Protein AF-0000000080482588 (afdb_homodimer)

Structure (mmCIF, N/CA/C/O backbone):
data_AF-0000000080482588-model_v1
#
loop_
_entity.id
_entity.type
_entity.pdbx_description
1 polymer 'Antibiotic ABC transporter permease'
#
loop_
_atom_site.group_PDB
_atom_site.id
_atom_site.type_symbol
_atom_site.label_atom_id
_atom_site.label_alt_id
_atom_site.label_comp_id
_atom_site.label_asym_id
_atom_site.label_entity_id
_atom_site.label_seq_id
_atom_site.pdbx_PDB_ins_code
_atom_site.Cartn_x
_atom_site.Cartn_y
_atom_site.Cartn_z
_atom_site.occupancy
_atom_site.B_iso_or_equiv
_atom_site.auth_seq_id
_atom_site.auth_comp_id
_atom_site.auth_asym_id
_atom_site.auth_atom_id
_atom_site.pdbx_PDB_model_num
ATOM 1 N N . MET A 1 1 ? 36.969 -81 6.898 1 19.61 1 MET A N 1
ATOM 2 C CA . MET A 1 1 ? 35.781 -80.188 6.629 1 19.61 1 MET A CA 1
ATOM 3 C C . MET A 1 1 ? 36.125 -78.75 6.234 1 19.61 1 MET A C 1
ATOM 5 O O . MET A 1 1 ? 36.562 -78 7.074 1 19.61 1 MET A O 1
ATOM 9 N N . ALA A 1 2 ? 36.75 -78.625 4.922 1 24.89 2 ALA A N 1
ATOM 10 C CA . ALA A 1 2 ? 37.344 -77.5 4.234 1 24.89 2 ALA A CA 1
ATOM 11 C C . ALA A 1 2 ? 36.375 -76.312 4.211 1 24.89 2 ALA A C 1
ATOM 13 O O . ALA A 1 2 ? 35.156 -76.438 4.02 1 24.89 2 ALA A O 1
ATOM 14 N N . HIS A 1 3 ? 36.719 -75.188 4.918 1 23.84 3 HIS A N 1
ATOM 15 C CA . HIS A 1 3 ? 36.219 -73.812 5.227 1 23.84 3 HIS A CA 1
ATOM 16 C C . HIS A 1 3 ? 35.938 -73.062 3.955 1 23.84 3 HIS A C 1
ATOM 18 O O . HIS A 1 3 ? 36.844 -72.75 3.168 1 23.84 3 HIS A O 1
ATOM 24 N N . GLY A 1 4 ? 34.875 -73.375 3.172 1 26.31 4 GLY A N 1
ATOM 25 C CA . GLY A 1 4 ? 34.469 -72.688 1.954 1 26.31 4 GLY A CA 1
ATOM 26 C C . GLY A 1 4 ? 34.375 -71.188 2.121 1 26.31 4 GLY A C 1
ATOM 27 O O . GLY A 1 4 ? 33.625 -70.688 2.973 1 26.31 4 GLY A O 1
ATOM 28 N N . SER A 1 5 ? 35.469 -70.375 1.879 1 28.06 5 SER A N 1
ATOM 29 C CA . SER A 1 5 ? 35.688 -68.938 1.906 1 28.06 5 SER A CA 1
ATOM 30 C C . SER A 1 5 ? 34.688 -68.25 1.014 1 28.06 5 SER A C 1
ATOM 32 O O . SER A 1 5 ? 34.656 -68.438 -0.198 1 28.06 5 SER A O 1
ATOM 34 N N . SER A 1 6 ? 33.406 -68.125 1.41 1 26.83 6 SER A N 1
ATOM 35 C CA . SER A 1 6 ? 32.375 -67.438 0.664 1 26.83 6 SER A CA 1
ATOM 36 C C . SER A 1 6 ? 32.812 -66 0.34 1 26.83 6 SER A C 1
ATOM 38 O O . SER A 1 6 ? 33.156 -65.25 1.239 1 26.83 6 SER A O 1
ATOM 40 N N . LEU A 1 7 ? 33.438 -65.688 -0.858 1 28.86 7 LEU A N 1
ATOM 41 C CA . LEU A 1 7 ? 33.812 -64.438 -1.465 1 28.86 7 LEU A CA 1
ATOM 42 C C . LEU A 1 7 ? 32.625 -63.5 -1.542 1 28.86 7 LEU A C 1
ATOM 44 O O . LEU A 1 7 ? 31.688 -63.719 -2.303 1 28.86 7 LEU A O 1
ATOM 48 N N . VAL A 1 8 ? 32.094 -62.938 -0.448 1 31.66 8 VAL A N 1
ATOM 49 C CA . VAL A 1 8 ? 31.094 -61.906 -0.484 1 31.66 8 VAL A CA 1
ATOM 50 C C . VAL A 1 8 ? 31.578 -60.75 -1.363 1 31.66 8 VAL A C 1
ATOM 52 O O . VAL A 1 8 ? 32.594 -60.125 -1.061 1 31.66 8 VAL A O 1
ATOM 55 N N . SER A 1 9 ? 31.422 -60.844 -2.729 1 28.3 9 SER A N 1
ATOM 56 C CA . SER A 1 9 ? 31.719 -59.75 -3.637 1 28.3 9 SER A CA 1
ATOM 57 C C . SER A 1 9 ? 31.078 -58.438 -3.16 1 28.3 9 SER A C 1
ATOM 59 O O . SER A 1 9 ? 29.875 -58.406 -2.904 1 28.3 9 SER A O 1
ATOM 61 N N . THR A 1 10 ? 31.781 -57.594 -2.455 1 31.72 10 THR A N 1
ATOM 62 C CA . THR A 1 10 ? 31.438 -56.219 -2.07 1 31.72 10 THR A CA 1
ATOM 63 C C . THR A 1 10 ? 31.062 -55.406 -3.295 1 31.72 10 THR A C 1
ATOM 65 O O . THR A 1 10 ? 31.922 -55 -4.082 1 31.72 10 THR A O 1
ATOM 68 N N . GLN A 1 11 ? 29.938 -55.719 -4.02 1 27.94 11 GLN A N 1
ATOM 69 C CA . GLN A 1 11 ? 29.5 -54.844 -5.098 1 27.94 11 GLN A CA 1
ATOM 70 C C . GLN A 1 11 ? 29.5 -53.375 -4.652 1 27.94 11 GLN A C 1
ATOM 72 O O . GLN A 1 11 ? 28.938 -53.031 -3.611 1 27.94 11 GLN A O 1
ATOM 77 N N . GLU A 1 12 ? 30.547 -52.594 -5.016 1 32.16 12 GLU A N 1
ATOM 78 C CA . GLU A 1 12 ? 30.672 -51.156 -4.82 1 32.16 12 GLU A CA 1
ATOM 79 C C . GLU A 1 12 ? 29.375 -50.438 -5.18 1 32.16 12 GLU A C 1
ATOM 81 O O . GLU A 1 12 ? 28.688 -50.844 -6.121 1 32.16 12 GLU A O 1
ATOM 86 N N . PRO A 1 13 ? 28.719 -49.719 -4.25 1 33.12 13 PRO A N 1
ATOM 87 C CA . PRO A 1 13 ? 27.5 -48.938 -4.57 1 33.12 13 PRO A CA 1
ATOM 88 C C . PRO A 1 13 ? 27.609 -48.219 -5.902 1 33.12 13 PRO A C 1
ATOM 90 O O . PRO A 1 13 ? 28.703 -47.781 -6.289 1 33.12 13 PRO A O 1
ATOM 93 N N . THR A 1 14 ? 26.891 -48.562 -6.945 1 33.19 14 THR A N 1
ATOM 94 C CA . THR A 1 14 ? 26.688 -47.844 -8.203 1 33.19 14 THR A CA 1
ATOM 95 C C . THR A 1 14 ? 26.75 -46.344 -7.98 1 33.19 14 THR A C 1
ATOM 97 O O . THR A 1 14 ? 26.078 -45.812 -7.09 1 33.19 14 THR A O 1
ATOM 100 N N . ALA A 1 15 ? 27.766 -45.625 -8.312 1 33.19 15 ALA A N 1
ATOM 101 C CA . ALA A 1 15 ? 27.938 -44.188 -8.391 1 33.19 15 ALA A CA 1
ATOM 102 C C . ALA A 1 15 ? 26.688 -43.5 -8.93 1 33.19 15 ALA A C 1
ATOM 104 O O . ALA A 1 15 ? 26.297 -43.75 -10.078 1 33.19 15 ALA A O 1
ATOM 105 N N . TYR A 1 16 ? 25.625 -43.312 -8.211 1 34.44 16 TYR A N 1
ATOM 106 C CA . TYR A 1 16 ? 24.625 -42.344 -8.609 1 34.44 16 TYR A CA 1
ATOM 107 C C . TYR A 1 16 ? 25.266 -41.156 -9.312 1 34.44 16 TYR A C 1
ATOM 109 O O . TYR A 1 16 ? 26.094 -40.438 -8.719 1 34.44 16 TYR A O 1
ATOM 117 N N . SER A 1 17 ? 25.812 -41.281 -10.477 1 37.12 17 SER A N 1
ATOM 118 C CA . SER A 1 17 ? 26.281 -40.156 -11.273 1 37.12 17 SER A CA 1
ATOM 119 C C . SER A 1 17 ? 25.5 -38.875 -10.961 1 37.12 17 SER A C 1
ATOM 121 O O . SER A 1 17 ? 24.266 -38.875 -11.008 1 37.12 17 SER A O 1
ATOM 123 N N . GLU A 1 18 ? 25.75 -38.031 -10.07 1 45.59 18 GLU A N 1
ATOM 124 C CA . GLU A 1 18 ? 25.219 -36.75 -9.648 1 45.59 18 GLU A CA 1
ATOM 125 C C . GLU A 1 18 ? 24.766 -35.906 -10.836 1 45.59 18 GLU A C 1
ATOM 127 O O . GLU A 1 18 ? 25.562 -35.188 -11.453 1 45.59 18 GLU A O 1
ATOM 132 N N . HIS A 1 19 ? 23.938 -36.344 -11.789 1 57.09 19 HIS A N 1
ATOM 133 C CA . HIS A 1 19 ? 23.469 -35.625 -12.977 1 57.09 19 HIS A CA 1
ATOM 134 C C . HIS A 1 19 ? 22.844 -34.281 -12.602 1 57.09 19 HIS A C 1
ATOM 136 O O . HIS A 1 19 ? 21.844 -34.25 -11.883 1 57.09 19 HIS A O 1
ATOM 142 N N . ARG A 1 20 ? 23.531 -33.188 -12.727 1 74.5 20 ARG A N 1
ATOM 143 C CA . ARG A 1 20 ? 23.109 -31.797 -12.531 1 74.5 20 ARG A CA 1
ATOM 144 C C . ARG A 1 20 ? 21.969 -31.438 -13.477 1 74.5 20 ARG A C 1
ATOM 146 O O . ARG A 1 20 ? 22.031 -31.734 -14.672 1 74.5 20 ARG A O 1
ATOM 153 N N . ALA A 1 21 ? 20.844 -31.047 -12.898 1 83.44 21 ALA A N 1
ATOM 154 C CA . ALA A 1 21 ? 19.719 -30.594 -13.719 1 83.44 21 ALA A CA 1
ATOM 155 C C . ALA A 1 21 ? 20.172 -29.609 -14.781 1 83.44 21 ALA A C 1
ATOM 157 O O . ALA A 1 21 ? 21 -28.734 -14.516 1 83.44 21 ALA A O 1
ATOM 158 N N . PRO A 1 22 ? 19.75 -29.797 -15.977 1 89 22 PRO A N 1
ATOM 159 C CA . PRO A 1 22 ? 20.266 -28.984 -17.094 1 89 22 PRO A CA 1
ATOM 160 C C . PRO A 1 22 ? 19.641 -27.609 -17.156 1 89 22 PRO A C 1
ATOM 162 O O . PRO A 1 22 ? 18.516 -27.406 -16.688 1 89 22 PRO A O 1
ATOM 165 N N . LEU A 1 23 ? 20.406 -26.672 -17.688 1 94.56 23 LEU A N 1
ATOM 166 C CA . LEU A 1 23 ? 19.891 -25.359 -18.047 1 94.56 23 LEU A CA 1
ATOM 167 C C . LEU A 1 23 ? 19.859 -25.188 -19.562 1 94.56 23 LEU A C 1
ATOM 169 O O . LEU A 1 23 ? 19.406 -24.156 -20.078 1 94.56 23 LEU A O 1
ATOM 173 N N . GLU A 1 24 ? 20.297 -26.141 -20.266 1 95 24 GLU A N 1
ATOM 174 C CA . GLU A 1 24 ? 20.266 -26.141 -21.719 1 95 24 GLU A CA 1
ATOM 175 C C . GLU A 1 24 ? 19.312 -27.188 -22.25 1 95 24 GLU A C 1
ATOM 177 O O . GLU A 1 24 ? 19.328 -28.344 -21.797 1 95 24 GLU A O 1
ATOM 182 N N . PHE A 1 25 ? 18.453 -26.797 -23.141 1 95.69 25 PHE A N 1
ATOM 183 C CA . PHE A 1 25 ? 17.469 -27.672 -23.766 1 95.69 25 PHE A CA 1
ATOM 184 C C . PHE A 1 25 ? 17.469 -27.5 -25.281 1 95.69 25 PHE A C 1
ATOM 186 O O . PHE A 1 25 ? 17.219 -26.406 -25.797 1 95.69 25 PHE A O 1
ATOM 193 N N . GLY A 1 26 ? 17.656 -28.609 -26.062 1 91.5 26 GLY A N 1
ATOM 194 C CA . GLY A 1 26 ? 17.672 -28.516 -27.516 1 91.5 26 GLY A CA 1
ATOM 195 C C . GLY A 1 26 ? 18.625 -27.469 -28.047 1 91.5 26 GLY A C 1
ATOM 196 O O . GLY A 1 26 ? 18.297 -26.75 -28.984 1 91.5 26 GLY A O 1
ATOM 197 N N . GLY A 1 27 ? 19.672 -27.219 -27.391 1 90.81 27 GLY A N 1
ATOM 198 C CA . GLY A 1 27 ? 20.688 -26.266 -27.828 1 90.81 27 GLY A CA 1
ATOM 199 C C . GLY A 1 27 ? 20.391 -24.844 -27.359 1 90.81 27 GLY A C 1
ATOM 200 O O . GLY A 1 27 ? 21.141 -23.922 -27.672 1 90.81 27 GLY A O 1
ATOM 201 N N . GLN A 1 28 ? 19.328 -24.688 -26.656 1 94 28 GLN A N 1
ATOM 202 C CA . GLN A 1 28 ? 18.969 -23.344 -26.188 1 94 28 GLN A CA 1
ATOM 203 C C . GLN A 1 28 ? 19.188 -23.219 -24.688 1 94 28 GLN A C 1
ATOM 205 O O . GLN A 1 28 ? 18.859 -24.125 -23.922 1 94 28 GLN A O 1
ATOM 210 N N . TRP A 1 29 ? 19.766 -22.062 -24.359 1 95.75 29 TRP A N 1
ATOM 211 C CA . TRP A 1 29 ? 20 -21.75 -22.953 1 95.75 29 TRP A CA 1
ATOM 212 C C . TRP A 1 29 ? 18.734 -21.219 -22.297 1 95.75 29 TRP A C 1
ATOM 214 O O . TRP A 1 29 ? 18.172 -20.203 -22.734 1 95.75 29 TRP A O 1
ATOM 224 N N . LEU A 1 30 ? 18.25 -21.906 -21.234 1 97.62 30 LEU A N 1
ATOM 225 C CA . LEU A 1 30 ? 16.938 -21.641 -20.656 1 97.62 30 LEU A CA 1
ATOM 226 C C . LEU A 1 30 ? 16.828 -20.203 -20.156 1 97.62 30 LEU A C 1
ATOM 228 O O . LEU A 1 30 ? 15.812 -19.547 -20.359 1 97.62 30 LEU A O 1
ATOM 232 N N . PRO A 1 31 ? 17.875 -19.625 -19.453 1 96.5 31 PRO A N 1
ATOM 233 C CA . PRO A 1 31 ? 17.766 -18.234 -19.016 1 96.5 31 PRO A CA 1
ATOM 234 C C . PRO A 1 31 ? 17.562 -17.266 -20.188 1 96.5 31 PRO A C 1
ATOM 236 O O . PRO A 1 31 ? 16.891 -16.234 -20.031 1 96.5 31 PRO A O 1
ATOM 239 N N . HIS A 1 32 ? 18.047 -17.625 -21.359 1 96.38 32 HIS A N 1
ATOM 240 C CA . HIS A 1 32 ? 17.812 -16.781 -22.531 1 96.38 32 HIS A CA 1
ATOM 241 C C . HIS A 1 32 ? 16.344 -16.859 -22.969 1 96.38 32 HIS A C 1
ATOM 243 O O . HIS A 1 32 ? 15.781 -15.859 -23.406 1 96.38 32 HIS A O 1
ATOM 249 N N . ILE A 1 33 ? 15.82 -18.031 -22.875 1 98.12 33 ILE A N 1
ATOM 250 C CA . ILE A 1 33 ? 14.406 -18.203 -23.203 1 98.12 33 ILE A CA 1
ATOM 251 C C . ILE A 1 33 ? 13.555 -17.406 -22.219 1 98.12 33 ILE A C 1
ATOM 253 O O . ILE A 1 33 ? 12.625 -16.703 -22.609 1 98.12 33 ILE A O 1
ATOM 257 N N . LEU A 1 34 ? 13.883 -17.516 -20.906 1 98.38 34 LEU A N 1
ATOM 258 C CA . LEU A 1 34 ? 13.164 -16.75 -19.891 1 98.38 34 LEU A CA 1
ATOM 259 C C . LEU A 1 34 ? 13.273 -15.25 -20.156 1 98.38 34 LEU A C 1
ATOM 261 O O . LEU A 1 34 ? 12.273 -14.523 -20.078 1 98.38 34 LEU A O 1
ATOM 265 N N . GLU A 1 35 ? 14.445 -14.773 -20.453 1 97.69 35 GLU A N 1
ATOM 266 C CA . GLU A 1 35 ? 14.656 -13.359 -20.766 1 97.69 35 GLU A CA 1
ATOM 267 C C . GLU A 1 35 ? 13.773 -12.914 -21.922 1 97.69 35 GLU A C 1
ATOM 269 O O . GLU A 1 35 ? 13.172 -11.836 -21.875 1 97.69 35 GLU A O 1
ATOM 274 N N . ALA A 1 36 ? 13.781 -13.719 -22.938 1 98 36 ALA A N 1
ATOM 275 C CA . ALA A 1 36 ? 12.961 -13.406 -24.109 1 98 36 ALA A CA 1
ATOM 276 C C . ALA A 1 36 ? 11.477 -13.391 -23.734 1 98 36 ALA A C 1
ATOM 278 O O . ALA A 1 36 ? 10.711 -12.57 -24.25 1 98 36 ALA A O 1
ATOM 279 N N . THR A 1 37 ? 11.055 -14.336 -22.922 1 98.69 37 THR A N 1
ATOM 280 C CA . THR A 1 37 ? 9.664 -14.414 -22.469 1 98.69 37 THR A CA 1
ATOM 281 C C . THR A 1 37 ? 9.281 -13.164 -21.672 1 98.69 37 THR A C 1
ATOM 283 O O . THR A 1 37 ? 8.219 -12.586 -21.891 1 98.69 37 THR A O 1
ATOM 286 N N . LEU A 1 38 ? 10.156 -12.734 -20.766 1 98.62 38 LEU A N 1
ATOM 287 C CA . LEU A 1 38 ? 9.914 -11.531 -19.969 1 98.62 38 LEU A CA 1
ATOM 288 C C . LEU A 1 38 ? 9.922 -10.289 -20.844 1 98.62 38 LEU A C 1
ATOM 290 O O . LEU A 1 38 ? 9.117 -9.375 -20.641 1 98.62 38 LEU A O 1
ATOM 294 N N . ARG A 1 39 ? 10.812 -10.234 -21.797 1 98.06 39 ARG A N 1
ATOM 295 C CA . ARG A 1 39 ? 10.852 -9.109 -22.719 1 98.06 39 ARG A CA 1
ATOM 296 C C . ARG A 1 39 ? 9.562 -9.016 -23.516 1 98.06 39 ARG A C 1
ATOM 298 O O . ARG A 1 39 ? 9.031 -7.922 -23.734 1 98.06 39 ARG A O 1
ATOM 305 N N . TYR A 1 40 ? 9.062 -10.156 -24 1 97.69 40 TYR A N 1
ATOM 306 C CA . TYR A 1 40 ? 7.793 -10.203 -24.719 1 97.69 40 TYR A CA 1
ATOM 307 C C . TYR A 1 40 ? 6.68 -9.562 -23.906 1 97.69 40 TYR A C 1
ATOM 309 O O . TYR A 1 40 ? 5.906 -8.75 -24.438 1 97.69 40 TYR A O 1
ATOM 317 N N . ALA A 1 41 ? 6.582 -9.922 -22.656 1 98 41 ALA A N 1
ATOM 318 C CA . ALA A 1 41 ? 5.527 -9.414 -21.781 1 98 41 ALA A CA 1
ATOM 319 C C . ALA A 1 41 ? 5.746 -7.934 -21.469 1 98 41 ALA A C 1
ATOM 321 O O . ALA A 1 41 ? 4.809 -7.137 -21.531 1 98 41 ALA A O 1
ATOM 322 N N . ARG A 1 42 ? 6.969 -7.555 -21.172 1 97.94 42 ARG A N 1
ATOM 323 C CA . ARG A 1 42 ? 7.305 -6.195 -20.75 1 97.94 42 ARG A CA 1
ATOM 324 C C . ARG A 1 42 ? 7.039 -5.199 -21.875 1 97.94 42 ARG A C 1
ATOM 326 O O . ARG A 1 42 ? 6.496 -4.117 -21.641 1 97.94 42 ARG A O 1
ATOM 333 N N . THR A 1 43 ? 7.398 -5.512 -23.078 1 96.62 43 THR A N 1
ATOM 334 C CA . THR A 1 43 ? 7.234 -4.613 -24.219 1 96.62 43 THR A CA 1
ATOM 335 C C . THR A 1 43 ? 5.754 -4.414 -24.547 1 96.62 43 THR A C 1
ATOM 337 O O . THR A 1 43 ? 5.395 -3.5 -25.281 1 96.62 43 THR A O 1
ATOM 340 N N . ARG A 1 44 ? 4.922 -5.25 -23.969 1 95.62 44 ARG A N 1
ATOM 341 C CA . ARG A 1 44 ? 3.48 -5.16 -24.172 1 95.62 44 ARG A CA 1
ATOM 342 C C . ARG A 1 44 ? 2.777 -4.688 -22.891 1 95.62 44 ARG A C 1
ATOM 344 O O . ARG A 1 44 ? 1.562 -4.848 -22.766 1 95.62 44 ARG A O 1
ATOM 351 N N . ASP A 1 45 ? 3.559 -4.234 -21.953 1 96.44 45 ASP A N 1
ATOM 352 C CA . ASP A 1 45 ? 3.074 -3.74 -20.672 1 96.44 45 ASP A CA 1
ATOM 353 C C . ASP A 1 45 ? 2.309 -4.828 -19.922 1 96.44 45 ASP A C 1
ATOM 355 O O . ASP A 1 45 ? 1.305 -4.543 -19.266 1 96.44 45 ASP A O 1
ATOM 359 N N . TYR A 1 46 ? 2.684 -6.07 -20.219 1 96.94 46 TYR A N 1
ATOM 360 C CA . TYR A 1 46 ? 2.141 -7.25 -19.562 1 96.94 46 TYR A CA 1
ATOM 361 C C . TYR A 1 46 ? 0.66 -7.422 -19.875 1 96.94 46 TYR A C 1
ATOM 363 O O . TYR A 1 46 ? -0.088 -8 -19.078 1 96.94 46 TYR A O 1
ATOM 371 N N . LYS A 1 47 ? 0.257 -6.836 -20.938 1 93.38 47 LYS A N 1
ATOM 372 C CA . LYS A 1 47 ? -1.108 -6.973 -21.438 1 93.38 47 LYS A CA 1
ATOM 373 C C . LYS A 1 47 ? -1.18 -7.996 -22.562 1 93.38 47 LYS A C 1
ATOM 375 O O . LYS A 1 47 ? -0.222 -8.156 -23.328 1 93.38 47 LYS A O 1
ATOM 380 N N . GLY A 1 48 ? -2.264 -8.75 -22.625 1 87.56 48 GLY A N 1
ATOM 381 C CA . GLY A 1 48 ? -2.496 -9.695 -23.703 1 87.56 48 GLY A CA 1
ATOM 382 C C . GLY A 1 48 ? -3.801 -10.453 -23.562 1 87.56 48 GLY A C 1
ATOM 383 O O . GLY A 1 48 ? -4.527 -10.281 -22.578 1 87.56 48 GLY A O 1
ATOM 384 N N . TRP A 1 49 ? -4.008 -11.227 -24.5 1 80.06 49 TRP A N 1
ATOM 385 C CA . TRP A 1 49 ? -5.191 -12.078 -24.453 1 80.06 49 TRP A CA 1
ATOM 386 C C . TRP A 1 49 ? -5.051 -13.148 -23.375 1 80.06 49 TRP A C 1
ATOM 388 O O . TRP A 1 49 ? -3.934 -13.531 -23.016 1 80.06 49 TRP A O 1
ATOM 398 N N . ASP A 1 50 ? -6.184 -13.469 -22.734 1 79.62 50 ASP A N 1
ATOM 399 C CA . ASP A 1 50 ? -6.129 -14.523 -21.734 1 79.62 50 ASP A CA 1
ATOM 400 C C . ASP A 1 50 ? -7.254 -15.539 -21.938 1 79.62 50 ASP A C 1
ATOM 402 O O . ASP A 1 50 ? -8.18 -15.297 -22.703 1 79.62 50 ASP A O 1
ATOM 406 N N . TYR A 1 51 ? -6.93 -16.641 -21.172 1 67.19 51 TYR A N 1
ATOM 407 C CA . TYR A 1 51 ? -7.898 -17.734 -21.203 1 67.19 51 TYR A CA 1
ATOM 408 C C . TYR A 1 51 ? -9.25 -17.281 -20.656 1 67.19 51 TYR A C 1
ATOM 410 O O . TYR A 1 51 ? -9.32 -16.703 -19.562 1 67.19 51 TYR A O 1
ATOM 418 N N . GLY A 1 52 ? -10.281 -17.172 -21.281 1 56.5 52 GLY A N 1
ATOM 419 C CA . GLY A 1 52 ? -11.602 -16.797 -20.812 1 56.5 52 GLY A CA 1
ATOM 420 C C . GLY A 1 52 ? -12.047 -15.438 -21.312 1 56.5 52 GLY A C 1
ATOM 421 O O . GLY A 1 52 ? -13.203 -15.039 -21.125 1 56.5 52 GLY A O 1
ATOM 422 N N . ASP A 1 53 ? -11.07 -14.469 -21.594 1 47.84 53 ASP A N 1
ATOM 423 C CA . ASP A 1 53 ? -11.43 -13.148 -22.094 1 47.84 53 ASP A CA 1
ATOM 424 C C . ASP A 1 53 ? -12.57 -13.234 -23.109 1 47.84 53 ASP A C 1
ATOM 426 O O . ASP A 1 53 ? -13.406 -12.336 -23.188 1 47.84 53 ASP A O 1
ATOM 430 N N . GLY A 1 54 ? -12.539 -14.07 -23.938 1 40.72 54 GLY A N 1
ATOM 431 C CA . GLY A 1 54 ? -13.641 -14.18 -24.891 1 40.72 54 GLY A CA 1
ATOM 432 C C . GLY A 1 54 ? -14.953 -14.578 -24.234 1 40.72 54 GLY A C 1
ATOM 433 O O . GLY A 1 54 ? -16.016 -14.328 -24.797 1 40.72 54 GLY A O 1
ATOM 434 N N . MET A 1 55 ? -14.859 -15.297 -23.188 1 36.22 55 MET A N 1
ATOM 435 C CA . MET A 1 55 ? -16.125 -15.672 -22.578 1 36.22 55 MET A CA 1
ATOM 436 C C . MET A 1 55 ? -16.812 -14.461 -21.953 1 36.22 55 MET A C 1
ATOM 438 O O . MET A 1 55 ? -18.031 -14.422 -21.828 1 36.22 55 MET A O 1
ATOM 442 N N . SER A 1 56 ? -16.062 -13.617 -21.359 1 36.66 56 SER A N 1
ATOM 443 C CA . SER A 1 56 ? -16.672 -12.453 -20.719 1 36.66 56 SER A CA 1
ATOM 444 C C . SER A 1 56 ? -17.016 -11.375 -21.75 1 36.66 56 SER A C 1
ATOM 446 O O . SER A 1 56 ? -17.562 -10.328 -21.391 1 36.66 56 SER A O 1
ATOM 448 N N . SER A 1 57 ? -16.547 -11.359 -22.875 1 32.53 57 SER A N 1
ATOM 449 C CA . SER A 1 57 ? -16.781 -10.211 -23.75 1 32.53 57 SER A CA 1
ATOM 450 C C . SER A 1 57 ? -18.266 -9.961 -23.953 1 32.53 57 SER A C 1
ATOM 452 O O . SER A 1 57 ? -19.094 -10.82 -23.641 1 32.53 57 SER A O 1
ATOM 454 N N . ARG A 1 58 ? -18.516 -8.922 -24.812 1 34.5 58 ARG A N 1
ATOM 455 C CA . ARG A 1 58 ? -19.75 -8.32 -25.312 1 34.5 58 ARG A CA 1
ATOM 456 C C . ARG A 1 58 ? -20.672 -9.383 -25.922 1 34.5 58 ARG A C 1
ATOM 458 O O . ARG A 1 58 ? -21.859 -9.141 -26.109 1 34.5 58 ARG A O 1
ATOM 465 N N . LEU A 1 59 ? -20 -10.242 -26.516 1 30.09 59 LEU A N 1
ATOM 466 C CA . LEU A 1 59 ? -20.875 -11.141 -27.25 1 30.09 59 LEU A CA 1
ATOM 467 C C . LEU A 1 59 ? -21.797 -11.906 -26.312 1 30.09 59 LEU A C 1
ATOM 469 O O . LEU A 1 59 ? -22.969 -12.109 -26.609 1 30.09 59 LEU A O 1
ATOM 473 N N . LEU A 1 60 ? -21.156 -12.312 -25.172 1 32.31 60 LEU A N 1
ATOM 474 C CA . LEU A 1 60 ? -22.156 -12.953 -24.328 1 32.31 60 LEU A CA 1
ATOM 475 C C . LEU A 1 60 ? -23.125 -11.93 -23.75 1 32.31 60 LEU A C 1
ATOM 477 O O . LEU A 1 60 ? -24.297 -12.242 -23.484 1 32.31 60 LEU A O 1
ATOM 481 N N . GLN A 1 61 ? -22.594 -10.758 -23.391 1 33.84 61 GLN A N 1
ATOM 482 C CA . GLN A 1 61 ? -23.562 -9.844 -22.797 1 33.84 61 GLN A CA 1
ATOM 483 C C . GLN A 1 61 ? -24.516 -9.297 -23.844 1 33.84 61 GLN A C 1
ATOM 485 O O . GLN A 1 61 ? -25.578 -8.773 -23.516 1 33.84 61 GLN A O 1
ATOM 490 N N . ALA A 1 62 ? -24.016 -9.008 -25.047 1 30.67 62 ALA A N 1
ATOM 491 C CA . ALA A 1 62 ? -24.984 -8.438 -25.984 1 30.67 62 ALA A CA 1
ATOM 492 C C . ALA A 1 62 ? -26.016 -9.477 -26.391 1 30.67 62 ALA A C 1
ATOM 494 O O . ALA A 1 62 ? -27.031 -9.133 -27.016 1 30.67 62 ALA A O 1
ATOM 495 N N . LEU A 1 63 ? -25.531 -10.734 -26.625 1 30.3 63 LEU A N 1
ATOM 496 C CA . LEU A 1 63 ? -26.641 -11.547 -27.125 1 30.3 63 LEU A CA 1
ATOM 497 C C . LEU A 1 63 ? -27.625 -11.867 -26.016 1 30.3 63 LEU A C 1
ATOM 499 O O . LEU A 1 63 ? -27.234 -12.289 -24.922 1 30.3 63 LEU A O 1
ATOM 503 N N . PRO A 1 64 ? -28.781 -11.172 -26.031 1 34.34 64 PRO A N 1
ATOM 504 C CA . PRO A 1 64 ? -29.891 -11.398 -25.109 1 34.34 64 PRO A CA 1
ATOM 505 C C . PRO A 1 64 ? -30.031 -12.867 -24.719 1 34.34 64 PRO A C 1
ATOM 507 O O . PRO A 1 64 ? -30.703 -13.18 -23.719 1 34.34 64 PRO A O 1
ATOM 510 N N . PHE A 1 65 ? -30.25 -13.805 -25.875 1 29.91 65 PHE A N 1
ATOM 511 C CA . PHE A 1 65 ? -30.875 -15.117 -25.766 1 29.91 65 PHE A CA 1
ATOM 512 C C . PHE A 1 65 ? -29.938 -16.109 -25.078 1 29.91 65 PHE A C 1
ATOM 514 O O . PHE A 1 65 ? -28.734 -16.109 -25.344 1 29.91 65 PHE A O 1
ATOM 521 N N . GLU A 1 66 ? -30.125 -16.641 -23.828 1 33.91 66 GLU A N 1
ATOM 522 C CA . GLU A 1 66 ? -29.766 -17.875 -23.156 1 33.91 66 GLU A CA 1
ATOM 523 C C . GLU A 1 66 ? -29.516 -19 -24.172 1 33.91 66 GLU A C 1
ATOM 525 O O . GLU A 1 66 ? -29.531 -20.172 -23.812 1 33.91 66 GLU A O 1
ATOM 530 N N . ASN A 1 67 ? -29.547 -18.766 -25.562 1 31.14 67 ASN A N 1
ATOM 531 C CA . ASN A 1 67 ? -29.812 -19.875 -26.484 1 31.14 67 ASN A CA 1
ATOM 532 C C . ASN A 1 67 ? -28.609 -20.828 -26.562 1 31.14 67 ASN A C 1
ATOM 534 O O . ASN A 1 67 ? -27.469 -20.391 -26.703 1 31.14 67 ASN A O 1
ATOM 538 N N . ARG A 1 68 ? -28.641 -22.156 -26.125 1 38.09 68 ARG A N 1
ATOM 539 C CA . ARG A 1 68 ? -27.891 -23.391 -26.25 1 38.09 68 ARG A CA 1
ATOM 540 C C . ARG A 1 68 ? -27.047 -23.406 -27.531 1 38.09 68 ARG A C 1
ATOM 542 O O . ARG A 1 68 ? -25.938 -23.969 -27.547 1 38.09 68 ARG A O 1
ATOM 549 N N . TRP A 1 69 ? -27.578 -22.781 -28.578 1 33.47 69 TRP A N 1
ATOM 550 C CA . TRP A 1 69 ? -26.922 -22.859 -29.891 1 33.47 69 TRP A CA 1
ATOM 551 C C . TRP A 1 69 ? -25.734 -21.906 -29.953 1 33.47 69 TRP A C 1
ATOM 553 O O . TRP A 1 69 ? -24.719 -22.203 -30.594 1 33.47 69 TRP A O 1
ATOM 563 N N . ILE A 1 70 ? -25.828 -20.781 -29.281 1 36.69 70 ILE A N 1
ATOM 564 C CA . ILE A 1 70 ? -24.672 -19.891 -29.375 1 36.69 70 ILE A CA 1
ATOM 565 C C . ILE A 1 70 ? -23.562 -20.391 -28.453 1 36.69 70 ILE A C 1
ATOM 567 O O . ILE A 1 70 ? -22.375 -20.281 -28.781 1 36.69 70 ILE A O 1
ATOM 571 N N . ASN A 1 71 ? -23.875 -20.875 -27.203 1 38.09 71 ASN A N 1
ATOM 572 C CA . ASN A 1 71 ? -22.891 -21.625 -26.422 1 38.09 71 ASN A CA 1
ATOM 573 C C . ASN A 1 71 ? -22.328 -22.797 -27.219 1 38.09 71 ASN A C 1
ATOM 575 O O . ASN A 1 71 ? -21.125 -23.078 -27.156 1 38.09 71 ASN A O 1
ATOM 579 N N . LEU A 1 72 ? -23.188 -23.547 -27.953 1 38.22 72 LEU A N 1
ATOM 580 C CA . LEU A 1 72 ? -22.766 -24.594 -28.875 1 38.22 72 LEU A CA 1
ATOM 581 C C . LEU A 1 72 ? -21.938 -24.016 -30.016 1 38.22 72 LEU A C 1
ATOM 583 O O . LEU A 1 72 ? -20.938 -24.594 -30.406 1 38.22 72 LEU A O 1
ATOM 587 N N . ALA A 1 73 ? -22.406 -22.891 -30.609 1 37.78 73 ALA A N 1
ATOM 588 C CA . ALA A 1 73 ? -21.625 -22.312 -31.703 1 37.78 73 ALA A CA 1
ATOM 589 C C . ALA A 1 73 ? -20.281 -21.812 -31.203 1 37.78 73 ALA A C 1
ATOM 591 O O . ALA A 1 73 ? -19.25 -22 -31.859 1 37.78 73 ALA A O 1
ATOM 592 N N . PHE A 1 74 ? -20.219 -21.109 -30.078 1 38.88 74 PHE A N 1
ATOM 593 C CA . PHE A 1 74 ? -18.938 -20.688 -29.547 1 38.88 74 PHE A CA 1
ATOM 594 C C . PHE A 1 74 ? -18.125 -21.891 -29.094 1 38.88 74 PHE A C 1
ATOM 596 O O . PHE A 1 74 ? -16.906 -21.953 -29.312 1 38.88 74 PHE A O 1
ATOM 603 N N . GLN A 1 75 ? -18.609 -22.859 -28.344 1 38.81 75 GLN A N 1
ATOM 604 C CA . GLN A 1 75 ? -17.938 -24.141 -28.125 1 38.81 75 GLN A CA 1
ATOM 605 C C . GLN A 1 75 ? -17.547 -24.781 -29.453 1 38.81 75 GLN A C 1
ATOM 607 O O . GLN A 1 75 ? -16.484 -25.406 -29.547 1 38.81 75 GLN A O 1
ATOM 612 N N . GLU A 1 76 ? -18.469 -24.828 -30.422 1 37 76 GLU A N 1
ATOM 613 C CA . GLU A 1 76 ? -18.172 -25.375 -31.734 1 37 76 GLU A CA 1
ATOM 614 C C . GLU A 1 76 ? -17.141 -24.516 -32.469 1 37 76 GLU A C 1
ATOM 616 O O . GLU A 1 76 ? -16.297 -25.047 -33.219 1 37 76 GLU A O 1
ATOM 621 N N . LEU A 1 77 ? -17.312 -23.219 -32.438 1 37.53 77 LEU A N 1
ATOM 622 C CA . LEU A 1 77 ? -16.281 -22.406 -33.062 1 37.53 77 LEU A CA 1
ATOM 623 C C . LEU A 1 77 ? -14.977 -22.469 -32.312 1 37.53 77 LEU A C 1
ATOM 625 O O . LEU A 1 77 ? -13.898 -22.375 -32.906 1 37.53 77 LEU A O 1
ATOM 629 N N . ALA A 1 78 ? -14.914 -22.438 -30.969 1 36.75 78 ALA A N 1
ATOM 630 C CA . ALA A 1 78 ? -13.695 -22.641 -30.188 1 36.75 78 ALA A CA 1
ATOM 631 C C . ALA A 1 78 ? -13.133 -24.047 -30.406 1 36.75 78 ALA A C 1
ATOM 633 O O . ALA A 1 78 ? -11.938 -24.266 -30.219 1 36.75 78 ALA A O 1
ATOM 634 N N . LYS A 1 79 ? -13.859 -25.031 -30.516 1 37.19 79 LYS A N 1
ATOM 635 C CA . LYS A 1 79 ? -13.398 -26.391 -30.75 1 37.19 79 LYS A CA 1
ATOM 636 C C . LYS A 1 79 ? -12.734 -26.531 -32.094 1 37.19 79 LYS A C 1
ATOM 638 O O . LYS A 1 79 ? -12.062 -27.531 -32.375 1 37.19 79 LYS A O 1
ATOM 643 N N . ARG A 1 80 ? -13.25 -25.812 -33.312 1 37.03 80 ARG A N 1
ATOM 644 C CA . ARG A 1 80 ? -12.797 -26.25 -34.625 1 37.03 80 ARG A CA 1
ATOM 645 C C . ARG A 1 80 ? -11.68 -25.359 -35.156 1 37.03 80 ARG A C 1
ATOM 647 O O . ARG A 1 80 ? -10.672 -25.859 -35.688 1 37.03 80 ARG A O 1
ATOM 654 N N . PRO A 1 81 ? -12.008 -24.078 -36 1 37.88 81 PRO A N 1
ATOM 655 C CA . PRO A 1 81 ? -11.016 -23.719 -37 1 37.88 81 PRO A CA 1
ATOM 656 C C . PRO A 1 81 ? -9.734 -23.156 -36.406 1 37.88 81 PRO A C 1
ATOM 658 O O . PRO A 1 81 ? -9.75 -22.641 -35.281 1 37.88 81 PRO A O 1
ATOM 661 N N . PRO A 1 82 ? -8.5 -23.406 -36.969 1 41.84 82 PRO A N 1
ATOM 662 C CA . PRO A 1 82 ? -7.133 -22.969 -36.688 1 41.84 82 PRO A CA 1
ATOM 663 C C . PRO A 1 82 ? -7.023 -21.453 -36.531 1 41.84 82 PRO A C 1
ATOM 665 O O . PRO A 1 82 ? -5.914 -20.922 -36.469 1 41.84 82 PRO A O 1
ATOM 668 N N . ILE A 1 83 ? -8.094 -20.609 -36.906 1 39.16 83 ILE A N 1
ATOM 669 C CA . ILE A 1 83 ? -7.883 -19.172 -37.062 1 39.16 83 ILE A CA 1
ATOM 670 C C . ILE A 1 83 ? -8.164 -18.469 -35.719 1 39.16 83 ILE A C 1
ATOM 672 O O . ILE A 1 83 ? -9.195 -18.703 -35.094 1 39.16 83 ILE A O 1
ATOM 676 N N . ASN A 1 84 ? -7.199 -17.797 -35.156 1 42.97 84 ASN A N 1
ATOM 677 C CA . ASN A 1 84 ? -7.277 -16.938 -33.969 1 42.97 84 ASN A CA 1
ATOM 678 C C . ASN A 1 84 ? -8.32 -15.844 -34.125 1 42.97 84 ASN A C 1
ATOM 680 O O . ASN A 1 84 ? -8.086 -14.867 -34.844 1 42.97 84 ASN A O 1
ATOM 684 N N . ILE A 1 85 ? -9.57 -15.945 -33.969 1 43.34 85 ILE A N 1
ATOM 685 C CA . ILE A 1 85 ? -10.625 -14.969 -34.219 1 43.34 85 ILE A CA 1
ATOM 686 C C . ILE A 1 85 ? -10.594 -13.891 -33.156 1 43.34 85 ILE A C 1
ATOM 688 O O . ILE A 1 85 ? -11.375 -12.938 -33.188 1 43.34 85 ILE A O 1
ATOM 692 N N . ARG A 1 86 ? -9.797 -13.945 -32.219 1 45.09 86 ARG A N 1
ATOM 693 C CA . ARG A 1 86 ? -9.773 -13.047 -31.062 1 45.09 86 ARG A CA 1
ATOM 694 C C . ARG A 1 86 ? -9.492 -11.617 -31.484 1 45.09 86 ARG A C 1
ATOM 696 O O . ARG A 1 86 ? -10.086 -10.672 -30.953 1 45.09 86 ARG A O 1
ATOM 703 N N . PRO A 1 87 ? -8.578 -11.414 -32.406 1 44.44 87 PRO A N 1
ATOM 704 C CA . PRO A 1 87 ? -8.477 -10.008 -32.812 1 44.44 87 PRO A CA 1
ATOM 705 C C . PRO A 1 87 ? -9.828 -9.422 -33.25 1 44.44 87 PRO A C 1
ATOM 707 O O . PRO A 1 87 ? -10.031 -8.211 -33.125 1 44.44 87 PRO A O 1
ATOM 710 N N . LEU A 1 88 ? -10.516 -10.266 -33.75 1 41.38 88 LEU A N 1
ATOM 711 C CA . LEU A 1 88 ? -11.789 -9.781 -34.281 1 41.38 88 LEU A CA 1
ATOM 712 C C . LEU A 1 88 ? -12.719 -9.352 -33.125 1 41.38 88 LEU A C 1
ATOM 714 O O . LEU A 1 88 ? -13.602 -8.508 -33.344 1 41.38 88 LEU A O 1
ATOM 718 N N . LEU A 1 89 ? -12.531 -10.031 -32 1 43.19 89 LEU A N 1
ATOM 719 C CA . LEU A 1 89 ? -13.508 -9.727 -30.969 1 43.19 89 LEU A CA 1
ATOM 720 C C . LEU A 1 89 ? -13.055 -8.539 -30.125 1 43.19 89 LEU A C 1
ATOM 722 O O . LEU A 1 89 ? -13.75 -8.125 -29.203 1 43.19 89 LEU A O 1
ATOM 726 N N . LEU A 1 90 ? -12.312 -7.711 -30.562 1 45.09 90 LEU A N 1
ATOM 727 C CA . LEU A 1 90 ? -11.859 -6.43 -30.031 1 45.09 90 LEU A CA 1
ATOM 728 C C . LEU A 1 90 ? -11.773 -6.469 -28.5 1 45.09 90 LEU A C 1
ATOM 730 O O . LEU A 1 90 ? -12.211 -5.535 -27.828 1 45.09 90 LEU A O 1
ATOM 734 N N . VAL A 1 91 ? -11.5 -7.695 -28.016 1 48.69 91 VAL A N 1
ATOM 735 C CA . VAL A 1 91 ? -11.438 -7.707 -26.547 1 48.69 91 VAL A CA 1
ATOM 736 C C . VAL A 1 91 ? -10.211 -6.938 -26.078 1 48.69 91 VAL A C 1
ATOM 738 O O . VAL A 1 91 ? -9.109 -7.121 -26.625 1 48.69 91 VAL A O 1
ATOM 741 N N . GLU A 1 92 ? -10.445 -5.816 -25.391 1 60.5 92 GLU A N 1
ATOM 742 C CA . GLU A 1 92 ? -9.391 -4.961 -24.844 1 60.5 92 GLU A CA 1
ATOM 743 C C . GLU A 1 92 ? -8.398 -5.766 -24.016 1 60.5 92 GLU A C 1
ATOM 745 O O . GLU A 1 92 ? -8.805 -6.609 -23.203 1 60.5 92 GLU A O 1
ATOM 750 N N . GLN A 1 93 ? -7.148 -5.777 -24.438 1 76.56 93 GLN A N 1
ATOM 751 C CA . GLN A 1 93 ? -6.047 -6.395 -23.703 1 76.56 93 GLN A CA 1
ATOM 752 C C . GLN A 1 93 ? -5.77 -5.645 -22.406 1 76.56 93 GLN A C 1
ATOM 754 O O . GLN A 1 93 ? -5.676 -4.418 -22.391 1 76.56 93 GLN A O 1
ATOM 759 N N . ARG A 1 94 ? -5.977 -6.363 -21.328 1 82.75 94 ARG A N 1
ATOM 760 C CA . ARG A 1 94 ? -5.707 -5.773 -20.016 1 82.75 94 ARG A CA 1
ATOM 761 C C . ARG A 1 94 ? -4.711 -6.621 -19.234 1 82.75 94 ARG A C 1
ATOM 763 O O . ARG A 1 94 ? -4.48 -7.785 -19.562 1 82.75 94 ARG A O 1
ATOM 770 N N . ARG A 1 95 ? -4.102 -5.977 -18.281 1 90.81 95 ARG A N 1
ATOM 771 C CA . ARG A 1 95 ? -3.275 -6.73 -17.344 1 90.81 95 ARG A CA 1
ATOM 772 C C . ARG A 1 95 ? -4.133 -7.633 -16.469 1 90.81 95 ARG A C 1
ATOM 774 O O . ARG A 1 95 ? -5.203 -7.23 -16 1 90.81 95 ARG A O 1
ATOM 781 N N . ASN A 1 96 ? -3.748 -8.844 -16.484 1 92.5 96 ASN A N 1
ATOM 782 C CA . ASN A 1 96 ? -4.387 -9.812 -15.602 1 92.5 96 ASN A CA 1
ATOM 783 C C . ASN A 1 96 ? -3.775 -9.789 -14.203 1 92.5 96 ASN A C 1
ATOM 785 O O . ASN A 1 96 ? -2.555 -9.734 -14.055 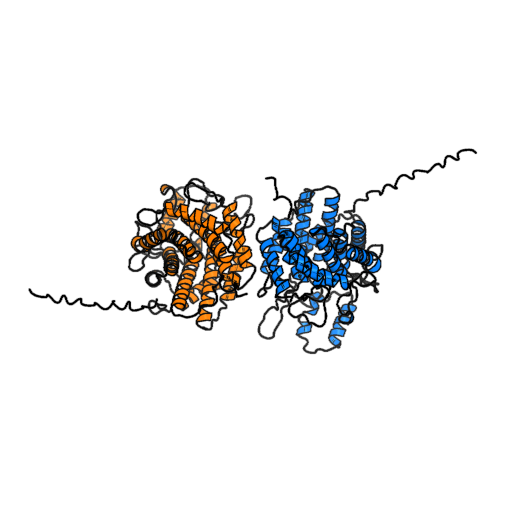1 92.5 96 ASN A O 1
ATOM 789 N N . TYR A 1 97 ? -4.602 -9.789 -13.203 1 94.69 97 TYR A N 1
ATOM 790 C CA . TYR A 1 97 ? -4.133 -9.641 -11.828 1 94.69 97 TYR A CA 1
ATOM 791 C C . TYR A 1 97 ? -3.211 -10.789 -11.438 1 94.69 97 TYR A C 1
ATOM 793 O O . TYR A 1 97 ? -2.096 -10.562 -10.961 1 94.69 97 TYR A O 1
ATOM 801 N N . LYS A 1 98 ? -3.648 -12.031 -11.602 1 95.5 98 LYS A N 1
ATOM 802 C CA . LYS A 1 98 ? -2.811 -13.188 -11.305 1 95.5 98 LYS A CA 1
ATOM 803 C C . LYS A 1 98 ? -1.567 -13.211 -12.188 1 95.5 98 LYS A C 1
ATOM 805 O O . LYS A 1 98 ? -0.468 -13.5 -11.719 1 95.5 98 LYS A O 1
ATOM 810 N N . GLY A 1 99 ? -1.776 -12.938 -13.453 1 97 99 GLY A N 1
ATOM 811 C CA . GLY A 1 99 ? -0.641 -12.859 -14.359 1 97 99 GLY A CA 1
ATOM 812 C C . GLY A 1 99 ? 0.416 -11.875 -13.914 1 97 99 GLY A C 1
ATOM 813 O O . GLY A 1 99 ? 1.613 -12.156 -13.984 1 97 99 GLY A O 1
ATOM 814 N N . THR A 1 100 ? -0.012 -10.766 -13.438 1 97.94 100 THR A N 1
ATOM 815 C CA . THR A 1 100 ? 0.902 -9.734 -12.961 1 97.94 100 THR A CA 1
ATOM 816 C C . THR A 1 100 ? 1.687 -10.227 -11.742 1 97.94 100 THR A C 1
ATOM 818 O O . THR A 1 100 ? 2.885 -9.961 -11.625 1 97.94 100 THR A O 1
ATOM 821 N N . ALA A 1 101 ? 0.998 -10.93 -10.875 1 98.69 101 ALA A N 1
ATOM 822 C CA . ALA A 1 101 ? 1.685 -11.508 -9.727 1 98.69 101 ALA A CA 1
ATOM 823 C C . ALA A 1 101 ? 2.773 -12.477 -10.164 1 98.69 101 ALA A C 1
ATOM 825 O O . ALA A 1 101 ? 3.896 -12.43 -9.656 1 98.69 101 ALA A O 1
ATOM 826 N N . LEU A 1 102 ? 2.439 -13.297 -11.102 1 98.81 102 LEU A N 1
ATOM 827 C CA . LEU A 1 102 ? 3.385 -14.281 -11.609 1 98.81 102 LEU A CA 1
ATOM 828 C C . LEU A 1 102 ? 4.57 -13.594 -12.281 1 98.81 102 LEU A C 1
ATOM 830 O O . LEU A 1 102 ? 5.719 -14.008 -12.094 1 98.81 102 LEU A O 1
ATOM 834 N N . PHE A 1 103 ? 4.309 -12.594 -13.062 1 98.88 103 PHE A N 1
ATOM 835 C CA . PHE A 1 103 ? 5.383 -11.852 -13.711 1 98.88 103 PHE A CA 1
ATOM 836 C C . PHE A 1 103 ? 6.258 -11.148 -12.68 1 98.88 103 PHE A C 1
ATOM 838 O O . PHE A 1 103 ? 7.469 -11.016 -12.867 1 98.88 103 PHE A O 1
ATOM 845 N N . SER A 1 104 ? 5.625 -10.609 -11.609 1 98.88 104 SER A N 1
ATOM 846 C CA . SER A 1 104 ? 6.41 -10.016 -10.531 1 98.88 104 SER A CA 1
ATOM 847 C C . SER A 1 104 ? 7.402 -11.016 -9.945 1 98.88 104 SER A C 1
ATOM 849 O O . SER A 1 104 ? 8.594 -10.719 -9.828 1 98.88 104 SER A O 1
ATOM 851 N N . LEU A 1 105 ? 6.949 -12.195 -9.688 1 98.88 105 LEU A N 1
ATOM 852 C CA . LEU A 1 105 ? 7.781 -13.266 -9.141 1 98.88 105 LEU A CA 1
ATOM 853 C C . LEU A 1 105 ? 8.883 -13.648 -10.117 1 98.88 105 LEU A C 1
ATOM 855 O O . LEU A 1 105 ? 10.047 -13.805 -9.719 1 98.88 105 LEU A O 1
ATOM 859 N N . ALA A 1 106 ? 8.523 -13.766 -11.352 1 98.88 106 ALA A N 1
ATOM 860 C CA . ALA A 1 106 ? 9.484 -14.188 -12.367 1 98.88 106 ALA A CA 1
ATOM 861 C C . ALA A 1 106 ? 10.594 -13.156 -12.539 1 98.88 106 ALA A C 1
ATOM 863 O O . ALA A 1 106 ? 11.773 -13.508 -12.648 1 98.88 106 ALA A O 1
ATOM 864 N N . ASN A 1 107 ? 10.219 -11.883 -12.625 1 98.75 107 ASN A N 1
ATOM 865 C CA . ASN A 1 107 ? 11.211 -10.82 -12.727 1 98.75 107 ASN A CA 1
ATOM 866 C C . ASN A 1 107 ? 12.133 -10.797 -11.508 1 98.75 107 ASN A C 1
ATOM 868 O O . ASN A 1 107 ? 13.344 -10.609 -11.641 1 98.75 107 ASN A O 1
ATOM 872 N N . LEU A 1 108 ? 11.586 -10.977 -10.367 1 98.62 108 LEU A N 1
ATOM 873 C CA . LEU A 1 108 ? 12.383 -10.992 -9.148 1 98.62 108 LEU A CA 1
ATOM 874 C C . LEU A 1 108 ? 13.352 -12.172 -9.156 1 98.62 108 LEU A C 1
ATOM 876 O O . LEU A 1 108 ? 14.531 -12.016 -8.828 1 98.62 108 LEU A O 1
ATOM 880 N N . ASN A 1 109 ? 12.812 -13.344 -9.484 1 98.31 109 ASN A N 1
ATOM 881 C CA . ASN A 1 109 ? 13.656 -14.523 -9.594 1 98.31 109 ASN A CA 1
ATOM 882 C C . ASN A 1 109 ? 14.805 -14.305 -10.578 1 98.31 109 ASN A C 1
ATOM 884 O O . ASN A 1 109 ? 15.938 -14.711 -10.312 1 98.31 109 ASN A O 1
ATOM 888 N N . PHE A 1 110 ? 14.453 -13.727 -11.672 1 97.69 110 PHE A N 1
ATOM 889 C CA . PHE A 1 110 ? 15.477 -13.508 -12.688 1 97.69 110 PHE A CA 1
ATOM 890 C C . PHE A 1 110 ? 16.516 -12.492 -12.195 1 97.69 110 PHE A C 1
ATOM 892 O O . PHE A 1 110 ? 17.703 -12.609 -12.516 1 97.69 110 PHE A O 1
ATOM 899 N N . HIS A 1 111 ? 16.094 -11.469 -11.461 1 96.94 111 HIS A N 1
ATOM 900 C CA . HIS A 1 111 ? 17.016 -10.555 -10.812 1 96.94 111 HIS A CA 1
ATOM 901 C C . HIS A 1 111 ? 18.016 -11.312 -9.945 1 96.94 111 HIS A C 1
ATOM 903 O O . HIS A 1 111 ? 19.234 -11.078 -10.031 1 96.94 111 HIS A O 1
ATOM 909 N N . HIS A 1 112 ? 17.516 -12.211 -9.156 1 96.25 112 HIS A N 1
ATOM 910 C CA . HIS A 1 112 ? 18.391 -12.992 -8.281 1 96.25 112 HIS A CA 1
ATOM 911 C C . HIS A 1 112 ? 19.359 -13.844 -9.086 1 96.25 112 HIS A C 1
ATOM 913 O O . HIS A 1 112 ? 20.531 -13.969 -8.719 1 96.25 112 HIS A O 1
ATOM 919 N N . TYR A 1 113 ? 18.859 -14.391 -10.148 1 95.56 113 TYR A N 1
ATOM 920 C CA . TYR A 1 113 ? 19.719 -15.188 -11.016 1 95.56 113 TYR A CA 1
ATOM 921 C C . TYR A 1 113 ? 20.844 -14.352 -11.594 1 95.56 113 TYR A C 1
ATOM 923 O O . TYR A 1 113 ? 22.016 -14.758 -11.555 1 95.56 113 TYR A O 1
ATOM 931 N N . THR A 1 114 ? 20.5 -13.211 -12.109 1 94.25 114 THR A N 1
ATOM 932 C CA . THR A 1 114 ? 21.5 -12.359 -12.758 1 94.25 114 THR A CA 1
ATOM 933 C C . THR A 1 114 ? 22.516 -11.836 -11.75 1 94.25 114 THR A C 1
ATOM 935 O O . THR A 1 114 ? 23.688 -11.672 -12.07 1 94.25 114 THR A O 1
ATOM 938 N N . GLN A 1 115 ? 22.062 -11.578 -10.562 1 91.88 115 GLN A N 1
ATOM 939 C CA . GLN A 1 115 ? 22.984 -11.164 -9.508 1 91.88 115 GLN A CA 1
ATOM 940 C C . GLN A 1 115 ? 23.953 -12.289 -9.148 1 91.88 115 GLN A C 1
ATOM 942 O O . GLN A 1 115 ? 25.141 -12.047 -8.961 1 91.88 115 GLN A O 1
ATOM 947 N N . ALA A 1 116 ? 23.406 -13.43 -9.094 1 90 116 ALA A N 1
ATOM 948 C CA . ALA A 1 116 ? 24.219 -14.586 -8.703 1 90 116 ALA A CA 1
ATOM 949 C C . ALA A 1 116 ? 25.234 -14.93 -9.781 1 90 116 ALA A C 1
ATOM 951 O O . ALA A 1 116 ? 26.359 -15.359 -9.477 1 90 116 ALA A O 1
ATOM 952 N N . THR A 1 117 ? 24.922 -14.734 -10.977 1 88.19 117 THR A N 1
ATOM 953 C CA . THR A 1 117 ? 25.781 -15.141 -12.078 1 88.19 117 THR A CA 1
ATOM 954 C C . THR A 1 117 ? 26.594 -13.953 -12.594 1 88.19 117 THR A C 1
ATOM 956 O O . THR A 1 117 ? 27.422 -14.102 -13.484 1 88.19 117 THR A O 1
ATOM 959 N N . ARG A 1 118 ? 26.312 -12.688 -12.055 1 83.5 118 ARG A N 1
ATOM 960 C CA . ARG A 1 118 ? 27 -11.453 -12.406 1 83.5 118 ARG A CA 1
ATOM 961 C C . ARG A 1 118 ? 26.859 -11.148 -13.891 1 83.5 118 ARG A C 1
ATOM 963 O O . ARG A 1 118 ? 27.828 -10.734 -14.539 1 83.5 118 ARG A O 1
ATOM 970 N N . GLU A 1 119 ? 25.781 -11.578 -14.398 1 82.56 119 GLU A N 1
ATOM 971 C CA . GLU A 1 119 ? 25.5 -11.266 -15.797 1 82.56 119 GLU A CA 1
ATOM 972 C C . GLU A 1 119 ? 24.984 -9.844 -15.953 1 82.56 119 GLU A C 1
ATOM 974 O O . GLU A 1 119 ? 24.188 -9.367 -15.141 1 82.56 119 GLU A O 1
ATOM 979 N N . GLU A 1 120 ? 25.562 -9.102 -16.891 1 78.75 120 GLU A N 1
ATOM 980 C CA . GLU A 1 120 ? 25.094 -7.746 -17.156 1 78.75 120 GLU A CA 1
ATOM 981 C C . GLU A 1 120 ? 23.734 -7.77 -17.875 1 78.75 120 GLU A C 1
ATOM 983 O O . GLU A 1 120 ? 23.531 -8.555 -18.797 1 78.75 120 GLU A O 1
ATOM 988 N N . GLN A 1 121 ? 22.891 -7.094 -17.312 1 79.81 121 GLN A N 1
ATOM 989 C CA . GLN A 1 121 ? 21.578 -7.062 -17.938 1 79.81 121 GLN A CA 1
ATOM 990 C C . GLN A 1 121 ? 21.188 -5.645 -18.359 1 79.81 121 GLN A C 1
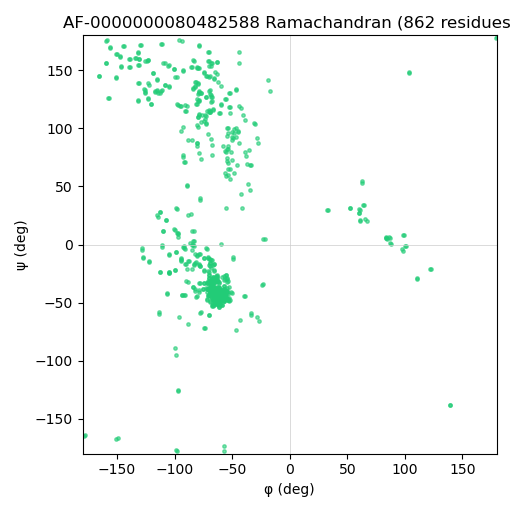ATOM 992 O O . GLN A 1 121 ? 21.594 -4.676 -17.703 1 79.81 121 GLN A O 1
ATOM 997 N N . ASP A 1 122 ? 20.438 -5.57 -19.453 1 84.5 122 ASP A N 1
ATOM 998 C CA . ASP A 1 122 ? 19.938 -4.297 -19.953 1 84.5 122 ASP A CA 1
ATOM 999 C C . ASP A 1 122 ? 18.672 -3.869 -19.234 1 84.5 122 ASP A C 1
ATOM 1001 O O . ASP A 1 122 ? 18.266 -2.707 -19.297 1 84.5 122 ASP A O 1
ATOM 1005 N N . THR A 1 123 ? 18.141 -4.875 -18.625 1 92.94 123 THR A N 1
ATOM 1006 C CA . THR A 1 123 ? 16.875 -4.621 -17.938 1 92.94 123 THR A CA 1
ATOM 1007 C C . THR A 1 123 ? 17.062 -4.699 -16.422 1 92.94 123 THR A C 1
ATOM 1009 O O . THR A 1 123 ? 17.766 -5.582 -15.922 1 92.94 123 THR A O 1
ATOM 1012 N N . ASP A 1 124 ? 16.516 -3.682 -15.68 1 95.5 124 ASP A N 1
ATOM 1013 C CA . ASP A 1 124 ? 16.469 -3.732 -14.219 1 95.5 124 ASP A CA 1
ATOM 1014 C C . ASP A 1 124 ? 15.297 -4.578 -13.742 1 95.5 124 ASP A C 1
ATOM 1016 O O . ASP A 1 124 ? 14.219 -4.051 -13.461 1 95.5 124 ASP A O 1
ATOM 1020 N N . TYR A 1 125 ? 15.523 -5.875 -13.617 1 97.75 125 TYR A N 1
ATOM 1021 C CA . TYR A 1 125 ? 14.461 -6.828 -13.305 1 97.75 125 TYR A CA 1
ATOM 1022 C C . TYR A 1 125 ? 13.906 -6.586 -11.906 1 97.75 125 TYR A C 1
ATOM 1024 O O . TYR A 1 125 ? 12.742 -6.883 -11.633 1 97.75 125 TYR A O 1
ATOM 1032 N N . LEU A 1 126 ? 14.727 -6.082 -11.023 1 97.31 126 LEU A N 1
ATOM 1033 C CA . LEU A 1 126 ? 14.211 -5.734 -9.703 1 97.31 126 LEU A CA 1
ATOM 1034 C C . LEU A 1 126 ? 13.211 -4.59 -9.797 1 97.31 126 LEU A C 1
ATOM 1036 O O . LEU A 1 126 ? 12.141 -4.645 -9.18 1 97.31 126 LEU A O 1
ATOM 1040 N N . ALA A 1 127 ? 13.578 -3.557 -10.5 1 96.56 127 ALA A N 1
ATOM 1041 C CA . ALA A 1 127 ? 12.664 -2.436 -10.695 1 96.56 127 ALA A CA 1
ATOM 1042 C C . ALA A 1 127 ? 11.359 -2.895 -11.344 1 96.56 127 ALA A C 1
ATOM 1044 O O . ALA A 1 127 ? 10.281 -2.432 -10.977 1 96.56 127 ALA A O 1
ATOM 1045 N N . GLU A 1 128 ? 11.492 -3.811 -12.32 1 97.44 128 GLU A N 1
ATOM 1046 C CA . GLU A 1 128 ? 10.305 -4.367 -12.969 1 97.44 128 GLU A CA 1
ATOM 1047 C C . GLU A 1 128 ? 9.43 -5.117 -11.969 1 97.44 128 GLU A C 1
ATOM 1049 O O . GLU A 1 128 ? 8.211 -4.957 -11.969 1 97.44 128 GLU A O 1
ATOM 1054 N N . ALA A 1 129 ? 10.047 -5.93 -11.164 1 98.5 129 ALA A N 1
ATOM 1055 C CA . ALA A 1 129 ? 9.32 -6.695 -10.156 1 98.5 129 ALA A CA 1
ATOM 1056 C C . ALA A 1 129 ? 8.586 -5.77 -9.188 1 98.5 129 ALA A C 1
ATOM 1058 O O . ALA A 1 129 ? 7.418 -5.992 -8.875 1 98.5 129 ALA A O 1
ATOM 1059 N N . LYS A 1 130 ? 9.25 -4.73 -8.75 1 97.88 130 LYS A N 1
ATOM 1060 C CA . LYS A 1 130 ? 8.664 -3.785 -7.801 1 97.88 130 LYS A CA 1
ATOM 1061 C C . LYS A 1 130 ? 7.492 -3.035 -8.43 1 97.88 130 LYS A C 1
ATOM 1063 O O . LYS A 1 130 ? 6.465 -2.82 -7.785 1 97.88 130 LYS A O 1
ATOM 1068 N N . GLN A 1 131 ? 7.68 -2.604 -9.68 1 97.69 131 GLN A N 1
ATOM 1069 C CA . GLN A 1 131 ? 6.602 -1.915 -10.391 1 97.69 131 GLN A CA 1
ATOM 1070 C C . GLN A 1 131 ? 5.363 -2.801 -10.5 1 97.69 131 GLN A C 1
ATOM 1072 O O . GLN A 1 131 ? 4.238 -2.33 -10.312 1 97.69 131 GLN A O 1
ATOM 1077 N N . LEU A 1 132 ? 5.547 -4.02 -10.828 1 98.62 132 LEU A N 1
ATOM 1078 C CA . LEU A 1 132 ? 4.438 -4.961 -10.961 1 98.62 132 LEU A CA 1
ATOM 1079 C C . LEU A 1 132 ? 3.795 -5.23 -9.602 1 98.62 132 LEU A C 1
ATOM 1081 O O . LEU A 1 132 ? 2.572 -5.34 -9.5 1 98.62 132 LEU A O 1
ATOM 1085 N N . THR A 1 133 ? 4.617 -5.375 -8.57 1 98.62 133 THR A N 1
ATOM 1086 C CA . THR A 1 133 ? 4.102 -5.59 -7.223 1 98.62 133 THR A CA 1
ATOM 1087 C C . THR A 1 133 ? 3.281 -4.387 -6.762 1 98.62 133 THR A C 1
ATOM 1089 O O . THR A 1 133 ? 2.199 -4.551 -6.191 1 98.62 133 THR A O 1
ATOM 1092 N N . ASP A 1 134 ? 3.77 -3.15 -7.035 1 97.75 134 ASP A N 1
ATOM 1093 C CA . ASP A 1 134 ? 3.023 -1.934 -6.73 1 97.75 134 ASP A CA 1
ATOM 1094 C C . ASP A 1 134 ? 1.7 -1.896 -7.488 1 97.75 134 ASP A C 1
ATOM 1096 O O . ASP A 1 134 ? 0.689 -1.425 -6.961 1 97.75 134 ASP A O 1
ATOM 1100 N N . TRP A 1 135 ? 1.743 -2.314 -8.703 1 97.56 135 TRP A N 1
ATOM 1101 C CA . TRP A 1 135 ? 0.529 -2.371 -9.508 1 97.56 135 TRP A CA 1
ATOM 1102 C C . TRP A 1 135 ? -0.523 -3.254 -8.844 1 97.56 135 TRP A C 1
ATOM 1104 O O . TRP A 1 135 ? -1.717 -2.943 -8.883 1 97.56 135 TRP A O 1
ATOM 1114 N N . LEU A 1 136 ? -0.105 -4.367 -8.242 1 98.06 136 LEU A N 1
ATOM 1115 C CA . LEU A 1 136 ? -1.026 -5.262 -7.547 1 98.06 136 LEU A CA 1
ATOM 1116 C C . LEU A 1 136 ? -1.72 -4.539 -6.395 1 98.06 136 LEU A C 1
ATOM 1118 O O . LEU A 1 136 ? -2.926 -4.695 -6.195 1 98.06 136 LEU A O 1
ATOM 1122 N N . ILE A 1 137 ? -0.94 -3.777 -5.66 1 97.81 137 ILE A N 1
ATOM 1123 C CA . ILE A 1 137 ? -1.509 -3.027 -4.543 1 97.81 137 ILE A CA 1
ATOM 1124 C C . ILE A 1 137 ? -2.482 -1.977 -5.07 1 97.81 137 ILE A C 1
ATOM 1126 O O . ILE A 1 137 ? -3.592 -1.833 -4.555 1 97.81 137 ILE A O 1
ATOM 1130 N N . GLN A 1 138 ? -2.096 -1.297 -6.105 1 95.19 138 GLN A N 1
ATOM 1131 C CA . GLN A 1 138 ? -2.898 -0.223 -6.68 1 95.19 138 GLN A CA 1
ATOM 1132 C C . GLN A 1 138 ? -4.207 -0.761 -7.25 1 95.19 138 GLN A C 1
ATOM 1134 O O . GLN A 1 138 ? -5.23 -0.071 -7.23 1 95.19 138 GLN A O 1
ATOM 1139 N N . ASN A 1 139 ? -4.172 -1.987 -7.727 1 94.56 139 ASN A N 1
ATOM 1140 C CA . ASN A 1 139 ? -5.328 -2.549 -8.414 1 94.56 139 ASN A CA 1
ATOM 1141 C C . ASN A 1 139 ? -6.027 -3.604 -7.566 1 94.56 139 ASN A C 1
ATOM 1143 O O . ASN A 1 139 ? -6.762 -4.445 -8.094 1 94.56 139 ASN A O 1
ATOM 1147 N N . ARG A 1 140 ? -5.797 -3.545 -6.293 1 96.12 140 ARG A N 1
ATOM 1148 C CA . ARG A 1 140 ? -6.461 -4.453 -5.363 1 96.12 140 ARG A CA 1
ATOM 1149 C C . ARG A 1 140 ? -7.969 -4.23 -5.367 1 96.12 140 ARG A C 1
ATOM 1151 O O . ARG A 1 140 ? -8.445 -3.186 -5.816 1 96.12 140 ARG A O 1
ATOM 1158 N N . SER A 1 141 ? -8.664 -5.27 -4.949 1 93.56 141 SER A N 1
ATOM 1159 C CA . SER A 1 141 ? -10.094 -5.105 -4.707 1 93.56 141 SER A CA 1
ATOM 1160 C C . SER A 1 141 ? -10.352 -4.395 -3.383 1 93.56 141 SER A C 1
ATOM 1162 O O . SER A 1 141 ? -9.789 -4.762 -2.352 1 93.56 141 SER A O 1
ATOM 1164 N N . VAL A 1 142 ? -11.188 -3.375 -3.432 1 91.56 142 VAL A N 1
ATOM 1165 C CA . VAL A 1 142 ? -11.469 -2.572 -2.246 1 91.56 142 VAL A CA 1
ATOM 1166 C C . VAL A 1 142 ? -12.859 -2.914 -1.708 1 91.56 142 VAL A C 1
ATOM 1168 O O . VAL A 1 142 ? -13.742 -3.334 -2.463 1 91.56 142 VAL A O 1
ATOM 1171 N N . GLY A 1 143 ? -13.086 -2.729 -0.439 1 90.88 143 GLY A N 1
ATOM 1172 C CA . GLY A 1 143 ? -14.367 -3.006 0.184 1 90.88 143 GLY A CA 1
ATOM 1173 C C . GLY A 1 143 ? -14.406 -4.348 0.89 1 90.88 143 GLY A C 1
ATOM 1174 O O . GLY A 1 143 ? -15.484 -4.82 1.275 1 90.88 143 GLY A O 1
ATOM 1175 N N . TYR A 1 144 ? -13.258 -5.004 0.993 1 94 144 TYR A N 1
ATOM 1176 C CA . TYR A 1 144 ? -13.117 -6.281 1.684 1 94 144 TYR A CA 1
ATOM 1177 C C . TYR A 1 144 ? -12.281 -6.125 2.951 1 94 144 TYR A C 1
ATOM 1179 O O . TYR A 1 144 ? -11.766 -5.043 3.23 1 94 144 TYR A O 1
ATOM 1187 N N . HIS A 1 145 ? -12.227 -7.18 3.729 1 96.5 145 HIS A N 1
ATOM 1188 C CA . HIS A 1 145 ? -11.656 -7.066 5.066 1 96.5 145 HIS A CA 1
ATOM 1189 C C . HIS A 1 145 ? -10.133 -7.102 5.02 1 96.5 145 HIS A C 1
ATOM 1191 O O . HIS A 1 145 ? -9.469 -6.859 6.035 1 96.5 145 HIS A O 1
ATOM 1197 N N . GLY A 1 146 ? -9.539 -7.422 3.844 1 97.56 146 GLY A N 1
ATOM 1198 C CA . GLY A 1 146 ? -8.094 -7.488 3.664 1 97.56 146 GLY A CA 1
ATOM 1199 C C . GLY A 1 146 ? -7.668 -7.371 2.213 1 97.56 146 GLY A C 1
ATOM 1200 O O . GLY A 1 146 ? -8.516 -7.301 1.316 1 97.56 146 GLY A O 1
ATOM 1201 N N . PHE A 1 147 ? -6.312 -7.328 2.102 1 98.31 147 PHE A N 1
ATOM 1202 C CA . PHE A 1 147 ? -5.75 -7.281 0.756 1 98.31 147 PHE A CA 1
ATOM 1203 C C . PHE A 1 147 ? -6.246 -8.453 -0.082 1 98.31 147 PHE A C 1
ATOM 1205 O O . PHE A 1 147 ? -6.172 -9.602 0.348 1 98.31 147 PHE A O 1
ATOM 1212 N N . CYS A 1 148 ? -6.812 -8.109 -1.231 1 97.69 148 CYS A N 1
ATOM 1213 C CA . CYS A 1 148 ? -7.297 -9.125 -2.158 1 97.69 148 CYS A CA 1
ATOM 1214 C C . CYS A 1 148 ? -7.434 -8.562 -3.566 1 97.69 148 CYS A C 1
ATOM 1216 O O . CYS A 1 148 ? -7.418 -7.34 -3.752 1 97.69 148 CYS A O 1
ATOM 1218 N N . GLY A 1 149 ? -7.391 -9.445 -4.535 1 94.94 149 GLY A N 1
ATOM 1219 C CA . GLY A 1 149 ? -7.578 -9.047 -5.922 1 94.94 149 GLY A CA 1
ATOM 1220 C C . GLY A 1 149 ? -8.055 -10.172 -6.812 1 94.94 149 GLY A C 1
ATOM 1221 O O . GLY A 1 149 ? -8.195 -11.312 -6.359 1 94.94 149 GLY A O 1
ATOM 1222 N N . GLY A 1 150 ? -8.422 -9.812 -8.008 1 89.94 150 GLY A N 1
ATOM 1223 C CA . GLY A 1 150 ? -8.914 -10.773 -8.977 1 89.94 150 GLY A CA 1
ATOM 1224 C C . GLY A 1 150 ? -9.25 -10.148 -10.32 1 89.94 150 GLY A C 1
ATOM 1225 O O . GLY A 1 150 ? -8.789 -9.047 -10.625 1 89.94 150 GLY A O 1
ATOM 1226 N N . HIS A 1 151 ? -9.953 -10.883 -11.07 1 73.12 151 HIS A N 1
ATOM 1227 C CA . HIS A 1 151 ? -10.32 -10.453 -12.422 1 73.12 151 HIS A CA 1
ATOM 1228 C C . HIS A 1 151 ? -11.312 -9.297 -12.383 1 73.12 151 HIS A C 1
ATOM 1230 O O . HIS A 1 151 ? -12.25 -9.305 -11.57 1 73.12 151 HIS A O 1
ATOM 1236 N N . LYS A 1 152 ? -10.867 -8.125 -12.867 1 61.34 152 LYS A N 1
ATOM 1237 C CA . LYS A 1 152 ? -11.805 -7.008 -12.953 1 61.34 152 LYS A CA 1
ATOM 1238 C C . LYS A 1 152 ? -12.688 -7.121 -14.195 1 61.34 152 LYS A C 1
ATOM 1240 O O . LYS A 1 152 ? -12.188 -7.164 -15.32 1 61.34 152 LYS A O 1
ATOM 1245 N N . HIS A 1 153 ? -13.805 -7.863 -14.164 1 48.78 153 HIS A N 1
ATOM 1246 C CA . HIS A 1 153 ? -14.711 -7.938 -15.312 1 48.78 153 HIS A CA 1
ATOM 1247 C C . HIS A 1 153 ? -15.594 -6.695 -15.391 1 48.78 153 HIS A C 1
ATOM 1249 O O . HIS A 1 153 ? -16 -6.148 -14.367 1 48.78 153 HIS A O 1
ATOM 1255 N N . GLU A 1 154 ? -15.391 -5.891 -16.375 1 42.44 154 GLU A N 1
ATOM 1256 C CA . GLU A 1 154 ? -16.359 -4.816 -16.562 1 42.44 154 GLU A CA 1
ATOM 1257 C C . GLU A 1 154 ? -17.781 -5.344 -16.484 1 42.44 154 GLU A C 1
ATOM 1259 O O . GLU A 1 154 ? -18.125 -6.32 -17.156 1 42.44 154 GLU A O 1
ATOM 1264 N N . ILE A 1 155 ? -18.359 -5.316 -15.312 1 37.06 155 ILE A N 1
ATOM 1265 C CA . ILE A 1 155 ? -19.781 -5.629 -15.398 1 37.06 155 ILE A CA 1
ATOM 1266 C C . ILE A 1 155 ? -20.516 -4.469 -16.062 1 37.06 155 ILE A C 1
ATOM 1268 O O . ILE A 1 155 ? -20.422 -3.324 -15.609 1 37.06 155 ILE A O 1
ATOM 1272 N N . GLN A 1 156 ? -20.719 -4.543 -17.297 1 32.88 156 GLN A N 1
ATOM 1273 C CA . GLN A 1 156 ? -21.625 -3.625 -17.969 1 32.88 156 GLN A CA 1
ATOM 1274 C C . GLN A 1 156 ? -23.016 -3.662 -17.328 1 32.88 156 GLN A C 1
ATOM 1276 O O . GLN A 1 156 ? -23.766 -4.609 -17.531 1 32.88 156 GLN A O 1
ATOM 1281 N N . HIS A 1 157 ? -23.109 -3.357 -16.047 1 32.75 157 HIS A N 1
ATOM 1282 C CA . HIS A 1 157 ? -24.531 -3.154 -15.836 1 32.75 157 HIS A CA 1
ATOM 1283 C C . HIS A 1 157 ? -25.062 -1.998 -16.672 1 32.75 157 HIS A C 1
ATOM 1285 O O . HIS A 1 157 ? -24.297 -1.104 -17.062 1 32.75 157 HIS A O 1
ATOM 1291 N N . LEU A 1 158 ? -26.297 -2.146 -17.266 1 34.28 158 LEU A N 1
ATOM 1292 C CA . LEU A 1 158 ? -26.969 -1.155 -18.109 1 34.28 158 LEU A CA 1
ATOM 1293 C C . LEU A 1 158 ? -26.547 0.258 -17.719 1 34.28 158 LEU A C 1
ATOM 1295 O O . LEU A 1 158 ? -26.422 1.134 -18.578 1 34.28 158 LEU A O 1
ATOM 1299 N N . GLY A 1 159 ? -26.828 0.691 -16.484 1 34.12 159 GLY A N 1
ATOM 1300 C CA . GLY A 1 159 ? -26.688 2.064 -16.031 1 34.12 159 GLY A CA 1
ATOM 1301 C C . GLY A 1 159 ? -25.359 2.324 -15.32 1 34.12 159 GLY A C 1
ATOM 1302 O O . GLY A 1 159 ? -24.969 3.479 -15.133 1 34.12 159 GLY A O 1
ATOM 1303 N N . GLU A 1 160 ? -25.109 1.657 -14.203 1 37.16 160 GLU A N 1
ATOM 1304 C CA . GLU A 1 160 ? -23.969 2.035 -13.391 1 37.16 160 GLU A CA 1
ATOM 1305 C C . GLU A 1 160 ? -22.734 1.191 -13.734 1 37.16 160 GLU A C 1
ATOM 1307 O O . GLU A 1 160 ? -22.828 -0.036 -13.82 1 37.16 160 GLU A O 1
ATOM 1312 N N . LYS A 1 161 ? -21.844 1.595 -14.5 1 38.53 161 LYS A N 1
ATOM 1313 C CA . LYS A 1 161 ? -20.5 1.115 -14.828 1 38.53 161 LYS A CA 1
ATOM 1314 C C . LYS A 1 161 ? -19.75 0.678 -13.57 1 38.53 161 LYS A C 1
ATOM 1316 O O . LYS A 1 161 ? -19.141 1.502 -12.891 1 38.53 161 LYS A O 1
ATOM 1321 N N . GLY A 1 162 ? -20.359 -0.037 -12.664 1 41.66 162 GLY A N 1
ATOM 1322 C CA . GLY A 1 162 ? -19.484 -0.463 -11.586 1 41.66 162 GLY A CA 1
ATOM 1323 C C . GLY A 1 162 ? -18.641 -1.681 -11.945 1 41.66 162 GLY A C 1
ATOM 1324 O O . GLY A 1 162 ? -19.078 -2.521 -12.734 1 41.66 162 GLY A O 1
ATOM 1325 N N . ILE A 1 163 ? -17.438 -1.697 -12.258 1 47.06 163 ILE A N 1
ATOM 1326 C CA . ILE A 1 163 ? -16.516 -2.801 -12.508 1 47.06 163 ILE A CA 1
ATOM 1327 C C . ILE A 1 163 ? -16.625 -3.826 -11.383 1 47.06 163 ILE A C 1
ATOM 1329 O O . ILE A 1 163 ? -16.422 -3.494 -10.211 1 47.06 163 ILE A O 1
ATOM 1333 N N . PRO A 1 164 ? -17.406 -4.941 -11.633 1 51.62 164 PRO A N 1
ATOM 1334 C CA . PRO A 1 164 ? -17.391 -5.922 -10.547 1 51.62 164 PRO A CA 1
ATOM 1335 C C . PRO A 1 164 ? -15.977 -6.285 -10.094 1 51.62 164 PRO A C 1
ATOM 1337 O O . PRO A 1 164 ? -15.086 -6.477 -10.922 1 51.62 164 PRO A O 1
ATOM 1340 N N . ASN A 1 165 ? -15.406 -5.73 -9.078 1 61.62 165 ASN A N 1
ATOM 1341 C CA . ASN A 1 165 ? -14.164 -6.164 -8.453 1 61.62 165 ASN A CA 1
ATOM 1342 C C . ASN A 1 165 ? -14.375 -7.395 -7.574 1 61.62 165 ASN A C 1
ATOM 1344 O O . ASN A 1 165 ? -14.688 -7.273 -6.387 1 61.62 165 ASN A O 1
ATOM 1348 N N . ASP A 1 166 ? -14.594 -8.672 -8.211 1 80.19 166 ASP A N 1
ATOM 1349 C CA . ASP A 1 166 ? -14.805 -9.914 -7.484 1 80.19 166 ASP A CA 1
ATOM 1350 C C . ASP A 1 166 ? -13.477 -10.609 -7.184 1 80.19 166 ASP A C 1
ATOM 1352 O O . ASP A 1 166 ? -13.039 -11.477 -7.949 1 80.19 166 ASP A O 1
ATOM 1356 N N . PRO A 1 167 ? -12.891 -10.266 -6.023 1 92.06 167 PRO A N 1
ATOM 1357 C CA . PRO A 1 167 ? -11.625 -10.922 -5.676 1 92.06 167 PRO A CA 1
ATOM 1358 C C . PRO A 1 167 ? -11.789 -12.422 -5.418 1 92.06 167 PRO A C 1
ATOM 1360 O O . PRO A 1 167 ? -12.867 -12.867 -5.023 1 92.06 167 PRO A O 1
ATOM 1363 N N . ASP A 1 168 ? -10.797 -13.203 -5.836 1 92.44 168 ASP A N 1
ATOM 1364 C CA . ASP A 1 168 ? -10.797 -14.641 -5.578 1 92.44 168 ASP A CA 1
ATOM 1365 C C . ASP A 1 168 ? -9.508 -15.07 -4.875 1 92.44 168 ASP A C 1
ATOM 1367 O O . ASP A 1 168 ? -8.492 -14.375 -4.953 1 92.44 168 ASP A O 1
ATOM 1371 N N . VAL A 1 169 ? -9.602 -16.234 -4.199 1 95.5 169 VAL A N 1
ATOM 1372 C CA . VAL A 1 169 ? -8.508 -16.672 -3.338 1 95.5 169 VAL A CA 1
ATOM 1373 C C . VAL A 1 169 ? -7.309 -17.078 -4.191 1 95.5 169 VAL A C 1
ATOM 1375 O O . VAL A 1 169 ? -6.16 -16.938 -3.773 1 95.5 169 VAL A O 1
ATOM 1378 N N . VAL A 1 170 ? -7.543 -17.531 -5.383 1 95.31 170 VAL A N 1
ATOM 1379 C CA . VAL A 1 170 ? -6.465 -18 -6.242 1 95.31 170 VAL A CA 1
ATOM 1380 C C . VAL A 1 170 ? -5.574 -16.828 -6.641 1 95.31 170 VAL A C 1
ATOM 1382 O O . VAL A 1 170 ? -4.363 -16.859 -6.418 1 95.31 170 VAL A O 1
ATOM 1385 N N . SER A 1 171 ? -6.207 -15.781 -7.18 1 95.88 171 SER A N 1
ATOM 1386 C CA . SER A 1 171 ? -5.469 -14.586 -7.574 1 95.88 171 SER A CA 1
ATOM 1387 C C . SER A 1 171 ? -4.812 -13.914 -6.371 1 95.88 171 SER A C 1
ATOM 1389 O O . SER A 1 171 ? -3.664 -13.477 -6.449 1 95.88 171 SER A O 1
ATOM 1391 N N . THR A 1 172 ? -5.52 -13.852 -5.273 1 98.06 172 THR A N 1
ATOM 1392 C CA . THR A 1 172 ? -5.012 -13.219 -4.066 1 98.06 172 THR A CA 1
ATOM 1393 C C . THR A 1 172 ? -3.795 -13.969 -3.529 1 98.06 172 THR A C 1
ATOM 1395 O O . THR A 1 172 ? -2.824 -13.352 -3.084 1 98.06 172 THR A O 1
ATOM 1398 N N . SER A 1 173 ? -3.863 -15.273 -3.607 1 98.5 173 SER A N 1
ATOM 1399 C CA . SER A 1 173 ? -2.766 -16.094 -3.107 1 98.5 173 SER A CA 1
ATOM 1400 C C . SER A 1 173 ? -1.465 -15.789 -3.84 1 98.5 173 SER A C 1
ATOM 1402 O O . SER A 1 173 ? -0.419 -15.617 -3.209 1 98.5 173 SER A O 1
ATOM 1404 N N . PHE A 1 174 ? -1.539 -15.688 -5.133 1 98.5 174 PHE A N 1
ATOM 1405 C CA . PHE A 1 174 ? -0.329 -15.414 -5.898 1 98.5 174 PHE A CA 1
ATOM 1406 C C . PHE A 1 174 ? 0.132 -13.977 -5.688 1 98.5 174 PHE A C 1
ATOM 1408 O O . PHE A 1 174 ? 1.333 -13.695 -5.695 1 98.5 174 PHE A O 1
ATOM 1415 N N . ALA A 1 175 ? -0.783 -13.086 -5.508 1 98.75 175 ALA A N 1
ATOM 1416 C CA . ALA A 1 175 ? -0.416 -11.703 -5.203 1 98.75 175 ALA A CA 1
ATOM 1417 C C . ALA A 1 175 ? 0.302 -11.609 -3.859 1 98.75 175 ALA A C 1
ATOM 1419 O O . ALA A 1 175 ? 1.294 -10.891 -3.727 1 98.75 175 ALA A O 1
ATOM 1420 N N . VAL A 1 176 ? -0.214 -12.328 -2.881 1 98.88 176 VAL A N 1
ATOM 1421 C CA . VAL A 1 176 ? 0.417 -12.359 -1.565 1 98.88 176 VAL A CA 1
ATOM 1422 C C . VAL A 1 176 ? 1.828 -12.93 -1.683 1 98.88 176 VAL A C 1
ATOM 1424 O O . VAL A 1 176 ? 2.773 -12.398 -1.1 1 98.88 176 VAL A O 1
ATOM 1427 N N . LYS A 1 177 ? 1.955 -13.977 -2.43 1 98.75 177 LYS A N 1
ATOM 1428 C CA . LYS A 1 177 ? 3.271 -14.562 -2.672 1 98.75 177 LYS A CA 1
ATOM 1429 C C . LYS A 1 177 ? 4.23 -13.539 -3.262 1 98.75 177 LYS A C 1
ATOM 1431 O O . LYS A 1 177 ? 5.387 -13.445 -2.842 1 98.75 177 LYS A O 1
ATOM 1436 N N . ALA A 1 178 ? 3.744 -12.812 -4.23 1 98.88 178 ALA A N 1
ATOM 1437 C CA . ALA A 1 178 ? 4.566 -11.797 -4.883 1 98.88 178 ALA A CA 1
ATOM 1438 C C . ALA A 1 178 ? 4.984 -10.711 -3.895 1 98.88 178 ALA A C 1
ATOM 1440 O O . ALA A 1 178 ? 6.152 -10.32 -3.854 1 98.88 178 ALA A O 1
ATOM 1441 N N . LEU A 1 179 ? 4.027 -10.211 -3.107 1 98.81 179 LEU A N 1
ATOM 1442 C CA . LEU A 1 179 ? 4.312 -9.172 -2.127 1 98.81 179 LEU A CA 1
ATOM 1443 C C . LEU A 1 179 ? 5.352 -9.648 -1.115 1 98.81 179 LEU A C 1
ATOM 1445 O O . LEU A 1 179 ? 6.316 -8.938 -0.831 1 98.81 179 LEU A O 1
ATOM 1449 N N . LEU A 1 180 ? 5.184 -10.836 -0.6 1 98.75 180 LEU A N 1
ATOM 1450 C CA . LEU A 1 180 ? 6.086 -11.352 0.422 1 98.75 180 LEU A CA 1
ATOM 1451 C C . LEU A 1 180 ? 7.473 -11.609 -0.16 1 98.75 180 LEU A C 1
ATOM 1453 O O . LEU A 1 180 ? 8.484 -11.352 0.498 1 98.75 180 LEU A O 1
ATOM 1457 N N . ALA A 1 181 ? 7.512 -12.125 -1.384 1 98.44 181 ALA A N 1
ATOM 1458 C CA . ALA A 1 181 ? 8.797 -12.352 -2.029 1 98.44 181 ALA A CA 1
ATOM 1459 C C . ALA A 1 181 ? 9.562 -11.047 -2.213 1 98.44 181 ALA A C 1
ATOM 1461 O O . ALA A 1 181 ? 10.789 -11.016 -2.123 1 98.44 181 ALA A O 1
ATOM 1462 N N . ALA A 1 182 ? 8.883 -9.977 -2.424 1 98.31 182 ALA A N 1
ATOM 1463 C CA . ALA A 1 182 ? 9.5 -8.688 -2.699 1 98.31 182 ALA A CA 1
ATOM 1464 C C . ALA A 1 182 ? 9.711 -7.895 -1.411 1 98.31 182 ALA A C 1
ATOM 1466 O O . ALA A 1 182 ? 10.32 -6.82 -1.429 1 98.31 182 ALA A O 1
ATOM 1467 N N . SER A 1 183 ? 9.289 -8.375 -0.271 1 97.38 183 SER A N 1
ATOM 1468 C CA . SER A 1 183 ? 9.219 -7.629 0.982 1 97.38 183 SER A CA 1
ATOM 1469 C C . SER A 1 183 ? 10.602 -7.191 1.448 1 97.38 183 SER A C 1
ATOM 1471 O O . SER A 1 183 ? 10.734 -6.191 2.154 1 97.38 183 SER A O 1
ATOM 1473 N N . PRO A 1 184 ? 11.703 -7.918 1.062 1 96.5 184 PRO A N 1
ATOM 1474 C CA . PRO A 1 184 ? 13.031 -7.434 1.458 1 96.5 184 PRO A CA 1
ATOM 1475 C C . PRO A 1 184 ? 13.398 -6.105 0.797 1 96.5 184 PRO A C 1
ATOM 1477 O O . PRO A 1 184 ? 14.312 -5.414 1.256 1 96.5 184 PRO A O 1
ATOM 1480 N N . TYR A 1 185 ? 12.695 -5.77 -0.239 1 96.38 185 TYR A N 1
ATOM 1481 C CA . TYR A 1 185 ? 13.109 -4.617 -1.032 1 96.38 185 TYR A CA 1
ATOM 1482 C C . TYR A 1 185 ? 12.203 -3.42 -0.77 1 96.38 185 TYR A C 1
ATOM 1484 O O . TYR A 1 185 ? 12.492 -2.305 -1.21 1 96.38 185 TYR A O 1
ATOM 1492 N N . ASP A 1 186 ? 11.172 -3.572 -0.074 1 96.44 186 ASP A N 1
ATOM 1493 C CA . ASP A 1 186 ? 10.258 -2.504 0.328 1 96.44 186 ASP A CA 1
ATOM 1494 C C . ASP A 1 186 ? 9.461 -2.902 1.565 1 96.44 186 ASP A C 1
ATOM 1496 O O . ASP A 1 186 ? 8.703 -3.879 1.538 1 96.44 186 ASP A O 1
ATOM 1500 N N . PRO A 1 187 ? 9.477 -2.109 2.584 1 96.19 187 PRO A N 1
ATOM 1501 C CA . PRO A 1 187 ? 8.938 -2.5 3.887 1 96.19 187 PRO A CA 1
ATOM 1502 C C . PRO A 1 187 ? 7.406 -2.498 3.91 1 96.19 187 PRO A C 1
ATOM 1504 O O . PRO A 1 187 ? 6.801 -3.014 4.852 1 96.19 187 PRO A O 1
ATOM 1507 N N . ILE A 1 188 ? 6.695 -1.961 2.914 1 97.31 188 ILE A N 1
ATOM 1508 C CA . ILE A 1 188 ? 5.242 -1.864 3.012 1 97.31 188 ILE A CA 1
ATOM 1509 C C . ILE A 1 188 ? 4.602 -3.145 2.48 1 97.31 188 ILE A C 1
ATOM 1511 O O . ILE A 1 188 ? 3.416 -3.395 2.709 1 97.31 188 ILE A O 1
ATOM 1515 N N . TYR A 1 189 ? 5.344 -4.008 1.759 1 98.5 189 TYR A N 1
ATOM 1516 C CA . TYR A 1 189 ? 4.754 -5.145 1.063 1 98.5 189 TYR A CA 1
ATOM 1517 C C . TYR A 1 189 ? 4.246 -6.188 2.053 1 98.5 189 TYR A C 1
ATOM 1519 O O . TYR A 1 189 ? 3.111 -6.656 1.941 1 98.5 189 TYR A O 1
ATOM 1527 N N . ALA A 1 190 ? 5.082 -6.555 3.027 1 98.12 190 ALA A N 1
ATOM 1528 C CA . ALA A 1 190 ? 4.715 -7.625 3.953 1 98.12 190 ALA A CA 1
ATOM 1529 C C . ALA A 1 190 ? 3.504 -7.23 4.789 1 98.12 190 ALA A C 1
ATOM 1531 O O . ALA A 1 190 ? 2.551 -8 4.918 1 98.12 190 ALA A O 1
ATOM 1532 N N . PRO A 1 191 ? 3.475 -5.965 5.359 1 97.38 191 PRO A N 1
ATOM 1533 C CA . PRO A 1 191 ? 2.291 -5.562 6.121 1 97.38 191 PRO A CA 1
ATOM 1534 C C . PRO A 1 191 ? 1.013 -5.594 5.289 1 97.38 191 PRO A C 1
ATOM 1536 O O . PRO A 1 191 ? -0.044 -5.988 5.785 1 97.38 191 PRO A O 1
ATOM 1539 N N . VAL A 1 192 ? 1.079 -5.191 4.055 1 98.38 192 VAL A N 1
ATOM 1540 C CA . VAL A 1 192 ? -0.075 -5.254 3.162 1 98.38 192 VAL A CA 1
ATOM 1541 C C . VAL A 1 192 ? -0.496 -6.707 2.963 1 98.38 192 VAL A C 1
ATOM 1543 O O . VAL A 1 192 ? -1.673 -7.047 3.111 1 98.38 192 VAL A O 1
ATOM 1546 N N . ALA A 1 193 ? 0.467 -7.602 2.641 1 98.69 193 ALA A N 1
ATOM 1547 C CA . ALA A 1 193 ? 0.193 -9.016 2.398 1 98.69 193 ALA A CA 1
ATOM 1548 C C . ALA A 1 193 ? -0.492 -9.656 3.602 1 98.69 193 ALA A C 1
ATOM 1550 O O . ALA A 1 193 ? -1.395 -10.484 3.445 1 98.69 193 ALA A O 1
ATOM 1551 N N . ARG A 1 194 ? -0.141 -9.25 4.781 1 97.94 194 ARG A N 1
ATOM 1552 C CA . ARG A 1 194 ? -0.635 -9.859 6.008 1 97.94 194 ARG A CA 1
ATOM 1553 C C . ARG A 1 194 ? -2.133 -9.625 6.176 1 97.94 194 ARG A C 1
ATOM 1555 O O . ARG A 1 194 ? -2.836 -10.453 6.758 1 97.94 194 ARG A O 1
ATOM 1562 N N . THR A 1 195 ? -2.605 -8.531 5.617 1 98.06 195 THR A N 1
ATOM 1563 C CA . THR A 1 195 ? -4.023 -8.234 5.766 1 98.06 195 THR A CA 1
ATOM 1564 C C . THR A 1 195 ? -4.871 -9.227 4.984 1 98.06 195 THR A C 1
ATOM 1566 O O . THR A 1 195 ? -6.078 -9.344 5.215 1 98.06 195 THR A O 1
ATOM 1569 N N . ALA A 1 196 ? -4.277 -9.977 4.066 1 98.44 196 ALA A N 1
ATOM 1570 C CA . ALA A 1 196 ? -5.016 -10.922 3.232 1 98.44 196 ALA A CA 1
ATOM 1571 C C . ALA A 1 196 ? -5.598 -12.062 4.074 1 98.44 196 ALA A C 1
ATOM 1573 O O . ALA A 1 196 ? -6.543 -12.727 3.656 1 98.44 196 ALA A O 1
ATOM 1574 N N . SER A 1 197 ? -5.012 -12.32 5.277 1 98.06 197 SER A N 1
ATOM 1575 C CA . SER A 1 197 ? -5.574 -13.312 6.184 1 98.06 197 SER A CA 1
ATOM 1576 C C . SER A 1 197 ? -7.02 -12.984 6.535 1 98.06 197 SER A C 1
ATOM 1578 O O . SER A 1 197 ? -7.871 -13.875 6.578 1 98.06 197 SER A O 1
ATOM 1580 N N . ASP A 1 198 ? -7.285 -11.742 6.707 1 97.81 198 ASP A N 1
ATOM 1581 C CA 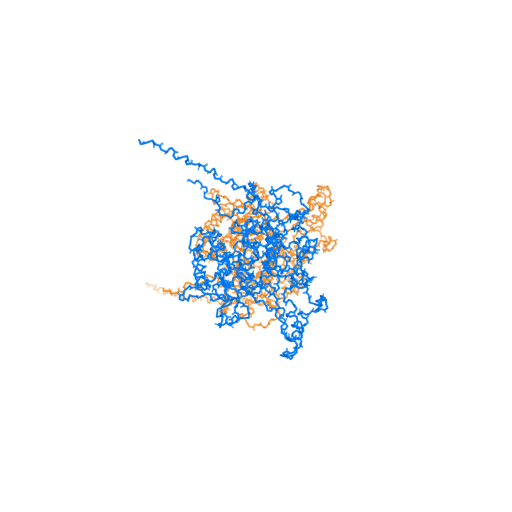. ASP A 1 198 ? -8.633 -11.312 7.059 1 97.81 198 ASP A CA 1
ATOM 1582 C C . ASP A 1 198 ? -9.594 -11.508 5.887 1 97.81 198 ASP A C 1
ATOM 1584 O O . ASP A 1 198 ? -10.781 -11.789 6.086 1 97.81 198 ASP A O 1
ATOM 1588 N N . PHE A 1 199 ? -9.133 -11.289 4.652 1 97.62 199 PHE A N 1
ATOM 1589 C CA . PHE A 1 199 ? -9.945 -11.578 3.475 1 97.62 199 PHE A CA 1
ATOM 1590 C C . PHE A 1 199 ? -10.367 -13.039 3.453 1 97.62 199 PHE A C 1
ATOM 1592 O O . PHE A 1 199 ? -11.547 -13.344 3.238 1 97.62 199 PHE A O 1
ATOM 1599 N N . VAL A 1 200 ? -9.414 -13.953 3.723 1 97.69 200 VAL A N 1
ATOM 1600 C CA . VAL A 1 200 ? -9.672 -15.391 3.689 1 97.69 200 VAL A CA 1
ATOM 1601 C C . VAL A 1 200 ? -10.656 -15.766 4.797 1 97.69 200 VAL A C 1
ATOM 1603 O O . VAL A 1 200 ? -11.609 -16.516 4.562 1 97.69 200 VAL A O 1
ATOM 1606 N N . VAL A 1 201 ? -10.453 -15.172 5.945 1 97.06 201 VAL A N 1
ATOM 1607 C CA . VAL A 1 201 ? -11.211 -15.594 7.121 1 97.06 201 VAL A CA 1
ATOM 1608 C C . VAL A 1 201 ? -12.594 -14.945 7.102 1 97.06 201 VAL A C 1
ATOM 1610 O O . VAL A 1 201 ? -13.609 -15.633 7.242 1 97.06 201 VAL A O 1
ATOM 1613 N N . GLU A 1 202 ? -12.625 -13.672 6.809 1 96.44 202 GLU A N 1
ATOM 1614 C CA . GLU A 1 202 ? -13.875 -12.922 6.961 1 96.44 202 GLU A CA 1
ATOM 1615 C C . GLU A 1 202 ? -14.688 -12.945 5.668 1 96.44 202 GLU A C 1
ATOM 1617 O O . GLU A 1 202 ? -15.906 -13.117 5.703 1 96.44 202 GLU A O 1
ATOM 1622 N N . ASP A 1 203 ? -14.039 -12.766 4.574 1 94.88 203 ASP A N 1
ATOM 1623 C CA . ASP A 1 203 ? -14.773 -12.555 3.33 1 94.88 203 ASP A CA 1
ATOM 1624 C C . ASP A 1 203 ? -15.055 -13.883 2.631 1 94.88 203 ASP A C 1
ATOM 1626 O O . ASP A 1 203 ? -16.078 -14.039 1.954 1 94.88 203 ASP A O 1
ATOM 1630 N N . LEU A 1 204 ? -14.141 -14.859 2.807 1 95.69 204 LEU A N 1
ATOM 1631 C CA . LEU A 1 204 ? -14.328 -16.141 2.125 1 95.69 204 LEU A CA 1
ATOM 1632 C C . LEU A 1 204 ? -14.984 -17.156 3.053 1 95.69 204 LEU A C 1
ATOM 1634 O O . LEU A 1 204 ? -14.969 -18.359 2.77 1 95.69 204 LEU A O 1
ATOM 1638 N N . ASP A 1 205 ? -15.43 -16.719 4.184 1 94.38 205 ASP A N 1
ATOM 1639 C CA . ASP A 1 205 ? -16.25 -17.516 5.094 1 94.38 205 ASP A CA 1
ATOM 1640 C C . ASP A 1 205 ? -15.508 -18.734 5.598 1 94.38 205 ASP A C 1
ATOM 1642 O O . ASP A 1 205 ? -15.969 -19.875 5.43 1 94.38 205 ASP A O 1
ATOM 1646 N N . TYR A 1 206 ? -14.375 -18.516 6.125 1 96.62 206 TYR A N 1
ATOM 1647 C CA . TYR A 1 206 ? -13.695 -19.609 6.812 1 96.62 206 TYR A CA 1
ATOM 1648 C C . TYR A 1 206 ? -14.617 -20.25 7.84 1 96.62 206 TYR A C 1
ATOM 1650 O O . TYR A 1 206 ? -15.211 -19.562 8.672 1 96.62 206 TYR A O 1
ATOM 1658 N N . ARG A 1 207 ? -14.711 -21.531 7.816 1 95.75 207 ARG A N 1
ATOM 1659 C CA . ARG A 1 207 ? -15.562 -22.25 8.758 1 95.75 207 ARG A CA 1
ATOM 1660 C C . ARG A 1 207 ? -15.023 -23.641 9.039 1 95.75 207 ARG A C 1
ATOM 1662 O O . ARG A 1 207 ? -14.531 -24.328 8.125 1 95.75 207 ARG A O 1
ATOM 1669 N N . GLU A 1 208 ? -15.18 -24.047 10.266 1 95.69 208 GLU A N 1
ATOM 1670 C CA . GLU A 1 208 ? -14.766 -25.391 10.648 1 95.69 208 GLU A CA 1
ATOM 1671 C C . GLU A 1 208 ? -15.82 -26.438 10.273 1 95.69 208 GLU A C 1
ATOM 1673 O O . GLU A 1 208 ? -17.016 -26.172 10.391 1 95.69 208 GLU A O 1
ATOM 1678 N N . VAL A 1 209 ? -15.352 -27.562 9.797 1 94.56 209 VAL A N 1
ATOM 1679 C CA . VAL A 1 209 ? -16.188 -28.703 9.477 1 94.56 209 VAL A CA 1
ATOM 1680 C C . VAL A 1 209 ? -15.617 -29.969 10.117 1 94.56 209 VAL A C 1
ATOM 1682 O O . VAL A 1 209 ? -14.602 -29.906 10.82 1 94.56 209 VAL A O 1
ATOM 1685 N N . ASP A 1 210 ? -16.266 -31.078 10.117 1 90.56 210 ASP A N 1
ATOM 1686 C CA . ASP A 1 210 ? -15.898 -32.312 10.82 1 90.56 210 ASP A CA 1
ATOM 1687 C C . ASP A 1 210 ? -14.453 -32.688 10.531 1 90.56 210 ASP A C 1
ATOM 1689 O O . ASP A 1 210 ? -13.703 -33.031 11.445 1 90.56 210 ASP A O 1
ATOM 1693 N N . ASP A 1 211 ? -13.922 -32.594 9.367 1 92.19 211 ASP A N 1
ATOM 1694 C CA . ASP A 1 211 ? -12.602 -33.094 9 1 92.19 211 ASP A CA 1
ATOM 1695 C C . ASP A 1 211 ? -11.648 -31.938 8.68 1 92.19 211 ASP A C 1
ATOM 1697 O O . ASP A 1 211 ? -10.672 -32.125 7.953 1 92.19 211 ASP A O 1
ATOM 1701 N N . GLY A 1 212 ? -11.922 -30.812 9.297 1 97.25 212 GLY A N 1
ATOM 1702 C CA . GLY A 1 212 ? -11.047 -29.688 9.016 1 97.25 212 GLY A CA 1
ATOM 1703 C C . GLY A 1 212 ? -11.789 -28.375 8.867 1 97.25 212 GLY A C 1
ATOM 1704 O O . GLY A 1 212 ? -12.648 -28.031 9.688 1 97.25 212 GLY A O 1
ATOM 1705 N N . ALA A 1 213 ? -11.383 -27.609 7.902 1 97.81 213 ALA A N 1
ATOM 1706 C CA . ALA A 1 213 ? -12.031 -26.328 7.633 1 97.81 213 ALA A CA 1
ATOM 1707 C C . ALA A 1 213 ? -12.172 -26.094 6.133 1 97.81 213 ALA A C 1
ATOM 1709 O O . ALA A 1 213 ? -11.531 -26.766 5.328 1 97.81 213 ALA A O 1
ATOM 1710 N N . LYS A 1 214 ? -13.086 -25.203 5.781 1 95.94 214 LYS A N 1
ATOM 1711 C CA . LYS A 1 214 ? -13.344 -24.828 4.395 1 95.94 214 LYS A CA 1
ATOM 1712 C C . LYS A 1 214 ? -13.383 -23.312 4.242 1 95.94 214 LYS A C 1
ATOM 1714 O O . LYS A 1 214 ? -13.602 -22.578 5.219 1 95.94 214 LYS A O 1
ATOM 1719 N N . ILE A 1 215 ? -13.086 -22.859 3.051 1 94.5 215 ILE A N 1
ATOM 1720 C CA . ILE A 1 215 ? -13.297 -21.484 2.639 1 94.5 215 ILE A CA 1
ATOM 1721 C C . ILE A 1 215 ? -13.953 -21.453 1.259 1 94.5 215 ILE A C 1
ATOM 1723 O O . ILE A 1 215 ? -13.906 -22.438 0.519 1 94.5 215 ILE A O 1
ATOM 1727 N N . ASN A 1 216 ? -14.547 -20.312 0.96 1 88.06 216 ASN A N 1
ATOM 1728 C CA . ASN A 1 216 ? -15.133 -20.141 -0.368 1 88.06 216 ASN A CA 1
ATOM 1729 C C . ASN A 1 216 ? -14.086 -19.656 -1.378 1 88.06 216 ASN A C 1
ATOM 1731 O O . ASN A 1 216 ? -13.102 -19.031 -1.007 1 88.06 216 ASN A O 1
ATOM 1735 N N . TYR A 1 217 ? -14.383 -20.031 -2.574 1 80.31 217 TYR A N 1
ATOM 1736 C CA . TYR A 1 217 ? -13.531 -19.578 -3.67 1 80.31 217 TYR A CA 1
ATOM 1737 C C . TYR A 1 217 ? -13.625 -18.062 -3.83 1 80.31 217 TYR A C 1
ATOM 1739 O O . TYR A 1 217 ? -12.617 -17.391 -4.062 1 80.31 217 TYR A O 1
ATOM 1747 N N . HIS A 1 218 ? -14.75 -17.516 -3.832 1 79.31 218 HIS A N 1
ATOM 1748 C CA . HIS A 1 218 ? -15.102 -16.094 -3.816 1 79.31 218 HIS A CA 1
ATOM 1749 C C . HIS A 1 218 ? -16.359 -15.852 -3.002 1 79.31 218 HIS A C 1
ATOM 1751 O O . HIS A 1 218 ? -17.031 -16.797 -2.566 1 79.31 218 HIS A O 1
ATOM 1757 N N . MET A 1 219 ? -16.641 -14.617 -2.773 1 70.44 219 MET A N 1
ATOM 1758 C CA . MET A 1 219 ? -17.719 -14.258 -1.848 1 70.44 219 MET A CA 1
ATOM 1759 C C . MET A 1 219 ? -19.062 -14.766 -2.357 1 70.44 219 MET A C 1
ATOM 1761 O O . MET A 1 219 ? -19.922 -15.156 -1.567 1 70.44 219 MET A O 1
ATOM 1765 N N . ASN A 1 220 ? -19.25 -14.836 -3.619 1 67.25 220 ASN A N 1
ATOM 1766 C CA . ASN A 1 220 ? -20.531 -15.234 -4.188 1 67.25 220 ASN A CA 1
ATOM 1767 C C . ASN A 1 220 ? -20.547 -16.703 -4.586 1 67.25 220 ASN A C 1
ATOM 1769 O O . ASN A 1 220 ? -21.344 -17.125 -5.422 1 67.25 220 ASN A O 1
ATOM 1773 N N . HIS A 1 221 ? -19.828 -17.469 -3.914 1 70.25 221 HIS A N 1
ATOM 1774 C CA . HIS A 1 221 ? -19.688 -18.875 -4.227 1 70.25 221 HIS A CA 1
ATOM 1775 C C . HIS A 1 221 ? -20.906 -19.672 -3.734 1 70.25 221 HIS A C 1
ATOM 1777 O O . HIS A 1 221 ? -21.328 -19.516 -2.592 1 70.25 221 HIS A O 1
ATOM 1783 N N . PRO A 1 222 ? -21.484 -20.5 -4.633 1 66.81 222 PRO A N 1
ATOM 1784 C CA . PRO A 1 222 ? -22.594 -21.328 -4.16 1 66.81 222 PRO A CA 1
ATOM 1785 C C . PRO A 1 222 ? -22.156 -22.344 -3.102 1 66.81 222 PRO A C 1
ATOM 1787 O O . PRO A 1 222 ? -21.016 -22.828 -3.135 1 66.81 222 PRO A O 1
ATOM 1790 N N . ASP A 1 223 ? -23 -22.672 -2.193 1 74.44 223 ASP A N 1
ATOM 1791 C CA . ASP A 1 223 ? -22.703 -23.578 -1.09 1 74.44 223 ASP A CA 1
ATOM 1792 C C . ASP A 1 223 ? -22.891 -25.031 -1.51 1 74.44 223 ASP A C 1
ATOM 1794 O O . ASP A 1 223 ? -22.609 -25.953 -0.733 1 74.44 223 ASP A O 1
ATOM 1798 N N . THR A 1 224 ? -23.031 -25.25 -2.721 1 81.06 224 THR A N 1
ATOM 1799 C CA . THR A 1 224 ? -23.406 -26.594 -3.143 1 81.06 224 THR A CA 1
ATOM 1800 C C . THR A 1 224 ? -22.172 -27.406 -3.506 1 81.06 224 THR A C 1
ATOM 1802 O O . THR A 1 224 ? -22.266 -28.641 -3.654 1 81.06 224 THR A O 1
ATOM 1805 N N . TYR A 1 225 ? -21.094 -26.797 -3.643 1 87.81 225 TYR A N 1
ATOM 1806 C CA . TYR A 1 225 ? -19.859 -27.531 -3.93 1 87.81 225 TYR A CA 1
ATOM 1807 C C . TYR A 1 225 ? -18.656 -26.844 -3.309 1 87.81 225 TYR A C 1
ATOM 1809 O O . TYR A 1 225 ? -18.75 -25.703 -2.855 1 87.81 225 TYR A O 1
ATOM 1817 N N . TYR A 1 226 ? -17.641 -27.562 -3.193 1 92.19 226 TYR A N 1
ATOM 1818 C CA . TYR A 1 226 ? -16.359 -27.062 -2.691 1 92.19 226 TYR A CA 1
ATOM 1819 C C . TYR A 1 226 ? -15.242 -27.312 -3.701 1 92.19 226 TYR A C 1
ATOM 1821 O O . TYR A 1 226 ? -15.07 -28.422 -4.191 1 92.19 226 TYR A O 1
ATOM 1829 N N . THR A 1 227 ? -14.586 -26.234 -4.008 1 93.69 227 THR A N 1
ATOM 1830 C CA . THR A 1 227 ? -13.469 -26.328 -4.938 1 93.69 227 THR A CA 1
ATOM 1831 C C . THR A 1 227 ? -12.164 -26.578 -4.191 1 93.69 227 THR A C 1
ATOM 1833 O O . THR A 1 227 ? -11.641 -25.688 -3.529 1 93.69 227 THR A O 1
ATOM 1836 N N . LEU A 1 228 ? -11.578 -27.688 -4.391 1 95.88 228 LEU A N 1
ATOM 1837 C CA . LEU A 1 228 ? -10.5 -28.172 -3.537 1 95.88 228 LEU A CA 1
ATOM 1838 C C . LEU A 1 228 ? -9.227 -27.359 -3.75 1 95.88 228 LEU A C 1
ATOM 1840 O O . LEU A 1 228 ? -8.555 -26.984 -2.787 1 95.88 228 LEU A O 1
ATOM 1844 N N . ASN A 1 229 ? -8.906 -27.094 -5.008 1 95.56 229 ASN A N 1
ATOM 1845 C CA . ASN A 1 229 ? -7.668 -26.359 -5.258 1 95.56 229 ASN A CA 1
ATOM 1846 C C . ASN A 1 229 ? -7.738 -24.938 -4.73 1 95.56 229 ASN A C 1
ATOM 1848 O O . ASN A 1 229 ? -6.723 -24.375 -4.312 1 95.56 229 ASN A O 1
ATOM 1852 N N . SER A 1 230 ? -8.906 -24.312 -4.746 1 94.94 230 SER A N 1
ATOM 1853 C CA . SER A 1 230 ? -9.07 -22.984 -4.188 1 94.94 230 SER A CA 1
ATOM 1854 C C . SER A 1 230 ? -8.828 -22.984 -2.68 1 94.94 230 SER A C 1
ATOM 1856 O O . SER A 1 230 ? -8.195 -22.062 -2.146 1 94.94 230 SER A O 1
ATOM 1858 N N . GLY A 1 231 ? -9.383 -23.984 -2.033 1 97.25 231 GLY A N 1
ATOM 1859 C CA . GLY A 1 231 ? -9.094 -24.141 -0.617 1 97.25 231 GLY A CA 1
ATOM 1860 C C . GLY A 1 231 ? -7.617 -24.328 -0.323 1 97.25 231 GLY A C 1
ATOM 1861 O O . GLY A 1 231 ? -7.086 -23.719 0.614 1 97.25 231 GLY A O 1
ATOM 1862 N N . ALA A 1 232 ? -6.988 -25.094 -1.133 1 98.56 232 ALA A N 1
ATOM 1863 C CA . ALA A 1 232 ? -5.562 -25.344 -0.965 1 98.56 232 ALA A CA 1
ATOM 1864 C C . ALA A 1 232 ? -4.754 -24.062 -1.099 1 98.56 232 ALA A C 1
ATOM 1866 O O . ALA A 1 232 ? -3.861 -23.797 -0.289 1 98.56 232 ALA A O 1
ATOM 1867 N N . LEU A 1 233 ? -5.098 -23.297 -2.086 1 98.38 233 LEU A N 1
ATOM 1868 C CA . LEU A 1 233 ? -4.359 -22.062 -2.318 1 98.38 233 LEU A CA 1
ATOM 1869 C C . LEU A 1 233 ? -4.664 -21.031 -1.232 1 98.38 233 LEU A C 1
ATOM 1871 O O . LEU A 1 233 ? -3.814 -20.203 -0.898 1 98.38 233 LEU A O 1
ATOM 1875 N N . GLY A 1 234 ? -5.898 -21.078 -0.686 1 98.44 234 GLY A N 1
ATOM 1876 C CA . GLY A 1 234 ? -6.176 -20.281 0.503 1 98.44 234 GLY A CA 1
ATOM 1877 C C . GLY A 1 234 ? -5.312 -20.672 1.689 1 98.44 234 GLY A C 1
ATOM 1878 O O . GLY A 1 234 ? -4.789 -19.797 2.391 1 98.44 234 GLY A O 1
ATOM 1879 N N . ALA A 1 235 ? -5.18 -21.969 1.897 1 98.75 235 ALA A N 1
ATOM 1880 C CA . ALA A 1 235 ? -4.309 -22.453 2.965 1 98.75 235 ALA A CA 1
ATOM 1881 C C . ALA A 1 235 ? -2.859 -22.047 2.723 1 98.75 235 ALA A C 1
ATOM 1883 O O . ALA A 1 235 ? -2.16 -21.625 3.65 1 98.75 235 ALA A O 1
ATOM 1884 N N . ARG A 1 236 ? -2.457 -22.172 1.48 1 98.69 236 ARG A N 1
ATOM 1885 C CA . ARG A 1 236 ? -1.089 -21.797 1.143 1 98.69 236 ARG A CA 1
ATOM 1886 C C . ARG A 1 236 ? -0.833 -20.328 1.46 1 98.69 236 ARG A C 1
ATOM 1888 O O . ARG A 1 236 ? 0.235 -19.984 1.964 1 98.69 236 ARG A O 1
ATOM 1895 N N . LEU A 1 237 ? -1.767 -19.484 1.119 1 98.69 237 LEU A N 1
ATOM 1896 C CA . LEU A 1 237 ? -1.696 -18.062 1.425 1 98.69 237 LEU A CA 1
ATOM 1897 C C . LEU A 1 237 ? -1.458 -17.844 2.914 1 98.69 237 LEU A C 1
ATOM 1899 O O . LEU A 1 237 ? -0.567 -17.078 3.297 1 98.69 237 LEU A O 1
ATOM 1903 N N . LEU A 1 238 ? -2.178 -18.516 3.74 1 98.69 238 LEU A N 1
ATOM 1904 C CA . LEU A 1 238 ? -2.035 -18.391 5.188 1 98.69 238 LEU A CA 1
ATOM 1905 C C . LEU A 1 238 ? -0.676 -18.922 5.645 1 98.69 238 LEU A C 1
ATOM 1907 O O . LEU A 1 238 ? -0.062 -18.344 6.551 1 98.69 238 LEU A O 1
ATOM 1911 N N . VAL A 1 239 ? -0.222 -19.969 5.016 1 98.75 239 VAL A N 1
ATOM 1912 C CA . VAL A 1 239 ? 1.087 -20.531 5.336 1 98.75 239 VAL A CA 1
ATOM 1913 C C . VAL A 1 239 ? 2.18 -19.516 4.988 1 98.75 239 VAL A C 1
ATOM 1915 O O . VAL A 1 239 ? 3.137 -19.344 5.746 1 98.75 239 VAL A O 1
ATOM 1918 N N . ASP A 1 240 ? 2.045 -18.953 3.812 1 98.62 240 ASP A N 1
ATOM 1919 C CA . ASP A 1 240 ? 3.016 -17.938 3.395 1 98.62 240 ASP A CA 1
ATOM 1920 C C . ASP A 1 240 ? 3.078 -16.797 4.398 1 98.62 240 ASP A C 1
ATOM 1922 O O . ASP A 1 240 ? 4.164 -16.312 4.738 1 98.62 240 ASP A O 1
ATOM 1926 N N . ILE A 1 241 ? 1.924 -16.328 4.809 1 98.5 241 ILE A N 1
ATOM 1927 C CA . ILE A 1 241 ? 1.868 -15.242 5.773 1 98.5 241 ILE A CA 1
ATOM 1928 C C . ILE A 1 241 ? 2.492 -15.695 7.094 1 98.5 241 ILE A C 1
ATOM 1930 O O . ILE A 1 241 ? 3.287 -14.969 7.691 1 98.5 241 ILE A O 1
ATOM 1934 N N . TYR A 1 242 ? 2.205 -16.906 7.508 1 98.38 242 TYR A N 1
ATOM 1935 C CA . TYR A 1 242 ? 2.822 -17.469 8.703 1 98.38 242 TYR A CA 1
ATOM 1936 C C . TYR A 1 242 ? 4.34 -17.531 8.562 1 98.38 242 TYR A C 1
ATOM 1938 O O . TYR A 1 242 ? 5.07 -17.203 9.5 1 98.38 242 TYR A O 1
ATOM 1946 N N . GLY A 1 243 ? 4.746 -17.984 7.504 1 97.56 243 GLY A N 1
ATOM 1947 C CA . GLY A 1 243 ? 6.176 -18.078 7.266 1 97.56 243 GLY A CA 1
ATOM 1948 C C . GLY A 1 243 ? 6.902 -16.766 7.426 1 97.56 243 GLY A C 1
ATOM 1949 O O . GLY A 1 243 ? 8.086 -16.734 7.77 1 97.56 243 GLY A O 1
ATOM 1950 N N . HIS A 1 244 ? 6.234 -15.672 7.238 1 95.06 244 HIS A N 1
ATOM 1951 C CA . HIS A 1 244 ? 6.828 -14.344 7.309 1 95.06 244 HIS A CA 1
ATOM 1952 C C . HIS A 1 244 ? 6.68 -13.75 8.703 1 95.06 244 HIS A C 1
ATOM 1954 O O . HIS A 1 244 ? 7.613 -13.133 9.227 1 95.06 244 HIS A O 1
ATOM 1960 N N . ASP A 1 245 ? 5.52 -13.875 9.312 1 91.19 245 ASP A N 1
ATOM 1961 C CA . ASP A 1 245 ? 5.199 -13.109 10.516 1 91.19 245 ASP A CA 1
ATOM 1962 C C . ASP A 1 245 ? 5.27 -13.992 11.758 1 91.19 245 ASP A C 1
ATOM 1964 O O . ASP A 1 245 ? 5.312 -13.484 12.883 1 91.19 245 ASP A O 1
ATOM 1968 N N . GLY A 1 246 ? 5.102 -15.266 11.555 1 90.31 246 GLY A N 1
ATOM 1969 C CA . GLY A 1 246 ? 5.234 -16.203 12.664 1 90.31 246 GLY A CA 1
ATOM 1970 C C . GLY A 1 246 ? 3.971 -16.328 13.492 1 90.31 246 GLY A C 1
ATOM 1971 O O . GLY A 1 246 ? 3.977 -16.969 14.547 1 90.31 246 GLY A O 1
ATOM 1972 N N . ASP A 1 247 ? 2.92 -15.695 13.055 1 86.19 247 ASP A N 1
ATOM 1973 C CA . ASP A 1 247 ? 1.661 -15.789 13.789 1 86.19 247 ASP A CA 1
ATOM 1974 C C . ASP A 1 247 ? 1.088 -17.203 13.719 1 86.19 247 ASP A C 1
ATOM 1976 O O . ASP A 1 247 ? 0.64 -17.641 12.656 1 86.19 247 ASP A O 1
ATOM 1980 N N . GLY A 1 248 ? 0.831 -17.859 14.727 1 95.44 248 GLY A N 1
ATOM 1981 C CA . GLY A 1 248 ? 0.394 -19.25 14.789 1 95.44 248 GLY A CA 1
ATOM 1982 C C . GLY A 1 248 ? -1.055 -19.438 14.383 1 95.44 248 GLY A C 1
ATOM 1983 O O . GLY A 1 248 ? -1.45 -20.531 13.961 1 95.44 248 GLY A O 1
ATOM 1984 N N . THR A 1 249 ? -1.834 -18.406 14.461 1 97.38 249 THR A N 1
ATOM 1985 C CA . THR A 1 249 ? -3.252 -18.516 14.133 1 97.38 249 THR A CA 1
ATOM 1986 C C . THR A 1 249 ? -3.443 -18.797 12.648 1 97.38 249 THR A C 1
ATOM 1988 O O . THR A 1 249 ? -4.309 -19.594 12.273 1 97.38 249 THR A O 1
ATOM 1991 N N . ASP A 1 250 ? -2.688 -18.172 11.812 1 98.06 250 ASP A N 1
ATOM 1992 C CA . ASP A 1 250 ? -2.758 -18.422 10.375 1 98.06 250 ASP A CA 1
ATOM 1993 C C . ASP A 1 250 ? -2.373 -19.875 10.047 1 98.06 250 ASP A C 1
ATOM 1995 O O . ASP A 1 250 ? -3.006 -20.516 9.211 1 98.06 250 ASP A O 1
ATOM 1999 N N . LEU A 1 251 ? -1.387 -20.359 10.711 1 98.44 251 LEU A N 1
ATOM 2000 C CA . LEU A 1 251 ? -0.956 -21.734 10.469 1 98.44 251 LEU A CA 1
ATOM 2001 C C . LEU A 1 251 ? -2.029 -22.734 10.914 1 98.44 251 LEU A C 1
ATOM 2003 O O . LEU A 1 251 ? -2.275 -23.734 10.234 1 98.44 251 LEU A O 1
ATOM 2007 N N . GLU A 1 252 ? -2.623 -22.438 12.062 1 98.5 252 GLU A N 1
ATOM 2008 C CA . GLU A 1 252 ? -3.691 -23.312 12.555 1 98.5 252 GLU A CA 1
ATOM 2009 C C . GLU A 1 252 ? -4.836 -23.391 11.547 1 98.5 252 GLU A C 1
ATOM 2011 O O . GLU A 1 252 ? -5.34 -24.469 11.25 1 98.5 252 GLU A O 1
ATOM 2016 N N . ARG A 1 253 ? -5.199 -22.266 11.031 1 98.44 253 ARG A N 1
ATOM 2017 C CA . ARG A 1 253 ? -6.277 -22.219 10.055 1 98.44 253 ARG A CA 1
ATOM 2018 C C . ARG A 1 253 ? -5.879 -22.938 8.766 1 98.44 253 ARG A C 1
ATOM 2020 O O . ARG A 1 253 ? -6.672 -23.672 8.188 1 98.44 253 ARG A O 1
ATOM 2027 N N . ALA A 1 254 ? -4.676 -22.703 8.312 1 98.69 254 ALA A N 1
ATOM 2028 C CA . ALA A 1 254 ? -4.172 -23.359 7.113 1 98.69 254 ALA A CA 1
ATOM 2029 C C . ALA A 1 254 ? -4.176 -24.875 7.289 1 98.69 254 ALA A C 1
ATOM 2031 O O . ALA A 1 254 ? -4.566 -25.609 6.379 1 98.69 254 ALA A O 1
ATOM 2032 N N . THR A 1 255 ? -3.793 -25.281 8.469 1 98.75 255 THR A N 1
ATOM 2033 C CA . THR A 1 255 ? -3.729 -26.703 8.773 1 98.75 255 THR A CA 1
ATOM 2034 C C . THR A 1 255 ? -5.117 -27.344 8.711 1 98.75 255 THR A C 1
ATOM 2036 O O . THR A 1 255 ? -5.289 -28.422 8.148 1 98.75 255 THR A O 1
ATOM 2039 N N . ALA A 1 256 ? -6.012 -26.641 9.281 1 98.75 256 ALA A N 1
ATOM 2040 C CA . ALA A 1 256 ? -7.379 -27.156 9.273 1 98.75 256 ALA A CA 1
ATOM 2041 C C . ALA A 1 256 ? -7.906 -27.297 7.848 1 98.75 256 ALA A C 1
ATOM 2043 O O . ALA A 1 256 ? -8.586 -28.266 7.516 1 98.75 256 ALA A O 1
ATOM 2044 N N . ILE A 1 257 ? -7.652 -26.359 6.996 1 98.75 257 ILE A N 1
ATOM 2045 C CA . ILE A 1 257 ? -8.094 -26.406 5.605 1 98.75 257 ILE A CA 1
ATOM 2046 C C . ILE A 1 257 ? -7.414 -27.562 4.891 1 98.75 257 ILE A C 1
ATOM 2048 O O . ILE A 1 257 ? -8.07 -28.344 4.188 1 98.75 257 ILE A O 1
ATOM 2052 N N . LEU A 1 258 ? -6.109 -27.719 5.074 1 98.81 258 LEU A N 1
ATOM 2053 C CA . LEU A 1 258 ? -5.344 -28.766 4.41 1 98.81 258 LEU A CA 1
ATOM 2054 C C . LEU A 1 258 ? -5.762 -30.141 4.918 1 98.81 258 LEU A C 1
ATOM 2056 O O . LEU A 1 258 ? -5.754 -31.125 4.16 1 98.81 258 LEU A O 1
ATOM 2060 N N . ASP A 1 259 ? -6.141 -30.203 6.219 1 98.75 259 ASP A N 1
ATOM 2061 C CA . ASP A 1 259 ? -6.676 -31.453 6.742 1 98.75 259 ASP A CA 1
ATOM 2062 C C . ASP A 1 259 ? -7.895 -31.906 5.938 1 98.75 259 ASP A C 1
ATOM 2064 O O . ASP A 1 259 ? -7.984 -33.062 5.539 1 98.75 259 ASP A O 1
ATOM 2068 N N . TYR A 1 260 ? -8.773 -31.031 5.742 1 98.31 260 TYR A N 1
ATOM 2069 C CA . TYR A 1 260 ? -9.977 -31.359 4.98 1 98.31 260 TYR A CA 1
ATOM 2070 C C . TYR A 1 260 ? -9.625 -31.812 3.572 1 98.31 260 TYR A C 1
ATOM 2072 O O . TYR A 1 260 ? -10.188 -32.781 3.07 1 98.31 260 TYR A O 1
ATOM 2080 N N . ILE A 1 261 ? -8.75 -31.109 2.957 1 98.38 261 ILE A N 1
ATOM 2081 C CA . ILE A 1 261 ? -8.352 -31.422 1.589 1 98.38 261 ILE A CA 1
ATOM 2082 C C . ILE A 1 261 ? -7.676 -32.781 1.55 1 98.38 261 ILE A C 1
ATOM 2084 O O . ILE A 1 261 ? -7.914 -33.594 0.637 1 98.38 261 ILE A O 1
ATOM 2088 N N . ALA A 1 262 ? -6.844 -33.094 2.549 1 98.69 262 ALA A N 1
ATOM 2089 C CA . ALA A 1 262 ? -6.148 -34.375 2.623 1 98.69 262 ALA A CA 1
ATOM 2090 C C . ALA A 1 262 ? -7.137 -35.531 2.725 1 98.69 262 ALA A C 1
ATOM 2092 O O . ALA A 1 262 ? -6.918 -36.594 2.15 1 98.69 262 ALA A O 1
ATOM 2093 N N . THR A 1 263 ? -8.195 -35.312 3.43 1 97.5 263 THR A N 1
ATOM 2094 C CA . THR A 1 263 ? -9.188 -36.375 3.619 1 97.5 263 THR A CA 1
ATOM 2095 C C . THR A 1 263 ? -9.93 -36.656 2.316 1 97.5 263 THR A C 1
ATOM 2097 O O . THR A 1 263 ? -10.547 -37.719 2.166 1 97.5 263 THR A O 1
ATOM 2100 N N . ASN A 1 264 ? -9.867 -35.75 1.379 1 97.56 264 ASN A N 1
ATOM 2101 C CA . ASN A 1 264 ? -10.602 -35.875 0.125 1 97.56 264 ASN A CA 1
ATOM 2102 C C . ASN A 1 264 ? -9.703 -36.438 -0.983 1 97.56 264 ASN A C 1
ATOM 2104 O O . ASN A 1 264 ? -10.094 -36.469 -2.15 1 97.56 264 ASN A O 1
ATOM 2108 N N . GLN A 1 265 ? -8.508 -36.844 -0.645 1 98.44 265 GLN A N 1
ATOM 2109 C CA . GLN A 1 265 ? -7.637 -37.469 -1.633 1 98.44 265 GLN A CA 1
ATOM 2110 C C . GLN A 1 265 ? -8.172 -38.844 -2.062 1 98.44 265 GLN A C 1
ATOM 2112 O O . GLN A 1 265 ? -8.5 -39.656 -1.219 1 98.44 265 GLN A O 1
ATOM 2117 N N . ALA A 1 266 ? -8.273 -39.031 -3.344 1 98 266 ALA A N 1
ATOM 2118 C CA . ALA A 1 266 ? -8.766 -40.312 -3.883 1 98 266 ALA A CA 1
ATOM 2119 C C . ALA A 1 266 ? -7.746 -41.438 -3.676 1 98 266 ALA A C 1
ATOM 2121 O O . ALA A 1 266 ? -6.562 -41.156 -3.447 1 98 266 ALA A O 1
ATOM 2122 N N . ASP A 1 267 ? -8.203 -42.625 -3.854 1 97.12 267 ASP A N 1
ATOM 2123 C CA . ASP A 1 267 ? -7.352 -43.812 -3.641 1 97.12 267 ASP A CA 1
ATOM 2124 C C . ASP A 1 267 ? -6.184 -43.812 -4.621 1 97.12 267 ASP A C 1
ATOM 2126 O O . ASP A 1 267 ? -5.074 -44.219 -4.273 1 97.12 267 ASP A O 1
ATOM 2130 N N . ILE A 1 268 ? -6.375 -43.281 -5.711 1 97.5 268 ILE A N 1
ATOM 2131 C CA . ILE A 1 268 ? -5.359 -43.344 -6.754 1 97.5 268 ILE A CA 1
ATOM 2132 C C . ILE A 1 268 ? -4.312 -42.25 -6.504 1 97.5 268 ILE A C 1
ATOM 2134 O O . ILE A 1 268 ? -3.258 -42.25 -7.145 1 97.5 268 ILE A O 1
ATOM 2138 N N . GLY A 1 269 ? -4.613 -41.25 -5.656 1 98.25 269 GLY A N 1
ATOM 2139 C CA . GLY A 1 269 ? -3.594 -40.312 -5.223 1 98.25 269 GLY A CA 1
ATOM 2140 C C . GLY A 1 269 ? -3.945 -38.875 -5.531 1 98.25 269 GLY A C 1
ATOM 2141 O O . GLY A 1 269 ? -3.412 -37.969 -4.906 1 98.25 269 GLY A O 1
ATOM 2142 N N . GLY A 1 270 ? -4.848 -38.656 -6.48 1 98.19 270 GLY A N 1
ATOM 2143 C CA . GLY A 1 270 ? -5.199 -37.281 -6.891 1 98.19 270 GLY A CA 1
ATOM 2144 C C . GLY A 1 270 ? -6.469 -36.781 -6.238 1 98.19 270 GLY A C 1
ATOM 2145 O O . GLY A 1 270 ? -6.984 -37.406 -5.305 1 98.19 270 GLY A O 1
ATOM 2146 N N . TRP A 1 271 ? -6.895 -35.562 -6.598 1 98.5 271 TRP A N 1
ATOM 2147 C CA . TRP A 1 271 ? -8.094 -34.906 -6.098 1 98.5 271 TRP A CA 1
ATOM 2148 C C . TRP A 1 271 ? -9.023 -34.531 -7.246 1 98.5 271 TRP A C 1
ATOM 2150 O O . TRP A 1 271 ? -8.57 -34.094 -8.312 1 98.5 271 TRP A O 1
ATOM 2160 N N . THR A 1 272 ? -10.336 -34.75 -7.02 1 96.75 272 THR A N 1
ATOM 2161 C CA . THR A 1 272 ? -11.312 -34.188 -7.949 1 96.75 272 THR A CA 1
ATOM 2162 C C . THR A 1 272 ? -11.344 -32.656 -7.859 1 96.75 272 THR A C 1
ATOM 2164 O O . THR A 1 272 ? -10.922 -32.094 -6.855 1 96.75 272 THR A O 1
ATOM 2167 N N . TYR A 1 273 ? -11.781 -32.094 -8.922 1 93.75 273 TYR A N 1
ATOM 2168 C CA . TYR A 1 273 ? -11.812 -30.625 -8.961 1 93.75 273 TYR A CA 1
ATOM 2169 C C . TYR A 1 273 ? -12.734 -30.062 -7.879 1 93.75 273 TYR A C 1
ATOM 2171 O O . TYR A 1 273 ? -12.383 -29.109 -7.195 1 93.75 273 TYR A O 1
ATOM 2179 N N . ARG A 1 274 ? -13.867 -30.656 -7.723 1 93.12 274 ARG A N 1
ATOM 2180 C CA . ARG A 1 274 ? -14.852 -30.219 -6.734 1 93.12 274 ARG A CA 1
ATOM 2181 C C . ARG A 1 274 ? -15.352 -31.406 -5.91 1 93.12 274 ARG A C 1
ATOM 2183 O O . ARG A 1 274 ? -15.203 -32.562 -6.316 1 93.12 274 ARG A O 1
ATOM 2190 N N . VAL A 1 275 ? -15.891 -31.094 -4.75 1 92.88 275 VAL A N 1
ATOM 2191 C CA . VAL A 1 275 ? -16.625 -32.031 -3.902 1 92.88 275 VAL A CA 1
ATOM 2192 C C . VAL A 1 275 ? -18.047 -31.531 -3.676 1 92.88 275 VAL A C 1
ATOM 2194 O O . VAL A 1 275 ? -18.234 -30.422 -3.162 1 92.88 275 VAL A O 1
ATOM 2197 N N . PRO A 1 276 ? -19.062 -32.281 -4.047 1 93.19 276 PRO A N 1
ATOM 2198 C CA . PRO A 1 276 ? -18.953 -33.594 -4.688 1 93.19 276 PRO A CA 1
ATOM 2199 C C . PRO A 1 276 ? -18.438 -33.5 -6.121 1 93.19 276 PRO A C 1
ATOM 2201 O O . PRO A 1 276 ? -18.609 -32.469 -6.785 1 93.19 276 PRO A O 1
ATOM 2204 N N . ALA A 1 277 ? -17.891 -34.594 -6.598 1 89.31 277 ALA A N 1
ATOM 2205 C CA . ALA A 1 277 ? -17.25 -34.625 -7.91 1 89.31 277 ALA A CA 1
ATOM 2206 C C . ALA A 1 277 ? -18.266 -34.344 -9.016 1 89.31 277 ALA A C 1
ATOM 2208 O O . ALA A 1 277 ? -17.906 -33.781 -10.055 1 89.31 277 ALA A O 1
ATOM 2209 N N . SER A 1 278 ? -19.453 -34.656 -8.781 1 87.56 278 SER A N 1
ATOM 2210 C CA . SER A 1 278 ? -20.516 -34.531 -9.773 1 87.56 278 SER A CA 1
ATOM 2211 C C . SER A 1 278 ? -20.844 -33.062 -10.023 1 87.56 278 SER A C 1
ATOM 2213 O O . SER A 1 278 ? -21.547 -32.719 -10.992 1 87.56 278 SER A O 1
ATOM 2215 N N . SER A 1 279 ? -20.344 -32.219 -9.219 1 84 279 SER A N 1
ATOM 2216 C CA . SER A 1 279 ? -20.688 -30.812 -9.32 1 84 279 SER A CA 1
ATOM 2217 C C . SER A 1 279 ? -19.844 -30.109 -10.367 1 84 279 SER A C 1
ATOM 2219 O O . SER A 1 279 ? -19.969 -28.906 -10.57 1 84 279 SER A O 1
ATOM 2221 N N . SER A 1 280 ? -18.984 -30.844 -11.07 1 86.19 280 SER A N 1
ATOM 2222 C CA . SER A 1 280 ? -18.141 -30.25 -12.109 1 86.19 280 SER A CA 1
ATOM 2223 C C . SER A 1 280 ? -17.906 -31.234 -13.258 1 86.19 280 SER A C 1
ATOM 2225 O O . SER A 1 280 ? -17.922 -32.438 -13.055 1 86.19 280 SER A O 1
ATOM 2227 N N . HIS A 1 281 ? -17.688 -30.609 -14.367 1 83.94 281 HIS A N 1
ATOM 2228 C CA . HIS A 1 281 ? -17.312 -31.422 -15.516 1 83.94 281 HIS A CA 1
ATOM 2229 C C . HIS A 1 281 ? -15.852 -31.844 -15.453 1 83.94 281 HIS A C 1
ATOM 2231 O O . HIS A 1 281 ? -15.438 -32.781 -16.156 1 83.94 281 HIS A O 1
ATOM 2237 N N . LEU A 1 282 ? -15.125 -31.156 -14.656 1 85.94 282 LEU A N 1
ATOM 2238 C CA . LEU A 1 282 ? -13.719 -31.531 -14.461 1 85.94 282 LEU A CA 1
ATOM 2239 C C . LEU A 1 282 ? -13.586 -32.656 -13.453 1 85.94 282 LEU A C 1
ATOM 2241 O O . LEU A 1 282 ? -14.305 -32.688 -12.445 1 85.94 282 LEU A O 1
ATOM 2245 N N . SER A 1 283 ? -12.773 -33.562 -13.812 1 93.06 283 SER A N 1
ATOM 2246 C CA . SER A 1 283 ? -12.453 -34.656 -12.898 1 93.06 283 SER A CA 1
ATOM 2247 C C . SER A 1 283 ? -11.156 -34.375 -12.141 1 93.06 283 SER A C 1
ATOM 2249 O O . SER A 1 283 ? -11.031 -33.344 -11.469 1 93.06 283 SER A O 1
ATOM 2251 N N . MET A 1 284 ? -10.203 -35.281 -12.18 1 96.56 284 MET A N 1
ATOM 2252 C CA . MET A 1 284 ? -8.891 -35 -11.586 1 96.56 284 MET A CA 1
ATOM 2253 C C . MET A 1 284 ? -7.934 -34.438 -12.617 1 96.56 284 MET A C 1
ATOM 2255 O O . MET A 1 284 ? -6.977 -35.094 -13.031 1 96.56 284 MET A O 1
ATOM 2259 N N . ASP A 1 285 ? -8.219 -33.156 -12.836 1 94.25 285 ASP A N 1
ATOM 2260 C CA . ASP A 1 285 ? -7.477 -32.531 -13.93 1 94.25 285 ASP A CA 1
ATOM 2261 C C . ASP A 1 285 ? -6.062 -32.156 -13.484 1 94.25 285 ASP A C 1
ATOM 2263 O O . ASP A 1 285 ? -5.742 -32.219 -12.297 1 94.25 285 ASP A O 1
ATOM 2267 N N . ASN A 1 286 ? -5.223 -31.75 -14.359 1 97.75 286 ASN A N 1
ATOM 2268 C CA . ASN A 1 286 ? -3.775 -31.656 -14.195 1 97.75 286 ASN A CA 1
ATOM 2269 C C . ASN A 1 286 ? -3.381 -30.484 -13.312 1 97.75 286 ASN A C 1
ATOM 2271 O O . ASN A 1 286 ? -3.031 -30.656 -12.148 1 97.75 286 ASN A O 1
ATOM 2275 N N . HIS A 1 287 ? -3.475 -29.172 -13.742 1 97.31 287 HIS A N 1
ATOM 2276 C CA . HIS A 1 287 ? -2.881 -28.031 -13.047 1 97.31 287 HIS A CA 1
ATOM 2277 C C . HIS A 1 287 ? -3.557 -27.812 -11.695 1 97.31 287 HIS A C 1
ATOM 2279 O O . HIS A 1 287 ? -2.922 -27.328 -10.75 1 97.31 287 HIS A O 1
ATOM 2285 N N . HIS A 1 288 ? -4.848 -28.156 -11.539 1 97.75 288 HIS A N 1
ATOM 2286 C CA . HIS A 1 288 ? -5.496 -27.953 -10.25 1 97.75 288 HIS A CA 1
ATOM 2287 C C . HIS A 1 288 ? -4.941 -28.922 -9.203 1 97.75 288 HIS A C 1
ATOM 2289 O O . HIS A 1 288 ? -4.836 -28.578 -8.023 1 97.75 288 HIS A O 1
ATOM 2295 N N . ASN A 1 289 ? -4.656 -30.156 -9.656 1 98.69 289 ASN A N 1
ATOM 2296 C CA . ASN A 1 289 ? -3.955 -31.062 -8.75 1 98.69 289 ASN A CA 1
ATOM 2297 C C . ASN A 1 289 ? -2.57 -30.531 -8.391 1 98.69 289 ASN A C 1
ATOM 2299 O O . ASN A 1 289 ? -2.107 -30.703 -7.262 1 98.69 289 ASN A O 1
ATOM 2303 N N . GLY A 1 290 ? -1.955 -29.906 -9.375 1 98.81 290 GLY A N 1
ATOM 2304 C CA . GLY A 1 290 ? -0.688 -29.234 -9.094 1 98.81 290 GLY A CA 1
ATOM 2305 C C . GLY A 1 290 ? -0.792 -28.172 -8.023 1 98.81 290 GLY A C 1
ATOM 2306 O O . GLY A 1 290 ? 0.089 -28.062 -7.168 1 98.81 290 GLY A O 1
ATOM 2307 N N . PHE A 1 291 ? -1.87 -27.391 -8.031 1 98.56 291 PHE A N 1
ATOM 2308 C CA . PHE A 1 291 ? -2.092 -26.344 -7.043 1 98.56 291 PHE A CA 1
ATOM 2309 C C . PHE A 1 291 ? -2.193 -26.953 -5.641 1 98.56 291 PHE A C 1
ATOM 2311 O O . PHE A 1 291 ? -1.656 -26.391 -4.684 1 98.56 291 PHE A O 1
ATOM 2318 N N . ILE A 1 292 ? -2.875 -28.016 -5.57 1 98.81 292 ILE A N 1
ATOM 2319 C CA . ILE A 1 292 ? -3.055 -28.672 -4.277 1 98.81 292 ILE A CA 1
ATOM 2320 C C . ILE A 1 292 ? -1.706 -29.156 -3.758 1 98.81 292 ILE A C 1
ATOM 2322 O O . ILE A 1 292 ? -1.357 -28.922 -2.6 1 98.81 292 ILE A O 1
ATOM 2326 N N . LEU A 1 293 ? -0.967 -29.812 -4.629 1 98.88 293 LEU A N 1
ATOM 2327 C CA . LEU A 1 293 ? 0.352 -30.297 -4.25 1 98.88 293 LEU A CA 1
ATOM 2328 C C . LEU A 1 293 ? 1.262 -29.156 -3.824 1 98.88 293 LEU A C 1
ATOM 2330 O O . LEU A 1 293 ? 2.01 -29.281 -2.852 1 98.88 293 LEU A O 1
ATOM 2334 N N . ASP A 1 294 ? 1.201 -28.078 -4.555 1 98.69 294 ASP A N 1
ATOM 2335 C CA . ASP A 1 294 ? 1.997 -26.906 -4.23 1 98.69 294 ASP A CA 1
ATOM 2336 C C . ASP A 1 294 ? 1.721 -26.422 -2.807 1 98.69 294 ASP A C 1
ATOM 2338 O O . ASP A 1 294 ? 2.643 -26.047 -2.084 1 98.69 294 ASP A O 1
ATOM 2342 N N . ALA A 1 295 ? 0.488 -26.422 -2.391 1 98.81 295 ALA A N 1
ATOM 2343 C CA . ALA A 1 295 ? 0.096 -25.969 -1.056 1 98.81 295 ALA A CA 1
ATOM 2344 C C . ALA A 1 295 ? 0.671 -26.891 0.021 1 98.81 295 ALA A C 1
ATOM 2346 O O . ALA A 1 295 ? 1.228 -26.422 1.015 1 98.81 295 ALA A O 1
ATOM 2347 N N . PHE A 1 296 ? 0.561 -28.188 -0.206 1 98.88 296 PHE A N 1
ATOM 2348 C CA . PHE A 1 296 ? 1.099 -29.141 0.75 1 98.88 296 PHE A CA 1
ATOM 2349 C C . PHE A 1 296 ? 2.615 -29.031 0.836 1 98.88 296 PHE A C 1
ATOM 2351 O O . PHE A 1 296 ? 3.188 -29.109 1.926 1 98.88 296 PHE A O 1
ATOM 2358 N N . LEU A 1 297 ? 3.232 -28.906 -0.284 1 98.81 297 LEU A N 1
ATOM 2359 C CA . LEU A 1 297 ? 4.688 -28.797 -0.313 1 98.81 297 LEU A CA 1
ATOM 2360 C C . LEU A 1 297 ? 5.145 -27.531 0.419 1 98.81 297 LEU A C 1
ATOM 2362 O O . LEU A 1 297 ? 6.145 -27.562 1.138 1 98.81 297 LEU A O 1
ATOM 2366 N N . ARG A 1 298 ? 4.422 -26.453 0.239 1 98.69 298 ARG A N 1
ATOM 2367 C CA . ARG A 1 298 ? 4.781 -25.219 0.925 1 98.69 298 ARG A CA 1
ATOM 2368 C C . ARG A 1 298 ? 4.633 -25.359 2.436 1 98.69 298 ARG A C 1
ATOM 2370 O O . ARG A 1 298 ? 5.473 -24.891 3.199 1 98.69 298 ARG A O 1
ATOM 2377 N N . TYR A 1 299 ? 3.535 -26 2.811 1 98.75 299 TYR A N 1
ATOM 2378 C CA . TYR A 1 299 ? 3.328 -26.266 4.23 1 98.75 299 TYR A CA 1
ATOM 2379 C C . TYR A 1 299 ? 4.516 -27.016 4.82 1 98.75 299 TYR A C 1
ATOM 2381 O O . TYR A 1 299 ? 5.035 -26.641 5.875 1 98.75 299 TYR A O 1
ATOM 2389 N N . LYS A 1 300 ? 4.922 -28 4.145 1 98.69 300 LYS A N 1
ATOM 2390 C CA . LYS A 1 300 ? 6.051 -28.812 4.605 1 98.69 300 LYS A CA 1
ATOM 2391 C C . LYS A 1 300 ? 7.328 -27.969 4.676 1 98.69 300 LYS A C 1
ATOM 2393 O O . LYS A 1 300 ? 8.062 -28.031 5.664 1 98.69 300 LYS A O 1
ATOM 2398 N N . ALA A 1 301 ? 7.578 -27.234 3.713 1 98 301 ALA A N 1
ATOM 2399 C CA . ALA A 1 301 ? 8.805 -26.438 3.635 1 98 301 ALA A CA 1
ATOM 2400 C C . ALA A 1 301 ? 8.875 -25.438 4.781 1 98 301 ALA A C 1
ATOM 2402 O O . ALA A 1 301 ? 9.961 -25.172 5.309 1 98 301 ALA A O 1
ATOM 2403 N N . VAL A 1 302 ? 7.754 -24.844 5.184 1 98 302 VAL A N 1
ATOM 2404 C CA . VAL A 1 302 ? 7.719 -23.766 6.16 1 98 302 VAL A CA 1
ATOM 2405 C C . VAL A 1 302 ? 7.73 -24.344 7.574 1 98 302 VAL A C 1
ATOM 2407 O O . VAL A 1 302 ? 8.375 -23.797 8.477 1 98 302 VAL A O 1
ATOM 2410 N N . THR A 1 303 ? 7.059 -25.469 7.738 1 97.75 303 THR A N 1
ATOM 2411 C CA . THR A 1 303 ? 6.871 -25.984 9.086 1 97.75 303 THR A CA 1
ATOM 2412 C C . THR A 1 303 ? 7.875 -27.094 9.375 1 97.75 303 THR A C 1
ATOM 2414 O O . THR A 1 303 ? 8.086 -27.469 10.531 1 97.75 303 THR A O 1
ATOM 2417 N N . GLU A 1 304 ? 8.398 -27.719 8.312 1 96.5 304 GLU A N 1
ATOM 2418 C CA . GLU A 1 304 ? 9.273 -28.891 8.406 1 96.5 304 GLU A CA 1
ATOM 2419 C C . GLU A 1 304 ? 8.562 -30.062 9.07 1 96.5 304 GLU A C 1
ATOM 2421 O O . GLU A 1 304 ? 9.203 -30.969 9.609 1 96.5 304 GLU A O 1
ATOM 2426 N N . SER A 1 305 ? 7.281 -29.984 9.039 1 97.19 305 SER A N 1
ATOM 2427 C CA . SER A 1 305 ? 6.449 -31.031 9.609 1 97.19 305 SER A CA 1
ATOM 2428 C C . SER A 1 305 ? 6.305 -32.219 8.656 1 97.19 305 SER A C 1
ATOM 2430 O O . SER A 1 305 ? 6.262 -32.031 7.438 1 97.19 305 SER A O 1
ATOM 2432 N N . SER A 1 306 ? 6.09 -33.406 9.188 1 97.94 306 SER A N 1
ATOM 2433 C CA . SER A 1 306 ? 5.852 -34.625 8.398 1 97.94 306 SER A CA 1
ATOM 2434 C C . SER A 1 306 ? 4.363 -34.938 8.336 1 97.94 306 SER A C 1
ATOM 2436 O O . SER A 1 306 ? 3.98 -36.031 7.863 1 97.94 306 SER A O 1
ATOM 2438 N N . ARG A 1 307 ? 3.631 -34.062 8.703 1 97.62 307 ARG A N 1
ATOM 2439 C CA . ARG A 1 307 ? 2.195 -34.25 8.875 1 97.62 307 ARG A CA 1
ATOM 2440 C C . ARG A 1 307 ? 1.556 -34.781 7.598 1 97.62 307 ARG A C 1
ATOM 2442 O O . ARG A 1 307 ? 0.659 -35.625 7.645 1 97.62 307 ARG A O 1
ATOM 2449 N N . TYR A 1 308 ? 2.021 -34.25 6.477 1 98.75 308 TYR A N 1
ATOM 2450 C CA . TYR A 1 308 ? 1.352 -34.594 5.227 1 98.75 308 TYR A CA 1
ATOM 2451 C C . TYR A 1 308 ? 2.275 -35.375 4.305 1 98.75 308 TYR A C 1
ATOM 2453 O O . TYR A 1 308 ? 2.113 -35.344 3.084 1 98.75 308 TYR A O 1
ATOM 2461 N N . ASP A 1 309 ? 3.262 -36.062 4.824 1 98.44 309 ASP A N 1
ATOM 2462 C CA . ASP A 1 309 ? 4.242 -36.781 4.008 1 98.44 309 ASP A CA 1
ATOM 2463 C C . ASP A 1 309 ? 3.57 -37.812 3.115 1 98.44 309 ASP A C 1
ATOM 2465 O O . ASP A 1 309 ? 3.859 -37.906 1.92 1 98.44 309 ASP A O 1
ATOM 2469 N N . ASP A 1 310 ? 2.691 -38.594 3.701 1 98.5 310 ASP A N 1
ATOM 2470 C CA . ASP A 1 310 ? 2.01 -39.625 2.928 1 98.5 310 ASP A CA 1
ATOM 2471 C C . ASP A 1 310 ? 1.146 -39 1.829 1 98.5 310 ASP A C 1
ATOM 2473 O O . ASP A 1 310 ? 1.145 -39.469 0.692 1 98.5 310 ASP A O 1
ATOM 2477 N N . THR A 1 311 ? 0.379 -37.969 2.186 1 98.81 311 THR A N 1
ATOM 2478 C CA . THR A 1 311 ? -0.462 -37.25 1.229 1 98.81 311 THR A CA 1
ATOM 2479 C C . THR A 1 311 ? 0.371 -36.719 0.065 1 98.81 311 THR A C 1
ATOM 2481 O O . THR A 1 311 ? -0.012 -36.875 -1.098 1 98.81 311 THR A O 1
ATOM 2484 N N . ILE A 1 312 ? 1.529 -36.156 0.377 1 98.88 312 ILE A N 1
ATOM 2485 C CA . ILE A 1 312 ? 2.42 -35.562 -0.615 1 98.88 312 ILE A CA 1
ATOM 2486 C C . ILE A 1 312 ? 3.006 -36.656 -1.502 1 98.88 312 ILE A C 1
ATOM 2488 O O . ILE A 1 312 ? 3.008 -36.531 -2.729 1 98.88 312 ILE A O 1
ATOM 2492 N N . GLU A 1 313 ? 3.453 -37.719 -0.904 1 98.69 313 GLU A N 1
ATOM 2493 C CA . GLU A 1 313 ? 4.066 -38.812 -1.654 1 98.69 313 GLU A CA 1
ATOM 2494 C C . GLU A 1 313 ? 3.078 -39.438 -2.639 1 98.69 313 GLU A C 1
ATOM 2496 O O . GLU A 1 313 ? 3.396 -39.594 -3.816 1 98.69 313 GLU A O 1
ATOM 2501 N N . ARG A 1 314 ? 1.914 -39.75 -2.182 1 98.75 314 ARG A N 1
ATOM 2502 C CA . ARG A 1 314 ? 0.882 -40.312 -3.035 1 98.75 314 ARG A CA 1
ATOM 2503 C C . ARG A 1 314 ? 0.463 -39.344 -4.129 1 98.75 314 ARG A C 1
ATOM 2505 O O . ARG A 1 314 ? 0.231 -39.75 -5.27 1 98.75 314 ARG A O 1
ATOM 2512 N N . GLY A 1 315 ? 0.341 -38.094 -3.723 1 98.88 315 GLY A N 1
ATOM 2513 C CA . GLY A 1 315 ? -0.029 -37.062 -4.684 1 98.88 315 GLY A CA 1
ATOM 2514 C C . GLY A 1 315 ? 1.002 -36.875 -5.781 1 98.88 315 GLY A C 1
ATOM 2515 O O . GLY A 1 315 ? 0.651 -36.781 -6.957 1 98.88 315 GLY A O 1
ATOM 2516 N N . LEU A 1 316 ? 2.258 -36.844 -5.426 1 98.81 316 LEU A N 1
ATOM 2517 C CA . LEU A 1 316 ? 3.332 -36.656 -6.398 1 98.81 316 LEU A CA 1
ATOM 2518 C C . LEU A 1 316 ? 3.434 -37.875 -7.32 1 98.81 316 LEU A C 1
ATOM 2520 O O . LEU A 1 316 ? 3.711 -37.719 -8.516 1 98.81 316 LEU A O 1
ATOM 2524 N N . GLU A 1 317 ? 3.262 -39.031 -6.742 1 98.62 317 GLU A N 1
ATOM 2525 C CA . GLU A 1 317 ? 3.277 -40.219 -7.566 1 98.62 317 GLU A CA 1
ATOM 2526 C C . GLU A 1 317 ? 2.148 -40.219 -8.594 1 98.62 317 GLU A C 1
ATOM 2528 O O . GLU A 1 317 ? 2.369 -40.5 -9.773 1 98.62 317 GLU A O 1
ATOM 2533 N N . PHE A 1 318 ? 0.966 -39.938 -8.164 1 98.69 318 PHE A N 1
ATOM 2534 C CA . PHE A 1 318 ? -0.182 -39.812 -9.055 1 98.69 318 PHE A CA 1
ATOM 2535 C C . PHE A 1 318 ? 0.084 -38.781 -10.141 1 98.69 318 PHE A C 1
ATOM 2537 O O . PHE A 1 318 ? -0.194 -39 -11.32 1 98.69 318 PHE A O 1
ATOM 2544 N N . TYR A 1 319 ? 0.63 -37.594 -9.68 1 98.75 319 TYR A N 1
ATOM 2545 C CA . TYR A 1 319 ? 0.905 -36.469 -10.586 1 98.75 319 TYR A CA 1
ATOM 2546 C C . TYR A 1 319 ? 1.911 -36.875 -11.656 1 98.75 319 TYR A C 1
ATOM 2548 O O . TYR A 1 319 ? 1.688 -36.656 -12.844 1 98.75 319 TYR A O 1
ATOM 2556 N N . ARG A 1 320 ? 2.889 -37.562 -11.312 1 98.38 320 ARG A N 1
ATOM 2557 C CA . ARG A 1 320 ? 4.008 -37.969 -12.164 1 98.38 320 ARG A CA 1
ATOM 2558 C C . ARG A 1 320 ? 3.605 -39.094 -13.117 1 98.38 320 ARG A C 1
ATOM 2560 O O . ARG A 1 320 ? 3.996 -39.094 -14.281 1 98.38 320 ARG A O 1
ATOM 2567 N N . THR A 1 321 ? 2.781 -40.031 -12.648 1 98.31 321 THR A N 1
ATOM 2568 C CA . THR A 1 321 ? 2.611 -41.281 -13.398 1 98.31 321 THR A CA 1
ATOM 2569 C C . THR A 1 321 ? 1.267 -41.281 -14.117 1 98.31 321 THR A C 1
ATOM 2571 O O . THR A 1 321 ? 1.092 -42.031 -15.102 1 98.31 321 THR A O 1
ATOM 2574 N N . VAL A 1 322 ? 0.341 -40.5 -13.594 1 98.62 322 VAL A N 1
ATOM 2575 C CA . VAL A 1 322 ? -0.99 -40.531 -14.195 1 98.62 322 VAL A CA 1
ATOM 2576 C C . VAL A 1 322 ? -1.221 -39.25 -14.992 1 98.62 322 VAL A C 1
ATOM 2578 O O . VAL A 1 322 ? -1.718 -39.312 -16.125 1 98.62 322 VAL A O 1
ATOM 2581 N N . LEU A 1 323 ? -0.811 -38.094 -14.453 1 98.81 323 LEU A N 1
ATOM 2582 C CA . LEU A 1 323 ? -1.141 -36.812 -15.094 1 98.81 323 LEU A CA 1
ATOM 2583 C C . LEU A 1 323 ? -0.029 -36.375 -16.047 1 98.81 323 LEU A C 1
ATOM 2585 O O . LEU A 1 323 ? -0.116 -35.312 -16.656 1 98.81 323 LEU A O 1
ATOM 2589 N N . PHE A 1 324 ? 1.017 -37.188 -16.094 1 98.75 324 PHE A N 1
ATOM 2590 C CA . PHE A 1 324 ? 2.072 -36.938 -17.078 1 98.75 324 PHE A CA 1
ATOM 2591 C C . PHE A 1 324 ? 2.551 -38.25 -17.672 1 98.75 324 PHE A C 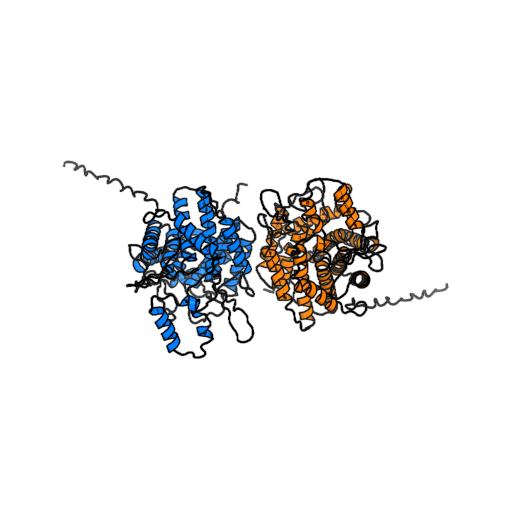1
ATOM 2593 O O . PHE A 1 324 ? 2.486 -39.312 -17.031 1 98.75 324 PHE A O 1
ATOM 2600 N N . GLU A 1 325 ? 3.035 -38.219 -18.859 1 98.38 325 GLU A N 1
ATOM 2601 C CA . GLU A 1 325 ? 3.744 -39.312 -19.484 1 98.38 325 GLU A CA 1
ATOM 2602 C C . GLU A 1 325 ? 5.211 -39.344 -19.078 1 98.38 325 GLU A C 1
ATOM 2604 O O . GLU A 1 325 ? 5.758 -38.312 -18.641 1 98.38 325 GLU A O 1
ATOM 2609 N N . PRO A 1 326 ? 5.855 -40.438 -19.188 1 97.12 326 PRO A N 1
ATOM 2610 C CA . PRO A 1 326 ? 7.262 -40.531 -18.797 1 97.12 326 PRO A CA 1
ATOM 2611 C C . PRO A 1 326 ? 8.156 -39.531 -19.531 1 97.12 326 PRO A C 1
ATOM 2613 O O . PRO A 1 326 ? 9.18 -39.094 -18.984 1 97.12 326 PRO A O 1
ATOM 2616 N N . ASN A 1 327 ? 7.785 -39.125 -20.688 1 97.19 327 ASN A N 1
ATOM 2617 C CA . ASN A 1 327 ? 8.609 -38.219 -21.453 1 97.19 327 ASN A CA 1
ATOM 2618 C C . ASN A 1 327 ? 8.328 -36.75 -21.078 1 97.19 327 ASN A C 1
ATOM 2620 O O . ASN A 1 327 ? 8.852 -35.844 -21.703 1 97.19 327 ASN A O 1
ATOM 2624 N N . GLY A 1 328 ? 7.434 -36.562 -20.125 1 98.38 328 GLY A N 1
ATOM 2625 C CA . GLY A 1 328 ? 7.172 -35.219 -19.641 1 98.38 328 GLY A CA 1
ATOM 2626 C C . GLY A 1 328 ? 5.922 -34.594 -20.234 1 98.38 328 GLY A C 1
ATOM 2627 O O . GLY A 1 328 ? 5.555 -33.469 -19.891 1 98.38 328 GLY A O 1
ATOM 2628 N N . ALA A 1 329 ? 5.16 -35.25 -21.156 1 98.62 329 ALA A N 1
ATOM 2629 C CA . ALA A 1 329 ? 3.926 -34.75 -21.75 1 98.62 329 ALA A CA 1
ATOM 2630 C C . ALA A 1 329 ? 2.801 -34.719 -20.719 1 98.62 329 ALA A C 1
ATOM 2632 O O . ALA A 1 329 ? 2.57 -35.688 -20 1 98.62 329 ALA A O 1
ATOM 2633 N N . PRO A 1 330 ? 2.127 -33.594 -20.688 1 98.69 330 PRO A N 1
ATOM 2634 C CA . PRO A 1 330 ? 1.015 -33.5 -19.734 1 98.69 330 PRO A CA 1
ATOM 2635 C C . PRO A 1 330 ? -0.25 -34.188 -20.25 1 98.69 330 PRO A C 1
ATOM 2637 O O . PRO A 1 330 ? -0.559 -34.125 -21.438 1 98.69 330 PRO A O 1
ATOM 2640 N N . ASN A 1 331 ? -0.94 -34.906 -19.359 1 98.56 331 ASN A N 1
ATOM 2641 C CA . ASN A 1 331 ? -2.289 -35.375 -19.641 1 98.56 331 ASN A CA 1
ATOM 2642 C C . ASN A 1 331 ? -3.35 -34.406 -19.156 1 98.56 331 ASN A C 1
ATOM 2644 O O . ASN A 1 331 ? -3.107 -33.625 -18.234 1 98.56 331 ASN A O 1
ATOM 2648 N N . TRP A 1 332 ? -4.48 -34.375 -19.844 1 96 332 TRP A N 1
ATOM 2649 C CA . TRP A 1 332 ? -5.566 -33.5 -19.469 1 96 332 TRP A CA 1
ATOM 2650 C C . TRP A 1 332 ? -6.102 -33.844 -18.094 1 96 332 TRP A C 1
ATOM 2652 O O . TRP A 1 332 ? -6.258 -32.938 -17.234 1 96 332 TRP A O 1
ATOM 2662 N N . ASP A 1 333 ? -6.434 -35.094 -17.875 1 96.44 333 ASP A N 1
ATOM 2663 C CA . ASP A 1 333 ? -6.859 -35.625 -16.594 1 96.44 333 ASP A CA 1
ATOM 2664 C C . ASP A 1 333 ? -6.477 -37.125 -16.469 1 96.44 333 ASP A C 1
ATOM 2666 O O . ASP A 1 333 ? -5.605 -37.594 -17.203 1 96.44 333 ASP A O 1
ATOM 2670 N N . GLU A 1 334 ? -7.004 -37.781 -15.5 1 96.44 334 GLU A N 1
ATOM 2671 C CA . GLU A 1 334 ? -6.586 -39.156 -15.195 1 96.44 334 GLU A CA 1
ATOM 2672 C C . GLU A 1 334 ? -7.023 -40.125 -16.281 1 96.44 334 GLU A C 1
ATOM 2674 O O . GLU A 1 334 ? -6.512 -41.25 -16.359 1 96.44 334 GLU A O 1
ATOM 2679 N N . SER A 1 335 ? -7.922 -39.625 -17.172 1 95.56 335 SER A N 1
ATOM 2680 C CA . SER A 1 335 ? -8.469 -40.562 -18.156 1 95.56 335 SER A CA 1
ATOM 2681 C C . SER A 1 335 ? -8.188 -40.094 -19.578 1 95.56 335 SER A C 1
ATOM 2683 O O . SER A 1 335 ? -8.359 -40.844 -20.531 1 95.56 335 SER A O 1
ATOM 2685 N N . ASN A 1 336 ? -7.801 -38.812 -19.703 1 95.44 336 ASN A N 1
ATOM 2686 C CA . ASN A 1 336 ? -7.621 -38.219 -21.031 1 95.44 336 ASN A CA 1
ATOM 2687 C C . ASN A 1 336 ? -6.23 -37.594 -21.188 1 95.44 336 ASN A C 1
ATOM 2689 O O . ASN A 1 336 ? -5.809 -36.812 -20.359 1 95.44 336 ASN A O 1
ATOM 2693 N N . SER A 1 337 ? -5.59 -37.938 -22.266 1 96.62 337 SER A N 1
ATOM 2694 C CA . SER A 1 337 ? -4.262 -37.375 -22.531 1 96.62 337 SER A CA 1
ATOM 2695 C C . SER A 1 337 ? -4.352 -36 -23.156 1 96.62 337 SER A C 1
ATOM 2697 O O . SER A 1 337 ? -3.502 -35.125 -22.891 1 96.62 337 SER A O 1
ATOM 2699 N N . TYR A 1 338 ? -5.285 -35.781 -24.016 1 95.19 338 TYR A N 1
ATOM 2700 C CA . TYR A 1 338 ? -5.422 -34.531 -24.734 1 95.19 338 TYR A CA 1
ATOM 2701 C C . TYR A 1 338 ? -6.648 -33.781 -24.25 1 95.19 338 TYR A C 1
ATOM 2703 O O . TYR A 1 338 ? -7.609 -34.375 -23.766 1 95.19 338 TYR A O 1
ATOM 2711 N N . PRO A 1 339 ? -6.664 -32.469 -24.422 1 96.06 339 PRO A N 1
ATOM 2712 C CA . PRO A 1 339 ? -5.551 -31.656 -24.938 1 96.06 339 PRO A CA 1
ATOM 2713 C C . PRO A 1 339 ? -4.375 -31.594 -23.969 1 96.06 339 PRO A C 1
ATOM 2715 O O . PRO A 1 339 ? -4.539 -31.844 -22.781 1 96.06 339 PRO A O 1
ATOM 2718 N N . ARG A 1 340 ? -3.158 -31.375 -24.516 1 97.75 340 ARG A N 1
ATOM 2719 C CA . ARG A 1 340 ? -1.972 -31.078 -23.719 1 97.75 340 ARG A CA 1
ATOM 2720 C C . ARG A 1 340 ? -1.738 -29.578 -23.625 1 97.75 340 ARG A C 1
ATOM 2722 O O . ARG A 1 340 ? -1.545 -28.906 -24.641 1 97.75 340 ARG A O 1
ATOM 2729 N N . ASP A 1 341 ? -1.771 -29.109 -22.406 1 96.69 341 ASP A N 1
ATOM 2730 C CA . ASP A 1 341 ? -1.946 -27.688 -22.156 1 96.69 341 ASP A CA 1
ATOM 2731 C C . ASP A 1 341 ? -0.709 -27.094 -21.5 1 96.69 341 ASP A C 1
ATOM 2733 O O . ASP A 1 341 ? -0.117 -27.719 -20.609 1 96.69 341 ASP A O 1
ATOM 2737 N N . ILE A 1 342 ? -0.356 -25.891 -21.875 1 97.81 342 ILE A N 1
ATOM 2738 C CA . ILE A 1 342 ? 0.839 -25.203 -21.406 1 97.81 342 ILE A CA 1
ATOM 2739 C C . ILE A 1 342 ? 0.722 -24.922 -19.906 1 97.81 342 ILE A C 1
ATOM 2741 O O . ILE A 1 342 ? 1.726 -24.922 -19.188 1 97.81 342 ILE A O 1
ATOM 2745 N N . HIS A 1 343 ? -0.439 -24.594 -19.406 1 97.12 343 HIS A N 1
ATOM 2746 C CA . HIS A 1 343 ? -0.664 -24.312 -17.984 1 97.12 343 HIS A CA 1
ATOM 2747 C C . HIS A 1 343 ? -0.351 -25.531 -17.125 1 97.12 343 HIS A C 1
ATOM 2749 O O . HIS A 1 343 ? 0.188 -25.375 -16.016 1 97.12 343 HIS A O 1
ATOM 2755 N N . ALA A 1 344 ? -0.705 -26.688 -17.609 1 98.31 344 ALA A N 1
ATOM 2756 C CA . ALA A 1 344 ? -0.359 -27.938 -16.922 1 98.31 344 ALA A CA 1
ATOM 2757 C C . ALA A 1 344 ? 1.154 -28.109 -16.828 1 98.31 344 ALA A C 1
ATOM 2759 O O . ALA A 1 344 ? 1.68 -28.438 -15.766 1 98.31 344 ALA A O 1
ATOM 2760 N N . CYS A 1 345 ? 1.78 -27.859 -17.938 1 98.69 345 CYS A N 1
ATOM 2761 C CA . CYS A 1 345 ? 3.234 -27.984 -17.969 1 98.69 345 CYS A CA 1
ATOM 2762 C C . CYS A 1 345 ? 3.879 -27.031 -16.969 1 98.69 345 CYS A C 1
ATOM 2764 O O . CYS A 1 345 ? 4.688 -27.453 -16.141 1 98.69 345 CYS A O 1
ATOM 2766 N N . ALA A 1 346 ? 3.484 -25.75 -17.031 1 98.81 346 ALA A N 1
ATOM 2767 C CA . ALA A 1 346 ? 4.102 -24.719 -16.203 1 98.81 346 ALA A CA 1
ATOM 2768 C C . ALA A 1 346 ? 3.895 -25.016 -14.719 1 98.81 346 ALA A C 1
ATOM 2770 O O . ALA A 1 346 ? 4.836 -24.938 -13.93 1 98.81 346 ALA A O 1
ATOM 2771 N N . THR A 1 347 ? 2.689 -25.344 -14.328 1 98.75 347 THR A N 1
ATOM 2772 C CA . THR A 1 347 ? 2.381 -25.672 -12.938 1 98.75 347 THR A CA 1
ATOM 2773 C C . THR A 1 347 ? 3.232 -26.844 -12.453 1 98.75 347 THR A C 1
ATOM 2775 O O . THR A 1 347 ? 3.783 -26.797 -11.352 1 98.75 347 THR A O 1
ATOM 2778 N N . ALA A 1 348 ? 3.338 -27.812 -13.281 1 98.88 348 ALA A N 1
ATOM 2779 C CA . ALA A 1 348 ? 4.059 -29.031 -12.898 1 98.88 348 ALA A CA 1
ATOM 2780 C C . ALA A 1 348 ? 5.555 -28.75 -12.766 1 98.88 348 ALA A C 1
ATOM 2782 O O . ALA A 1 348 ? 6.219 -29.312 -11.891 1 98.88 348 ALA A O 1
ATOM 2783 N N . ILE A 1 349 ? 6.105 -28 -13.656 1 98.81 349 ILE A N 1
ATOM 2784 C CA . ILE A 1 349 ? 7.512 -27.625 -13.539 1 98.81 349 ILE A CA 1
ATOM 2785 C C . ILE A 1 349 ? 7.766 -26.984 -12.172 1 98.81 349 ILE A C 1
ATOM 2787 O O . ILE A 1 349 ? 8.711 -27.359 -11.477 1 98.81 349 ILE A O 1
ATOM 2791 N N . ALA A 1 350 ? 6.926 -26.062 -11.781 1 98.75 350 ALA A N 1
ATOM 2792 C CA . ALA A 1 350 ? 7.07 -25.391 -10.492 1 98.75 350 ALA A CA 1
ATOM 2793 C C . ALA A 1 350 ? 6.91 -26.375 -9.336 1 98.75 350 ALA A C 1
ATOM 2795 O O . ALA A 1 350 ? 7.672 -26.328 -8.367 1 98.75 350 ALA A O 1
ATOM 2796 N N . VAL A 1 351 ? 5.945 -27.266 -9.43 1 98.88 351 VAL A N 1
ATOM 2797 C CA . VAL A 1 351 ? 5.637 -28.219 -8.352 1 98.88 351 VAL A CA 1
ATOM 2798 C C . VAL A 1 351 ? 6.797 -29.188 -8.172 1 98.88 351 VAL A C 1
ATOM 2800 O O . VAL A 1 351 ? 7.273 -29.391 -7.051 1 98.88 351 VAL A O 1
ATOM 2803 N N . PHE A 1 352 ? 7.219 -29.797 -9.258 1 98.81 352 PHE A N 1
ATOM 2804 C CA . PHE A 1 352 ? 8.297 -30.766 -9.141 1 98.81 352 PHE A CA 1
ATOM 2805 C C . PHE A 1 352 ? 9.602 -30.094 -8.75 1 98.81 352 PHE A C 1
ATOM 2807 O O . PHE A 1 352 ? 10.438 -30.688 -8.07 1 98.81 352 PHE A O 1
ATOM 2814 N N . THR A 1 353 ? 9.781 -28.844 -9.156 1 98.56 353 THR A N 1
ATOM 2815 C CA . THR A 1 353 ? 10.922 -28.078 -8.664 1 98.56 353 THR A CA 1
ATOM 2816 C C . THR A 1 353 ? 10.852 -27.906 -7.148 1 98.56 353 THR A C 1
ATOM 2818 O O . THR A 1 353 ? 11.836 -28.156 -6.445 1 98.56 353 THR A O 1
ATOM 2821 N N . ALA A 1 354 ? 9.758 -27.547 -6.621 1 98.19 354 ALA A N 1
ATOM 2822 C CA . ALA A 1 354 ? 9.562 -27.375 -5.184 1 98.19 354 ALA A CA 1
ATOM 2823 C C . ALA A 1 354 ? 9.734 -28.688 -4.438 1 98.19 354 ALA A C 1
ATOM 2825 O O . ALA A 1 354 ? 10.195 -28.719 -3.293 1 98.19 354 ALA A O 1
ATOM 2826 N N . ALA A 1 355 ? 9.375 -29.781 -5.117 1 98.31 355 ALA A N 1
ATOM 2827 C CA . ALA A 1 355 ? 9.477 -31.109 -4.516 1 98.31 355 ALA A CA 1
ATOM 2828 C C . ALA A 1 355 ? 10.906 -31.625 -4.555 1 98.31 355 ALA A C 1
ATOM 2830 O O . ALA A 1 355 ? 11.203 -32.688 -4.027 1 98.31 355 ALA A O 1
ATOM 2831 N N . GLY A 1 356 ? 11.781 -30.891 -5.262 1 96.56 356 GLY A N 1
ATOM 2832 C CA . GLY A 1 356 ? 13.172 -31.297 -5.367 1 96.56 356 GLY A CA 1
ATOM 2833 C C . GLY A 1 356 ? 13.414 -32.312 -6.465 1 96.56 356 GLY A C 1
ATOM 2834 O O . GLY A 1 356 ? 14.5 -32.875 -6.559 1 96.56 356 GLY A O 1
ATOM 2835 N N . ASP A 1 357 ? 12.43 -32.594 -7.195 1 97.44 357 ASP A N 1
ATOM 2836 C CA . ASP A 1 357 ? 12.555 -33.531 -8.312 1 97.44 357 ASP A CA 1
ATOM 2837 C C . ASP A 1 357 ? 12.891 -32.781 -9.609 1 97.44 357 ASP A C 1
ATOM 2839 O O . ASP A 1 357 ? 12.094 -32.781 -10.547 1 97.44 357 ASP A O 1
ATOM 2843 N N . LEU A 1 358 ? 14.062 -32.281 -9.734 1 97.5 358 LEU A N 1
ATOM 2844 C CA . LEU A 1 358 ? 14.5 -31.469 -10.875 1 97.5 358 LEU A CA 1
ATOM 2845 C C . LEU A 1 358 ? 14.625 -32.312 -12.133 1 97.5 358 LEU A C 1
ATOM 2847 O O . LEU A 1 358 ? 14.484 -31.812 -13.242 1 97.5 358 LEU A O 1
ATOM 2851 N N . GLU A 1 359 ? 14.859 -33.594 -11.922 1 96.94 359 GLU A N 1
ATOM 2852 C CA . GLU A 1 359 ? 14.945 -34.469 -13.07 1 96.94 359 GLU A CA 1
ATOM 2853 C C . GLU A 1 359 ? 13.625 -34.5 -13.836 1 96.94 359 GLU A C 1
ATOM 2855 O O . GLU A 1 359 ? 13.602 -34.312 -15.055 1 96.94 359 GLU A O 1
ATOM 2860 N N . PHE A 1 360 ? 12.594 -34.75 -13.078 1 98.12 360 PHE A N 1
ATOM 2861 C CA . PHE A 1 360 ? 11.312 -34.812 -13.766 1 98.12 360 PHE A CA 1
ATOM 2862 C C . PHE A 1 360 ? 10.875 -33.438 -14.25 1 98.12 360 PHE A C 1
ATOM 2864 O O . PHE A 1 360 ? 10.266 -33.312 -15.312 1 98.12 360 PHE A O 1
ATOM 2871 N N . ALA A 1 361 ? 11.117 -32.375 -13.469 1 98.62 361 ALA A N 1
ATOM 2872 C CA . ALA A 1 361 ? 10.852 -31.031 -13.922 1 98.62 361 ALA A CA 1
ATOM 2873 C C . ALA A 1 361 ? 11.531 -30.75 -15.258 1 98.62 361 ALA A C 1
ATOM 2875 O O . ALA A 1 361 ? 10.938 -30.141 -16.156 1 98.62 361 ALA A O 1
ATOM 2876 N N . SER A 1 362 ? 12.758 -31.203 -15.43 1 98.19 362 SER A N 1
ATOM 2877 C CA . SER A 1 362 ? 13.516 -30.969 -16.656 1 98.19 362 SER A CA 1
ATOM 2878 C C . SER A 1 362 ? 12.914 -31.719 -17.828 1 98.19 362 SER A C 1
ATOM 2880 O O . SER A 1 362 ? 12.945 -31.25 -18.969 1 98.19 362 SER A O 1
ATOM 2882 N N . ARG A 1 363 ? 12.352 -32.906 -17.547 1 98.12 363 ARG A N 1
ATOM 2883 C CA . ARG A 1 363 ? 11.695 -33.656 -18.609 1 98.12 363 ARG A CA 1
ATOM 2884 C C . ARG A 1 363 ? 10.461 -32.906 -19.125 1 98.12 363 ARG A C 1
ATOM 2886 O O . ARG A 1 363 ? 10.211 -32.906 -20.344 1 98.12 363 ARG A O 1
ATOM 2893 N N . ILE A 1 364 ? 9.711 -32.406 -18.188 1 98.75 364 ILE A N 1
ATOM 2894 C CA . ILE A 1 364 ? 8.531 -31.625 -18.578 1 98.75 364 ILE A CA 1
ATOM 2895 C C . ILE A 1 364 ? 8.953 -30.391 -19.375 1 98.75 364 ILE A C 1
ATOM 2897 O O . ILE A 1 364 ? 8.336 -30.062 -20.391 1 98.75 364 ILE A O 1
ATOM 2901 N N . LEU A 1 365 ? 9.961 -29.719 -18.906 1 98.62 365 LEU A N 1
ATOM 2902 C CA . LEU A 1 365 ? 10.484 -28.531 -19.594 1 98.62 365 LEU A CA 1
ATOM 2903 C C . LEU A 1 365 ? 10.93 -28.891 -21 1 98.62 365 LEU A C 1
ATOM 2905 O O . LEU A 1 365 ? 10.633 -28.141 -21.953 1 98.62 365 LEU A O 1
ATOM 2909 N N . GLU A 1 366 ? 11.641 -29.969 -21.141 1 98.25 366 GLU A N 1
ATOM 2910 C CA . GLU A 1 366 ? 12.102 -30.422 -22.453 1 98.25 366 GLU A CA 1
ATOM 2911 C C . GLU A 1 366 ? 10.938 -30.672 -23.406 1 98.25 366 GLU A C 1
ATOM 2913 O O . GLU A 1 366 ? 10.938 -30.188 -24.531 1 98.25 366 GLU A O 1
ATOM 2918 N N . TRP A 1 367 ? 10.008 -31.438 -22.953 1 98.38 367 TRP A N 1
ATOM 2919 C CA . TRP A 1 367 ? 8.836 -31.703 -23.766 1 98.38 367 TRP A CA 1
ATOM 2920 C C . TRP A 1 367 ? 8.148 -30.391 -24.172 1 98.38 367 TRP A C 1
ATOM 2922 O O . TRP A 1 367 ? 7.742 -30.234 -25.328 1 98.38 367 TRP A O 1
ATOM 2932 N N . THR A 1 368 ? 7.945 -29.469 -23.188 1 98.62 368 THR A N 1
ATOM 2933 C CA . THR A 1 368 ? 7.242 -28.203 -23.406 1 98.62 368 THR A CA 1
ATOM 2934 C C . THR A 1 368 ? 7.941 -27.359 -24.484 1 98.62 368 THR A C 1
ATOM 2936 O O . THR A 1 368 ? 7.289 -26.844 -25.391 1 98.62 368 THR A O 1
ATOM 2939 N N . LEU A 1 369 ? 9.242 -27.234 -24.406 1 98.38 369 LEU A N 1
ATOM 2940 C CA . LEU A 1 369 ? 10.016 -26.438 -25.359 1 98.38 369 LEU A CA 1
ATOM 2941 C C . LEU A 1 369 ? 9.984 -27.062 -26.75 1 98.38 369 LEU A C 1
ATOM 2943 O O . LEU A 1 369 ? 10 -26.359 -27.75 1 98.38 369 LEU A O 1
ATOM 2947 N N . GLU A 1 370 ? 9.914 -28.344 -26.797 1 97.5 370 GLU A N 1
ATOM 2948 C CA . GLU A 1 370 ? 9.875 -29.047 -28.078 1 97.5 370 GLU A CA 1
ATOM 2949 C C . GLU A 1 370 ? 8.516 -28.906 -28.75 1 97.5 370 GLU A C 1
ATOM 2951 O O . GLU A 1 370 ? 8.414 -28.875 -29.969 1 97.5 370 GLU A O 1
ATOM 2956 N N . ASN A 1 371 ? 7.48 -28.844 -27.938 1 97.5 371 ASN A N 1
ATOM 2957 C CA . ASN A 1 371 ? 6.152 -29.047 -28.516 1 97.5 371 ASN A CA 1
ATOM 2958 C C . ASN A 1 371 ? 5.328 -27.75 -28.453 1 97.5 371 ASN A C 1
ATOM 2960 O O . ASN A 1 371 ? 4.418 -27.562 -29.266 1 97.5 371 ASN A O 1
ATOM 2964 N N . LEU A 1 372 ? 5.656 -26.828 -27.516 1 98.06 372 LEU A N 1
ATOM 2965 C CA . LEU A 1 372 ? 4.75 -25.703 -27.312 1 98.06 372 LEU A CA 1
ATOM 2966 C C . LEU A 1 372 ? 5.508 -24.375 -27.375 1 98.06 372 LEU A C 1
ATOM 2968 O O . LEU A 1 372 ? 4.906 -23.312 -27.281 1 98.06 372 LEU A O 1
ATOM 2972 N N . TYR A 1 373 ? 6.809 -24.391 -27.5 1 98.19 373 TYR A N 1
ATOM 2973 C CA . TYR A 1 373 ? 7.582 -23.172 -27.672 1 98.19 373 TYR A CA 1
ATOM 2974 C C . TYR A 1 373 ? 7.512 -22.672 -29.109 1 98.19 373 TYR A C 1
ATOM 2976 O O . TYR A 1 373 ? 7.836 -23.406 -30.047 1 98.19 373 TYR A O 1
ATOM 2984 N N . ALA A 1 374 ? 7.078 -21.469 -29.297 1 96.94 374 ALA A N 1
ATOM 2985 C CA . ALA A 1 374 ? 6.844 -20.906 -30.625 1 96.94 374 ALA A CA 1
ATOM 2986 C C . ALA A 1 374 ? 8.062 -20.125 -31.109 1 96.94 374 ALA A C 1
ATOM 2988 O O . ALA A 1 374 ? 8.125 -19.719 -32.281 1 96.94 374 ALA A O 1
ATOM 2989 N N . GLY A 1 375 ? 9.016 -19.859 -30.219 1 96.31 375 GLY A N 1
ATOM 2990 C CA . GLY A 1 375 ? 10.18 -19.031 -30.531 1 96.31 375 GLY A CA 1
ATOM 2991 C C . GLY A 1 375 ? 10.086 -17.641 -29.969 1 96.31 375 GLY A C 1
ATOM 2992 O O . GLY A 1 375 ? 8.984 -17.125 -29.719 1 96.31 375 GLY A O 1
ATOM 2993 N N . ASP A 1 376 ? 11.266 -17.047 -29.594 1 96 376 ASP A N 1
ATOM 2994 C CA . ASP A 1 376 ? 11.391 -15.664 -29.156 1 96 376 ASP A CA 1
ATOM 2995 C C . ASP A 1 376 ? 10.625 -15.438 -27.859 1 96 376 ASP A C 1
ATOM 2997 O O . ASP A 1 376 ? 9.953 -14.414 -27.703 1 96 376 ASP A O 1
ATOM 3001 N N . GLY A 1 377 ? 10.617 -16.438 -27.062 1 97.44 377 GLY A N 1
ATOM 3002 C CA . GLY A 1 377 ? 10.047 -16.312 -25.734 1 97.44 377 GLY A CA 1
ATOM 3003 C C . GLY A 1 377 ? 8.547 -16.562 -25.703 1 97.44 377 GLY A C 1
ATOM 3004 O O . GLY A 1 377 ? 7.91 -16.422 -24.656 1 97.44 377 GLY A O 1
ATOM 3005 N N . ARG A 1 378 ? 7.93 -16.969 -26.766 1 97.94 378 ARG A N 1
ATOM 3006 C CA . ARG A 1 378 ? 6.488 -17.172 -26.859 1 97.94 378 ARG A CA 1
ATOM 3007 C C . ARG A 1 378 ? 6.137 -18.656 -26.734 1 97.94 378 ARG A C 1
ATOM 3009 O O . ARG A 1 378 ? 6.879 -19.516 -27.219 1 97.94 378 ARG A O 1
ATOM 3016 N N . PHE A 1 379 ? 4.938 -18.859 -26.219 1 98.12 379 PHE A N 1
ATOM 3017 C CA . PHE A 1 379 ? 4.457 -20.234 -26.062 1 98.12 379 PHE A CA 1
ATOM 3018 C C . PHE A 1 379 ? 3.043 -20.375 -26.609 1 98.12 379 PHE A C 1
ATOM 3020 O O . PHE A 1 379 ? 2.207 -19.484 -26.422 1 98.12 379 PHE A O 1
ATOM 3027 N N . TYR A 1 380 ? 2.844 -21.516 -27.297 1 95.62 380 TYR A N 1
ATOM 3028 C CA . TYR A 1 380 ? 1.487 -21.922 -27.641 1 95.62 380 TYR A CA 1
ATOM 3029 C C . TYR A 1 380 ? 0.748 -22.469 -26.422 1 95.62 380 TYR A C 1
ATOM 3031 O O . TYR A 1 380 ? 1.353 -23.078 -25.547 1 95.62 380 TYR A O 1
ATOM 3039 N N . TYR A 1 381 ? -0.542 -22.25 -26.391 1 92.44 381 TYR A N 1
ATOM 3040 C CA . TYR A 1 381 ? -1.184 -22.562 -25.125 1 92.44 381 TYR A CA 1
ATOM 3041 C C . TYR A 1 381 ? -1.666 -24.016 -25.078 1 92.44 381 TYR A C 1
ATOM 3043 O O . TYR A 1 381 ? -1.896 -24.562 -24.016 1 92.44 381 TYR A O 1
ATOM 3051 N N . ARG A 1 382 ? -1.767 -24.672 -26.297 1 94.38 382 ARG A N 1
ATOM 3052 C CA . ARG A 1 382 ? -2.338 -26.016 -26.234 1 94.38 382 ARG A CA 1
ATOM 3053 C C . ARG A 1 382 ? -2.096 -26.781 -27.531 1 94.38 382 ARG A C 1
ATOM 3055 O O . ARG A 1 382 ? -2.072 -26.188 -28.609 1 94.38 382 ARG A O 1
ATOM 3062 N N . THR A 1 383 ? -1.889 -28.109 -27.375 1 95.25 383 THR A N 1
ATOM 3063 C CA . THR A 1 383 ? -1.819 -29 -28.531 1 95.25 383 THR A CA 1
ATOM 3064 C C . THR A 1 383 ? -2.799 -30.156 -28.391 1 95.25 383 THR A C 1
ATOM 3066 O O . THR A 1 383 ? -2.986 -30.688 -27.297 1 95.25 383 THR A O 1
ATOM 3069 N N . HIS A 1 384 ? -3.537 -30.438 -29.453 1 93.44 384 HIS A N 1
ATOM 3070 C CA . HIS A 1 384 ? -4.422 -31.594 -29.547 1 93.44 384 HIS A CA 1
ATOM 3071 C C . HIS A 1 384 ? -3.73 -32.75 -30.25 1 93.44 384 HIS A C 1
ATOM 3073 O O . HIS A 1 384 ? -2.551 -32.688 -30.594 1 93.44 384 HIS A O 1
ATOM 3079 N N . ARG A 1 385 ? -4.484 -33.844 -30.281 1 92.56 385 ARG A N 1
ATOM 3080 C CA . ARG A 1 385 ? -3.898 -35.062 -30.828 1 92.56 385 ARG A CA 1
ATOM 3081 C C . ARG A 1 385 ? -3.35 -34.844 -32.219 1 92.56 385 ARG A C 1
ATOM 3083 O O . ARG A 1 385 ? -2.299 -35.375 -32.594 1 92.56 385 ARG A O 1
ATOM 3090 N N . PHE A 1 386 ? -3.945 -33.938 -32.938 1 92.56 386 PHE A N 1
ATOM 3091 C CA . PHE A 1 386 ? -3.609 -33.875 -34.344 1 92.56 386 PHE A CA 1
ATOM 3092 C C . PHE A 1 386 ? -3.201 -32.438 -34.719 1 92.56 386 PHE A C 1
ATOM 3094 O O . PHE A 1 386 ? -2.697 -32.219 -35.812 1 92.56 386 PHE A O 1
ATOM 3101 N N . TYR A 1 387 ? -3.387 -31.438 -33.906 1 90.75 387 TYR A N 1
ATOM 3102 C CA . TYR A 1 387 ? -3.029 -30.078 -34.25 1 90.75 387 TYR A CA 1
ATOM 3103 C C . TYR A 1 387 ? -2.666 -29.281 -33 1 90.75 387 TYR A C 1
ATOM 3105 O O . TYR A 1 387 ? -3.031 -29.656 -31.891 1 90.75 387 TYR A O 1
ATOM 3113 N N . THR A 1 388 ? -2.004 -28.141 -33.219 1 92.44 388 THR A N 1
ATOM 3114 C CA . THR A 1 388 ? -1.607 -27.219 -32.156 1 92.44 388 THR A CA 1
ATOM 3115 C C . THR A 1 388 ? -2.299 -25.859 -32.344 1 92.44 388 THR A C 1
ATOM 3117 O O . THR A 1 388 ? -2.408 -25.344 -33.438 1 92.44 388 THR A O 1
ATOM 3120 N N . VAL A 1 389 ? -2.873 -25.359 -31.25 1 89.06 389 VAL A N 1
ATOM 3121 C CA . VAL A 1 389 ? -3.443 -24.016 -31.25 1 89.06 389 VAL A CA 1
ATOM 3122 C C . VAL A 1 389 ? -2.334 -22.984 -31.078 1 89.06 389 VAL A C 1
ATOM 3124 O O . VAL A 1 389 ? -1.792 -22.812 -29.984 1 89.06 389 VAL A O 1
ATOM 3127 N N . LYS A 1 390 ? -2.08 -22.281 -32.094 1 89.44 390 LYS A N 1
ATOM 3128 C CA . LYS A 1 390 ? -0.924 -21.391 -32.156 1 89.44 390 LYS A CA 1
ATOM 3129 C C . LYS A 1 390 ? -1.275 -20 -31.625 1 89.44 390 LYS A C 1
ATOM 3131 O O . LYS A 1 390 ? -1.058 -19 -32.312 1 89.44 390 LYS A O 1
ATOM 3136 N N . THR A 1 391 ? -1.854 -19.938 -30.484 1 90.06 391 THR A N 1
ATOM 3137 C CA . THR A 1 391 ? -2.209 -18.703 -29.797 1 90.06 391 THR A CA 1
ATOM 3138 C C . THR A 1 391 ? -1.423 -18.562 -28.5 1 90.06 391 THR A C 1
ATOM 3140 O O . THR A 1 391 ? -1.266 -19.531 -27.75 1 90.06 391 THR A O 1
ATOM 3143 N N . THR A 1 392 ? -0.863 -17.359 -28.359 1 92.75 392 THR A N 1
ATOM 3144 C CA . THR A 1 392 ? -0.14 -17.047 -27.125 1 92.75 392 THR A CA 1
ATOM 3145 C C . THR A 1 392 ? -1.029 -16.281 -26.156 1 92.75 392 THR A C 1
ATOM 3147 O O . THR A 1 392 ? -1.55 -15.219 -26.484 1 92.75 392 THR A O 1
ATOM 3150 N N . LEU A 1 393 ? -1.22 -16.844 -25.031 1 92.5 393 LEU A N 1
ATOM 3151 C CA . LEU A 1 393 ? -2.02 -16.203 -23.984 1 92.5 393 LEU A CA 1
ATOM 3152 C C . LEU A 1 393 ? -1.13 -15.641 -22.891 1 92.5 393 LEU A C 1
ATOM 3154 O O . LEU A 1 393 ? -0.206 -16.312 -22.422 1 92.5 393 LEU A O 1
ATOM 3158 N N . MET A 1 394 ? -1.39 -14.461 -22.438 1 94.88 394 MET A N 1
ATOM 3159 C CA . MET A 1 394 ? -0.468 -13.727 -21.578 1 94.88 394 MET A CA 1
ATOM 3160 C C . MET A 1 394 ? -0.402 -14.359 -20.203 1 94.88 394 MET A C 1
ATOM 3162 O O . MET A 1 394 ? 0.664 -14.789 -19.75 1 94.88 394 MET A O 1
ATOM 3166 N N . ARG A 1 395 ? -1.485 -14.414 -19.516 1 94.06 395 ARG A N 1
ATOM 3167 C CA . ARG A 1 395 ? -1.454 -15.008 -18.172 1 94.06 395 ARG A CA 1
ATOM 3168 C C . ARG A 1 395 ? -1.282 -16.531 -18.25 1 94.06 395 ARG A C 1
ATOM 3170 O O . ARG A 1 395 ? -0.415 -17.094 -17.594 1 94.06 395 ARG A O 1
ATOM 3177 N N . TRP A 1 396 ? -2.068 -17.156 -19.125 1 93.56 396 TRP A N 1
ATOM 3178 C CA . TRP A 1 396 ? -2.236 -18.609 -19.156 1 93.56 396 TRP A CA 1
ATOM 3179 C C . TRP A 1 396 ? -0.951 -19.297 -19.609 1 93.56 396 TRP A C 1
ATOM 3181 O O . TRP A 1 396 ? -0.639 -20.391 -19.156 1 93.56 396 TRP A O 1
ATOM 3191 N N . ALA A 1 397 ? -0.282 -18.609 -20.484 1 96.56 397 ALA A N 1
ATOM 3192 C CA . ALA A 1 397 ? 0.926 -19.219 -21.047 1 96.56 397 ALA A CA 1
ATOM 3193 C C . ALA A 1 397 ? 2.174 -18.453 -20.609 1 96.56 397 ALA A C 1
ATOM 3195 O O . ALA A 1 397 ? 3.008 -18.984 -19.875 1 96.56 397 ALA A O 1
ATOM 3196 N N . GLN A 1 398 ? 2.258 -17.219 -20.922 1 98.06 398 GLN A N 1
ATOM 3197 C CA . GLN A 1 398 ? 3.48 -16.438 -20.75 1 98.06 398 GLN A CA 1
ATOM 3198 C C . GLN A 1 398 ? 3.82 -16.266 -19.266 1 98.06 398 GLN A C 1
ATOM 3200 O O . GLN A 1 398 ? 4.949 -16.547 -18.844 1 98.06 398 GLN A O 1
ATOM 3205 N N . ALA A 1 399 ? 2.889 -15.82 -18.453 1 98.5 399 ALA A N 1
ATOM 3206 C CA . ALA A 1 399 ? 3.152 -15.562 -17.047 1 98.5 399 ALA A CA 1
ATOM 3207 C C . ALA A 1 399 ? 3.525 -16.844 -16.312 1 98.5 399 ALA A C 1
ATOM 3209 O O . ALA A 1 399 ? 4.496 -16.875 -15.555 1 98.5 399 ALA A O 1
ATOM 3210 N N . TRP A 1 400 ? 2.781 -17.875 -16.562 1 98.56 400 TRP A N 1
ATOM 3211 C CA . TRP A 1 400 ? 3.014 -19.156 -15.891 1 98.56 400 TRP A CA 1
ATOM 3212 C C . TRP A 1 400 ? 4.355 -19.75 -16.312 1 98.56 400 TRP A C 1
ATOM 3214 O O . TRP A 1 400 ? 5.105 -20.25 -15.461 1 98.56 400 TRP A O 1
ATOM 3224 N N . MET A 1 401 ? 4.629 -19.688 -17.562 1 98.81 401 MET A N 1
ATOM 3225 C CA . MET A 1 401 ? 5.898 -20.25 -18.016 1 98.81 401 MET A CA 1
ATOM 3226 C C . MET A 1 401 ? 7.074 -19.422 -17.5 1 98.81 401 MET A C 1
ATOM 3228 O O . MET A 1 401 ? 8.109 -19.984 -17.109 1 98.81 401 MET A O 1
ATOM 3232 N N . ALA A 1 402 ? 6.926 -18.109 -17.531 1 98.88 402 ALA A N 1
ATOM 3233 C CA . ALA A 1 402 ? 7.98 -17.281 -16.969 1 98.88 402 ALA A CA 1
ATOM 3234 C C . ALA A 1 402 ? 8.242 -17.641 -15.508 1 98.88 402 ALA A C 1
ATOM 3236 O O . ALA A 1 402 ? 9.398 -17.812 -15.102 1 98.88 402 ALA A O 1
ATOM 3237 N N . TYR A 1 403 ? 7.223 -17.781 -14.781 1 98.88 403 TYR A N 1
ATOM 3238 C CA . TYR A 1 403 ? 7.332 -18.125 -13.375 1 98.88 403 TYR A CA 1
ATOM 3239 C C . TYR A 1 403 ? 7.977 -19.5 -13.203 1 98.88 403 TYR A C 1
ATOM 3241 O O . TYR A 1 403 ? 8.945 -19.656 -12.453 1 98.88 403 TYR A O 1
ATOM 3249 N N . ALA A 1 404 ? 7.469 -20.469 -13.906 1 98.88 404 ALA A N 1
ATOM 3250 C CA . ALA A 1 404 ? 7.941 -21.844 -13.789 1 98.88 404 ALA A CA 1
ATOM 3251 C C . ALA A 1 404 ? 9.422 -21.953 -14.164 1 98.88 404 ALA A C 1
ATOM 3253 O O . ALA A 1 404 ? 10.203 -22.578 -13.438 1 98.88 404 ALA A O 1
ATOM 3254 N N . MET A 1 405 ? 9.781 -21.344 -15.273 1 98.81 405 MET A N 1
ATOM 3255 C CA . MET A 1 405 ? 11.18 -21.375 -15.703 1 98.81 405 MET A CA 1
ATOM 3256 C C . MET A 1 405 ? 12.078 -20.688 -14.68 1 98.81 405 MET A C 1
ATOM 3258 O O . MET A 1 405 ? 13.164 -21.172 -14.383 1 98.81 405 MET A O 1
ATOM 3262 N N . SER A 1 406 ? 11.609 -19.562 -14.148 1 98.75 406 SER A N 1
ATOM 3263 C CA . SER A 1 406 ? 12.438 -18.828 -13.195 1 98.75 406 SER A CA 1
ATOM 3264 C C . SER A 1 406 ? 12.656 -19.641 -11.922 1 98.75 406 SER A C 1
ATOM 3266 O O . SER A 1 406 ? 13.75 -19.625 -11.352 1 98.75 406 SER A O 1
ATOM 3268 N N . GLU A 1 407 ? 11.617 -20.359 -11.461 1 98.5 407 GLU A N 1
ATOM 3269 C CA . GLU A 1 407 ? 11.75 -21.234 -10.289 1 98.5 407 GLU A CA 1
ATOM 3270 C C . GLU A 1 407 ? 12.758 -22.344 -10.539 1 98.5 407 GLU A C 1
ATOM 3272 O O . GLU A 1 407 ? 13.609 -22.625 -9.695 1 98.5 407 GLU A O 1
ATOM 3277 N N . TYR A 1 408 ? 12.641 -22.938 -11.703 1 98.44 408 TYR A N 1
ATOM 3278 C CA . TYR A 1 408 ? 13.531 -24.031 -12.07 1 98.44 408 TYR A CA 1
ATOM 3279 C C . TYR A 1 408 ? 14.977 -23.562 -12.156 1 98.44 408 TYR A C 1
ATOM 3281 O O . TYR A 1 408 ? 15.867 -24.172 -11.562 1 98.44 408 TYR A O 1
ATOM 3289 N N . ILE A 1 409 ? 15.211 -22.484 -12.836 1 97.94 409 ILE A N 1
ATOM 3290 C CA . ILE A 1 409 ? 16.547 -21.922 -13.023 1 97.94 409 ILE A CA 1
ATOM 3291 C C . ILE A 1 409 ? 17.188 -21.641 -11.664 1 97.94 409 ILE A C 1
ATOM 3293 O O . ILE A 1 409 ? 18.328 -22.031 -11.414 1 97.94 409 ILE A O 1
ATOM 3297 N N . ASN A 1 410 ? 16.453 -21 -10.82 1 97.19 410 ASN A N 1
ATOM 3298 C CA . ASN A 1 410 ? 17 -20.609 -9.523 1 97.19 410 ASN A CA 1
ATOM 3299 C C . ASN A 1 410 ? 17.312 -21.828 -8.656 1 97.19 410 ASN A C 1
ATOM 3301 O O . ASN A 1 410 ? 18.297 -21.828 -7.918 1 97.19 410 ASN A O 1
ATOM 3305 N N . GLU A 1 411 ? 16.453 -22.844 -8.766 1 96.69 411 GLU A N 1
ATOM 3306 C CA . GLU A 1 411 ? 16.719 -24.047 -7.992 1 96.69 411 GLU A CA 1
ATOM 3307 C C . GLU A 1 411 ? 17.953 -24.781 -8.5 1 96.69 411 GLU A C 1
ATOM 3309 O O . GLU A 1 411 ? 18.734 -25.312 -7.715 1 96.69 411 GLU A O 1
ATOM 3314 N N . VAL A 1 412 ? 18.141 -24.812 -9.789 1 95.62 412 VAL A N 1
ATOM 3315 C CA . VAL A 1 412 ? 19.328 -25.438 -10.375 1 95.62 412 VAL A CA 1
ATOM 3316 C C . VAL A 1 412 ? 20.578 -24.688 -9.922 1 95.62 412 VAL A C 1
ATOM 3318 O O . VAL A 1 412 ? 21.578 -25.312 -9.555 1 95.62 412 VAL A O 1
ATOM 3321 N N . VAL A 1 413 ? 20.484 -23.391 -9.953 1 92.5 413 VAL A N 1
ATOM 3322 C CA . VAL A 1 413 ? 21.625 -22.562 -9.547 1 92.5 413 VAL A CA 1
ATOM 3323 C C . VAL A 1 413 ? 21.906 -22.781 -8.062 1 92.5 413 VAL A C 1
ATOM 3325 O O . VAL A 1 413 ? 23.078 -22.875 -7.664 1 92.5 413 VAL A O 1
ATOM 3328 N N . ARG A 1 414 ? 20.938 -22.859 -7.273 1 90.81 414 ARG A N 1
ATOM 3329 C CA . ARG A 1 414 ? 21.109 -23.109 -5.844 1 90.81 414 ARG A CA 1
ATOM 3330 C C . ARG A 1 414 ? 21.781 -24.453 -5.594 1 90.81 414 ARG A C 1
ATOM 3332 O O . ARG A 1 414 ? 22.672 -24.562 -4.742 1 90.81 414 ARG A O 1
ATOM 3339 N N . GLU A 1 415 ? 21.438 -25.453 -6.316 1 87.69 415 GLU A N 1
ATOM 3340 C CA . GLU A 1 415 ? 21.984 -26.797 -6.152 1 87.69 415 GLU A CA 1
ATOM 3341 C C . GLU A 1 415 ? 23.453 -26.859 -6.602 1 87.69 415 GLU A C 1
ATOM 3343 O O . GLU A 1 415 ? 24.203 -27.719 -6.156 1 87.69 415 GLU A O 1
ATOM 3348 N N . SER A 1 416 ? 23.797 -25.938 -7.449 1 81 416 SER A N 1
ATOM 3349 C CA . SER A 1 416 ? 25.172 -25.922 -7.941 1 81 416 SER A CA 1
ATOM 3350 C C . SER A 1 416 ? 26.094 -25.188 -6.969 1 81 416 SER A C 1
ATOM 3352 O O . SER A 1 416 ? 27.297 -25.109 -7.188 1 81 416 SER A O 1
ATOM 3354 N N . GLY A 1 417 ? 25.578 -24.672 -5.867 1 73.25 417 GLY A N 1
ATOM 3355 C CA . GLY A 1 417 ? 26.391 -24.062 -4.828 1 73.25 417 GLY A CA 1
ATOM 3356 C C . GLY A 1 417 ? 26.438 -22.547 -4.934 1 73.25 417 GLY A C 1
ATOM 3357 O O . GLY A 1 417 ? 27.141 -21.891 -4.152 1 73.25 417 GLY A O 1
ATOM 3358 N N . THR A 1 418 ? 25.844 -22.016 -5.984 1 66.75 418 THR A N 1
ATOM 3359 C CA . THR A 1 418 ? 25.828 -20.578 -6.145 1 66.75 418 THR A CA 1
ATOM 3360 C C . THR A 1 418 ? 24.766 -19.938 -5.254 1 66.75 418 THR A C 1
ATOM 3362 O O . THR A 1 418 ? 23.625 -20.406 -5.203 1 66.75 418 THR A O 1
ATOM 3365 N N . GLN A 1 419 ? 25.219 -18.922 -4.348 1 60.84 419 GLN A N 1
ATOM 3366 C CA . GLN A 1 419 ? 24.297 -18.25 -3.447 1 60.84 419 GLN A CA 1
ATOM 3367 C C . GLN A 1 419 ? 23.422 -17.25 -4.207 1 60.84 419 GLN A C 1
ATOM 3369 O O . GLN A 1 419 ? 23.922 -16.406 -4.938 1 60.84 419 GLN A O 1
ATOM 3374 N N . LEU A 1 420 ? 22.25 -17.625 -4.355 1 67.12 420 LEU A N 1
ATOM 3375 C CA . LEU A 1 420 ? 21.281 -16.688 -4.938 1 67.12 420 LEU A CA 1
ATOM 3376 C C . LEU A 1 420 ? 20.859 -15.648 -3.914 1 67.12 420 LEU A C 1
ATOM 3378 O O . LEU A 1 420 ? 20.859 -15.906 -2.711 1 67.12 420 LEU A O 1
ATOM 3382 N N . GLY A 1 421 ? 21.156 -14.328 -3.951 1 49.38 421 GLY A N 1
ATOM 3383 C CA . GLY A 1 421 ? 20.719 -13.297 -3.025 1 49.38 421 GLY A CA 1
ATOM 3384 C C . GLY A 1 421 ? 19.531 -13.727 -2.18 1 49.38 421 GLY A C 1
ATOM 3385 O O . GLY A 1 421 ? 18.859 -14.703 -2.498 1 49.38 421 GLY A O 1
ATOM 3386 N N . ALA A 1 422 ? 19.719 -13.453 -0.781 1 41.16 422 ALA A N 1
ATOM 3387 C CA . ALA A 1 422 ? 18.906 -13.852 0.363 1 41.16 422 ALA A CA 1
ATOM 3388 C C . ALA A 1 422 ? 17.422 -13.859 0.006 1 41.16 422 ALA A C 1
ATOM 3390 O O . ALA A 1 422 ? 16.891 -12.859 -0.467 1 41.16 422 ALA A O 1
ATOM 3391 N N . SER A 1 423 ? 16.922 -14.766 -0.564 1 39.5 423 SER A N 1
ATOM 3392 C CA . SER A 1 423 ? 15.531 -14.797 -0.131 1 39.5 423 SER A CA 1
ATOM 3393 C C . SER A 1 423 ? 15.422 -14.883 1.388 1 39.5 423 SER A C 1
ATOM 3395 O O . SER A 1 423 ? 15.156 -15.953 1.937 1 39.5 423 SER A O 1
ATOM 3397 N N . HIS A 1 424 ? 16.422 -14.273 2.191 1 31.05 424 HIS A N 1
ATOM 3398 C CA . HIS A 1 424 ? 16.359 -14.445 3.641 1 31.05 424 HIS A CA 1
ATOM 3399 C C . HIS A 1 424 ? 15.023 -13.984 4.203 1 31.05 424 HIS A C 1
ATOM 3401 O O . HIS A 1 424 ? 14.789 -12.781 4.363 1 31.05 424 HIS A O 1
ATOM 3407 N N . VAL A 1 425 ? 13.883 -14.406 3.967 1 30.81 425 VAL A N 1
ATOM 3408 C CA . VAL A 1 425 ? 13.031 -13.805 4.988 1 30.81 425 VAL A CA 1
ATOM 3409 C C . VAL A 1 425 ? 13.688 -13.961 6.359 1 30.81 425 VAL A C 1
ATOM 3411 O O . VAL A 1 425 ? 13.734 -13.008 7.145 1 30.81 425 VAL A O 1
ATOM 3414 N N . GLY A 1 426 ? 13.719 -15.242 7.004 1 27.91 426 GLY A N 1
ATOM 3415 C CA . GLY A 1 426 ? 13.617 -15.516 8.43 1 27.91 426 GLY A CA 1
ATOM 3416 C C . GLY A 1 426 ? 14.961 -15.516 9.133 1 27.91 426 GLY A C 1
ATOM 3417 O O . GLY A 1 426 ? 15.031 -15.711 10.352 1 27.91 426 GLY A O 1
ATOM 3418 N N . GLU A 1 427 ? 16.109 -15.688 8.508 1 27.22 427 GLU A N 1
ATOM 3419 C CA . GLU A 1 427 ? 17.062 -16.266 9.453 1 27.22 427 GLU A CA 1
ATOM 3420 C C . GLU A 1 427 ? 17.609 -15.195 10.398 1 27.22 427 GLU A C 1
ATOM 3422 O O . GLU A 1 427 ? 17.797 -15.453 11.586 1 27.22 427 GLU A O 1
ATOM 3427 N N . ASP A 1 428 ? 18.25 -14.117 9.945 1 27.28 428 ASP A N 1
ATOM 3428 C CA . ASP A 1 428 ? 19.438 -13.727 10.711 1 27.28 428 ASP A CA 1
ATOM 3429 C C . ASP A 1 428 ? 19.047 -12.898 11.938 1 27.28 428 ASP A C 1
ATOM 3431 O O . ASP A 1 428 ? 19.906 -12.258 12.547 1 27.28 428 ASP A O 1
ATOM 3435 N N . TYR A 1 429 ? 17.859 -12.469 12.148 1 25.28 429 TYR A N 1
ATOM 3436 C CA . TYR A 1 429 ? 17.875 -11.445 13.195 1 25.28 429 TYR A CA 1
ATOM 3437 C C . TYR A 1 429 ? 18.266 -12.047 14.539 1 25.28 429 TYR A C 1
ATOM 3439 O O . TYR A 1 429 ? 18.188 -11.375 15.57 1 25.28 429 TYR A O 1
ATOM 3447 N N . PHE A 1 430 ? 18.188 -13.438 14.742 1 25.67 430 PHE A N 1
ATOM 3448 C CA . PHE A 1 430 ? 18.438 -13.836 16.125 1 25.67 430 PHE A CA 1
ATOM 3449 C C . PHE A 1 430 ? 19.922 -13.82 16.438 1 25.67 430 PHE A C 1
ATOM 3451 O O . PHE A 1 430 ? 20.625 -14.812 16.203 1 25.67 430 PHE A O 1
ATOM 3458 N N . GLY A 1 431 ? 20.734 -12.859 15.938 1 18.75 431 GLY A N 1
ATOM 3459 C CA . GLY A 1 431 ? 22.078 -12.906 16.484 1 18.75 431 GLY A CA 1
ATOM 3460 C C . GLY A 1 431 ? 22.094 -13.117 18 1 18.75 431 GLY A C 1
ATOM 3461 O O . GLY A 1 431 ? 21.078 -12.953 18.656 1 18.75 431 GLY A O 1
ATOM 3462 N N . GLU A 1 432 ? 23.281 -13.477 18.625 1 19.3 432 GLU A N 1
ATOM 3463 C CA . GLU A 1 432 ? 23.922 -13.766 19.906 1 19.3 432 GLU A CA 1
ATOM 3464 C C . GLU A 1 432 ? 23.719 -12.617 20.891 1 19.3 432 GLU A C 1
ATOM 3466 O O . GLU A 1 432 ? 24.047 -11.469 20.594 1 19.3 432 GLU A O 1
ATOM 3471 N N . GLU A 1 433 ? 22.688 -12.32 21.688 1 17.88 433 GLU A N 1
ATOM 3472 C CA . GLU A 1 433 ? 23.203 -12.125 23.031 1 17.88 433 GLU A CA 1
ATOM 3473 C C . GLU A 1 433 ? 23.719 -13.43 23.641 1 17.88 433 GLU A C 1
ATOM 3475 O O . GLU A 1 433 ? 23.109 -14.484 23.438 1 17.88 433 GLU A O 1
ATOM 3480 N N . MET B 1 1 ? -24.922 48.156 68.688 1 21.38 1 MET B N 1
ATOM 3481 C CA . MET B 1 1 ? -23.906 47.594 67.812 1 21.38 1 MET B CA 1
ATOM 3482 C C . MET B 1 1 ? -24.531 47.094 66.562 1 21.38 1 MET B C 1
ATOM 3484 O O . MET B 1 1 ? -25.484 46.312 66.562 1 21.38 1 MET B O 1
ATOM 3488 N N . ALA B 1 2 ? -24.438 48 65.5 1 24.78 2 ALA B N 1
ATOM 3489 C CA . ALA B 1 2 ? -25.047 48.125 64.125 1 24.78 2 ALA B CA 1
ATOM 3490 C C . ALA B 1 2 ? -24.75 46.906 63.281 1 24.78 2 ALA B C 1
ATOM 3492 O O . ALA B 1 2 ? -23.578 46.531 63.094 1 24.78 2 ALA B O 1
ATOM 3493 N N . HIS B 1 3 ? -25.578 45.875 63.438 1 23.98 3 HIS B N 1
ATOM 3494 C CA . HIS B 1 3 ? -25.594 44.562 62.781 1 23.98 3 HIS B CA 1
ATOM 3495 C C . HIS B 1 3 ? -25.594 44.75 61.25 1 23.98 3 HIS B C 1
ATOM 3497 O O . HIS B 1 3 ? -26.578 45.188 60.688 1 23.98 3 HIS B O 1
ATOM 3503 N N . GLY B 1 4 ? -24.516 45.438 60.719 1 26.34 4 GLY B N 1
ATOM 3504 C CA . GLY B 1 4 ? -24.469 45.688 59.312 1 26.34 4 GLY B CA 1
ATOM 3505 C C . GLY B 1 4 ? -24.719 44.469 58.469 1 26.34 4 GLY B C 1
ATOM 3506 O O . GLY B 1 4 ? -24.047 43.438 58.656 1 26.34 4 GLY B O 1
ATOM 3507 N N . SER B 1 5 ? -25.984 44.219 58.094 1 27.06 5 SER B N 1
ATOM 3508 C CA . SER B 1 5 ? -26.562 43.188 57.219 1 27.06 5 SER B CA 1
ATOM 3509 C C . SER B 1 5 ? -25.859 43.156 55.875 1 27.06 5 SER B C 1
ATOM 3511 O O . SER B 1 5 ? -25.906 44.125 55.094 1 27.06 5 SER B O 1
ATOM 3513 N N . SER B 1 6 ? -24.547 42.781 55.875 1 26.88 6 SER B N 1
ATOM 3514 C CA . SER B 1 6 ? -23.828 42.75 54.594 1 26.88 6 SER B CA 1
ATOM 3515 C C . SER B 1 6 ? -24.578 41.906 53.562 1 26.88 6 SER B C 1
ATOM 3517 O O . SER B 1 6 ? -24.938 40.75 53.812 1 26.88 6 SER B O 1
ATOM 3519 N N . LEU B 1 7 ? -25.406 42.531 52.688 1 27.14 7 LEU B N 1
ATOM 3520 C CA . LEU B 1 7 ? -26.141 42.062 51.531 1 27.14 7 LEU B CA 1
ATOM 3521 C C . LEU B 1 7 ? -25.219 41.281 50.594 1 27.14 7 LEU B C 1
ATOM 3523 O O . LEU B 1 7 ? -24.281 41.844 50.031 1 27.14 7 LEU B O 1
ATOM 3527 N N . VAL B 1 8 ? -24.812 40.094 50.906 1 31.45 8 VAL B N 1
ATOM 3528 C CA . VAL B 1 8 ? -24.141 39.156 50 1 31.45 8 VAL B CA 1
ATOM 3529 C C . VAL B 1 8 ? -24.906 39.125 48.656 1 31.45 8 VAL B C 1
ATOM 3531 O O . VAL B 1 8 ? -26.047 38.688 48.594 1 31.45 8 VAL B O 1
ATOM 3534 N N . SER B 1 9 ? -24.828 40.281 47.906 1 26 9 SER B N 1
ATOM 3535 C CA . SER B 1 9 ? -25.438 40.219 46.594 1 26 9 SER B CA 1
ATOM 3536 C C . SER B 1 9 ? -24.953 38.969 45.812 1 26 9 SER B C 1
ATOM 3538 O O . SER B 1 9 ? -23.75 38.75 45.688 1 26 9 SER B O 1
ATOM 3540 N N . THR B 1 10 ? -25.641 37.875 45.875 1 31.59 10 THR B N 1
ATOM 3541 C CA . THR B 1 10 ? -25.5 36.656 45.062 1 31.59 10 THR B CA 1
ATOM 3542 C C . THR B 1 10 ? -25.438 37.031 43.594 1 31.59 10 THR B C 1
ATOM 3544 O O . THR B 1 10 ? -26.469 37.344 42.969 1 31.59 10 THR B O 1
ATOM 3547 N N . GLN B 1 11 ? -24.453 37.812 43.125 1 28.47 11 GLN B N 1
ATOM 3548 C CA . GLN B 1 11 ? -24.328 38 41.688 1 28.47 11 GLN B CA 1
ATOM 3549 C C . GLN B 1 11 ? -24.469 36.656 40.969 1 28.47 11 GLN B C 1
ATOM 3551 O O . GLN B 1 11 ? -23.781 35.688 41.281 1 28.47 11 GLN B O 1
ATOM 3556 N N . GLU B 1 12 ? -25.688 36.375 40.469 1 31.92 12 GLU B N 1
ATOM 3557 C CA . GLU B 1 12 ? -25.984 35.219 39.594 1 31.92 12 GLU B CA 1
ATOM 3558 C C . GLU B 1 12 ? -24.891 35.031 38.531 1 31.92 12 GLU B C 1
ATOM 3560 O O . GLU B 1 12 ? -24.328 36 38.031 1 31.92 12 GLU B O 1
ATOM 3565 N N . PRO B 1 13 ? -24.156 33.875 38.531 1 33.72 13 PRO B N 1
ATOM 3566 C CA . PRO B 1 13 ? -23.141 33.625 37.531 1 33.72 13 PRO B CA 1
ATOM 3567 C C . PRO B 1 13 ? -23.562 34.125 36.125 1 33.72 13 PRO B C 1
ATOM 3569 O O . PRO B 1 13 ? -24.75 34.062 35.781 1 33.72 13 PRO B O 1
ATOM 3572 N N . THR B 1 14 ? -23.016 35.188 35.625 1 33.31 14 THR B N 1
ATOM 3573 C CA . THR B 1 14 ? -23.141 35.656 34.25 1 33.31 14 THR B CA 1
ATOM 3574 C C . THR B 1 14 ? -23.328 34.438 33.312 1 33.31 14 THR B C 1
ATOM 3576 O O . THR B 1 14 ? -22.562 33.469 33.375 1 33.31 14 THR B O 1
ATOM 3579 N N . ALA B 1 15 ? -24.469 34.156 32.844 1 34.72 15 ALA B N 1
ATOM 3580 C CA . ALA B 1 15 ? -24.844 33.188 31.797 1 34.72 15 ALA B CA 1
ATOM 3581 C C . ALA B 1 15 ? -23.812 33.188 30.688 1 34.72 15 ALA B C 1
ATOM 3583 O O . ALA B 1 15 ? -23.609 34.188 29.984 1 34.72 15 ALA B O 1
ATOM 3584 N N . TYR B 1 16 ? -22.688 32.562 30.766 1 35 16 TYR B N 1
ATOM 3585 C CA . TYR B 1 16 ? -21.891 32.25 29.578 1 35 16 TYR B CA 1
ATOM 3586 C C . TYR B 1 16 ? -22.797 31.953 28.391 1 35 16 TYR B C 1
ATOM 3588 O O . TYR B 1 16 ? -23.594 31.016 28.422 1 35 16 TYR B O 1
ATOM 3596 N N . SER B 1 17 ? -23.516 32.906 27.859 1 37.31 17 SER B N 1
ATOM 3597 C CA . SER B 1 17 ? -24.266 32.719 26.625 1 37.31 17 SER B CA 1
ATOM 3598 C C . SER B 1 17 ? -23.609 31.672 25.734 1 37.31 17 SER B C 1
ATOM 3600 O O . SER B 1 17 ? -22.406 31.75 25.453 1 37.31 17 SER B O 1
ATOM 3602 N N . GLU B 1 18 ? -23.828 30.422 25.688 1 45.34 18 GLU B N 1
ATOM 3603 C CA . GLU B 1 18 ? -23.422 29.266 24.906 1 45.34 18 GLU B CA 1
ATOM 3604 C C . GLU B 1 18 ? -23.203 29.625 23.438 1 45.34 18 GLU B C 1
ATOM 3606 O O . GLU B 1 18 ? -24.156 29.594 22.641 1 45.34 18 GLU B O 1
ATOM 3611 N N . HIS B 1 19 ? -22.516 30.672 23.016 1 56.84 19 HIS B N 1
ATOM 3612 C CA . HIS B 1 19 ? -22.312 31.109 21.641 1 56.84 19 HIS B CA 1
ATOM 3613 C C . HIS B 1 19 ? -21.734 29.984 20.797 1 56.84 19 HIS B C 1
ATOM 3615 O O . HIS B 1 19 ? -20.641 29.5 21.062 1 56.84 19 HIS B O 1
ATOM 3621 N N . ARG B 1 20 ? -22.5 29.281 20.016 1 73.56 20 ARG B N 1
ATOM 3622 C CA . ARG B 1 20 ? -22.156 28.25 19.047 1 73.56 20 ARG B CA 1
ATOM 3623 C C . ARG B 1 20 ? -21.219 28.797 17.969 1 73.56 20 ARG B C 1
ATOM 3625 O O . ARG B 1 20 ? -21.469 29.859 17.422 1 73.56 20 ARG B O 1
ATOM 3632 N N . ALA B 1 21 ? -20.047 28.188 17.891 1 83.06 21 ALA B N 1
ATOM 3633 C CA . ALA B 1 21 ? -19.109 28.594 16.828 1 83.06 21 ALA B CA 1
ATOM 3634 C C . ALA B 1 21 ? -19.812 28.688 15.484 1 83.06 21 ALA B C 1
ATOM 3636 O O . ALA B 1 21 ? -20.656 27.844 15.148 1 83.06 21 ALA B O 1
ATOM 3637 N N . PRO B 1 22 ? -19.578 29.719 14.773 1 88.88 22 PRO B N 1
ATOM 3638 C CA . PRO B 1 22 ? -20.344 29.969 13.547 1 88.88 22 PRO B CA 1
ATOM 3639 C C . PRO B 1 22 ? -19.828 29.141 12.367 1 88.88 22 PRO B C 1
ATOM 3641 O O . PRO B 1 22 ? -18.672 28.75 12.344 1 88.88 22 PRO B O 1
ATOM 3644 N N . LEU B 1 23 ? -20.75 28.859 11.469 1 94.5 23 LEU B N 1
ATOM 3645 C CA . LEU B 1 23 ? -20.406 28.281 10.172 1 94.5 23 LEU B CA 1
ATOM 3646 C C . LEU B 1 23 ? -20.656 29.297 9.055 1 94.5 23 LEU B C 1
ATOM 3648 O O . LEU B 1 23 ? -20.375 29.016 7.887 1 94.5 23 LEU B O 1
ATOM 3652 N N . GLU B 1 24 ? -21.109 30.422 9.383 1 94.81 24 GLU B N 1
ATOM 3653 C CA . GLU B 1 24 ? -21.328 31.5 8.422 1 94.81 24 GLU B CA 1
ATOM 3654 C C . GLU B 1 24 ? -20.391 32.688 8.703 1 94.81 24 GLU B C 1
ATOM 3656 O O . GLU B 1 24 ? -20.234 33.094 9.852 1 94.81 24 GLU B O 1
ATOM 3661 N N . PHE B 1 25 ? -19.75 33.125 7.688 1 95.62 25 PHE B N 1
ATOM 3662 C CA . PHE B 1 25 ? -18.812 34.25 7.762 1 95.62 25 PHE B CA 1
ATOM 3663 C C . PHE B 1 25 ? -19.078 35.25 6.652 1 95.62 25 PHE B C 1
ATOM 3665 O O . PHE B 1 25 ? -19 34.906 5.469 1 95.62 25 PHE B O 1
ATOM 3672 N N . GLY B 1 26 ? -19.328 36.562 6.992 1 91.5 26 GLY B N 1
ATOM 3673 C CA . GLY B 1 26 ? -19.594 37.562 5.988 1 91.5 26 GLY B CA 1
ATOM 3674 C C . GLY B 1 26 ? -20.703 37.188 5.02 1 91.5 26 GLY B C 1
ATOM 3675 O O . GLY B 1 26 ? -20.578 37.438 3.816 1 91.5 26 GLY B O 1
ATOM 3676 N N . GLY B 1 27 ? -21.625 36.469 5.441 1 90.75 27 GLY B N 1
ATOM 3677 C CA . GLY B 1 27 ? -22.766 36.062 4.613 1 90.75 27 GLY B CA 1
ATOM 3678 C C . GLY B 1 27 ? -22.5 34.812 3.82 1 90.75 27 GLY B C 1
ATOM 3679 O O . GLY B 1 27 ? -23.359 34.375 3.053 1 90.75 27 GLY B O 1
ATOM 3680 N N . GLN B 1 28 ? -21.359 34.25 3.977 1 93.88 28 GLN B N 1
ATOM 3681 C CA . GLN B 1 28 ? -21.031 33.031 3.234 1 93.88 28 GLN B CA 1
ATOM 3682 C C . GLN B 1 28 ? -21 31.812 4.152 1 93.88 28 GLN B C 1
ATOM 3684 O O . GLN B 1 28 ? -20.484 31.891 5.27 1 93.88 28 GLN B O 1
ATOM 3689 N N . TRP B 1 29 ? -21.594 30.766 3.598 1 95.62 29 TRP B N 1
ATOM 3690 C CA . TRP B 1 29 ? -21.609 29.5 4.32 1 95.62 29 TRP B CA 1
ATOM 3691 C C . TRP B 1 29 ? -20.297 28.75 4.145 1 95.62 29 TRP B C 1
ATOM 3693 O O . TRP B 1 29 ? -19.891 28.438 3.018 1 95.62 29 TRP B O 1
ATOM 3703 N N . LEU B 1 30 ? -19.594 28.453 5.273 1 97.56 30 LEU B N 1
ATOM 3704 C CA . LEU B 1 30 ? -18.234 27.953 5.242 1 97.56 30 LEU B CA 1
ATOM 3705 C C . LEU B 1 30 ? -18.156 26.641 4.48 1 97.56 30 LEU B C 1
ATOM 3707 O O . LEU B 1 30 ? -17.234 26.422 3.691 1 97.56 30 LEU B O 1
ATOM 3711 N N . PRO B 1 31 ? -19.094 25.656 4.68 1 96.44 31 PRO B N 1
ATOM 3712 C CA . PRO B 1 31 ? -19.047 24.406 3.91 1 96.44 31 PRO B CA 1
ATOM 3713 C C . PRO B 1 31 ? -19.094 24.641 2.402 1 96.44 31 PRO B C 1
ATOM 3715 O O . PRO B 1 31 ? -18.484 23.891 1.634 1 96.44 31 PRO B O 1
ATOM 3718 N N . HIS B 1 32 ? -19.75 25.703 1.999 1 96.31 32 HIS B N 1
ATOM 3719 C CA . HIS B 1 32 ? -19.766 26.031 0.578 1 96.31 32 HIS B CA 1
ATOM 3720 C C . HIS B 1 32 ? -18.406 26.516 0.101 1 96.31 32 HIS B C 1
ATOM 3722 O O . HIS B 1 32 ? -18 26.219 -1.024 1 96.31 32 HIS B O 1
ATOM 3728 N N . ILE B 1 33 ? -17.781 27.281 0.944 1 98.06 33 ILE B N 1
ATOM 3729 C CA . ILE B 1 33 ? -16.438 27.734 0.618 1 98.06 33 ILE B CA 1
ATOM 3730 C C . ILE B 1 33 ? -15.484 26.547 0.525 1 98.06 33 ILE B C 1
ATOM 3732 O O . ILE B 1 33 ? -14.688 26.453 -0.41 1 98.06 33 ILE B O 1
ATOM 3736 N N . LEU B 1 34 ? -15.578 25.625 1.518 1 98.38 34 LEU B N 1
ATOM 3737 C CA . LEU B 1 34 ? -14.758 24.422 1.49 1 98.38 34 LEU B CA 1
ATOM 3738 C C . LEU B 1 34 ? -15.023 23.609 0.226 1 98.38 34 LEU B C 1
ATOM 3740 O O . LEU B 1 34 ? -14.086 23.141 -0.427 1 98.38 34 LEU B O 1
ATOM 3744 N N . GLU B 1 35 ? -16.266 23.422 -0.131 1 97.62 35 GLU B N 1
ATOM 3745 C CA . GLU B 1 35 ? -16.625 22.703 -1.341 1 97.62 35 GLU B CA 1
ATOM 3746 C C . GLU B 1 35 ? -15.992 23.328 -2.578 1 97.62 35 GLU B C 1
ATOM 3748 O O . GLU B 1 35 ? -15.469 22.609 -3.441 1 97.62 35 GLU B O 1
ATOM 3753 N N . ALA B 1 36 ? -16.109 24.609 -2.641 1 97.94 36 ALA B N 1
ATOM 3754 C CA . ALA B 1 36 ? -15.516 25.328 -3.766 1 97.94 36 ALA B CA 1
ATOM 3755 C C . ALA B 1 36 ? -14 25.156 -3.787 1 97.94 36 ALA B C 1
ATOM 3757 O O . ALA B 1 36 ? -13.398 25.031 -4.855 1 97.94 36 ALA B O 1
ATOM 3758 N N . THR B 1 37 ? -13.383 25.219 -2.625 1 98.69 37 THR B N 1
ATOM 3759 C CA . THR B 1 37 ? -11.938 25.047 -2.506 1 98.69 37 THR B CA 1
ATOM 3760 C C . THR B 1 37 ? -11.523 23.656 -2.977 1 98.69 37 THR B C 1
ATOM 3762 O O . THR B 1 37 ? -10.555 23.5 -3.723 1 98.69 37 THR B O 1
ATOM 3765 N N . LEU B 1 38 ? -12.258 22.625 -2.572 1 98.62 38 LEU B N 1
ATOM 3766 C CA . LEU B 1 38 ? -11.977 21.25 -2.982 1 98.62 38 LEU B CA 1
ATOM 3767 C C . LEU B 1 38 ? -12.219 21.078 -4.477 1 98.62 38 LEU B C 1
ATOM 3769 O O . LEU B 1 38 ? -11.469 20.359 -5.152 1 98.62 38 LEU B O 1
ATOM 3773 N N . ARG B 1 39 ? -13.266 21.672 -4.984 1 98.06 39 ARG B N 1
ATOM 3774 C CA . ARG B 1 39 ? -13.547 21.609 -6.414 1 98.06 39 ARG B CA 1
ATOM 3775 C C . ARG B 1 39 ? -12.414 22.25 -7.219 1 98.06 39 ARG B C 1
ATOM 3777 O O . ARG B 1 39 ? -12.008 21.719 -8.258 1 98.06 39 ARG B O 1
ATOM 3784 N N . TYR B 1 40 ? -11.922 23.391 -6.777 1 97.62 40 TYR B N 1
ATOM 3785 C CA . TYR B 1 40 ? -10.789 24.047 -7.418 1 97.62 40 TYR B CA 1
ATOM 3786 C C . TYR B 1 40 ? -9.602 23.094 -7.559 1 97.62 40 TYR B C 1
ATOM 3788 O O . TYR B 1 40 ? -9 23.016 -8.625 1 97.62 40 TYR B O 1
ATOM 3796 N N . ALA B 1 41 ? -9.273 22.422 -6.488 1 97.94 41 ALA B N 1
ATOM 3797 C CA . ALA B 1 41 ? -8.125 21.516 -6.48 1 97.94 41 ALA B CA 1
ATOM 3798 C C . ALA B 1 41 ? -8.398 20.281 -7.332 1 97.94 41 ALA B C 1
ATOM 3800 O O . ALA B 1 41 ? -7.551 19.859 -8.125 1 97.94 41 ALA B O 1
ATOM 3801 N N . ARG B 1 42 ? -9.586 19.703 -7.215 1 97.88 42 ARG B N 1
ATOM 3802 C CA . ARG B 1 42 ? -9.953 18.469 -7.898 1 97.88 42 ARG B CA 1
ATOM 3803 C C . ARG B 1 42 ? -9.961 18.656 -9.414 1 97.88 42 ARG B C 1
ATOM 3805 O O . ARG B 1 42 ? -9.469 17.812 -10.156 1 97.88 42 ARG B O 1
ATOM 3812 N N . THR B 1 43 ? -10.477 19.734 -9.891 1 96.56 43 THR B N 1
ATOM 3813 C CA . THR B 1 43 ? -10.578 20 -11.328 1 96.56 43 THR B CA 1
ATOM 3814 C C . THR B 1 43 ? -9.195 20.219 -11.93 1 96.56 43 THR B C 1
ATOM 3816 O O . THR B 1 43 ? -9.039 20.188 -13.156 1 96.56 43 THR B O 1
ATOM 3819 N N . ARG B 1 44 ? -8.211 20.406 -11.078 1 95.56 44 ARG B N 1
ATOM 3820 C CA . ARG B 1 44 ? -6.84 20.594 -11.523 1 95.56 44 ARG B CA 1
ATOM 3821 C C . ARG B 1 44 ? -5.969 19.391 -11.164 1 95.56 44 ARG B C 1
ATOM 3823 O O . ARG B 1 44 ? -4.742 19.484 -11.164 1 95.56 44 ARG B O 1
ATOM 3830 N N . ASP B 1 45 ? -6.617 18.344 -10.758 1 96.38 45 ASP B N 1
ATOM 3831 C CA . ASP B 1 45 ? -5.961 17.094 -10.367 1 96.38 45 ASP B CA 1
ATOM 3832 C C . ASP B 1 45 ? -5 17.312 -9.203 1 96.38 45 ASP B C 1
ATOM 3834 O O . ASP B 1 45 ? -3.922 16.719 -9.156 1 96.38 45 ASP B O 1
ATOM 3838 N N . TYR B 1 46 ? -5.324 18.344 -8.414 1 96.94 46 TYR B N 1
ATOM 3839 C CA . TYR B 1 46 ? -4.59 18.672 -7.199 1 96.94 46 TYR B CA 1
ATOM 3840 C C . TYR B 1 46 ? -3.174 19.141 -7.527 1 96.94 46 TYR B C 1
ATOM 3842 O O . TYR B 1 46 ? -2.264 19 -6.707 1 96.94 46 TYR B O 1
ATOM 3850 N N . LYS B 1 47 ? -2.996 19.562 -8.727 1 93.31 47 LYS B N 1
ATOM 3851 C CA . LYS B 1 47 ? -1.729 20.141 -9.18 1 93.31 47 LYS B CA 1
ATOM 3852 C C . LYS B 1 47 ? -1.77 21.656 -9.156 1 93.31 47 LYS B C 1
ATOM 3854 O O . LYS B 1 47 ? -2.828 22.266 -9.352 1 93.31 47 LYS B O 1
ATOM 3859 N N . GLY B 1 48 ? -0.655 22.281 -8.828 1 87.44 48 GLY B N 1
ATOM 3860 C CA . GLY B 1 48 ? -0.537 23.734 -8.867 1 87.44 48 GLY B CA 1
ATOM 3861 C C . GLY B 1 48 ? 0.828 24.234 -8.43 1 87.44 48 GLY B C 1
ATOM 3862 O O . GLY B 1 48 ? 1.691 23.438 -8.047 1 87.44 48 GLY B O 1
ATOM 3863 N N . TRP B 1 49 ? 0.931 25.438 -8.508 1 79.81 49 TRP B N 1
ATOM 3864 C CA . TRP B 1 49 ? 2.168 26.062 -8.047 1 79.81 49 TRP B CA 1
ATOM 3865 C C . TRP B 1 49 ? 2.291 25.969 -6.531 1 79.81 49 TRP B C 1
ATOM 3867 O O . TRP B 1 49 ? 1.285 25.875 -5.824 1 79.81 49 TRP B O 1
ATOM 3877 N N . ASP B 1 50 ? 3.535 25.797 -6.055 1 79.25 50 ASP B N 1
ATOM 3878 C CA . ASP B 1 50 ? 3.73 25.75 -4.609 1 79.25 50 ASP B CA 1
ATOM 3879 C C . ASP B 1 50 ? 4.871 26.656 -4.176 1 79.25 50 ASP B C 1
ATOM 3881 O O . ASP B 1 50 ? 5.625 27.156 -5.012 1 79.25 50 ASP B O 1
ATOM 3885 N N . TYR B 1 51 ? 4.754 26.812 -2.816 1 66.62 51 TYR B N 1
ATOM 3886 C CA . TYR B 1 51 ? 5.777 27.641 -2.195 1 66.62 51 TYR B CA 1
ATOM 3887 C C . TYR B 1 51 ? 7.164 27.047 -2.4 1 66.62 51 TYR B C 1
ATOM 3889 O O . TYR B 1 51 ? 7.387 25.859 -2.127 1 66.62 51 TYR B O 1
ATOM 3897 N N . GLY B 1 52 ? 8.062 27.531 -3.062 1 56.47 52 GLY B N 1
ATOM 3898 C CA . GLY B 1 52 ? 9.414 27.031 -3.264 1 56.47 52 GLY B CA 1
ATOM 3899 C C . GLY B 1 52 ? 9.664 26.531 -4.672 1 56.47 52 GLY B C 1
ATOM 3900 O O . GLY B 1 52 ? 10.805 26.219 -5.035 1 56.47 52 GLY B O 1
ATOM 3901 N N . ASP B 1 53 ? 8.594 26 -5.395 1 47.62 53 ASP B N 1
ATOM 3902 C CA . ASP B 1 53 ? 8.758 25.516 -6.766 1 47.62 53 ASP B CA 1
ATOM 3903 C C . ASP B 1 53 ? 9.711 26.422 -7.547 1 47.62 53 ASP B C 1
ATOM 3905 O O . ASP B 1 53 ? 10.461 25.938 -8.406 1 47.62 53 ASP B O 1
ATOM 3909 N N . GLY B 1 54 ? 9.594 27.578 -7.457 1 40.44 54 GLY B N 1
ATOM 3910 C CA . GLY B 1 54 ? 10.516 28.438 -8.188 1 40.44 54 GLY B CA 1
ATOM 3911 C C . GLY B 1 54 ? 11.945 28.312 -7.707 1 40.44 54 GLY B C 1
ATOM 3912 O O . GLY B 1 54 ? 12.883 28.625 -8.445 1 40.44 54 GLY B O 1
ATOM 3913 N N . MET B 1 55 ? 12.102 28.031 -6.469 1 35.88 55 MET B N 1
ATOM 3914 C CA . MET B 1 55 ? 13.492 27.938 -6.023 1 35.88 55 MET B CA 1
ATOM 3915 C C . MET B 1 55 ? 14.172 26.719 -6.633 1 35.88 55 MET B C 1
ATOM 3917 O O . MET B 1 55 ? 15.391 26.703 -6.82 1 35.88 55 MET B O 1
ATOM 3921 N N . SER B 1 56 ? 13.492 25.641 -6.715 1 36.19 56 SER B N 1
ATOM 3922 C CA . SER B 1 56 ? 14.125 24.438 -7.258 1 36.19 56 SER B CA 1
ATOM 3923 C C . SER B 1 56 ? 14.18 24.484 -8.781 1 36.19 56 SER B C 1
ATOM 3925 O O . SER B 1 56 ? 14.703 23.562 -9.414 1 36.19 56 SER B O 1
ATOM 3927 N N . SER B 1 57 ? 13.484 25.25 -9.453 1 32.56 57 SER B N 1
ATOM 3928 C CA . SER B 1 57 ? 13.453 25.109 -10.906 1 32.56 57 SER B CA 1
ATOM 3929 C C . SER B 1 57 ? 14.859 25.219 -11.5 1 32.56 57 SER B C 1
ATOM 3931 O O . SER B 1 57 ? 15.789 25.656 -10.828 1 32.56 57 SER B O 1
ATOM 3933 N N . ARG B 1 58 ? 14.836 25.234 -12.914 1 34.19 58 ARG B N 1
ATOM 3934 C CA . ARG B 1 58 ? 15.898 25.297 -13.914 1 34.19 58 ARG B CA 1
ATOM 3935 C C . ARG B 1 58 ? 16.812 26.5 -13.68 1 34.19 58 ARG B C 1
ATOM 3937 O O . ARG B 1 58 ? 17.922 26.562 -14.219 1 34.19 58 ARG B O 1
ATOM 3944 N N . LEU B 1 59 ? 16.141 27.469 -13.289 1 29.88 59 LEU B N 1
ATOM 3945 C CA . LEU B 1 59 ? 16.969 28.672 -13.258 1 29.88 59 LEU B CA 1
ATOM 3946 C C . LEU B 1 59 ? 18.109 28.531 -12.258 1 29.88 59 LEU B C 1
ATOM 3948 O O . LEU B 1 59 ? 19.234 28.969 -12.516 1 29.88 59 LEU B O 1
ATOM 3952 N N . LEU B 1 60 ? 17.719 27.875 -11.125 1 32.12 60 LEU B N 1
ATOM 3953 C CA . LEU B 1 60 ? 18.906 27.734 -10.289 1 32.12 60 LEU B CA 1
ATOM 3954 C C . LEU B 1 60 ? 19.844 26.703 -10.875 1 32.12 60 LEU B C 1
ATOM 3956 O O . LEU B 1 60 ? 21.062 26.781 -10.688 1 32.12 60 LEU B O 1
ATOM 3960 N N . GLN B 1 61 ? 19.266 25.641 -11.445 1 33.28 61 GLN B N 1
ATOM 3961 C CA . GLN B 1 61 ? 20.234 24.656 -11.938 1 33.28 61 GLN B CA 1
ATOM 3962 C C . GLN B 1 61 ? 20.953 25.172 -13.18 1 33.28 61 GLN B C 1
ATOM 3964 O O . GLN B 1 61 ? 22.016 24.656 -13.539 1 33.28 61 GLN B O 1
ATOM 3969 N N . ALA B 1 62 ? 20.234 25.828 -14.086 1 30.58 62 ALA B N 1
ATOM 3970 C CA . ALA B 1 62 ? 20.969 26.234 -15.273 1 30.58 62 ALA B CA 1
ATOM 3971 C C . ALA B 1 62 ? 22.031 27.281 -14.93 1 30.58 62 ALA B C 1
ATOM 3973 O O . ALA B 1 62 ? 22.906 27.594 -15.742 1 30.58 62 ALA B O 1
ATOM 3974 N N . LEU B 1 63 ? 21.625 28.25 -14.047 1 29.98 63 LEU B N 1
ATOM 3975 C CA . LEU B 1 63 ? 22.703 29.234 -13.93 1 29.98 63 LEU B CA 1
ATOM 3976 C C . LEU B 1 63 ? 23.875 28.672 -13.133 1 29.98 63 LEU B C 1
ATOM 3978 O O . LEU B 1 63 ? 23.672 28.125 -12.039 1 29.98 63 LEU B O 1
ATOM 3982 N N . PRO B 1 64 ? 24.938 28.297 -13.852 1 34.03 64 PRO B N 1
ATOM 3983 C CA . PRO B 1 64 ? 26.203 27.812 -13.273 1 34.03 64 PRO B CA 1
ATOM 3984 C C . PRO B 1 64 ? 26.531 28.484 -11.945 1 34.03 64 PRO B C 1
ATOM 3986 O O . PRO B 1 64 ? 27.344 27.969 -11.172 1 34.03 64 PRO B O 1
ATOM 3989 N N . PHE B 1 65 ? 26.688 29.984 -12.023 1 29.83 65 PHE B N 1
ATOM 3990 C CA . PHE B 1 65 ? 27.453 30.797 -11.086 1 29.83 65 PHE B CA 1
ATOM 3991 C C . PHE B 1 65 ? 26.719 30.922 -9.758 1 29.83 65 PHE B C 1
ATOM 3993 O O . PHE B 1 65 ? 25.484 31.047 -9.727 1 29.83 65 PHE B O 1
ATOM 4000 N N . GLU B 1 66 ? 27.141 30.359 -8.578 1 33.78 66 GLU B N 1
ATOM 4001 C CA . GLU B 1 66 ? 27 30.703 -7.164 1 33.78 66 GLU B CA 1
ATOM 4002 C C . GLU B 1 66 ? 26.688 32.188 -6.973 1 33.78 66 GLU B C 1
ATOM 4004 O O . GLU B 1 66 ? 26.875 32.719 -5.883 1 33.78 66 GLU B O 1
ATOM 4009 N N . ASN B 1 67 ? 26.469 33.062 -8.07 1 31.05 67 ASN B N 1
ATOM 4010 C CA . ASN B 1 67 ? 26.656 34.5 -7.895 1 31.05 67 ASN B CA 1
ATOM 4011 C C . ASN B 1 67 ? 25.562 35.094 -7.023 1 31.05 67 ASN B C 1
ATOM 4013 O O . ASN B 1 67 ? 24.375 34.844 -7.227 1 31.05 67 ASN B O 1
ATOM 4017 N N . ARG B 1 68 ? 25.781 35.688 -5.77 1 37.25 68 ARG B N 1
ATOM 4018 C CA . ARG B 1 68 ? 25.141 36.562 -4.797 1 37.25 68 ARG B CA 1
ATOM 4019 C C . ARG B 1 68 ? 24.094 37.438 -5.469 1 37.25 68 ARG B C 1
ATOM 4021 O O . ARG B 1 68 ? 23.078 37.781 -4.871 1 37.25 68 ARG B O 1
ATOM 4028 N N . TRP B 1 69 ? 24.375 37.844 -6.715 1 33.09 69 TRP B N 1
ATOM 4029 C CA . TRP B 1 69 ? 23.531 38.812 -7.395 1 33.09 69 TRP B CA 1
ATOM 4030 C C . TRP B 1 69 ? 22.266 38.156 -7.918 1 33.09 69 TRP B C 1
ATOM 4032 O O . TRP B 1 69 ? 21.188 38.781 -7.957 1 33.09 69 TRP B O 1
ATOM 4042 N N . ILE B 1 70 ? 22.344 36.906 -8.32 1 36.41 70 ILE B N 1
ATOM 4043 C CA . ILE B 1 70 ? 21.125 36.312 -8.828 1 36.41 70 ILE B CA 1
ATOM 4044 C C . ILE B 1 70 ? 20.219 35.906 -7.652 1 36.41 70 ILE B C 1
ATOM 4046 O O . ILE B 1 70 ? 19 36.031 -7.734 1 36.41 70 ILE B O 1
ATOM 4050 N N . ASN B 1 71 ? 20.797 35.375 -6.535 1 37.88 71 ASN B N 1
ATOM 4051 C CA . ASN B 1 71 ? 20.031 35.25 -5.293 1 37.88 71 ASN B CA 1
ATOM 4052 C C . ASN B 1 71 ? 19.453 36.594 -4.863 1 37.88 71 ASN B C 1
ATOM 4054 O O . ASN B 1 71 ? 18.328 36.656 -4.398 1 37.88 71 ASN B O 1
ATOM 4058 N N . LEU B 1 72 ? 20.266 37.688 -4.961 1 38 72 LEU B N 1
ATOM 4059 C CA . LEU B 1 72 ? 19.797 39.031 -4.727 1 38 72 LEU B CA 1
ATOM 4060 C C . LEU B 1 72 ? 18.734 39.438 -5.75 1 38 72 LEU B C 1
ATOM 4062 O O . LEU B 1 72 ? 17.734 40.062 -5.406 1 38 72 LEU B O 1
ATOM 4066 N N . ALA B 1 73 ? 18.969 39.156 -7.055 1 37.56 73 ALA B N 1
ATOM 4067 C CA . ALA B 1 73 ? 17.969 39.5 -8.055 1 37.56 73 ALA B CA 1
ATOM 4068 C C . ALA B 1 73 ? 16.672 38.719 -7.855 1 37.56 73 ALA B C 1
ATOM 4070 O O . ALA B 1 73 ? 15.578 39.281 -7.965 1 37.56 73 ALA B O 1
ATOM 4071 N N . PHE B 1 74 ? 16.734 37.438 -7.598 1 38.75 74 PHE B N 1
ATOM 4072 C CA . PHE B 1 74 ? 15.523 36.688 -7.316 1 38.75 74 PHE B CA 1
ATOM 4073 C C . PHE B 1 74 ? 14.914 37.125 -5.984 1 38.75 74 PHE B C 1
ATOM 4075 O O . PHE B 1 74 ? 13.695 37.219 -5.863 1 38.75 74 PHE B O 1
ATOM 4082 N N . GLN B 1 75 ? 15.617 37.281 -4.883 1 38.72 75 GLN B N 1
ATOM 4083 C CA . GLN B 1 75 ? 15.109 37.938 -3.691 1 38.72 75 GLN B CA 1
ATOM 4084 C C . GLN B 1 75 ? 14.562 39.312 -4.027 1 38.72 75 GLN B C 1
ATOM 4086 O O . GLN B 1 75 ? 13.562 39.75 -3.449 1 38.72 75 GLN B O 1
ATOM 4091 N N . GLU B 1 76 ? 15.305 40.125 -4.82 1 36.75 76 GLU B N 1
ATOM 4092 C CA . GLU B 1 76 ? 14.828 41.438 -5.234 1 36.75 76 GLU B CA 1
ATOM 4093 C C . GLU B 1 76 ? 13.625 41.312 -6.168 1 36.75 76 GLU B C 1
ATOM 4095 O O . GLU B 1 76 ? 12.719 42.156 -6.121 1 36.75 76 GLU B O 1
ATOM 4100 N N . LEU B 1 77 ? 13.68 40.406 -7.094 1 37.19 77 LEU B N 1
ATOM 4101 C CA . LEU B 1 77 ? 12.484 40.25 -7.922 1 37.19 77 LEU B CA 1
ATOM 4102 C C . LEU B 1 77 ? 11.336 39.656 -7.117 1 37.19 77 LEU B C 1
ATOM 4104 O O . LEU B 1 77 ? 10.172 39.969 -7.379 1 37.19 77 LEU B O 1
ATOM 4108 N N . ALA B 1 78 ? 11.492 38.656 -6.238 1 36.47 78 ALA B N 1
ATOM 4109 C CA . ALA B 1 78 ? 10.453 38.188 -5.336 1 36.47 78 ALA B CA 1
ATOM 4110 C C . ALA B 1 78 ? 10.008 39.281 -4.375 1 36.47 78 ALA B C 1
ATOM 4112 O O . ALA B 1 78 ? 8.891 39.25 -3.852 1 36.47 78 ALA B O 1
ATOM 4113 N N . LYS B 1 79 ? 10.797 40.094 -3.891 1 36.91 79 LYS B N 1
ATOM 4114 C CA . LYS B 1 79 ? 10.43 41.188 -2.992 1 36.91 79 LYS B CA 1
ATOM 4115 C C . LYS B 1 79 ? 9.547 42.219 -3.701 1 36.91 79 LYS B C 1
ATOM 4117 O O . LYS B 1 79 ? 8.922 43.062 -3.055 1 36.91 79 LYS B O 1
ATOM 4122 N N . ARG B 1 80 ? 9.781 42.594 -5.125 1 36.72 80 ARG B N 1
ATOM 4123 C CA . ARG B 1 80 ? 9.133 43.812 -5.621 1 36.72 80 ARG B CA 1
ATOM 4124 C C . ARG B 1 80 ? 7.852 43.469 -6.375 1 36.72 80 ARG B C 1
ATOM 4126 O O . ARG B 1 80 ? 6.809 44.094 -6.145 1 36.72 80 ARG B O 1
ATOM 4133 N N . PRO B 1 81 ? 7.875 43.312 -7.934 1 37.41 81 PRO B N 1
ATOM 4134 C CA . PRO B 1 81 ? 6.664 43.719 -8.648 1 37.41 81 PRO B CA 1
ATOM 4135 C C . PRO B 1 81 ? 5.508 42.75 -8.461 1 37.41 81 PRO B C 1
ATOM 4137 O O . PRO B 1 81 ? 5.734 41.562 -8.156 1 37.41 81 PRO B O 1
ATOM 4140 N N . PRO B 1 82 ? 4.203 43.188 -8.391 1 41.53 82 PRO B N 1
ATOM 4141 C CA . PRO B 1 82 ? 2.891 42.531 -8.273 1 41.53 82 PRO B CA 1
ATOM 4142 C C . PRO B 1 82 ? 2.693 41.406 -9.273 1 41.53 82 PRO B C 1
ATOM 4144 O O . PRO B 1 82 ? 1.576 40.906 -9.445 1 41.53 82 PRO B O 1
ATOM 4147 N N . ILE B 1 83 ? 3.6 41.219 -10.344 1 38.84 83 ILE B N 1
ATOM 4148 C CA . ILE B 1 83 ? 3.25 40.344 -11.461 1 38.84 83 ILE B CA 1
ATOM 4149 C C . ILE B 1 83 ? 3.688 38.906 -11.164 1 38.84 83 ILE B C 1
ATOM 4151 O O . ILE B 1 83 ? 4.828 38.688 -10.766 1 38.84 83 ILE B O 1
ATOM 4155 N N . ASN B 1 84 ? 2.787 37.969 -11.117 1 43.12 84 ASN B N 1
ATOM 4156 C CA . ASN B 1 84 ? 2.99 36.531 -11 1 43.12 84 ASN B CA 1
ATOM 4157 C C . ASN B 1 84 ? 3.889 36 -12.109 1 43.12 84 ASN B C 1
ATOM 4159 O O . ASN B 1 84 ? 3.449 35.844 -13.25 1 43.12 84 ASN B O 1
ATOM 4163 N N . ILE B 1 85 ? 5.148 36.062 -12.156 1 43.19 85 ILE B N 1
ATOM 4164 C CA . ILE B 1 85 ? 6.066 35.656 -13.219 1 43.19 85 ILE B CA 1
ATOM 4165 C C . ILE B 1 85 ? 6.129 34.125 -13.305 1 43.19 85 ILE B C 1
ATOM 4167 O O . ILE B 1 85 ? 6.805 33.594 -14.18 1 43.19 85 ILE B O 1
ATOM 4171 N N . ARG B 1 86 ? 5.508 33.438 -12.492 1 44.84 86 ARG B N 1
ATOM 4172 C CA . ARG B 1 86 ? 5.617 31.969 -12.398 1 44.84 86 ARG B CA 1
ATOM 4173 C C . ARG B 1 86 ? 5.145 31.312 -13.688 1 44.84 86 ARG B C 1
ATOM 4175 O O . ARG B 1 86 ? 5.742 30.328 -14.141 1 44.84 86 ARG B O 1
ATOM 4182 N N . PRO B 1 87 ? 4.078 31.797 -14.281 1 44.09 87 PRO B N 1
ATOM 4183 C CA . PRO B 1 87 ? 3.783 31.141 -15.555 1 44.09 87 PRO B CA 1
ATOM 4184 C C . PRO B 1 87 ? 4.973 31.156 -16.516 1 44.09 87 PRO B C 1
ATOM 4186 O O . PRO B 1 87 ? 5.082 30.281 -17.375 1 44.09 87 PRO B O 1
ATOM 4189 N N . LEU B 1 88 ? 5.641 32.156 -16.359 1 41.19 88 LEU B N 1
ATOM 4190 C CA . LEU B 1 88 ? 6.746 32.312 -17.297 1 41.19 88 LEU B CA 1
ATOM 4191 C C . LEU B 1 88 ? 7.824 31.25 -17.047 1 41.19 88 LEU B C 1
ATOM 4193 O O . LEU B 1 88 ? 8.578 30.906 -17.953 1 41.19 88 LEU B O 1
ATOM 4197 N N . LEU B 1 89 ? 7.922 30.891 -15.766 1 42.94 89 LEU B N 1
ATOM 4198 C CA . LEU B 1 89 ? 9.039 29.984 -15.5 1 42.94 89 LEU B CA 1
ATOM 4199 C C . LEU B 1 89 ? 8.633 28.531 -15.742 1 42.94 89 LEU B C 1
ATOM 4201 O O . LEU B 1 89 ? 9.445 27.625 -15.57 1 42.94 89 LEU B O 1
ATOM 4205 N N . LEU B 1 90 ? 7.773 28.234 -16.484 1 44.75 90 LEU B N 1
ATOM 4206 C CA . LEU B 1 90 ? 7.316 26.953 -17 1 44.75 90 LEU B CA 1
ATOM 4207 C C . LEU B 1 90 ? 7.496 25.859 -15.961 1 44.75 90 LEU B C 1
ATOM 4209 O O . LEU B 1 90 ? 7.961 24.766 -16.281 1 44.75 90 LEU B O 1
ATOM 4213 N N . VAL B 1 91 ? 7.406 26.297 -14.695 1 48.38 91 VAL B N 1
ATOM 4214 C CA . VAL B 1 91 ? 7.586 25.234 -13.719 1 48.38 91 VAL B CA 1
ATOM 4215 C C . VAL B 1 91 ? 6.398 24.281 -13.766 1 48.38 91 VAL B C 1
ATOM 4217 O O . VAL B 1 91 ? 5.246 24.719 -13.805 1 48.38 91 VAL B O 1
ATOM 4220 N N . GLU B 1 92 ? 6.664 23.016 -14.195 1 60.19 92 GLU B N 1
ATOM 4221 C CA . GLU B 1 92 ? 5.656 21.969 -14.297 1 60.19 92 GLU B CA 1
ATOM 4222 C C . GLU B 1 92 ? 4.891 21.812 -12.992 1 60.19 92 GLU B C 1
ATOM 4224 O O . GLU B 1 92 ? 5.484 21.812 -11.914 1 60.19 92 GLU B O 1
ATOM 4229 N N . GLN B 1 93 ? 3.584 22.047 -13.047 1 76.56 93 GLN B N 1
ATOM 4230 C CA . GLN B 1 93 ? 2.676 21.828 -11.922 1 76.56 93 GLN B CA 1
ATOM 4231 C C . GLN B 1 93 ? 2.566 20.344 -11.586 1 76.56 93 GLN B C 1
ATOM 4233 O O . GLN B 1 93 ? 2.371 19.5 -12.469 1 76.56 93 GLN B O 1
ATOM 4238 N N . ARG B 1 94 ? 3.02 20.031 -10.391 1 82.5 94 ARG B N 1
ATOM 4239 C CA . ARG B 1 94 ? 2.938 18.641 -9.93 1 82.5 94 ARG B CA 1
ATOM 4240 C C . ARG B 1 94 ? 2.158 18.547 -8.625 1 82.5 94 ARG B C 1
ATOM 4242 O O . ARG B 1 94 ? 1.961 19.562 -7.934 1 82.5 94 ARG B O 1
ATOM 4249 N N . ARG B 1 95 ? 1.669 17.375 -8.375 1 90.88 95 ARG B N 1
ATOM 4250 C CA . ARG B 1 95 ? 1.07 17.109 -7.07 1 90.88 95 ARG B CA 1
ATOM 4251 C C . ARG B 1 95 ? 2.129 17.125 -5.973 1 90.88 95 ARG B C 1
ATOM 4253 O O . ARG B 1 95 ? 3.227 16.594 -6.156 1 90.88 95 ARG B O 1
ATOM 4260 N N . ASN B 1 96 ? 1.845 17.906 -5.023 1 92.56 96 ASN B N 1
ATOM 4261 C CA . ASN B 1 96 ? 2.693 17.938 -3.838 1 92.56 96 ASN B CA 1
ATOM 4262 C C . ASN B 1 96 ? 2.328 16.844 -2.85 1 92.56 96 ASN B C 1
ATOM 4264 O O . ASN B 1 96 ? 1.147 16.609 -2.588 1 92.56 96 ASN B O 1
ATOM 4268 N N . TYR B 1 97 ? 3.305 16.156 -2.34 1 94.69 97 TYR B N 1
ATOM 4269 C CA . TYR B 1 97 ? 3.066 15 -1.478 1 94.69 97 TYR B CA 1
ATOM 4270 C C . TYR B 1 97 ? 2.312 15.414 -0.217 1 94.69 97 TYR B C 1
ATOM 4272 O O . TYR B 1 97 ? 1.279 14.82 0.113 1 94.69 97 TYR B O 1
ATOM 4280 N N . LYS B 1 98 ? 2.809 16.391 0.522 1 95.62 98 LYS B N 1
ATOM 4281 C CA . LYS B 1 98 ? 2.125 16.875 1.715 1 95.62 98 LYS B CA 1
ATOM 4282 C C . LYS B 1 98 ? 0.754 17.453 1.366 1 95.62 98 LYS B C 1
ATOM 4284 O O . LYS B 1 98 ? -0.224 17.219 2.076 1 95.62 98 LYS B O 1
ATOM 4289 N N . GLY B 1 99 ? 0.726 18.234 0.313 1 97.06 99 GLY B N 1
ATOM 4290 C CA . GLY B 1 99 ? -0.548 18.766 -0.141 1 97.06 99 GLY B CA 1
ATOM 4291 C C . GLY B 1 99 ? -1.586 17.703 -0.407 1 97.06 99 GLY B C 1
ATOM 4292 O O . GLY B 1 99 ? -2.754 17.844 -0.045 1 97.06 99 GLY B O 1
ATOM 4293 N N . THR B 1 100 ? -1.169 16.641 -0.981 1 98 100 THR B N 1
ATOM 4294 C CA . THR B 1 100 ? -2.064 15.531 -1.286 1 98 100 THR B CA 1
ATOM 4295 C C . THR B 1 100 ? -2.596 14.898 -0.004 1 98 100 THR B C 1
ATOM 4297 O O . THR B 1 100 ? -3.773 14.547 0.078 1 98 100 THR B O 1
ATOM 4300 N N . ALA B 1 101 ? -1.727 14.766 0.968 1 98.75 101 ALA B N 1
ATOM 4301 C CA . ALA B 1 101 ? -2.166 14.25 2.26 1 98.75 101 ALA B CA 1
ATOM 4302 C C . ALA B 1 101 ? -3.236 15.141 2.879 1 98.75 101 ALA B C 1
ATOM 4304 O O . ALA B 1 101 ? -4.258 14.656 3.363 1 98.75 101 ALA B O 1
ATOM 4305 N N . LEU B 1 102 ? -2.996 16.406 2.818 1 98.81 102 LEU B N 1
ATOM 4306 C CA . LEU B 1 102 ? -3.938 17.375 3.377 1 98.81 102 LEU B CA 1
ATOM 4307 C C . LEU B 1 102 ? -5.27 17.328 2.635 1 98.81 102 LEU B C 1
ATOM 4309 O O . LEU B 1 102 ? -6.332 17.375 3.258 1 98.81 102 LEU B O 1
ATOM 4313 N N . PHE B 1 103 ? -5.215 17.25 1.337 1 98.88 103 PHE B N 1
ATOM 4314 C CA . PHE B 1 103 ? -6.441 17.156 0.548 1 98.88 103 PHE B CA 1
ATOM 4315 C C . PHE B 1 103 ? -7.176 15.859 0.847 1 98.88 103 PHE B C 1
ATOM 4317 O O . PHE B 1 103 ? -8.406 15.82 0.832 1 98.88 103 PHE B O 1
ATOM 4324 N N . SER B 1 104 ? -6.414 14.758 1.036 1 98.88 104 SER B N 1
ATOM 4325 C CA . SER B 1 104 ? -7.047 13.5 1.427 1 98.88 104 SER B CA 1
ATOM 4326 C C . SER B 1 104 ? -7.848 13.664 2.717 1 98.88 104 SER B C 1
ATOM 4328 O O . SER B 1 104 ? -9.023 13.289 2.777 1 98.88 104 SER B O 1
ATOM 4330 N N . LEU B 1 105 ? -7.277 14.289 3.684 1 98.88 105 LEU B N 1
ATOM 4331 C CA . LEU B 1 105 ? -7.918 14.531 4.973 1 98.88 105 LEU B CA 1
ATOM 4332 C C . LEU B 1 105 ? -9.141 15.43 4.812 1 98.88 105 LEU B C 1
ATOM 4334 O O . LEU B 1 105 ? -10.195 15.148 5.379 1 98.88 105 LEU B O 1
ATOM 4338 N N . ALA B 1 106 ? -8.992 16.453 4.035 1 98.88 106 ALA B N 1
ATOM 4339 C CA . ALA B 1 106 ? -10.07 17.422 3.855 1 98.88 106 ALA B CA 1
ATOM 4340 C C . ALA B 1 106 ? -11.273 16.766 3.162 1 98.88 106 ALA B C 1
ATOM 4342 O O . ALA B 1 106 ? -12.414 17 3.553 1 98.88 106 ALA B O 1
ATOM 4343 N N . ASN B 1 107 ? -11.008 16.016 2.098 1 98.75 107 ASN B N 1
ATOM 4344 C CA . ASN B 1 107 ? -12.086 15.305 1.414 1 98.75 107 ASN B CA 1
ATOM 4345 C C . ASN B 1 107 ? -12.789 14.32 2.344 1 98.75 107 ASN B C 1
ATOM 4347 O O . ASN B 1 107 ? -14.016 14.203 2.32 1 98.75 107 ASN B O 1
ATOM 4351 N N . LEU B 1 108 ? -12.031 13.641 3.117 1 98.62 108 LEU B N 1
ATOM 4352 C CA . LEU B 1 108 ? -12.609 12.688 4.059 1 98.62 108 LEU B CA 1
ATOM 4353 C C . LEU B 1 108 ? -13.477 13.406 5.09 1 98.62 108 LEU B C 1
ATOM 4355 O O . LEU B 1 108 ? -14.586 12.961 5.391 1 98.62 108 LEU B O 1
ATOM 4359 N N . ASN B 1 109 ? -12.914 14.469 5.645 1 98.25 109 ASN B N 1
ATOM 4360 C CA . ASN B 1 109 ? -13.672 15.273 6.598 1 98.25 109 ASN B CA 1
ATOM 4361 C C . ASN B 1 109 ? -14.984 15.773 5.996 1 98.25 109 ASN B C 1
ATOM 4363 O O . ASN B 1 109 ? -16.016 15.758 6.66 1 98.25 109 ASN B O 1
ATOM 4367 N N . PHE B 1 110 ? -14.859 16.219 4.793 1 97.62 110 PHE B N 1
ATOM 4368 C CA . PHE B 1 110 ? -16.062 16.734 4.148 1 97.62 110 PHE B CA 1
ATOM 4369 C C . PHE B 1 110 ? -17.062 15.625 3.893 1 97.62 110 PHE B C 1
ATOM 4371 O O . PHE B 1 110 ? -18.281 15.852 3.973 1 97.62 110 PHE B O 1
ATOM 4378 N N . HIS B 1 111 ? -16.609 14.438 3.535 1 96.88 111 HIS B N 1
ATOM 4379 C CA . HIS B 1 111 ? -17.484 13.273 3.439 1 96.88 111 HIS B CA 1
ATOM 4380 C C . HIS B 1 111 ? -18.266 13.062 4.734 1 96.88 111 HIS B C 1
ATOM 4382 O O . HIS B 1 111 ? -19.484 12.867 4.711 1 96.88 111 HIS B O 1
ATOM 4388 N N . HIS B 1 112 ? -17.562 13.109 5.828 1 96.19 112 HIS B N 1
ATOM 4389 C CA . HIS B 1 112 ? -18.203 12.914 7.125 1 96.19 112 HIS B CA 1
ATOM 4390 C C . HIS B 1 112 ? -19.234 14.008 7.395 1 96.19 112 HIS B C 1
ATOM 4392 O O . HIS B 1 112 ? -20.312 13.727 7.93 1 96.19 112 HIS B O 1
ATOM 4398 N N . TYR B 1 113 ? -18.875 15.195 7.02 1 95.5 113 TYR B N 1
ATOM 4399 C CA . TYR B 1 113 ? -19.797 16.312 7.188 1 95.5 113 TYR B CA 1
ATOM 4400 C C . TYR B 1 113 ? -21.078 16.094 6.387 1 95.5 113 TYR B C 1
ATOM 4402 O O . TYR B 1 113 ? -22.188 16.25 6.914 1 95.5 113 TYR B O 1
ATOM 4410 N N . THR B 1 114 ? -20.922 15.734 5.156 1 94.25 114 THR B N 1
ATOM 4411 C CA . THR B 1 114 ? -22.078 15.578 4.273 1 94.25 114 THR B CA 1
ATOM 4412 C C . THR B 1 114 ? -22.938 14.398 4.719 1 94.25 114 THR B C 1
ATOM 4414 O O . THR B 1 114 ? -24.172 14.43 4.59 1 94.25 114 THR B O 1
ATOM 4417 N N . GLN B 1 115 ? -22.312 13.383 5.219 1 91.75 115 GLN B N 1
ATOM 4418 C CA . GLN B 1 115 ? -23.062 12.258 5.754 1 91.75 115 GLN B CA 1
ATOM 4419 C C . GLN B 1 115 ? -23.875 12.664 6.98 1 91.75 115 GLN B C 1
ATOM 4421 O O . GLN B 1 115 ? -25.031 12.266 7.129 1 91.75 115 GLN B O 1
ATOM 4426 N N . ALA B 1 116 ? -23.234 13.422 7.781 1 89.88 116 ALA B N 1
ATOM 4427 C CA . ALA B 1 116 ? -23.875 13.844 9.023 1 89.88 116 ALA B CA 1
ATOM 4428 C C . ALA B 1 116 ? -25.031 14.797 8.75 1 89.88 116 ALA B C 1
ATOM 4430 O O . ALA B 1 116 ? -26.047 14.766 9.453 1 89.88 116 ALA B O 1
ATOM 4431 N N . THR B 1 117 ? -24.938 15.578 7.766 1 88.19 117 THR B N 1
ATOM 4432 C CA . THR B 1 117 ? -25.938 16.594 7.496 1 88.19 117 THR B CA 1
ATOM 4433 C C . THR B 1 117 ? -26.922 16.125 6.418 1 88.19 117 THR B C 1
ATOM 4435 O O . THR B 1 117 ? -27.891 16.828 6.102 1 88.19 117 THR B O 1
ATOM 4438 N N . ARG B 1 118 ? -26.641 14.922 5.785 1 83.38 118 ARG B N 1
ATOM 4439 C CA . ARG B 1 118 ? -27.484 14.305 4.758 1 83.38 118 ARG B CA 1
ATOM 4440 C C . ARG B 1 118 ? -27.609 15.219 3.545 1 83.38 118 ARG B C 1
ATOM 4442 O O . ARG B 1 118 ? -28.703 15.344 2.975 1 83.38 118 ARG B O 1
ATOM 4449 N N . GLU B 1 119 ? -26.594 15.969 3.355 1 82.38 119 GLU B N 1
ATOM 4450 C CA . GLU B 1 119 ? -26.594 16.812 2.17 1 82.38 119 GLU B CA 1
ATOM 4451 C C . GLU B 1 119 ? -26.219 16.031 0.922 1 82.38 119 GLU B C 1
ATOM 4453 O O . GLU B 1 119 ? -25.328 15.172 0.965 1 82.38 119 GLU B O 1
ATOM 4458 N N . GLU B 1 120 ? -26.984 16.188 -0.134 1 78.75 120 GLU B N 1
ATOM 4459 C CA . GLU B 1 120 ? -26.672 15.516 -1.396 1 78.75 120 GLU B CA 1
ATOM 4460 C C . GLU B 1 120 ? -25.469 16.156 -2.07 1 78.75 120 GLU B C 1
ATOM 4462 O O . GLU B 1 120 ? -25.359 17.391 -2.117 1 78.75 120 GLU B O 1
ATOM 4467 N N . GLN B 1 121 ? -24.594 15.352 -2.354 1 79.38 121 GLN B N 1
ATOM 4468 C CA . GLN B 1 121 ? -23.406 15.898 -3.004 1 79.38 121 GLN B CA 1
ATOM 4469 C C . GLN B 1 121 ? -23.219 15.281 -4.387 1 79.38 121 GLN B C 1
ATOM 4471 O O . GLN B 1 121 ? -23.562 14.125 -4.617 1 79.38 121 GLN B O 1
ATOM 4476 N N . ASP B 1 122 ? -22.656 16.109 -5.285 1 84.19 122 ASP B N 1
ATOM 4477 C CA . ASP B 1 122 ? -22.359 15.672 -6.645 1 84.19 122 ASP B CA 1
ATOM 4478 C C . ASP B 1 122 ? -21.016 14.938 -6.703 1 84.19 122 ASP B C 1
ATOM 4480 O O . ASP B 1 122 ? -20.719 14.258 -7.688 1 84.19 122 ASP B O 1
ATOM 4484 N N . THR B 1 123 ? -20.328 15.188 -5.645 1 92.88 123 THR B N 1
ATOM 4485 C CA . THR B 1 123 ? -18.984 14.602 -5.594 1 92.88 123 THR B CA 1
ATOM 4486 C C . THR B 1 123 ? -18.906 13.516 -4.527 1 92.88 123 THR B C 1
ATOM 4488 O O . THR B 1 123 ? -19.453 13.672 -3.43 1 92.88 123 THR B O 1
ATOM 4491 N N . ASP B 1 124 ? -18.328 12.336 -4.895 1 95.44 124 ASP B N 1
ATOM 4492 C CA . ASP B 1 124 ? -18.031 11.289 -3.92 1 95.44 124 ASP B CA 1
ATOM 4493 C C . ASP B 1 124 ? -16.734 11.586 -3.176 1 95.44 124 ASP B C 1
ATOM 4495 O O . ASP B 1 124 ? -15.672 11.102 -3.562 1 95.44 124 ASP B O 1
ATOM 4499 N N . TYR B 1 125 ? -16.844 12.336 -2.105 1 97.62 125 TYR B N 1
ATOM 4500 C CA . TYR B 1 125 ? -15.688 12.828 -1.371 1 97.62 125 TYR B CA 1
ATOM 4501 C C . TYR B 1 125 ? -14.922 11.672 -0.74 1 97.62 125 TYR B C 1
ATOM 4503 O O . TYR B 1 125 ? -13.703 11.758 -0.543 1 97.62 125 TYR B O 1
ATOM 4511 N N . LEU B 1 126 ? -15.617 10.617 -0.41 1 97.25 126 LEU B N 1
ATOM 4512 C CA . LEU B 1 126 ? -14.922 9.445 0.102 1 97.25 126 LEU B CA 1
ATOM 4513 C C . LEU B 1 126 ? -14.031 8.828 -0.974 1 97.25 126 LEU B C 1
ATOM 4515 O O . LEU B 1 126 ? -12.875 8.492 -0.713 1 97.25 126 LEU B O 1
ATOM 4519 N N . ALA B 1 127 ? -14.586 8.641 -2.143 1 96.44 127 ALA B N 1
ATOM 4520 C CA . ALA B 1 127 ? -13.797 8.102 -3.252 1 96.44 127 ALA B CA 1
ATOM 4521 C C . ALA B 1 127 ? -12.594 8.984 -3.549 1 96.44 127 ALA B C 1
ATOM 4523 O O . ALA B 1 127 ? -11.5 8.484 -3.838 1 96.44 127 ALA B O 1
ATOM 4524 N N . GLU B 1 128 ? -12.812 10.312 -3.482 1 97.38 128 GLU B N 1
ATOM 4525 C CA . GLU B 1 128 ? -11.719 11.258 -3.686 1 97.38 128 GLU B CA 1
ATOM 4526 C C . GLU B 1 128 ? -10.633 11.078 -2.631 1 97.38 128 GLU B C 1
ATOM 4528 O O . GLU B 1 128 ? -9.445 11.07 -2.953 1 97.38 128 GLU B O 1
ATOM 4533 N N . ALA B 1 129 ? -11.047 10.977 -1.399 1 98.5 129 ALA B N 1
ATOM 4534 C CA . ALA B 1 129 ? -10.102 10.797 -0.3 1 98.5 129 ALA B CA 1
ATOM 4535 C C . ALA B 1 129 ? -9.289 9.516 -0.481 1 98.5 129 ALA B C 1
ATOM 4537 O O . ALA B 1 129 ? -8.07 9.516 -0.305 1 98.5 129 ALA B O 1
ATOM 4538 N N . LYS B 1 130 ? -9.945 8.445 -0.854 1 97.88 130 LYS B N 1
ATOM 4539 C CA . LYS B 1 130 ? -9.281 7.16 -1.041 1 97.88 130 LYS B CA 1
ATOM 4540 C C . LYS B 1 130 ? -8.289 7.215 -2.205 1 97.88 130 LYS B C 1
ATOM 4542 O O . LYS B 1 130 ? -7.191 6.668 -2.117 1 97.88 130 LYS B O 1
ATOM 4547 N N . GLN B 1 131 ? -8.719 7.836 -3.307 1 97.69 131 GLN B N 1
ATOM 4548 C CA . GLN B 1 131 ? -7.836 7.98 -4.457 1 97.69 131 GLN B CA 1
ATOM 4549 C C . GLN B 1 131 ? -6.57 8.75 -4.082 1 97.69 131 GLN B C 1
ATOM 4551 O O . GLN B 1 131 ? -5.469 8.383 -4.504 1 97.69 131 GLN B O 1
ATOM 4556 N N . LEU B 1 132 ? -6.711 9.789 -3.367 1 98.62 132 LEU B N 1
ATOM 4557 C CA . LEU B 1 132 ? -5.574 10.594 -2.938 1 98.62 132 LEU B CA 1
ATOM 4558 C C . LEU B 1 132 ? -4.691 9.812 -1.967 1 98.62 132 LEU B C 1
ATOM 4560 O O . LEU B 1 132 ? -3.463 9.906 -2.025 1 98.62 132 LEU B O 1
ATOM 4564 N N . THR B 1 133 ? -5.312 9.094 -1.044 1 98.62 133 THR B N 1
ATOM 4565 C CA . THR B 1 133 ? -4.562 8.273 -0.098 1 98.62 133 THR B CA 1
ATOM 4566 C C . THR B 1 133 ? -3.77 7.195 -0.829 1 98.62 133 THR B C 1
ATOM 4568 O O . THR B 1 133 ? -2.598 6.961 -0.521 1 98.62 133 THR B O 1
ATOM 4571 N N . ASP B 1 134 ? -4.387 6.543 -1.848 1 97.75 134 ASP B N 1
ATOM 4572 C CA . ASP B 1 134 ? -3.693 5.562 -2.68 1 97.75 134 ASP B CA 1
ATOM 4573 C C . ASP B 1 134 ? -2.521 6.203 -3.42 1 97.75 134 ASP B C 1
ATOM 4575 O O . ASP B 1 134 ? -1.473 5.574 -3.592 1 97.75 134 ASP B O 1
ATOM 4579 N N . TRP B 1 135 ? -2.742 7.371 -3.887 1 97.62 135 TRP B N 1
ATOM 4580 C CA . TRP B 1 135 ? -1.681 8.102 -4.574 1 97.62 135 TRP B CA 1
ATOM 4581 C C . TRP B 1 135 ? -0.469 8.281 -3.668 1 97.62 135 TRP B C 1
ATOM 4583 O O . TRP B 1 135 ? 0.674 8.188 -4.121 1 97.62 135 TRP B O 1
ATOM 4593 N N . LEU B 1 136 ? -0.691 8.539 -2.379 1 98.12 136 LEU B N 1
ATOM 4594 C CA . LEU B 1 136 ? 0.399 8.695 -1.422 1 98.12 136 LEU B CA 1
ATOM 4595 C C . LEU B 1 136 ? 1.22 7.41 -1.325 1 98.12 136 LEU B C 1
ATOM 4597 O O . LEU B 1 136 ? 2.451 7.461 -1.284 1 98.12 136 LEU B O 1
ATOM 4601 N N . ILE B 1 137 ? 0.521 6.297 -1.281 1 97.81 137 ILE B N 1
ATOM 4602 C CA . ILE B 1 137 ? 1.209 5.012 -1.208 1 97.81 137 ILE B CA 1
ATOM 4603 C C . ILE B 1 137 ? 1.997 4.773 -2.494 1 97.81 137 ILE B C 1
ATOM 4605 O O . ILE B 1 137 ? 3.162 4.375 -2.451 1 97.81 137 ILE B O 1
ATOM 4609 N N . GLN B 1 138 ? 1.39 5.062 -3.604 1 95.12 138 GLN B N 1
ATOM 4610 C CA . GLN B 1 138 ? 2 4.832 -4.906 1 95.12 138 GLN B CA 1
ATOM 4611 C C . GLN B 1 138 ? 3.23 5.711 -5.102 1 95.12 138 GLN B C 1
ATOM 4613 O O . GLN B 1 138 ? 4.184 5.316 -5.777 1 95.12 138 GLN B O 1
ATOM 4618 N N . ASN B 1 139 ? 3.205 6.879 -4.496 1 94.62 139 ASN B N 1
ATOM 4619 C CA . ASN B 1 139 ? 4.27 7.855 -4.723 1 94.62 139 ASN B CA 1
ATOM 4620 C C . ASN B 1 139 ? 5.18 7.98 -3.506 1 94.62 139 ASN B C 1
ATOM 4622 O O . ASN B 1 139 ? 5.875 8.984 -3.348 1 94.62 139 ASN B O 1
ATOM 4626 N N . ARG B 1 140 ? 5.16 6.973 -2.689 1 96.19 140 ARG B N 1
ATOM 4627 C CA . ARG B 1 140 ? 6.039 6.938 -1.525 1 96.19 140 ARG B CA 1
ATOM 4628 C C . ARG B 1 140 ? 7.504 6.906 -1.945 1 96.19 140 ARG B C 1
ATOM 4630 O O . ARG B 1 140 ? 7.82 6.578 -3.09 1 96.19 140 ARG B O 1
ATOM 4637 N N . SER B 1 141 ? 8.336 7.355 -1.014 1 93.62 141 SER B N 1
ATOM 4638 C CA . SER B 1 141 ? 9.773 7.176 -1.221 1 93.62 141 SER B CA 1
ATOM 4639 C C . SER B 1 141 ? 10.195 5.738 -0.936 1 93.62 141 SER B C 1
ATOM 4641 O O . SER B 1 141 ? 9.828 5.168 0.093 1 93.62 141 SER B O 1
ATOM 4643 N N . VAL B 1 142 ? 10.938 5.172 -1.877 1 91.5 142 VAL B N 1
ATOM 4644 C CA . VAL B 1 142 ? 11.359 3.781 -1.753 1 91.5 142 VAL B CA 1
ATOM 4645 C C . VAL B 1 142 ? 12.836 3.721 -1.376 1 91.5 142 VAL B C 1
ATOM 4647 O O . VAL B 1 142 ? 13.602 4.637 -1.688 1 91.5 142 VAL B O 1
ATOM 4650 N N . GLY B 1 143 ? 13.266 2.662 -0.732 1 90.88 143 GLY B N 1
ATOM 4651 C CA . GLY B 1 143 ? 14.648 2.486 -0.335 1 90.88 143 GLY B CA 1
ATOM 4652 C C . GLY B 1 143 ? 14.906 2.859 1.112 1 90.88 143 GLY B C 1
ATOM 4653 O O . GLY B 1 143 ? 16.062 2.965 1.535 1 90.88 143 GLY B O 1
ATOM 4654 N N . TYR B 1 144 ? 13.844 3.135 1.86 1 94 144 TYR B N 1
ATOM 4655 C CA . TYR B 1 144 ? 13.906 3.459 3.281 1 94 144 TYR B CA 1
ATOM 4656 C C . TYR B 1 144 ? 13.297 2.35 4.125 1 94 144 TYR B C 1
ATOM 4658 O O . TYR B 1 144 ? 12.75 1.38 3.588 1 94 144 TYR B O 1
ATOM 4666 N N . HIS B 1 145 ? 13.445 2.467 5.418 1 96.44 145 HIS B N 1
ATOM 4667 C CA . HIS B 1 145 ? 13.102 1.354 6.297 1 96.44 145 HIS B CA 1
ATOM 4668 C C . HIS B 1 145 ? 11.602 1.292 6.547 1 96.44 145 HIS B C 1
ATOM 4670 O O . HIS B 1 145 ? 11.102 0.322 7.121 1 96.44 145 HIS B O 1
ATOM 4676 N N . GLY B 1 146 ? 10.852 2.328 6.137 1 97.56 146 GLY B N 1
ATOM 4677 C CA . GLY B 1 146 ? 9.406 2.391 6.312 1 97.56 146 GLY B CA 1
ATOM 4678 C C . GLY B 1 146 ? 8.734 3.355 5.355 1 97.56 146 GLY B C 1
ATOM 4679 O O . GLY B 1 146 ? 9.406 4.039 4.578 1 97.56 146 GLY B O 1
ATOM 4680 N N . PHE B 1 147 ? 7.371 3.318 5.484 1 98.25 147 PHE B N 1
ATOM 4681 C CA . PHE B 1 147 ? 6.586 4.238 4.672 1 98.25 147 PHE B CA 1
ATOM 4682 C C . PHE B 1 147 ? 7.023 5.68 4.914 1 98.25 147 PHE B C 1
ATOM 4684 O O . PHE B 1 147 ? 7.109 6.125 6.059 1 98.25 147 PHE B O 1
ATOM 4691 N N . CYS B 1 148 ? 7.367 6.355 3.828 1 97.69 148 CYS B N 1
ATOM 4692 C CA . CYS B 1 148 ? 7.766 7.758 3.895 1 97.69 148 CYS B CA 1
ATOM 4693 C C . CYS B 1 148 ? 7.617 8.43 2.537 1 97.69 148 CYS B C 1
ATOM 4695 O O . CYS B 1 148 ? 7.473 7.758 1.516 1 97.69 148 CYS B O 1
ATOM 4697 N N . GLY B 1 149 ? 7.477 9.727 2.57 1 94.94 149 GLY B N 1
ATOM 4698 C CA . GLY B 1 149 ? 7.391 10.5 1.34 1 94.94 149 GLY B CA 1
ATOM 4699 C C . GLY B 1 149 ? 7.793 11.953 1.518 1 94.94 149 GLY B C 1
ATOM 4700 O O . GLY B 1 149 ? 8.078 12.391 2.635 1 94.94 149 GLY B O 1
ATOM 4701 N N . GLY B 1 150 ? 7.941 12.617 0.402 1 89.88 150 GLY B N 1
ATOM 4702 C CA . GLY B 1 150 ? 8.328 14.016 0.393 1 89.88 150 GLY B CA 1
ATOM 4703 C C . GLY B 1 150 ? 8.398 14.609 -1.002 1 89.88 150 GLY B C 1
ATOM 4704 O O . GLY B 1 150 ? 7.805 14.062 -1.939 1 89.88 150 GLY B O 1
ATOM 4705 N N . HIS B 1 151 ? 9.023 15.703 -1.085 1 73.25 151 HIS B N 1
ATOM 4706 C CA . HIS B 1 151 ? 9.117 16.438 -2.346 1 73.25 151 HIS B CA 1
ATOM 4707 C C . HIS B 1 151 ? 10.008 15.703 -3.34 1 73.25 151 HIS B C 1
ATOM 4709 O O . HIS B 1 151 ? 11.062 15.18 -2.969 1 73.25 151 HIS B O 1
ATOM 4715 N N . LYS B 1 152 ? 9.422 15.227 -4.434 1 61.12 152 LYS B N 1
ATOM 4716 C CA . LYS B 1 152 ? 10.227 14.602 -5.477 1 61.12 152 LYS B CA 1
ATOM 4717 C C . LYS B 1 152 ? 10.914 15.648 -6.344 1 61.12 152 LYS B C 1
ATOM 4719 O O . LYS B 1 152 ? 10.25 16.438 -7.02 1 61.12 152 LYS B O 1
ATOM 4724 N N . HIS B 1 153 ? 12.031 16.281 -5.914 1 47.72 153 HIS B N 1
ATOM 4725 C CA . HIS B 1 153 ? 12.734 17.25 -6.742 1 47.72 153 HIS B CA 1
ATOM 4726 C C . HIS B 1 153 ? 13.562 16.562 -7.824 1 47.72 153 HIS B C 1
ATOM 4728 O O . HIS B 1 153 ? 14.148 15.5 -7.578 1 47.72 153 HIS B O 1
ATOM 4734 N N . GLU B 1 154 ? 13.141 16.594 -9.008 1 41.22 154 GLU B N 1
ATOM 4735 C CA . GLU B 1 154 ? 14.078 16.141 -10.023 1 41.22 154 GLU B CA 1
ATOM 4736 C C . GLU B 1 154 ? 15.477 16.703 -9.789 1 41.22 154 GLU B C 1
ATOM 4738 O O . GLU B 1 154 ? 15.648 17.922 -9.656 1 41.22 154 GLU B O 1
ATOM 4743 N N . ILE B 1 155 ? 16.281 16.062 -9.016 1 36.06 155 ILE B N 1
ATOM 4744 C CA . ILE B 1 155 ? 17.641 16.562 -9.039 1 36.06 155 ILE B CA 1
ATOM 4745 C C . ILE B 1 155 ? 18.281 16.266 -10.391 1 36.06 155 ILE B C 1
ATOM 4747 O O . ILE B 1 155 ? 18.344 15.109 -10.82 1 36.06 155 ILE B O 1
ATOM 4751 N N . GLN B 1 156 ? 18.188 17.109 -11.297 1 32.31 156 GLN B N 1
ATOM 4752 C CA . GLN B 1 156 ? 19.016 17.031 -12.492 1 32.31 156 GLN B CA 1
ATOM 4753 C C . GLN B 1 156 ? 20.5 16.906 -12.125 1 32.31 156 GLN B C 1
ATOM 4755 O O . GLN B 1 156 ? 21.141 17.891 -11.781 1 32.31 156 GLN B O 1
ATOM 4760 N N . HIS B 1 157 ? 20.875 15.922 -11.344 1 32.28 157 HIS B N 1
ATOM 4761 C CA . HIS B 1 157 ? 22.328 15.867 -11.469 1 32.28 157 HIS B CA 1
ATOM 4762 C C . HIS B 1 157 ? 22.75 15.602 -12.914 1 32.28 157 HIS B C 1
ATOM 4764 O O . HIS B 1 157 ? 21.984 15.023 -13.688 1 32.28 157 HIS B O 1
ATOM 4770 N N . LEU B 1 158 ? 23.812 16.344 -13.43 1 33.56 158 LEU B N 1
ATOM 4771 C CA . LEU B 1 158 ? 24.375 16.219 -14.766 1 33.56 158 LEU B CA 1
ATOM 4772 C C . LEU B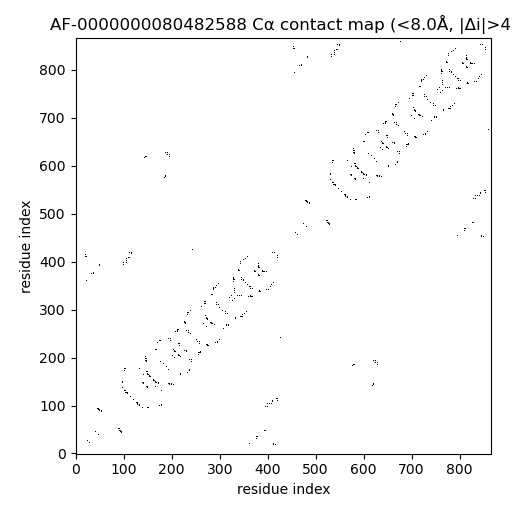 1 158 ? 24.172 14.82 -15.32 1 33.56 158 LEU B C 1
ATOM 4774 O O . LEU B 1 158 ? 23.938 14.648 -16.516 1 33.56 158 LEU B O 1
ATOM 4778 N N . GLY B 1 159 ? 24.797 13.836 -14.711 1 33.38 159 GLY B N 1
ATOM 4779 C CA . GLY B 1 159 ? 24.922 12.5 -15.273 1 33.38 159 GLY B CA 1
ATOM 4780 C C . GLY B 1 159 ? 23.766 11.594 -14.906 1 33.38 159 GLY B C 1
ATOM 4781 O O . GLY B 1 159 ? 23.531 10.578 -15.57 1 33.38 159 GLY B O 1
ATOM 4782 N N . GLU B 1 160 ? 23.625 11.211 -13.672 1 36.06 160 GLU B N 1
ATOM 4783 C CA . GLU B 1 160 ? 22.703 10.141 -13.336 1 36.06 160 GLU B CA 1
ATOM 4784 C C . GLU B 1 160 ? 21.328 10.695 -12.961 1 36.06 160 GLU B C 1
ATOM 4786 O O . GLU B 1 160 ? 21.234 11.617 -12.141 1 36.06 160 GLU B O 1
ATOM 4791 N N . LYS B 1 161 ? 20.375 10.695 -13.75 1 38.53 161 LYS B N 1
ATOM 4792 C CA . LYS B 1 161 ? 18.953 10.953 -13.672 1 38.53 161 LYS B CA 1
ATOM 4793 C C . LYS B 1 161 ? 18.344 10.336 -12.414 1 38.53 161 LYS B C 1
ATOM 4795 O O . LYS B 1 161 ? 17.922 9.18 -12.422 1 38.53 161 LYS B O 1
ATOM 4800 N N . GLY B 1 162 ? 19.031 10.227 -11.305 1 41.03 162 GLY B N 1
ATOM 4801 C CA . GLY B 1 162 ? 18.266 9.656 -10.203 1 41.03 162 GLY B CA 1
ATOM 4802 C C . GLY B 1 162 ? 17.359 10.664 -9.523 1 41.03 162 GLY B C 1
ATOM 4803 O O . GLY B 1 162 ? 17.688 11.852 -9.461 1 41.03 162 GLY B O 1
ATOM 4804 N N . ILE B 1 163 ? 16.172 10.789 -9.68 1 45.66 163 ILE B N 1
ATOM 4805 C CA . ILE B 1 163 ? 15.203 11.633 -8.977 1 45.66 163 ILE B CA 1
ATOM 4806 C C . ILE B 1 163 ? 15.43 11.539 -7.473 1 45.66 163 ILE B C 1
ATOM 4808 O O . ILE B 1 163 ? 15.359 10.453 -6.891 1 45.66 163 ILE B O 1
ATOM 4812 N N . PRO B 1 164 ? 16.156 12.461 -6.844 1 49.84 164 PRO B N 1
ATOM 4813 C CA . PRO B 1 164 ? 16.312 12.344 -5.395 1 49.84 164 PRO B CA 1
ATOM 4814 C C . PRO B 1 164 ? 14.969 12.234 -4.668 1 49.84 164 PRO B C 1
ATOM 4816 O O . PRO B 1 164 ? 14.062 13.023 -4.934 1 49.84 164 PRO B O 1
ATOM 4819 N N . ASN B 1 165 ? 14.312 11.141 -4.496 1 61.38 165 ASN B N 1
ATOM 4820 C CA . ASN B 1 165 ? 13.18 11.023 -3.592 1 61.38 165 ASN B CA 1
ATOM 4821 C C . ASN B 1 165 ? 13.602 11.156 -2.133 1 61.38 165 ASN B C 1
ATOM 4823 O O . ASN B 1 165 ? 13.992 10.172 -1.505 1 61.38 165 ASN B O 1
ATOM 4827 N N . ASP B 1 166 ? 13.898 12.484 -1.599 1 79.81 166 ASP B N 1
ATOM 4828 C CA . ASP B 1 166 ? 14.312 12.781 -0.231 1 79.81 166 ASP B CA 1
ATOM 4829 C C . ASP B 1 166 ? 13.102 12.922 0.692 1 79.81 166 ASP B C 1
ATOM 4831 O O . ASP B 1 166 ? 12.594 14.031 0.891 1 79.81 166 ASP B O 1
ATOM 4835 N N . PRO B 1 167 ? 12.688 11.781 1.291 1 92.06 167 PRO B N 1
ATOM 4836 C CA . PRO B 1 167 ? 11.555 11.867 2.213 1 92.06 167 PRO B CA 1
ATOM 4837 C C . PRO B 1 167 ? 11.875 12.695 3.461 1 92.06 167 PRO B C 1
ATOM 4839 O O . PRO B 1 167 ? 13.031 12.773 3.875 1 92.06 167 PRO B O 1
ATOM 4842 N N . ASP B 1 168 ? 10.891 13.469 3.928 1 92.44 168 ASP B N 1
ATOM 4843 C CA . ASP B 1 168 ? 11.039 14.234 5.16 1 92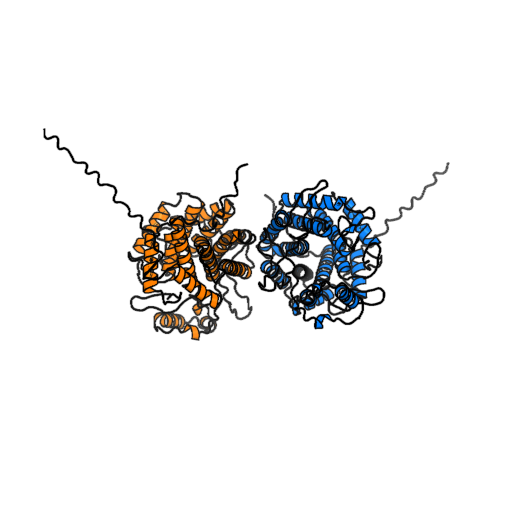.44 168 ASP B CA 1
ATOM 4844 C C . ASP B 1 168 ? 9.922 13.898 6.152 1 92.44 168 ASP B C 1
ATOM 4846 O O . ASP B 1 168 ? 8.859 13.422 5.758 1 92.44 168 ASP B O 1
ATOM 4850 N N . VAL B 1 169 ? 10.211 14.172 7.438 1 95.38 169 VAL B N 1
ATOM 4851 C CA . VAL B 1 169 ? 9.312 13.742 8.508 1 95.38 169 VAL B CA 1
ATOM 4852 C C . VAL B 1 169 ? 8.023 14.562 8.461 1 95.38 169 VAL B C 1
ATOM 4854 O O . VAL B 1 169 ? 6.957 14.07 8.828 1 95.38 169 VAL B O 1
ATOM 4857 N N . VAL B 1 170 ? 8.094 15.773 7.992 1 95.25 170 VAL B N 1
ATOM 4858 C CA . VAL B 1 170 ? 6.922 16.641 7.957 1 95.25 170 VAL B CA 1
ATOM 4859 C C . VAL B 1 170 ? 5.895 16.078 6.977 1 95.25 170 VAL B C 1
ATOM 4861 O O . VAL B 1 170 ? 4.738 15.844 7.344 1 95.25 170 VAL B O 1
ATOM 4864 N N . SER B 1 171 ? 6.344 15.82 5.746 1 95.88 171 SER B N 1
ATOM 4865 C CA . SER B 1 171 ? 5.465 15.266 4.727 1 95.88 171 SER B CA 1
ATOM 4866 C C . SER B 1 171 ? 4.973 13.875 5.125 1 95.88 171 SER B C 1
ATOM 4868 O O . SER B 1 171 ? 3.799 13.547 4.938 1 95.88 171 SER B O 1
ATOM 4870 N N . THR B 1 172 ? 5.852 13.078 5.664 1 98.06 172 THR B N 1
ATOM 4871 C CA . THR B 1 172 ? 5.504 11.719 6.066 1 98.06 172 THR B CA 1
ATOM 4872 C C . THR B 1 172 ? 4.457 11.727 7.176 1 98.06 172 THR B C 1
ATOM 4874 O O . THR B 1 172 ? 3.533 10.914 7.172 1 98.06 172 THR B O 1
ATOM 4877 N N . SER B 1 173 ? 4.609 12.664 8.086 1 98.5 173 SER B N 1
ATOM 4878 C CA . SER B 1 173 ? 3.676 12.758 9.203 1 98.5 173 SER B CA 1
ATOM 4879 C C . SER B 1 173 ? 2.25 12.992 8.719 1 98.5 173 SER B C 1
ATOM 4881 O O . SER B 1 173 ? 1.315 12.336 9.18 1 98.5 173 SER B O 1
ATOM 4883 N N . PHE B 1 174 ? 2.094 13.883 7.793 1 98.44 174 PHE B N 1
ATOM 4884 C CA . PHE B 1 174 ? 0.754 14.18 7.297 1 98.44 174 PHE B CA 1
ATOM 4885 C C . PHE B 1 174 ? 0.228 13.031 6.445 1 98.44 174 PHE B C 1
ATOM 4887 O O . PHE B 1 174 ? -0.974 12.758 6.438 1 98.44 174 PHE B O 1
ATOM 4894 N N . ALA B 1 175 ? 1.096 12.375 5.75 1 98.75 175 ALA B N 1
ATOM 4895 C CA . ALA B 1 175 ? 0.68 11.203 4.984 1 98.75 175 ALA B CA 1
ATOM 4896 C C . ALA B 1 175 ? 0.194 10.094 5.914 1 98.75 175 ALA B C 1
ATOM 4898 O O . ALA B 1 175 ? -0.813 9.438 5.633 1 98.75 175 ALA B O 1
ATOM 4899 N N . VAL B 1 176 ? 0.922 9.883 6.992 1 98.88 176 VAL B N 1
ATOM 4900 C CA . VAL B 1 176 ? 0.526 8.883 7.977 1 98.88 176 VAL B CA 1
ATOM 4901 C C . VAL B 1 176 ? -0.836 9.242 8.562 1 98.88 176 VAL B C 1
ATOM 4903 O O . VAL B 1 176 ? -1.707 8.383 8.703 1 98.88 176 VAL B O 1
ATOM 4906 N N . LYS B 1 177 ? -1.009 10.492 8.875 1 98.75 177 LYS B N 1
ATOM 4907 C CA . LYS B 1 177 ? -2.299 10.961 9.375 1 98.75 177 LYS B CA 1
ATOM 4908 C C . LYS B 1 177 ? -3.418 10.641 8.391 1 98.75 177 LYS B C 1
ATOM 4910 O O . LYS B 1 177 ? -4.488 10.18 8.789 1 98.75 177 LYS B O 1
ATOM 4915 N N . ALA B 1 178 ? -3.156 10.906 7.145 1 98.88 178 ALA B N 1
ATOM 4916 C CA . ALA B 1 178 ? -4.152 10.648 6.105 1 98.88 178 ALA B CA 1
ATOM 4917 C C . ALA B 1 178 ? -4.477 9.164 6.016 1 98.88 178 ALA B C 1
ATOM 4919 O O . ALA B 1 178 ? -5.648 8.781 5.949 1 98.88 178 ALA B O 1
ATOM 4920 N N . LEU B 1 179 ? -3.439 8.312 5.992 1 98.81 179 LEU B N 1
ATOM 4921 C CA . LEU B 1 179 ? -3.635 6.871 5.906 1 98.81 179 LEU B CA 1
ATOM 4922 C C . LEU B 1 179 ? -4.445 6.363 7.09 1 98.81 179 LEU B C 1
ATOM 4924 O O . LEU B 1 179 ? -5.402 5.605 6.914 1 98.81 179 LEU B O 1
ATOM 4928 N N . LEU B 1 180 ? -4.105 6.785 8.281 1 98.75 180 LEU B N 1
ATOM 4929 C CA . LEU B 1 180 ? -4.785 6.305 9.477 1 98.75 180 LEU B CA 1
ATOM 4930 C C . LEU B 1 180 ? -6.227 6.801 9.523 1 98.75 180 LEU B C 1
ATOM 4932 O O . LEU B 1 180 ? -7.129 6.066 9.93 1 98.75 180 LEU B O 1
ATOM 4936 N N . ALA B 1 181 ? -6.43 8.055 9.117 1 98.44 181 ALA B N 1
ATOM 4937 C CA . ALA B 1 181 ? -7.789 8.586 9.086 1 98.44 181 ALA B CA 1
ATOM 4938 C C . ALA B 1 181 ? -8.664 7.793 8.125 1 98.44 181 ALA B C 1
ATOM 4940 O O . ALA B 1 181 ? -9.859 7.613 8.367 1 98.44 181 ALA B O 1
ATOM 4941 N N . ALA B 1 182 ? -8.117 7.297 7.082 1 98.31 182 ALA B N 1
ATOM 4942 C CA . ALA B 1 182 ? -8.867 6.59 6.047 1 98.31 182 ALA B CA 1
ATOM 4943 C C . ALA B 1 182 ? -8.922 5.094 6.336 1 98.31 182 ALA B C 1
ATOM 4945 O O . ALA B 1 182 ? -9.609 4.348 5.633 1 98.31 182 ALA B O 1
ATOM 4946 N N . SER B 1 183 ? -8.281 4.59 7.352 1 97.38 183 SER B N 1
ATOM 4947 C CA . SER B 1 183 ? -8.055 3.172 7.602 1 97.38 183 SER B CA 1
ATOM 4948 C C . SER B 1 183 ? -9.367 2.43 7.809 1 97.38 183 SER B C 1
ATOM 4950 O O . SER B 1 183 ? -9.461 1.229 7.543 1 97.38 183 SER B O 1
ATOM 4952 N N . PRO B 1 184 ? -10.461 3.113 8.297 1 96.5 184 PRO B N 1
ATOM 4953 C CA . PRO B 1 184 ? -11.734 2.395 8.422 1 96.5 184 PRO B CA 1
ATOM 4954 C C . PRO B 1 184 ? -12.305 1.974 7.066 1 96.5 184 PRO B C 1
ATOM 4956 O O . PRO B 1 184 ? -13.172 1.1 7.004 1 96.5 184 PRO B O 1
ATOM 4959 N N . TYR B 1 185 ? -11.82 2.566 6.027 1 96.38 185 TYR B N 1
ATOM 4960 C CA . TYR B 1 185 ? -12.453 2.352 4.727 1 96.38 185 TYR B CA 1
ATOM 4961 C C . TYR B 1 185 ? -11.609 1.423 3.861 1 96.38 185 TYR B C 1
ATOM 4963 O O . TYR B 1 185 ? -12.062 0.974 2.805 1 96.38 185 TYR B O 1
ATOM 4971 N N . ASP B 1 186 ? -10.453 1.101 4.242 1 96.44 186 ASP B N 1
ATOM 4972 C CA . ASP B 1 186 ? -9.578 0.154 3.564 1 96.44 186 ASP B CA 1
ATOM 4973 C C . ASP B 1 186 ? -8.547 -0.433 4.531 1 96.44 186 ASP B C 1
ATOM 4975 O O . ASP B 1 186 ? -7.738 0.298 5.105 1 96.44 186 ASP B O 1
ATOM 4979 N N . PRO B 1 187 ? -8.461 -1.717 4.613 1 96.25 187 PRO B N 1
ATOM 4980 C CA . PRO B 1 187 ? -7.672 -2.375 5.656 1 96.25 187 PRO B CA 1
ATOM 4981 C C . PRO B 1 187 ? -6.168 -2.279 5.41 1 96.25 187 PRO B C 1
ATOM 4983 O O . PRO B 1 187 ? -5.375 -2.588 6.301 1 96.25 187 PRO B O 1
ATOM 4986 N N . ILE B 1 188 ? -5.68 -1.861 4.238 1 97.38 188 ILE B N 1
ATOM 4987 C CA . ILE B 1 188 ? -4.246 -1.887 3.977 1 97.38 188 ILE B CA 1
ATOM 4988 C C . ILE B 1 188 ? -3.607 -0.591 4.473 1 97.38 188 ILE B C 1
ATOM 4990 O O . ILE B 1 188 ? -2.385 -0.504 4.602 1 97.38 188 ILE B O 1
ATOM 4994 N N . TYR B 1 189 ? -4.395 0.465 4.773 1 98.5 189 TYR B N 1
ATOM 4995 C CA . TYR B 1 189 ? -3.846 1.786 5.062 1 98.5 189 TYR B CA 1
ATOM 4996 C C . TYR B 1 189 ? -3.098 1.787 6.391 1 98.5 189 TYR B C 1
ATOM 4998 O O . TYR B 1 189 ? -1.965 2.27 6.473 1 98.5 189 TYR B O 1
ATOM 5006 N N . ALA B 1 190 ? -3.73 1.254 7.445 1 98.12 190 ALA B N 1
ATOM 5007 C CA . ALA B 1 190 ? -3.131 1.312 8.773 1 98.12 190 ALA B CA 1
ATOM 5008 C C . ALA B 1 190 ? -1.826 0.52 8.82 1 98.12 190 ALA B C 1
ATOM 5010 O O . ALA B 1 190 ? -0.811 1.015 9.32 1 98.12 190 ALA B O 1
ATOM 5011 N N . PRO B 1 191 ? -1.797 -0.743 8.242 1 97.38 191 PRO B N 1
ATOM 5012 C CA . PRO B 1 191 ? -0.537 -1.488 8.234 1 97.38 191 PRO B CA 1
ATOM 5013 C C . PRO B 1 191 ? 0.583 -0.752 7.504 1 97.38 191 PRO B C 1
ATOM 5015 O O . PRO B 1 191 ? 1.735 -0.783 7.941 1 97.38 191 PRO B O 1
ATOM 5018 N N . VAL B 1 192 ? 0.267 -0.111 6.414 1 98.38 192 VAL B N 1
ATOM 5019 C CA . VAL B 1 192 ? 1.255 0.679 5.688 1 98.38 192 VAL B CA 1
ATOM 5020 C C . VAL B 1 192 ? 1.745 1.828 6.566 1 98.38 192 VAL B C 1
ATOM 5022 O O . VAL B 1 192 ? 2.953 2.035 6.715 1 98.38 192 VAL B O 1
ATOM 5025 N N . ALA B 1 193 ? 0.814 2.594 7.184 1 98.69 193 ALA B N 1
ATOM 5026 C CA . ALA B 1 193 ? 1.148 3.736 8.031 1 98.69 193 ALA B CA 1
ATOM 5027 C C . ALA B 1 193 ? 2.072 3.322 9.172 1 98.69 193 ALA B C 1
ATOM 5029 O O . ALA B 1 193 ? 2.998 4.059 9.531 1 98.69 193 ALA B O 1
ATOM 5030 N N . ARG B 1 194 ? 1.901 2.152 9.695 1 98 194 ARG B N 1
ATOM 5031 C CA . ARG B 1 194 ? 2.639 1.685 10.867 1 98 194 ARG B CA 1
ATOM 5032 C C . ARG B 1 194 ? 4.121 1.515 10.547 1 98 194 ARG B C 1
ATOM 5034 O O . ARG B 1 194 ? 4.973 1.687 11.422 1 98 194 ARG B O 1
ATOM 5041 N N . THR B 1 195 ? 4.406 1.241 9.281 1 98 195 THR B N 1
ATOM 5042 C CA . THR B 1 195 ? 5.801 1.036 8.914 1 98 195 THR B CA 1
ATOM 5043 C C . THR B 1 195 ? 6.582 2.346 9 1 98 195 THR B C 1
ATOM 5045 O O . THR B 1 195 ? 7.816 2.34 9.031 1 98 195 THR B O 1
ATOM 5048 N N . ALA B 1 196 ? 5.898 3.479 9.062 1 98.44 196 ALA B N 1
ATOM 5049 C CA . ALA B 1 196 ? 6.555 4.781 9.102 1 98.44 196 ALA B CA 1
ATOM 5050 C C . ALA B 1 196 ? 7.355 4.953 10.391 1 98.44 196 ALA B C 1
ATOM 5052 O O . ALA B 1 196 ? 8.266 5.777 10.453 1 98.44 196 ALA B O 1
ATOM 5053 N N . SER B 1 197 ? 7.004 4.195 11.469 1 98 197 SER B N 1
ATOM 5054 C CA . SER B 1 197 ? 7.785 4.227 12.703 1 98 197 SER B CA 1
ATOM 5055 C C . SER B 1 197 ? 9.242 3.855 12.453 1 98 197 SER B C 1
ATOM 5057 O O . SER B 1 197 ? 10.148 4.48 13 1 98 197 SER B O 1
ATOM 5059 N N . ASP B 1 198 ? 9.438 2.902 11.57 1 97.62 198 ASP B N 1
ATOM 5060 C CA . ASP B 1 198 ? 10.789 2.459 11.25 1 97.62 198 ASP B CA 1
ATOM 5061 C C . ASP B 1 198 ? 11.547 3.529 10.477 1 97.62 198 ASP B C 1
ATOM 5063 O O . ASP B 1 198 ? 12.766 3.656 10.609 1 97.62 198 ASP B O 1
ATOM 5067 N N . PHE B 1 199 ? 10.875 4.27 9.656 1 97.69 199 PHE B N 1
ATOM 5068 C CA . PHE B 1 199 ? 11.492 5.395 8.969 1 97.69 199 PHE B CA 1
ATOM 5069 C C . PHE B 1 199 ? 12.016 6.422 9.961 1 97.69 199 PHE B C 1
ATOM 5071 O O . PHE B 1 199 ? 13.164 6.875 9.859 1 97.69 199 PHE B O 1
ATOM 5078 N N . VAL B 1 200 ? 11.195 6.77 10.93 1 97.56 200 VAL B N 1
ATOM 5079 C CA . VAL B 1 200 ? 11.562 7.777 11.93 1 97.56 200 VAL B CA 1
ATOM 5080 C C . VAL B 1 200 ? 12.742 7.285 12.758 1 97.56 200 VAL B C 1
ATOM 5082 O O . VAL B 1 200 ? 13.695 8.023 13 1 97.56 200 VAL B O 1
ATOM 5085 N N . VAL B 1 201 ? 12.688 6.004 13.109 1 97.06 201 VAL B N 1
ATOM 5086 C CA . VAL B 1 201 ? 13.656 5.469 14.055 1 97.06 201 VAL B CA 1
ATOM 5087 C C . VAL B 1 201 ? 14.969 5.152 13.328 1 97.06 201 VAL B C 1
ATOM 5089 O O . VAL B 1 201 ? 16.047 5.578 13.758 1 97.06 201 VAL B O 1
ATOM 5092 N N . GLU B 1 202 ? 14.852 4.543 12.18 1 96.31 202 GLU B N 1
ATOM 5093 C CA . GLU B 1 202 ? 16.047 4.027 11.516 1 96.31 202 GLU B CA 1
ATOM 5094 C C . GLU B 1 202 ? 16.625 5.062 10.555 1 96.31 202 GLU B C 1
ATOM 5096 O O . GLU B 1 202 ? 17.844 5.262 10.516 1 96.31 202 GLU B O 1
ATOM 5101 N N . ASP B 1 203 ? 15.781 5.695 9.805 1 94.75 203 ASP B N 1
ATOM 5102 C CA . ASP B 1 203 ? 16.281 6.539 8.719 1 94.75 203 ASP B CA 1
ATOM 5103 C C . ASP B 1 203 ? 16.547 7.961 9.211 1 94.75 203 ASP B C 1
ATOM 5105 O O . ASP B 1 203 ? 17.438 8.641 8.711 1 94.75 203 ASP B O 1
ATOM 5109 N N . LEU B 1 204 ? 15.742 8.406 10.195 1 95.5 204 LEU B N 1
ATOM 5110 C CA . LEU B 1 204 ? 15.914 9.773 10.672 1 95.5 204 LEU B CA 1
ATOM 5111 C C . LEU B 1 204 ? 16.781 9.812 11.922 1 95.5 204 LEU B C 1
ATOM 5113 O O . LEU B 1 204 ? 16.828 10.82 12.625 1 95.5 204 LEU B O 1
ATOM 5117 N N . ASP B 1 205 ? 17.375 8.719 12.25 1 94.25 205 ASP B N 1
ATOM 5118 C CA . ASP B 1 205 ? 18.406 8.625 13.281 1 94.25 205 ASP B CA 1
ATOM 5119 C C . ASP B 1 205 ? 17.844 9.016 14.648 1 94.25 205 ASP B C 1
ATOM 5121 O O . ASP B 1 205 ? 18.375 9.93 15.297 1 94.25 205 ASP B O 1
ATOM 5125 N N . TYR B 1 206 ? 16.812 8.391 15.047 1 96.5 206 TYR B N 1
ATOM 5126 C CA . TYR B 1 206 ? 16.344 8.562 16.422 1 96.5 206 TYR B CA 1
ATOM 5127 C C . TYR B 1 206 ? 17.469 8.297 17.406 1 96.5 206 TYR B C 1
ATOM 5129 O O . TYR B 1 206 ? 18.141 7.266 17.344 1 96.5 206 TYR B O 1
ATOM 5137 N N . ARG B 1 207 ? 17.656 9.172 18.312 1 95.69 207 ARG B N 1
ATOM 5138 C CA . ARG B 1 207 ? 18.703 9.016 19.312 1 95.69 207 ARG B CA 1
ATOM 5139 C C . ARG B 1 207 ? 18.312 9.703 20.625 1 95.69 207 ARG B C 1
ATOM 5141 O O . ARG B 1 207 ? 17.734 10.789 20.609 1 95.69 207 ARG B O 1
ATOM 5148 N N . GLU B 1 208 ? 18.719 9.078 21.703 1 95.62 208 GLU B N 1
ATOM 5149 C CA . GLU B 1 208 ? 18.469 9.656 23.016 1 95.62 208 GLU B CA 1
ATOM 5150 C C . GLU B 1 208 ? 19.516 10.711 23.359 1 95.62 208 GLU B C 1
ATOM 5152 O O . GLU B 1 208 ? 20.703 10.539 23.047 1 95.62 208 GLU B O 1
ATOM 5157 N N . VAL B 1 209 ? 19.062 11.773 23.953 1 94.5 209 VAL B N 1
ATOM 5158 C CA . VAL B 1 209 ? 19.922 12.844 24.469 1 94.5 209 VAL B CA 1
ATOM 5159 C C . VAL B 1 209 ? 19.562 13.156 25.906 1 94.5 209 VAL B C 1
ATOM 5161 O O . VAL B 1 209 ? 18.688 12.523 26.5 1 94.5 209 VAL B O 1
ATOM 5164 N N . ASP B 1 210 ? 20.281 13.945 26.625 1 90.5 210 ASP B N 1
ATOM 5165 C CA . ASP B 1 210 ? 20.141 14.211 28.047 1 90.5 210 ASP B CA 1
ATOM 5166 C C . ASP B 1 210 ? 18.688 14.578 28.391 1 90.5 210 ASP B C 1
ATOM 5168 O O . ASP B 1 210 ? 18.141 14.07 29.375 1 90.5 210 ASP B O 1
ATOM 5172 N N . ASP B 1 211 ? 17.969 15.336 27.656 1 92.06 211 ASP B N 1
ATOM 5173 C CA . ASP B 1 211 ? 16.641 15.836 28.016 1 92.06 211 ASP B CA 1
ATOM 5174 C C . ASP B 1 211 ? 15.562 15.234 27.109 1 92.06 211 ASP B C 1
ATOM 5176 O O . ASP B 1 211 ? 14.492 15.812 26.938 1 92.06 211 ASP B O 1
ATOM 5180 N N . GLY B 1 212 ? 15.859 14.047 26.625 1 97.19 212 GLY B N 1
ATOM 5181 C CA . GLY B 1 212 ? 14.867 13.438 25.766 1 97.19 212 GLY B CA 1
ATOM 5182 C C . GLY B 1 212 ? 15.477 12.734 24.562 1 97.19 212 GLY B C 1
ATOM 5183 O O . GLY B 1 212 ? 16.422 11.961 24.703 1 97.19 212 GLY B O 1
ATOM 5184 N N . ALA B 1 213 ? 14.852 12.906 23.438 1 97.75 213 ALA B N 1
ATOM 5185 C CA . ALA B 1 213 ? 15.344 12.297 22.203 1 97.75 213 ALA B CA 1
ATOM 5186 C C . ALA B 1 213 ? 15.219 13.266 21.031 1 97.75 213 ALA B C 1
ATOM 5188 O O . ALA B 1 213 ? 14.516 14.273 21.125 1 97.75 213 ALA B O 1
ATOM 5189 N N . LYS B 1 214 ? 16 13.008 19.984 1 95.81 214 LYS B N 1
ATOM 5190 C CA . LYS B 1 214 ? 15.992 13.797 18.766 1 95.81 214 LYS B CA 1
ATOM 5191 C C . LYS B 1 214 ? 15.891 12.906 17.531 1 95.81 214 LYS B C 1
ATOM 5193 O O . LYS B 1 214 ? 16.203 11.711 17.594 1 95.81 214 LYS B O 1
ATOM 5198 N N . ILE B 1 215 ? 15.359 13.477 16.484 1 94.25 215 ILE B N 1
ATOM 5199 C CA . ILE B 1 215 ? 15.398 12.875 15.148 1 94.25 215 ILE B CA 1
ATOM 5200 C C . ILE B 1 215 ? 15.812 13.922 14.117 1 94.25 215 ILE B C 1
ATOM 5202 O O . ILE B 1 215 ? 15.727 15.125 14.383 1 94.25 215 ILE B O 1
ATOM 5206 N N . ASN B 1 216 ? 16.266 13.422 12.969 1 87.62 216 ASN B N 1
ATOM 5207 C CA . ASN B 1 216 ? 16.594 14.336 11.883 1 87.62 216 ASN B CA 1
ATOM 5208 C C . ASN B 1 216 ? 15.367 14.695 11.055 1 87.62 216 ASN B C 1
ATOM 5210 O O . ASN B 1 216 ? 14.406 13.93 11 1 87.62 216 ASN B O 1
ATOM 5214 N N . TYR B 1 217 ? 15.492 15.859 10.508 1 80.19 217 TYR B N 1
ATOM 5215 C CA . TYR B 1 217 ? 14.438 16.297 9.602 1 80.19 217 TYR B CA 1
ATOM 5216 C C . TYR B 1 217 ? 14.383 15.422 8.359 1 80.19 217 TYR B C 1
ATOM 5218 O O . TYR B 1 217 ? 13.297 15.078 7.883 1 80.19 217 TYR B O 1
ATOM 5226 N N . HIS B 1 218 ? 15.453 15.141 7.75 1 78.81 218 HIS B N 1
ATOM 5227 C CA . HIS B 1 218 ? 15.688 14.211 6.652 1 78.81 218 HIS B CA 1
ATOM 5228 C C . HIS B 1 218 ? 17.047 13.539 6.785 1 78.81 218 HIS B C 1
ATOM 5230 O O . HIS B 1 218 ? 17.844 13.906 7.652 1 78.81 218 HIS B O 1
ATOM 5236 N N . MET B 1 219 ? 17.266 12.562 5.969 1 69.81 219 MET B N 1
ATOM 5237 C CA . MET B 1 219 ? 18.438 11.719 6.121 1 69.81 219 MET B CA 1
ATOM 5238 C C . MET B 1 219 ? 19.719 12.539 5.941 1 69.81 219 MET B C 1
ATOM 5240 O O . MET B 1 219 ? 20.734 12.273 6.598 1 69.81 219 MET B O 1
ATOM 5244 N N . ASN B 1 220 ? 19.703 13.539 5.145 1 66.81 220 ASN B N 1
ATOM 5245 C CA . ASN B 1 220 ? 20.906 14.32 4.859 1 66.81 220 ASN B CA 1
ATOM 5246 C C . ASN B 1 220 ? 20.953 15.602 5.684 1 66.81 220 ASN B C 1
ATOM 5248 O O . ASN B 1 220 ? 21.625 16.562 5.305 1 66.81 220 ASN B O 1
ATOM 5252 N N . HIS B 1 221 ? 20.422 15.539 6.816 1 69.62 221 HIS B N 1
ATOM 5253 C CA . HIS B 1 221 ? 20.344 16.719 7.68 1 69.62 221 HIS B CA 1
ATOM 5254 C C . HIS B 1 221 ? 21.672 16.969 8.391 1 69.62 221 HIS B C 1
ATOM 5256 O O . HIS B 1 221 ? 22.266 16.047 8.953 1 69.62 221 HIS B O 1
ATOM 5262 N N . PRO B 1 222 ? 22.172 18.219 8.312 1 66.5 222 PRO B N 1
ATOM 5263 C CA . PRO B 1 222 ? 23.391 18.516 9.055 1 66.5 222 PRO B CA 1
ATOM 5264 C C . PRO B 1 222 ? 23.219 18.375 10.57 1 66.5 222 PRO B C 1
ATOM 5266 O O . PRO B 1 222 ? 22.125 18.625 11.086 1 66.5 222 PRO B O 1
ATOM 5269 N N . ASP B 1 223 ? 24.203 17.969 11.266 1 73.75 223 ASP B N 1
ATOM 5270 C CA . ASP B 1 223 ? 24.156 17.734 12.711 1 73.75 223 ASP B CA 1
ATOM 5271 C C . ASP B 1 223 ? 24.375 19.031 13.484 1 73.75 223 ASP B C 1
ATOM 5273 O O . ASP B 1 223 ? 24.312 19.047 14.711 1 73.75 223 ASP B O 1
ATOM 5277 N N . THR B 1 224 ? 24.328 20.078 12.836 1 80.38 224 THR B N 1
ATOM 5278 C CA . THR B 1 224 ? 24.734 21.328 13.492 1 80.38 224 THR B CA 1
ATOM 5279 C C . THR B 1 224 ? 23.531 22.047 14.07 1 80.38 224 THR B C 1
ATOM 5281 O O . THR B 1 224 ? 23.688 22.984 14.867 1 80.38 224 THR B O 1
ATOM 5284 N N . TYR B 1 225 ? 22.375 21.656 13.695 1 87.56 225 TYR B N 1
ATOM 5285 C CA . TYR B 1 225 ? 21.188 22.266 14.266 1 87.56 225 TYR B CA 1
ATOM 5286 C C . TYR B 1 225 ? 20.047 21.266 14.359 1 87.56 225 TYR B C 1
ATOM 5288 O O . TYR B 1 225 ? 20.125 20.172 13.789 1 87.56 225 TYR B O 1
ATOM 5296 N N . TYR B 1 226 ? 19.125 21.578 15.141 1 92.06 226 TYR B N 1
ATOM 5297 C CA . TYR B 1 226 ? 17.922 20.781 15.312 1 92.06 226 TYR B CA 1
ATOM 5298 C C . TYR B 1 226 ? 16.672 21.594 15.023 1 92.06 226 TYR B C 1
ATOM 5300 O O . TYR B 1 226 ? 16.5 22.688 15.57 1 92.06 226 TYR B O 1
ATOM 5308 N N . THR B 1 227 ? 15.906 21.062 14.141 1 93.5 227 THR B N 1
ATOM 5309 C CA . THR B 1 227 ? 14.656 21.734 13.797 1 93.5 227 THR B CA 1
ATOM 5310 C C . THR B 1 227 ? 13.516 21.25 14.688 1 93.5 227 THR B C 1
ATOM 5312 O O . THR B 1 227 ? 13.039 20.125 14.531 1 93.5 227 THR B O 1
ATOM 5315 N N . LEU B 1 228 ? 12.992 22.094 15.477 1 95.69 228 LEU B N 1
ATOM 5316 C CA . LEU B 1 228 ? 12.117 21.703 16.578 1 95.69 228 LEU B CA 1
ATOM 5317 C C . LEU B 1 228 ? 10.766 21.219 16.047 1 95.69 228 LEU B C 1
ATOM 5319 O O . LEU B 1 228 ? 10.234 20.203 16.5 1 95.69 228 LEU B O 1
ATOM 5323 N N . ASN B 1 229 ? 10.219 21.953 15.07 1 95.44 229 ASN B N 1
ATOM 5324 C CA . ASN B 1 229 ? 8.906 21.547 14.578 1 95.44 229 ASN B CA 1
ATOM 5325 C C . ASN B 1 229 ? 8.961 20.219 13.852 1 95.44 229 ASN B C 1
ATOM 5327 O O . ASN B 1 229 ? 7.988 19.453 13.875 1 95.44 229 ASN B O 1
ATOM 5331 N N . SER B 1 230 ? 10.055 19.906 13.195 1 94.62 230 SER B N 1
ATOM 5332 C CA . SER B 1 230 ? 10.211 18.609 12.539 1 94.62 230 SER B CA 1
ATOM 5333 C C . SER B 1 230 ? 10.227 17.469 13.562 1 94.62 230 SER B C 1
ATOM 5335 O O . SER B 1 230 ? 9.625 16.422 13.344 1 94.62 230 SER B O 1
ATOM 5337 N N . GLY B 1 231 ? 10.961 17.719 14.641 1 97.12 231 GLY B N 1
ATOM 5338 C CA . GLY B 1 231 ? 10.93 16.75 15.727 1 97.12 231 GLY B CA 1
ATOM 5339 C C . GLY B 1 231 ? 9.539 16.531 16.297 1 97.12 231 GLY B C 1
ATOM 5340 O O . GLY B 1 231 ? 9.133 15.398 16.547 1 97.12 231 GLY B O 1
ATOM 5341 N N . ALA B 1 232 ? 8.844 17.609 16.438 1 98.5 232 ALA B N 1
ATOM 5342 C CA . ALA B 1 232 ? 7.484 17.547 16.984 1 98.5 232 ALA B CA 1
ATOM 5343 C C . ALA B 1 232 ? 6.57 16.719 16.078 1 98.5 232 ALA B C 1
ATOM 5345 O O . ALA B 1 232 ? 5.809 15.883 16.547 1 98.5 232 ALA B O 1
ATOM 5346 N N . LEU B 1 233 ? 6.68 16.969 14.82 1 98.31 233 LEU B N 1
ATOM 5347 C CA . LEU B 1 233 ? 5.82 16.266 13.875 1 98.31 233 LEU B CA 1
ATOM 5348 C C . LEU B 1 233 ? 6.227 14.797 13.766 1 98.31 233 LEU B C 1
ATOM 5350 O O . LEU B 1 233 ? 5.383 13.93 13.516 1 98.31 233 LEU B O 1
ATOM 5354 N N . GLY B 1 234 ? 7.535 14.523 13.93 1 98.38 234 GLY B N 1
ATOM 5355 C CA . GLY B 1 234 ? 7.949 13.141 14.07 1 98.38 234 GLY B CA 1
ATOM 5356 C C . GLY B 1 234 ? 7.328 12.445 15.273 1 98.38 234 GLY B C 1
ATOM 5357 O O . GLY B 1 234 ? 6.867 11.305 15.172 1 98.38 234 GLY B O 1
ATOM 5358 N N . ALA B 1 235 ? 7.336 13.141 16.391 1 98.75 235 ALA B N 1
ATOM 5359 C CA . ALA B 1 235 ? 6.703 12.609 17.594 1 98.75 235 ALA B CA 1
ATOM 5360 C C . ALA B 1 235 ? 5.203 12.406 17.375 1 98.75 235 ALA B C 1
ATOM 5362 O O . ALA B 1 235 ? 4.641 11.391 17.797 1 98.75 235 ALA B O 1
ATOM 5363 N N . ARG B 1 236 ? 4.598 13.383 16.734 1 98.69 236 ARG B N 1
ATOM 5364 C CA . ARG B 1 236 ? 3.168 13.273 16.469 1 98.69 236 ARG B CA 1
ATOM 5365 C C . ARG B 1 236 ? 2.857 12.039 15.633 1 98.69 236 ARG B C 1
ATOM 5367 O O . ARG B 1 236 ? 1.867 11.352 15.875 1 98.69 236 ARG B O 1
ATOM 5374 N N . LEU B 1 237 ? 3.664 11.805 14.625 1 98.69 237 LEU B N 1
ATOM 5375 C CA . LEU B 1 237 ? 3.537 10.625 13.781 1 98.69 237 LEU B CA 1
ATOM 5376 C C . LEU B 1 237 ? 3.537 9.352 14.625 1 98.69 237 LEU B C 1
ATOM 5378 O O . LEU B 1 237 ? 2.666 8.492 14.461 1 98.69 237 LEU B O 1
ATOM 5382 N N . LEU B 1 238 ? 4.441 9.25 15.539 1 98.69 238 LEU B N 1
ATOM 5383 C CA . LEU B 1 238 ? 4.535 8.086 16.422 1 98.69 238 LEU B CA 1
ATOM 5384 C C . LEU B 1 238 ? 3.314 7.992 17.328 1 98.69 238 LEU B C 1
ATOM 5386 O O . LEU B 1 238 ? 2.818 6.898 17.594 1 98.69 238 LEU B O 1
ATOM 5390 N N . VAL B 1 239 ? 2.842 9.125 17.781 1 98.75 239 VAL B N 1
ATOM 5391 C CA . VAL B 1 239 ? 1.65 9.164 18.625 1 98.75 239 VAL B CA 1
ATOM 5392 C C . VAL B 1 239 ? 0.441 8.672 17.828 1 98.75 239 VAL B C 1
ATOM 5394 O O . VAL B 1 239 ? -0.387 7.922 18.344 1 98.75 239 VAL B O 1
ATOM 5397 N N . ASP B 1 240 ? 0.33 9.164 16.625 1 98.62 240 ASP B N 1
ATOM 5398 C CA . ASP B 1 240 ? -0.771 8.727 15.773 1 98.62 240 ASP B CA 1
ATOM 5399 C C . ASP B 1 240 ? -0.752 7.211 15.578 1 98.62 240 ASP B C 1
ATOM 5401 O O . ASP B 1 240 ? -1.799 6.562 15.633 1 98.62 240 ASP B O 1
ATOM 5405 N N . ILE B 1 241 ? 0.42 6.699 15.305 1 98.5 241 ILE B N 1
ATOM 5406 C CA . ILE B 1 241 ? 0.553 5.258 15.117 1 98.5 241 ILE B CA 1
ATOM 5407 C C . ILE B 1 241 ? 0.196 4.531 16.406 1 98.5 241 ILE B C 1
ATOM 5409 O O . ILE B 1 241 ? -0.544 3.545 16.391 1 98.5 241 ILE B O 1
ATOM 5413 N N . TYR B 1 242 ? 0.643 5.055 17.547 1 98.38 242 TYR B N 1
ATOM 5414 C CA . TYR B 1 242 ? 0.279 4.492 18.828 1 98.38 242 TYR B CA 1
ATOM 5415 C C . TYR B 1 242 ? -1.23 4.527 19.047 1 98.38 242 TYR B C 1
ATOM 5417 O O . TYR B 1 242 ? -1.819 3.561 19.531 1 98.38 242 TYR B O 1
ATOM 5425 N N . GLY B 1 243 ? -1.775 5.582 18.766 1 97.56 243 GLY B N 1
ATOM 5426 C CA . GLY B 1 243 ? -3.215 5.723 18.922 1 97.56 243 GLY B CA 1
ATOM 5427 C C . GLY B 1 243 ? -4.004 4.672 18.172 1 97.56 243 GLY B C 1
ATOM 5428 O O . GLY B 1 243 ? -5.109 4.309 18.578 1 97.56 243 GLY B O 1
ATOM 5429 N N . HIS B 1 244 ? -3.459 4.137 17.141 1 95.06 244 HIS B N 1
ATOM 5430 C CA . HIS B 1 244 ? -4.137 3.156 16.297 1 95.06 244 HIS B CA 1
ATOM 5431 C C . HIS B 1 244 ? -3.805 1.734 16.734 1 95.06 244 HIS B C 1
ATOM 5433 O O . HIS B 1 244 ? -4.684 0.871 16.766 1 95.06 244 HIS B O 1
ATOM 5439 N N . ASP B 1 245 ? -2.559 1.454 17.031 1 91.12 245 ASP B N 1
ATOM 5440 C CA . ASP B 1 245 ? -2.104 0.076 17.188 1 91.12 245 ASP B CA 1
ATOM 5441 C C . ASP B 1 245 ? -1.893 -0.267 18.672 1 91.12 245 ASP B C 1
ATOM 5443 O O . ASP B 1 245 ? -1.785 -1.44 19.031 1 91.12 245 ASP B O 1
ATOM 5447 N N . GLY B 1 246 ? -1.658 0.748 19.438 1 90.31 246 GLY B N 1
ATOM 5448 C CA . GLY B 1 246 ? -1.525 0.539 20.875 1 90.31 246 GLY B CA 1
ATOM 5449 C C . GLY B 1 246 ? -0.133 0.098 21.281 1 90.31 246 GLY B C 1
ATOM 5450 O O . GLY B 1 246 ? 0.089 -0.277 22.438 1 90.31 246 GLY B O 1
ATOM 5451 N N . ASP B 1 247 ? 0.775 0.089 20.359 1 86.19 247 ASP B N 1
ATOM 5452 C CA . ASP B 1 247 ? 2.143 -0.3 20.688 1 86.19 247 ASP B CA 1
ATOM 5453 C C . ASP B 1 247 ? 2.805 0.734 21.594 1 86.19 247 ASP B C 1
ATOM 5455 O O . ASP B 1 247 ? 3.115 1.844 21.156 1 86.19 247 ASP B O 1
ATOM 5459 N N . GLY B 1 248 ? 3.266 0.443 22.688 1 95.5 248 GLY B N 1
ATOM 5460 C CA . GLY B 1 248 ? 3.811 1.349 23.688 1 95.5 248 GLY B CA 1
ATOM 5461 C C . GLY B 1 248 ? 5.18 1.886 23.328 1 95.5 248 GLY B C 1
ATOM 5462 O O . GLY B 1 248 ? 5.578 2.957 23.781 1 95.5 248 GLY B O 1
ATOM 5463 N N . THR B 1 249 ? 5.883 1.188 22.484 1 97.31 249 THR B N 1
ATOM 5464 C CA . THR B 1 249 ? 7.23 1.606 22.094 1 97.31 249 THR B CA 1
ATOM 5465 C C . THR B 1 249 ? 7.188 2.918 21.328 1 97.31 249 THR B C 1
ATOM 5467 O O . THR B 1 249 ? 8.039 3.789 21.516 1 97.31 249 THR B O 1
ATOM 5470 N N . ASP B 1 250 ? 6.25 3.074 20.438 1 98.06 250 ASP B N 1
ATOM 5471 C CA . ASP B 1 250 ? 6.098 4.312 19.688 1 98.06 250 ASP B CA 1
ATOM 5472 C C . ASP B 1 250 ? 5.773 5.484 20.609 1 98.06 250 ASP B C 1
ATOM 5474 O O . ASP B 1 250 ? 6.301 6.586 20.438 1 98.06 250 ASP B O 1
ATOM 5478 N N . LEU B 1 251 ? 4.961 5.254 21.578 1 98.44 251 LEU B N 1
ATOM 5479 C CA . LEU B 1 251 ? 4.598 6.312 22.516 1 98.44 251 LEU B CA 1
ATOM 5480 C C . LEU B 1 251 ? 5.805 6.727 23.359 1 98.44 251 LEU B C 1
ATOM 5482 O O . LEU B 1 251 ? 6.004 7.918 23.609 1 98.44 251 LEU B O 1
ATOM 5486 N N . GLU B 1 252 ? 6.551 5.723 23.781 1 98.44 252 GLU B N 1
ATOM 5487 C CA . GLU B 1 252 ? 7.75 6.023 24.562 1 98.44 252 GLU B CA 1
ATOM 5488 C C . GLU B 1 252 ? 8.711 6.91 23.781 1 98.44 252 GLU B C 1
ATOM 5490 O O . GLU B 1 252 ? 9.242 7.887 24.312 1 98.44 252 GLU B O 1
ATOM 5495 N N . ARG B 1 253 ? 8.898 6.57 22.562 1 98.38 253 ARG B N 1
ATOM 5496 C CA . ARG B 1 253 ? 9.797 7.348 21.703 1 98.38 253 ARG B CA 1
ATOM 5497 C C . ARG B 1 253 ? 9.234 8.742 21.453 1 98.38 253 ARG B C 1
ATOM 5499 O O . ARG B 1 253 ? 9.977 9.734 21.5 1 98.38 253 ARG B O 1
ATOM 5506 N N . ALA B 1 254 ? 7.957 8.828 21.188 1 98.69 254 ALA B N 1
ATOM 5507 C CA . ALA B 1 254 ? 7.312 10.125 21 1 98.69 254 ALA B CA 1
ATOM 5508 C C . ALA B 1 254 ? 7.457 11.008 22.234 1 98.69 254 ALA B C 1
ATOM 5510 O O . ALA B 1 254 ? 7.746 12.195 22.125 1 98.69 254 ALA B O 1
ATOM 5511 N N . THR B 1 255 ? 7.312 10.383 23.375 1 98.75 255 THR B N 1
ATOM 5512 C CA . THR B 1 255 ? 7.41 11.102 24.625 1 98.75 255 THR B CA 1
ATOM 5513 C C . THR B 1 255 ? 8.812 11.672 24.828 1 98.75 255 THR B C 1
ATOM 5515 O O . THR B 1 255 ? 8.977 12.82 25.234 1 98.75 255 THR B O 1
ATOM 5518 N N . ALA B 1 256 ? 9.734 10.844 24.531 1 98.75 256 ALA B N 1
ATOM 5519 C CA . ALA B 1 256 ? 11.117 11.289 24.672 1 98.75 256 ALA B CA 1
ATOM 5520 C C . ALA B 1 256 ? 11.414 12.477 23.75 1 98.75 256 ALA B C 1
ATOM 5522 O O . ALA B 1 256 ? 12.102 13.422 24.156 1 98.75 256 ALA B O 1
ATOM 5523 N N . ILE B 1 257 ? 10.938 12.461 22.547 1 98.69 257 ILE B N 1
ATOM 5524 C CA . ILE B 1 257 ? 11.141 13.562 21.609 1 98.69 257 ILE B CA 1
ATOM 5525 C C . ILE B 1 257 ? 10.445 14.812 22.125 1 98.69 257 ILE B C 1
ATOM 5527 O O . ILE B 1 257 ? 11.031 15.898 22.125 1 98.69 257 ILE B O 1
ATOM 5531 N N . LEU B 1 258 ? 9.211 14.68 22.562 1 98.81 258 LEU B N 1
ATOM 5532 C CA . LEU B 1 258 ? 8.43 15.812 23.047 1 98.81 258 LEU B CA 1
ATOM 5533 C C . LEU B 1 258 ? 9.031 16.391 24.328 1 98.81 258 LEU B C 1
ATOM 5535 O O . LEU B 1 258 ? 8.969 17.594 24.547 1 98.81 258 LEU B O 1
ATOM 5539 N N . ASP B 1 259 ? 9.625 15.492 25.141 1 98.75 259 ASP B N 1
ATOM 5540 C CA . ASP B 1 259 ? 10.336 15.977 26.328 1 98.75 259 ASP B CA 1
ATOM 5541 C C . ASP B 1 259 ? 11.43 16.969 25.938 1 98.75 259 ASP B C 1
ATOM 5543 O O . ASP B 1 259 ? 11.539 18.047 26.516 1 98.75 259 ASP B O 1
ATOM 5547 N N . TYR B 1 260 ? 12.195 16.594 25 1 98.25 260 TYR B N 1
ATOM 5548 C CA . TYR B 1 260 ? 13.273 17.469 24.547 1 98.25 260 TYR B CA 1
ATOM 5549 C C . TYR B 1 260 ? 12.719 18.797 24.031 1 98.25 260 TYR B C 1
ATOM 5551 O O . TYR B 1 260 ? 13.266 19.859 24.328 1 98.25 260 TYR B O 1
ATOM 5559 N N . ILE B 1 261 ? 11.703 18.703 23.266 1 98.38 261 ILE B N 1
ATOM 5560 C CA . ILE B 1 261 ? 11.109 19.906 22.672 1 98.38 261 ILE B CA 1
ATOM 5561 C C . ILE B 1 261 ? 10.539 20.797 23.781 1 98.38 261 ILE B C 1
ATOM 5563 O O . ILE B 1 261 ? 10.688 22.016 23.734 1 98.38 261 ILE B O 1
ATOM 5567 N N . ALA B 1 262 ? 9.914 20.188 24.781 1 98.62 262 ALA B N 1
ATOM 5568 C CA . ALA B 1 262 ? 9.344 20.922 25.891 1 98.62 262 ALA B CA 1
ATOM 5569 C C . ALA B 1 262 ? 10.422 21.703 26.656 1 98.62 262 ALA B C 1
ATOM 5571 O O . ALA B 1 262 ? 10.188 22.812 27.109 1 98.62 262 ALA B O 1
ATOM 5572 N N . THR B 1 263 ? 11.57 21.109 26.781 1 97.5 263 THR B N 1
ATOM 5573 C CA . THR B 1 263 ? 12.656 21.734 27.516 1 97.5 263 THR B CA 1
ATOM 5574 C C . THR B 1 263 ? 13.188 22.953 26.75 1 97.5 263 THR B C 1
ATOM 5576 O O . THR B 1 263 ? 13.852 23.812 27.328 1 97.5 263 THR B O 1
ATOM 5579 N N . ASN B 1 264 ? 12.898 23.031 25.469 1 97.56 264 ASN B N 1
ATOM 5580 C CA . ASN B 1 264 ? 13.414 24.125 24.641 1 97.56 264 ASN B CA 1
ATOM 5581 C C . ASN B 1 264 ? 12.383 25.234 24.469 1 97.56 264 ASN B C 1
ATOM 5583 O O . ASN B 1 264 ? 12.578 26.141 23.672 1 97.56 264 ASN B O 1
ATOM 5587 N N . GLN B 1 265 ? 11.297 25.172 25.219 1 98.44 265 GLN B N 1
ATOM 5588 C CA . GLN B 1 265 ? 10.32 26.25 25.188 1 98.44 265 GLN B CA 1
ATOM 5589 C C . GLN B 1 265 ? 10.883 27.516 25.828 1 98.44 265 GLN B C 1
ATOM 5591 O O . GLN B 1 265 ? 11.406 27.469 26.953 1 98.44 265 GLN B O 1
ATOM 5596 N N . ALA B 1 266 ? 10.781 28.625 25.125 1 98 266 ALA B N 1
ATOM 5597 C CA . ALA B 1 266 ? 11.273 29.906 25.641 1 98 266 ALA B CA 1
ATOM 5598 C C . ALA B 1 266 ? 10.391 30.422 26.766 1 98 266 ALA B C 1
ATOM 5600 O O . ALA B 1 266 ? 9.242 29.984 26.922 1 98 266 ALA B O 1
ATOM 5601 N N . ASP B 1 267 ? 10.906 31.391 27.484 1 97.12 267 ASP B N 1
ATOM 5602 C CA . ASP B 1 267 ? 10.195 31.938 28.625 1 97.12 267 ASP B CA 1
ATOM 5603 C C . ASP B 1 267 ? 8.883 32.594 28.203 1 97.12 267 ASP B C 1
ATOM 5605 O O . ASP B 1 267 ? 7.883 32.531 28.922 1 97.12 267 ASP B O 1
ATOM 5609 N N . ILE B 1 268 ? 8.844 33.062 27.062 1 97.5 268 ILE B N 1
ATOM 5610 C CA . ILE B 1 268 ? 7.676 33.781 26.594 1 97.5 268 ILE B CA 1
ATOM 5611 C C . ILE B 1 268 ? 6.605 32.812 26.125 1 97.5 268 ILE B C 1
ATOM 5613 O O . ILE B 1 268 ? 5.461 33.188 25.875 1 97.5 268 ILE B O 1
ATOM 5617 N N . GLY B 1 269 ? 6.965 31.531 25.906 1 98.25 269 GLY B N 1
ATOM 5618 C CA . GLY B 1 269 ? 5.961 30.516 25.656 1 98.25 269 GLY B CA 1
ATOM 5619 C C . GLY B 1 269 ? 6.141 29.797 24.328 1 98.25 269 GLY B C 1
ATOM 5620 O O . GLY B 1 269 ? 5.648 28.688 24.141 1 98.25 269 GLY B O 1
ATOM 5621 N N . GLY B 1 270 ? 6.855 30.422 23.391 1 98.12 270 GLY B N 1
ATOM 5622 C CA . GLY B 1 270 ? 7.027 29.859 22.062 1 98.12 270 GLY B CA 1
ATOM 5623 C C . GLY B 1 270 ? 8.344 29.125 21.891 1 98.12 270 GLY B C 1
ATOM 5624 O O . GLY B 1 270 ? 9.055 28.875 22.859 1 98.12 270 GLY B O 1
ATOM 5625 N N . TRP B 1 271 ? 8.609 28.625 20.688 1 98.5 271 TRP B N 1
ATOM 5626 C CA . TRP B 1 271 ? 9.812 27.891 20.297 1 98.5 271 TRP B CA 1
ATOM 5627 C C . TRP B 1 271 ? 10.508 28.578 19.125 1 98.5 271 TRP B C 1
ATOM 5629 O O . TRP B 1 271 ? 9.852 29.047 18.203 1 98.5 271 TRP B O 1
ATOM 5639 N N . THR B 1 272 ? 11.852 28.656 19.219 1 96.69 272 THR B N 1
ATOM 5640 C CA . THR B 1 272 ? 12.617 29.047 18.031 1 96.69 272 THR B CA 1
ATOM 5641 C C . THR B 1 272 ? 12.547 27.969 16.953 1 96.69 272 THR B C 1
ATOM 5643 O O . THR B 1 272 ? 12.258 26.797 17.25 1 96.69 272 THR B O 1
ATOM 5646 N N . TYR B 1 273 ? 12.758 28.391 15.766 1 93.56 273 TYR B N 1
ATOM 5647 C CA . TYR B 1 273 ? 12.68 27.438 14.656 1 93.56 273 TYR B CA 1
ATOM 5648 C C . TYR B 1 273 ? 13.719 26.344 14.789 1 93.56 273 TYR B C 1
ATOM 5650 O O . TYR B 1 273 ? 13.422 25.172 14.57 1 93.56 273 TYR B O 1
ATOM 5658 N N . ARG B 1 274 ? 14.906 26.703 15.141 1 93.12 274 ARG B N 1
ATOM 5659 C CA . ARG B 1 274 ? 16 25.766 15.297 1 93.12 274 ARG B CA 1
ATOM 5660 C C . ARG B 1 274 ? 16.719 25.969 16.625 1 93.12 274 ARG B C 1
ATOM 5662 O O . ARG B 1 274 ? 16.594 27.031 17.25 1 93.12 274 ARG B O 1
ATOM 5669 N N . VAL B 1 275 ? 17.422 24.953 17.062 1 92.81 275 VAL B N 1
ATOM 5670 C CA . VAL B 1 275 ? 18.359 25 18.188 1 92.81 275 VAL B CA 1
ATOM 5671 C C . VAL B 1 275 ? 19.75 24.609 17.719 1 92.81 275 VAL B C 1
ATOM 5673 O O . VAL B 1 275 ? 19.953 23.516 17.188 1 92.81 275 VAL B O 1
ATOM 5676 N N . PRO B 1 276 ? 20.75 25.438 17.844 1 93.06 276 PRO B N 1
ATOM 5677 C CA . PRO B 1 276 ? 20.641 26.781 18.422 1 93.06 276 PRO B CA 1
ATOM 5678 C C . PRO B 1 276 ? 19.875 27.75 17.531 1 93.06 276 PRO B C 1
ATOM 5680 O O . PRO B 1 276 ? 19.844 27.578 16.312 1 93.06 276 PRO B O 1
ATOM 5683 N N . ALA B 1 277 ? 19.344 28.797 18.109 1 89.06 277 ALA B N 1
ATOM 5684 C CA . ALA B 1 277 ? 18.5 29.75 17.391 1 89.06 277 ALA B CA 1
ATOM 5685 C C . ALA B 1 277 ? 19.281 30.469 16.297 1 89.06 277 ALA B C 1
ATOM 5687 O O . ALA B 1 277 ? 18.719 30.844 15.266 1 89.06 277 ALA B O 1
ATOM 5688 N N . SER B 1 278 ? 20.516 30.578 16.484 1 87.19 278 SER B N 1
ATOM 5689 C CA . SER B 1 278 ? 21.391 31.297 15.562 1 87.19 278 SER B CA 1
ATOM 5690 C C . SER B 1 278 ? 21.562 30.547 14.258 1 87.19 278 SER B C 1
ATOM 5692 O O . SER B 1 278 ? 22.062 31.094 13.273 1 87.19 278 SER B O 1
ATOM 5694 N N . SER B 1 279 ? 21.125 29.359 14.242 1 83.62 279 SER B N 1
ATOM 5695 C CA . SER B 1 279 ? 21.344 28.516 13.07 1 83.62 279 SER B CA 1
ATOM 5696 C C . SER B 1 279 ? 20.281 28.766 12.008 1 83.62 279 SER B C 1
ATOM 5698 O O . SER B 1 279 ? 20.281 28.109 10.961 1 83.62 279 SER B O 1
ATOM 5700 N N . SER B 1 280 ? 19.375 29.719 12.242 1 86 280 SER B N 1
ATOM 5701 C CA . SER B 1 280 ? 18.344 30.031 11.258 1 86 280 SER B CA 1
ATOM 5702 C C . SER B 1 280 ? 17.984 31.516 11.281 1 86 280 SER B C 1
ATOM 5704 O O . SER B 1 280 ? 18.125 32.156 12.312 1 86 280 SER B O 1
ATOM 5706 N N . HIS B 1 281 ? 17.547 31.891 10.141 1 83.75 281 HIS B N 1
ATOM 5707 C CA . HIS B 1 281 ? 17.047 33.281 10.062 1 83.75 281 HIS B CA 1
ATOM 5708 C C . HIS B 1 281 ? 15.648 33.375 10.664 1 83.75 281 HIS B C 1
ATOM 5710 O O . HIS B 1 281 ? 15.188 34.5 10.961 1 83.75 281 HIS B O 1
ATOM 5716 N N . LEU B 1 282 ? 15.016 32.281 10.781 1 85.69 282 LEU B N 1
ATOM 5717 C CA . LEU B 1 282 ? 13.703 32.281 11.406 1 85.69 282 LEU B CA 1
ATOM 5718 C C . LEU B 1 282 ? 13.82 32.25 12.93 1 85.69 282 LEU B C 1
ATOM 5720 O O . LEU B 1 282 ? 14.703 31.594 13.484 1 85.69 282 LEU B O 1
ATOM 5724 N N . SER B 1 283 ? 13.016 33.062 13.523 1 93 283 SER B N 1
ATOM 5725 C CA . SER B 1 283 ? 12.938 33.094 14.977 1 93 283 SER B CA 1
ATOM 5726 C C . SER B 1 283 ? 11.766 32.25 15.484 1 93 283 SER B C 1
ATOM 5728 O O . SER B 1 283 ? 11.68 31.062 15.188 1 93 283 SER B O 1
ATOM 5730 N N . MET B 1 284 ? 10.891 32.812 16.266 1 96.5 284 MET B N 1
ATOM 5731 C CA . MET B 1 284 ? 9.688 32.094 16.688 1 96.5 284 MET B CA 1
ATOM 5732 C C . MET B 1 284 ? 8.523 32.375 15.75 1 96.5 284 MET B C 1
ATOM 5734 O O . MET B 1 284 ? 7.559 33.062 16.141 1 96.5 284 MET B O 1
ATOM 5738 N N . ASP B 1 285 ? 8.68 31.719 14.617 1 94.19 285 ASP B N 1
ATOM 5739 C CA . ASP B 1 285 ? 7.719 32.062 13.57 1 94.19 285 ASP B CA 1
ATOM 5740 C C . ASP B 1 285 ? 6.375 31.375 13.812 1 94.19 285 ASP B C 1
ATOM 5742 O O . ASP B 1 285 ? 6.273 30.484 14.664 1 94.19 285 ASP B O 1
ATOM 5746 N N . ASN B 1 286 ? 5.367 31.703 13.094 1 97.75 286 ASN B N 1
ATOM 5747 C CA . ASN B 1 286 ? 3.965 31.406 13.375 1 97.75 286 ASN B CA 1
ATOM 5748 C C . ASN B 1 286 ? 3.639 29.938 13.141 1 97.75 286 ASN B C 1
ATOM 5750 O O . ASN B 1 286 ? 3.502 29.172 14.094 1 97.75 286 ASN B O 1
ATOM 5754 N N . HIS B 1 287 ? 3.568 29.391 11.859 1 97.25 287 HIS B N 1
ATOM 5755 C CA . HIS B 1 287 ? 3.018 28.078 11.578 1 97.25 287 HIS B CA 1
ATOM 5756 C C . HIS B 1 287 ? 3.891 26.969 12.172 1 97.25 287 HIS B C 1
ATOM 5758 O O . HIS B 1 287 ? 3.391 25.906 12.531 1 97.25 287 HIS B O 1
ATOM 5764 N N . HIS B 1 288 ? 5.203 27.188 12.312 1 97.69 288 HIS B N 1
ATOM 5765 C CA . HIS B 1 288 ? 6.047 26.156 12.898 1 97.69 288 HIS B CA 1
ATOM 5766 C C . HIS B 1 288 ? 5.746 25.984 14.383 1 97.69 288 HIS B C 1
ATOM 5768 O O . HIS B 1 288 ? 5.812 24.859 14.906 1 97.69 288 HIS B O 1
ATOM 5774 N N . ASN B 1 289 ? 5.492 27.125 15.055 1 98.69 289 ASN B N 1
ATOM 5775 C CA . ASN B 1 289 ? 5.02 27 16.438 1 98.69 289 ASN B CA 1
ATOM 5776 C C . ASN B 1 289 ? 3.68 26.266 16.5 1 98.69 289 ASN B C 1
ATOM 5778 O O . ASN B 1 289 ? 3.428 25.516 17.438 1 98.69 289 ASN B O 1
ATOM 5782 N N . GLY B 1 290 ? 2.861 26.531 15.508 1 98.81 290 GLY B N 1
ATOM 5783 C CA . GLY B 1 290 ? 1.611 25.781 15.406 1 98.81 290 GLY B CA 1
ATOM 5784 C C . GLY B 1 290 ? 1.812 24.281 15.305 1 98.81 290 GLY B C 1
ATOM 5785 O O . GLY B 1 290 ? 1.08 23.516 15.922 1 98.81 290 GLY B O 1
ATOM 5786 N N . PHE B 1 291 ? 2.812 23.859 14.523 1 98.5 291 PHE B N 1
ATOM 5787 C CA . PHE B 1 291 ? 3.117 22.453 14.359 1 98.5 291 PHE B CA 1
ATOM 5788 C C . PHE B 1 291 ? 3.498 21.812 15.688 1 98.5 291 PHE B C 1
ATOM 5790 O O . PHE B 1 291 ? 3.088 20.688 15.992 1 98.5 291 PHE B O 1
ATOM 5797 N N . ILE B 1 292 ? 4.266 22.531 16.422 1 98.81 292 ILE B N 1
ATOM 5798 C CA . ILE B 1 292 ? 4.711 22.016 17.719 1 98.81 292 ILE B CA 1
ATOM 5799 C C . ILE B 1 292 ? 3.51 21.859 18.641 1 98.81 292 ILE B C 1
ATOM 5801 O O . ILE B 1 292 ? 3.344 20.812 19.281 1 98.81 292 ILE B O 1
ATOM 5805 N N . LEU B 1 293 ? 2.686 22.891 18.688 1 98.88 293 LEU B N 1
ATOM 5806 C CA . LEU B 1 293 ? 1.49 22.828 19.516 1 98.88 293 LEU B CA 1
ATOM 5807 C C . LEU B 1 293 ? 0.58 21.688 19.094 1 98.88 293 LEU B C 1
ATOM 5809 O O . LEU B 1 293 ? 0.017 20.984 19.938 1 98.88 293 LEU B O 1
ATOM 5813 N N . ASP B 1 294 ? 0.435 21.516 17.812 1 98.69 294 ASP B N 1
ATOM 5814 C CA . ASP B 1 294 ? -0.383 20.422 17.281 1 98.69 294 ASP B CA 1
ATOM 5815 C C . ASP B 1 294 ? 0.091 19.078 17.812 1 98.69 294 ASP B C 1
ATOM 5817 O O . ASP B 1 294 ? -0.725 18.219 18.156 1 98.69 294 ASP B O 1
ATOM 5821 N N . ALA B 1 295 ? 1.377 18.859 17.875 1 98.81 295 ALA B N 1
ATOM 5822 C CA . ALA B 1 295 ? 1.952 17.594 18.328 1 98.81 295 ALA B CA 1
ATOM 5823 C C . ALA B 1 295 ? 1.638 17.359 19.812 1 98.81 295 ALA B C 1
ATOM 5825 O O . ALA B 1 295 ? 1.225 16.266 20.203 1 98.81 295 ALA B O 1
ATOM 5826 N N . PHE B 1 296 ? 1.804 18.406 20.609 1 98.88 296 PHE B N 1
ATOM 5827 C CA . PHE B 1 296 ? 1.512 18.297 22.031 1 98.88 296 PHE B CA 1
ATOM 5828 C C . PHE B 1 296 ? 0.026 18.047 22.266 1 98.88 296 PHE B C 1
ATOM 5830 O O . PHE B 1 296 ? -0.346 17.25 23.125 1 98.88 296 PHE B O 1
ATOM 5837 N N . LEU B 1 297 ? -0.777 18.75 21.547 1 98.81 297 LEU B N 1
ATOM 5838 C CA . LEU B 1 297 ? -2.221 18.578 21.688 1 98.81 297 LEU B CA 1
ATOM 5839 C C . LEU B 1 297 ? -2.641 17.156 21.312 1 98.81 297 LEU B C 1
ATOM 5841 O O . LEU B 1 297 ? -3.498 16.562 21.969 1 98.81 297 LEU B O 1
ATOM 5845 N N . ARG B 1 298 ? -2.045 16.625 20.266 1 98.69 298 ARG B N 1
ATOM 5846 C CA . ARG B 1 298 ? -2.377 15.266 19.844 1 98.69 298 ARG B CA 1
ATOM 5847 C C . ARG B 1 298 ? -1.962 14.258 20.906 1 98.69 298 ARG B C 1
ATOM 5849 O O . ARG B 1 298 ? -2.695 13.305 21.188 1 98.69 298 ARG B O 1
ATOM 5856 N N . TYR B 1 299 ? -0.763 14.492 21.438 1 98.75 299 TYR B N 1
ATOM 5857 C CA . TYR B 1 299 ? -0.3 13.633 22.531 1 98.75 299 TYR B CA 1
ATOM 5858 C C . TYR B 1 299 ? -1.31 13.602 23.672 1 98.75 299 TYR B C 1
ATOM 5860 O O . TYR B 1 299 ? -1.673 12.531 24.156 1 98.75 299 TYR B O 1
ATOM 5868 N N . LYS B 1 300 ? -1.753 14.734 24.031 1 98.69 300 LYS B N 1
ATOM 5869 C CA . LYS B 1 300 ? -2.725 14.844 25.125 1 98.69 300 LYS B CA 1
ATOM 5870 C C . LYS B 1 300 ? -4.031 14.141 24.766 1 98.69 300 LYS B C 1
ATOM 5872 O O . LYS B 1 300 ? -4.586 13.398 25.578 1 98.69 300 LYS B O 1
ATOM 5877 N N . ALA B 1 301 ? -4.492 14.336 23.625 1 98 301 ALA B N 1
ATOM 5878 C CA . ALA B 1 301 ? -5.77 13.773 23.188 1 98 301 ALA B CA 1
ATOM 5879 C C . ALA B 1 301 ? -5.727 12.25 23.203 1 98 301 ALA B C 1
ATOM 5881 O O . ALA B 1 301 ? -6.719 11.594 23.531 1 98 301 ALA B O 1
ATOM 5882 N N . VAL B 1 302 ? -4.598 11.641 22.828 1 98 302 VAL B N 1
ATOM 5883 C CA . VAL B 1 302 ? -4.484 10.203 22.656 1 98 302 VAL B CA 1
ATOM 5884 C C . VAL B 1 302 ? -4.211 9.539 24.016 1 98 302 VAL B C 1
ATOM 5886 O O . VAL B 1 302 ? -4.734 8.461 24.297 1 98 302 VAL B O 1
ATOM 5889 N N . THR B 1 303 ? -3.447 10.211 24.828 1 97.75 303 THR B N 1
ATOM 5890 C CA . THR B 1 303 ? -2.994 9.578 26.062 1 97.75 303 THR B CA 1
ATOM 5891 C C . THR B 1 303 ? -3.844 10.031 27.25 1 97.75 303 THR B C 1
ATOM 5893 O O . THR B 1 303 ? -3.822 9.406 28.312 1 97.75 303 THR B O 1
ATOM 5896 N N . GLU B 1 304 ? -4.504 11.195 27.109 1 96.5 304 GLU B N 1
ATOM 5897 C CA . GLU B 1 304 ? -5.262 11.836 28.188 1 96.5 304 GLU B CA 1
ATOM 5898 C C . GLU B 1 304 ? -4.355 12.18 29.359 1 96.5 304 GLU B C 1
ATOM 5900 O O . GLU B 1 304 ? -4.832 12.344 30.484 1 96.5 304 GLU B O 1
ATOM 5905 N N . SER B 1 305 ? -3.109 12.242 29.062 1 97.25 305 SER B N 1
ATOM 5906 C CA . SER B 1 305 ? -2.113 12.578 30.078 1 97.25 305 SER B CA 1
ATOM 5907 C C . SER B 1 305 ? -2.045 14.086 30.312 1 97.25 305 SER B C 1
ATOM 5909 O O . SER B 1 305 ? -2.221 14.867 29.375 1 97.25 305 SER B O 1
ATOM 5911 N N . SER B 1 306 ? -1.651 14.516 31.516 1 98 306 SER B N 1
ATOM 5912 C CA . SER B 1 306 ? -1.458 15.914 31.844 1 98 306 SER B CA 1
ATOM 5913 C C . SER B 1 306 ? 0.018 16.297 31.797 1 98 306 SER B C 1
ATOM 5915 O O . SER B 1 306 ? 0.395 17.391 32.219 1 98 306 SER B O 1
ATOM 5917 N N . ARG B 1 307 ? 0.738 15.477 31.266 1 97.62 307 ARG B N 1
ATOM 5918 C CA . ARG B 1 307 ? 2.193 15.586 31.281 1 97.62 307 ARG B CA 1
ATOM 5919 C C . ARG B 1 307 ? 2.645 16.938 30.719 1 97.62 307 ARG B C 1
ATOM 5921 O O . ARG B 1 307 ? 3.6 17.531 31.219 1 97.62 307 ARG B O 1
ATOM 5928 N N . TYR B 1 308 ? 1.954 17.375 29.688 1 98.75 308 TYR B N 1
ATOM 5929 C CA . TYR B 1 308 ? 2.422 18.578 29 1 98.75 308 TYR B CA 1
ATOM 5930 C C . TYR B 1 308 ? 1.418 19.719 29.156 1 98.75 308 TYR B C 1
ATOM 5932 O O . TYR B 1 308 ? 1.369 20.625 28.312 1 98.75 308 TYR B O 1
ATOM 5940 N N . ASP B 1 309 ? 0.59 19.719 30.172 1 98.44 309 ASP B N 1
ATOM 5941 C CA . ASP B 1 309 ? -0.458 20.719 30.344 1 98.44 309 ASP B CA 1
ATOM 5942 C C . ASP B 1 309 ? 0.133 22.125 30.406 1 98.44 309 ASP B C 1
ATOM 5944 O O . ASP B 1 309 ? -0.349 23.047 29.75 1 98.44 309 ASP B O 1
ATOM 5948 N N . ASP B 1 310 ? 1.153 22.266 31.203 1 98.5 310 ASP B N 1
ATOM 5949 C CA . ASP B 1 310 ? 1.773 23.578 31.359 1 98.5 310 ASP B CA 1
ATOM 5950 C C . ASP B 1 310 ? 2.393 24.047 30.047 1 98.5 310 ASP B C 1
ATOM 5952 O O . ASP B 1 310 ? 2.242 25.219 29.656 1 98.5 310 ASP B O 1
ATOM 5956 N N . THR B 1 311 ? 3.135 23.156 29.375 1 98.81 311 THR B N 1
ATOM 5957 C CA . THR B 1 311 ? 3.746 23.453 28.094 1 98.81 311 THR B CA 1
ATOM 5958 C C . THR B 1 311 ? 2.691 23.891 27.078 1 98.81 311 THR B C 1
ATOM 5960 O O . THR B 1 311 ? 2.883 24.891 26.375 1 98.81 311 THR B O 1
ATOM 5963 N N . ILE B 1 312 ? 1.562 23.188 27.062 1 98.88 312 ILE B N 1
ATOM 5964 C CA . ILE B 1 312 ? 0.474 23.469 26.125 1 98.88 312 ILE B CA 1
ATOM 5965 C C . ILE B 1 312 ? -0.164 24.812 26.453 1 98.88 312 ILE B C 1
ATOM 5967 O O . ILE B 1 312 ? -0.383 25.641 25.578 1 98.88 312 ILE B O 1
ATOM 5971 N N . GLU B 1 313 ? -0.434 25.047 27.703 1 98.69 313 GLU B N 1
ATOM 5972 C CA . GLU B 1 313 ? -1.082 26.281 28.141 1 98.69 313 GLU B CA 1
ATOM 5973 C C . GLU B 1 313 ? -0.229 27.5 27.781 1 98.69 313 GLU B C 1
ATOM 5975 O O . GLU B 1 313 ? -0.726 28.469 27.203 1 98.69 313 GLU B O 1
ATOM 5980 N N . ARG B 1 314 ? 1.019 27.469 28.125 1 98.69 314 ARG B N 1
ATOM 5981 C CA . ARG B 1 314 ? 1.934 28.562 27.828 1 98.69 314 ARG B CA 1
ATOM 5982 C C . ARG B 1 314 ? 2.09 28.75 26.328 1 98.69 314 ARG B C 1
ATOM 5984 O O . ARG B 1 314 ? 2.156 29.891 25.844 1 98.69 314 ARG B O 1
ATOM 5991 N N . GLY B 1 315 ? 2.193 27.625 25.625 1 98.88 315 GLY B N 1
ATOM 5992 C CA . GLY B 1 315 ? 2.316 27.672 24.172 1 98.88 315 GLY B CA 1
ATOM 5993 C C . GLY B 1 315 ? 1.105 28.281 23.5 1 98.88 315 GLY B C 1
ATOM 5994 O O . GLY B 1 315 ? 1.244 29.094 22.594 1 98.88 315 GLY B O 1
ATOM 5995 N N . LEU B 1 316 ? -0.072 27.906 23.922 1 98.81 316 LEU B N 1
ATOM 5996 C CA . LEU B 1 316 ? -1.304 28.422 23.344 1 98.81 316 LEU B CA 1
ATOM 5997 C C . LEU B 1 316 ? -1.467 29.906 23.641 1 98.81 316 LEU B C 1
ATOM 5999 O O . LEU B 1 316 ? -1.949 30.672 22.812 1 98.81 316 LEU B O 1
ATOM 6003 N N . GLU B 1 317 ? -1.127 30.281 24.859 1 98.62 317 GLU B N 1
ATOM 6004 C CA . GLU B 1 317 ? -1.19 31.688 25.219 1 98.62 317 GLU B CA 1
ATOM 6005 C C . GLU B 1 317 ? -0.252 32.531 24.359 1 98.62 317 GLU B C 1
ATOM 6007 O O . GLU B 1 317 ? -0.646 33.562 23.828 1 98.62 317 GLU B O 1
ATOM 6012 N N . PHE B 1 318 ? 0.958 32.094 24.219 1 98.69 318 PHE B N 1
ATOM 6013 C CA . PHE B 1 318 ? 1.929 32.75 23.359 1 98.69 318 PHE B CA 1
ATOM 6014 C C . PHE B 1 318 ? 1.407 32.844 21.938 1 98.69 318 PHE B C 1
ATOM 6016 O O . PHE B 1 318 ? 1.502 33.906 21.297 1 98.69 318 PHE B O 1
ATOM 6023 N N . TYR B 1 319 ? 0.854 31.688 21.438 1 98.75 319 TYR B N 1
ATOM 6024 C CA . TYR B 1 319 ? 0.351 31.594 20.078 1 98.75 319 TYR B CA 1
ATOM 6025 C C . TYR B 1 319 ? -0.787 32.594 19.844 1 98.75 319 TYR B C 1
ATOM 6027 O O . TYR B 1 319 ? -0.787 33.312 18.859 1 98.75 319 TYR B O 1
ATOM 6035 N N . ARG B 1 320 ? -1.626 32.719 20.75 1 98.38 320 ARG B N 1
ATOM 6036 C CA . ARG B 1 320 ? -2.84 33.531 20.688 1 98.38 320 ARG B CA 1
ATOM 6037 C C . ARG B 1 320 ? -2.518 35 20.828 1 98.38 320 ARG B C 1
ATOM 6039 O O . ARG B 1 320 ? -3.094 35.844 20.125 1 98.38 320 ARG B O 1
ATOM 6046 N N . THR B 1 321 ? -1.567 35.344 21.688 1 98.31 321 THR B N 1
ATOM 6047 C CA . THR B 1 321 ? -1.433 36.75 22.094 1 98.31 321 THR B CA 1
ATOM 6048 C C . THR B 1 321 ? -0.231 37.406 21.406 1 98.31 321 THR B C 1
ATOM 6050 O O . THR B 1 321 ? -0.169 38.625 21.281 1 98.31 321 THR B O 1
ATOM 6053 N N . VAL B 1 322 ? 0.705 36.562 21.016 1 98.56 322 VAL B N 1
ATOM 6054 C CA . VAL B 1 322 ? 1.913 37.125 20.422 1 98.56 322 VAL B CA 1
ATOM 6055 C C . VAL B 1 322 ? 1.906 36.875 18.906 1 98.56 322 VAL B C 1
ATOM 6057 O O . VAL B 1 322 ? 2.215 37.781 18.125 1 98.56 322 VAL B O 1
ATOM 6060 N N . LEU B 1 323 ? 1.513 35.656 18.469 1 98.75 323 LEU B N 1
ATOM 6061 C CA . LEU B 1 323 ? 1.629 35.312 17.047 1 98.75 323 LEU B CA 1
ATOM 6062 C C . LEU B 1 323 ? 0.343 35.656 16.312 1 98.75 323 LEU B C 1
ATOM 6064 O O . LEU B 1 323 ? 0.24 35.406 15.102 1 98.75 323 LEU B O 1
ATOM 6068 N N . PHE B 1 324 ? -0.633 36.156 17.047 1 98.75 324 PHE B N 1
ATOM 6069 C CA . PHE B 1 324 ? -1.854 36.625 16.422 1 98.75 324 PHE B CA 1
ATOM 6070 C C . PHE B 1 324 ? -2.324 37.938 17.078 1 98.75 324 PHE B C 1
ATOM 6072 O O . PHE B 1 324 ? -2.066 38.156 18.266 1 98.75 324 PHE B O 1
ATOM 6079 N N . GLU B 1 325 ? -3.012 38.719 16.344 1 98.31 325 GLU B N 1
ATOM 6080 C CA . GLU B 1 325 ? -3.73 39.875 16.875 1 98.31 325 GLU B CA 1
ATOM 6081 C C . GLU B 1 325 ? -5.102 39.5 17.422 1 98.31 325 GLU B C 1
ATOM 6083 O O . GLU B 1 325 ? -5.645 38.438 17.031 1 98.31 325 GLU B O 1
ATOM 6088 N N . PRO B 1 326 ? -5.672 40.25 18.25 1 97 326 PRO B N 1
ATOM 6089 C CA . PRO B 1 326 ? -6.977 39.938 18.828 1 97 326 PRO B CA 1
ATOM 6090 C C . PRO B 1 326 ? -8.055 39.719 17.75 1 97 326 PRO B C 1
ATOM 6092 O O . PRO B 1 326 ? -9 38.969 17.953 1 97 326 PRO B O 1
ATOM 6095 N N . ASN B 1 327 ? -7.914 40.344 16.656 1 97.12 327 ASN B N 1
ATOM 6096 C CA . ASN B 1 327 ? -8.93 40.25 15.602 1 97.12 327 ASN B CA 1
ATOM 6097 C C . ASN B 1 327 ? -8.695 39 14.727 1 97.12 327 ASN B C 1
ATOM 6099 O O . ASN B 1 327 ? -9.383 38.812 13.727 1 97.12 327 ASN B O 1
ATOM 6103 N N . GLY B 1 328 ? -7.676 38.25 15.031 1 98.31 328 GLY B N 1
ATOM 6104 C CA . GLY B 1 328 ? -7.438 37 14.305 1 98.31 328 GLY B CA 1
ATOM 6105 C C . GLY B 1 328 ? -6.355 37.125 13.25 1 98.31 328 GLY B C 1
ATOM 6106 O O . GLY B 1 328 ? -6.02 36.156 12.586 1 98.31 328 GLY B O 1
ATOM 6107 N N . ALA B 1 329 ? -5.711 38.312 13.023 1 98.62 329 ALA B N 1
ATOM 6108 C CA . ALA B 1 329 ? -4.637 38.5 12.055 1 98.62 329 ALA B CA 1
ATOM 6109 C C . ALA B 1 329 ? -3.363 37.781 12.5 1 98.62 329 ALA B C 1
ATOM 6111 O O . ALA B 1 329 ? -2.941 37.906 13.648 1 98.62 329 ALA B O 1
ATOM 6112 N N . PRO B 1 330 ? -2.783 37.062 11.57 1 98.69 330 PRO B N 1
ATOM 6113 C CA . PRO B 1 330 ? -1.538 36.375 11.93 1 98.69 330 PRO B CA 1
ATOM 6114 C C . PRO B 1 330 ? -0.326 37.312 11.898 1 98.69 330 PRO B C 1
ATOM 6116 O O . PRO B 1 330 ? -0.224 38.156 11.016 1 98.69 330 PRO B O 1
ATOM 6119 N N . ASN B 1 331 ? 0.562 37.188 12.891 1 98.56 331 ASN B N 1
ATOM 6120 C CA . ASN B 1 331 ? 1.878 37.844 12.852 1 98.56 331 ASN B CA 1
ATOM 6121 C C . ASN B 1 331 ? 2.926 36.906 12.25 1 98.56 331 ASN B C 1
ATOM 6123 O O . ASN B 1 331 ? 2.785 35.688 12.32 1 98.56 331 ASN B O 1
ATOM 6127 N N . TRP B 1 332 ? 3.926 37.469 11.602 1 95.94 332 TRP B N 1
ATOM 6128 C CA . TRP B 1 332 ? 4.988 36.656 11 1 95.94 332 TRP B CA 1
ATOM 6129 C C . TRP B 1 332 ? 5.77 35.906 12.062 1 95.94 332 TRP B C 1
ATOM 6131 O O . TRP B 1 332 ? 5.992 34.719 11.938 1 95.94 332 TRP B O 1
ATOM 6141 N N . ASP B 1 333 ? 6.227 36.625 13.07 1 96.31 333 ASP B N 1
ATOM 6142 C CA . ASP B 1 333 ? 6.902 36.062 14.234 1 96.31 333 ASP B CA 1
ATOM 6143 C C . ASP B 1 333 ? 6.652 36.906 15.477 1 96.31 333 ASP B C 1
ATOM 6145 O O . ASP B 1 333 ? 5.711 37.719 15.508 1 96.31 333 ASP B O 1
ATOM 6149 N N . GLU B 1 334 ? 7.398 36.688 16.516 1 96.38 334 GLU B N 1
ATOM 6150 C CA . GLU B 1 334 ? 7.145 37.344 17.797 1 96.38 334 GLU B CA 1
ATOM 6151 C C . GLU B 1 334 ? 7.457 38.844 17.75 1 96.38 334 GLU B C 1
ATOM 6153 O O . GLU B 1 334 ? 7.023 39.594 18.609 1 96.38 334 GLU B O 1
ATOM 6158 N N . SER B 1 335 ? 8.148 39.219 16.656 1 95.44 335 SER B N 1
ATOM 6159 C CA . SER B 1 335 ? 8.594 40.625 16.625 1 95.44 335 SER B CA 1
ATOM 6160 C C . SER B 1 335 ? 8.047 41.312 15.391 1 95.44 335 SER B C 1
ATOM 6162 O O . SER B 1 335 ? 8.102 42.562 15.305 1 95.44 335 SER B O 1
ATOM 6164 N N . ASN B 1 336 ? 7.543 40.562 14.414 1 95.31 336 ASN B N 1
ATOM 6165 C CA . ASN B 1 336 ? 7.102 41.125 13.156 1 95.31 336 ASN B CA 1
ATOM 6166 C C . ASN B 1 336 ? 5.664 40.75 12.828 1 95.31 336 ASN B C 1
ATOM 6168 O O . ASN B 1 336 ? 5.328 39.562 12.836 1 95.31 336 ASN B O 1
ATOM 6172 N N . SER B 1 337 ? 4.871 41.688 12.477 1 96.56 337 SER B N 1
ATOM 6173 C CA . SER B 1 337 ? 3.482 41.438 12.125 1 96.56 337 SER B CA 1
ATOM 6174 C C . SER B 1 337 ? 3.363 40.969 10.672 1 96.56 337 SER B C 1
ATOM 6176 O O . SER B 1 337 ? 2.502 40.156 10.344 1 96.56 337 SER B O 1
ATOM 6178 N N . TYR B 1 338 ? 4.121 41.562 9.828 1 95.12 338 TYR B N 1
ATOM 6179 C CA . TYR B 1 338 ? 4.039 41.281 8.398 1 95.12 338 TYR B CA 1
ATOM 6180 C C . TYR B 1 338 ? 5.266 40.5 7.93 1 95.12 338 TYR B C 1
ATOM 6182 O O . TYR B 1 338 ? 6.34 40.594 8.531 1 95.12 338 TYR B O 1
ATOM 6190 N N . PRO B 1 339 ? 5.156 39.75 6.832 1 96.06 339 PRO B N 1
ATOM 6191 C CA . PRO B 1 339 ? 3.914 39.531 6.09 1 96.06 339 PRO B CA 1
ATOM 6192 C C . PRO B 1 339 ? 2.918 38.656 6.867 1 96.06 339 PRO B C 1
ATOM 6194 O O . PRO B 1 339 ? 3.305 37.969 7.809 1 96.06 339 PRO B O 1
ATOM 6197 N N . ARG B 1 340 ? 1.614 38.844 6.566 1 97.75 340 ARG B N 1
ATOM 6198 C CA . ARG B 1 340 ? 0.562 37.969 7.062 1 97.75 340 ARG B CA 1
ATOM 6199 C C . ARG B 1 340 ? 0.235 36.875 6.051 1 97.75 340 ARG B C 1
ATOM 6201 O O . ARG B 1 340 ? -0.182 37.156 4.93 1 97.75 340 ARG B O 1
ATOM 6208 N N . ASP B 1 341 ? 0.438 35.656 6.484 1 96.69 341 ASP B N 1
ATOM 6209 C CA . ASP B 1 341 ? 0.544 34.531 5.562 1 96.69 341 ASP B CA 1
ATOM 6210 C C . ASP B 1 341 ? -0.605 33.562 5.762 1 96.69 341 ASP B C 1
ATOM 6212 O O . ASP B 1 341 ? -0.993 33.25 6.895 1 96.69 341 ASP B O 1
ATOM 6216 N N . ILE B 1 342 ? -1.112 33 4.676 1 97.81 342 ILE B N 1
ATOM 6217 C CA . ILE B 1 342 ? -2.262 32.094 4.676 1 97.81 342 ILE B CA 1
ATOM 6218 C C . ILE B 1 342 ? -1.916 30.828 5.43 1 97.81 342 ILE B C 1
ATOM 6220 O O . ILE B 1 342 ? -2.781 30.219 6.07 1 97.81 342 ILE B O 1
ATOM 6224 N N . HIS B 1 343 ? -0.718 30.312 5.32 1 97.12 343 HIS B N 1
ATOM 6225 C CA . HIS B 1 343 ? -0.281 29.094 5.984 1 97.12 343 HIS B CA 1
ATOM 6226 C C . HIS B 1 343 ? -0.351 29.234 7.5 1 97.12 343 HIS B C 1
ATOM 6228 O O . HIS B 1 343 ? -0.707 28.281 8.203 1 97.12 343 HIS B O 1
ATOM 6234 N N . ALA B 1 344 ? 0.007 30.406 7.988 1 98.31 344 ALA B N 1
ATOM 6235 C CA . ALA B 1 344 ? -0.123 30.703 9.414 1 98.31 344 ALA B CA 1
ATOM 6236 C C . ALA B 1 344 ? -1.582 30.641 9.859 1 98.31 344 ALA B C 1
ATOM 6238 O O . ALA B 1 344 ? -1.894 30.031 10.891 1 98.31 344 ALA B O 1
ATOM 6239 N N . CYS B 1 345 ? -2.408 31.234 9.07 1 98.69 345 CYS B N 1
ATOM 6240 C CA . CYS B 1 345 ? -3.834 31.234 9.375 1 98.69 345 CYS B CA 1
ATOM 6241 C C . CYS B 1 345 ? -4.371 29.797 9.43 1 98.69 345 CYS B C 1
ATOM 6243 O O . CYS B 1 345 ? -5 29.406 10.414 1 98.69 345 CYS B O 1
ATOM 6245 N N . ALA B 1 346 ? -4.09 29.031 8.367 1 98.81 346 ALA B N 1
ATOM 6246 C CA . ALA B 1 346 ? -4.637 27.688 8.25 1 98.81 346 ALA B CA 1
ATOM 6247 C C . ALA B 1 346 ? -4.164 26.797 9.398 1 98.81 346 ALA B C 1
ATOM 6249 O O . ALA B 1 346 ? -4.961 26.078 10.008 1 98.81 346 ALA B O 1
ATOM 6250 N N . THR B 1 347 ? -2.879 26.812 9.688 1 98.75 347 THR B N 1
ATOM 6251 C CA . THR B 1 347 ? -2.318 26.016 10.781 1 98.75 347 THR B CA 1
ATOM 6252 C C . THR B 1 347 ? -2.984 26.375 12.102 1 98.75 347 THR B C 1
ATOM 6254 O O . THR B 1 347 ? -3.344 25.5 12.883 1 98.75 347 THR B O 1
ATOM 6257 N N . ALA B 1 348 ? -3.15 27.641 12.305 1 98.88 348 ALA B N 1
ATOM 6258 C CA . ALA B 1 348 ? -3.701 28.109 13.578 1 98.88 348 ALA B CA 1
ATOM 6259 C C . ALA B 1 348 ? -5.168 27.719 13.711 1 98.88 348 ALA B C 1
ATOM 6261 O O . ALA B 1 348 ? -5.633 27.391 14.812 1 98.88 348 ALA B O 1
ATOM 6262 N N . ILE B 1 349 ? -5.918 27.828 12.672 1 98.81 349 ILE B N 1
ATOM 6263 C CA . ILE B 1 349 ? -7.309 27.391 12.711 1 98.81 349 ILE B CA 1
ATOM 6264 C C . ILE B 1 349 ? -7.379 25.938 13.164 1 98.81 349 ILE B C 1
ATOM 6266 O O . ILE B 1 349 ? -8.156 25.594 14.062 1 98.81 349 ILE B O 1
ATOM 6270 N N . ALA B 1 350 ? -6.555 25.094 12.586 1 98.75 350 ALA B N 1
ATOM 6271 C CA . ALA B 1 350 ? -6.531 23.672 12.945 1 98.75 350 ALA B CA 1
ATOM 6272 C C . ALA B 1 350 ? -6.102 23.484 14.398 1 98.75 350 ALA B C 1
ATOM 6274 O O . ALA B 1 350 ? -6.691 22.688 15.125 1 98.75 350 ALA B O 1
ATOM 6275 N N . VAL B 1 351 ? -5.102 24.219 14.844 1 98.88 351 VAL B N 1
ATOM 6276 C CA . VAL B 1 351 ? -4.547 24.078 16.188 1 98.88 351 VAL B CA 1
ATOM 6277 C C . VAL B 1 351 ? -5.582 24.5 17.219 1 98.88 351 VAL B C 1
ATOM 6279 O O . VAL B 1 351 ? -5.848 23.766 18.188 1 98.88 351 VAL B O 1
ATOM 6282 N N . PHE B 1 352 ? -6.137 25.688 17.047 1 98.81 352 PHE B N 1
ATOM 6283 C CA . PHE B 1 352 ? -7.102 26.172 18.031 1 98.81 352 PHE B CA 1
ATOM 6284 C C . PHE B 1 352 ? -8.375 25.328 18 1 98.81 352 PHE B C 1
ATOM 6286 O O . PHE B 1 352 ? -9.031 25.156 19.016 1 98.81 352 PHE B O 1
ATOM 6293 N N . THR B 1 353 ? -8.711 24.781 16.844 1 98.56 353 THR B N 1
ATOM 6294 C CA . THR B 1 353 ? -9.797 23.812 16.781 1 98.56 353 THR B CA 1
ATOM 6295 C C . THR B 1 353 ? -9.484 22.594 17.641 1 98.56 353 THR B C 1
ATOM 6297 O O . THR B 1 353 ? -10.32 22.156 18.438 1 98.56 353 THR B O 1
ATOM 6300 N N . ALA B 1 354 ? -8.352 22.047 17.516 1 98.19 354 ALA B N 1
ATOM 6301 C CA . ALA B 1 354 ? -7.934 20.875 18.281 1 98.19 354 ALA B CA 1
ATOM 6302 C C . ALA B 1 354 ? -7.879 21.203 19.781 1 98.19 354 ALA B C 1
ATOM 6304 O O . ALA B 1 354 ? -8.133 20.328 20.609 1 98.19 354 ALA B O 1
ATOM 6305 N N . ALA B 1 355 ? -7.543 22.438 20.094 1 98.31 355 ALA B N 1
ATOM 6306 C CA . ALA B 1 355 ? -7.438 22.875 21.484 1 98.31 355 ALA B CA 1
ATOM 6307 C C . ALA B 1 355 ? -8.82 23.141 22.078 1 98.31 355 ALA B C 1
ATOM 6309 O O . ALA B 1 355 ? -8.938 23.438 23.266 1 98.31 355 ALA B O 1
ATOM 6310 N N . GLY B 1 356 ? -9.867 23.109 21.219 1 96.56 356 GLY B N 1
ATOM 6311 C CA . GLY B 1 356 ? -11.219 23.344 21.672 1 96.56 356 GLY B CA 1
ATOM 6312 C C . GLY B 1 356 ? -11.57 24.828 21.766 1 96.56 356 GLY B C 1
ATOM 6313 O O . GLY B 1 356 ? -12.609 25.188 22.312 1 96.56 356 GLY B O 1
ATOM 6314 N N . ASP B 1 357 ? -10.703 25.625 21.344 1 97.38 357 ASP B N 1
ATOM 6315 C CA . ASP B 1 357 ? -10.945 27.062 21.312 1 97.38 357 ASP B CA 1
ATOM 6316 C C . ASP B 1 357 ? -11.547 27.5 19.984 1 97.38 357 ASP B C 1
ATOM 6318 O O . ASP B 1 357 ? -10.93 28.266 19.234 1 97.38 357 ASP B O 1
ATOM 6322 N N . LEU B 1 358 ? -12.766 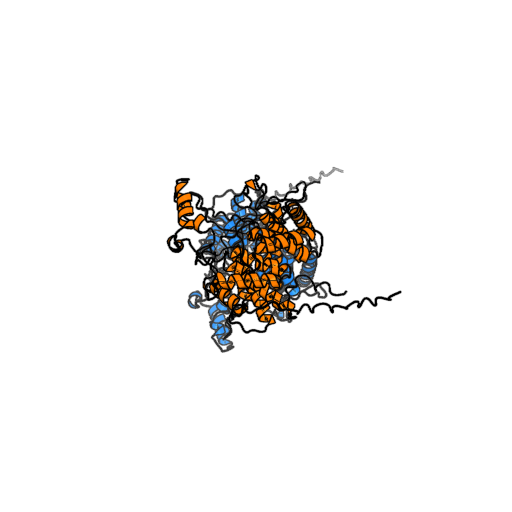27.172 19.719 1 97.5 358 LEU B N 1
ATOM 6323 C CA . LEU B 1 358 ? -13.445 27.438 18.453 1 97.5 358 LEU B CA 1
ATOM 6324 C C . LEU B 1 358 ? -13.711 28.938 18.297 1 97.5 358 LEU B C 1
ATOM 6326 O O . LEU B 1 358 ? -13.805 29.422 17.172 1 97.5 358 LEU B O 1
ATOM 6330 N N . GLU B 1 359 ? -13.805 29.609 19.422 1 96.81 359 GLU B N 1
ATOM 6331 C CA . GLU B 1 359 ? -14.008 31.047 19.344 1 96.81 359 GLU B CA 1
ATOM 6332 C C . GLU B 1 359 ? -12.844 31.734 18.656 1 96.81 359 GLU B C 1
ATOM 6334 O O . GLU B 1 359 ? -13.039 32.5 17.703 1 96.81 359 GLU B O 1
ATOM 6339 N N . PHE B 1 360 ? -11.695 31.406 19.141 1 98 360 PHE B N 1
ATOM 6340 C CA . PHE B 1 360 ? -10.539 32.062 18.531 1 98 360 PHE B CA 1
ATOM 6341 C C . PHE B 1 360 ? -10.297 31.531 17.125 1 98 360 PHE B C 1
ATOM 6343 O O . PHE B 1 360 ? -9.883 32.281 16.234 1 98 360 PHE B O 1
ATOM 6350 N N . ALA B 1 361 ? -10.492 30.234 16.891 1 98.62 361 ALA B N 1
ATOM 6351 C CA . ALA B 1 361 ? -10.398 29.688 15.539 1 98.62 361 ALA B CA 1
ATOM 6352 C C . ALA B 1 361 ? -11.32 30.438 14.578 1 98.62 361 ALA B C 1
ATOM 6354 O O . ALA B 1 361 ? -10.93 30.734 13.445 1 98.62 361 ALA B O 1
ATOM 6355 N N . SER B 1 362 ? -12.516 30.781 15.008 1 98.12 362 SER B N 1
ATOM 6356 C CA . SER B 1 362 ? -13.477 31.469 14.164 1 98.12 362 SER B CA 1
ATOM 6357 C C . SER B 1 362 ? -13.023 32.906 13.859 1 98.12 362 SER B C 1
ATOM 6359 O O . SER B 1 362 ? -13.289 33.406 12.773 1 98.12 362 SER B O 1
ATOM 6361 N N . ARG B 1 363 ? -12.352 33.5 14.82 1 98.12 363 ARG B N 1
ATOM 6362 C CA . ARG B 1 363 ? -11.828 34.844 14.586 1 98.12 363 ARG B CA 1
ATOM 6363 C C . ARG B 1 363 ? -10.758 34.844 13.5 1 98.12 363 ARG B C 1
ATOM 6365 O O . ARG B 1 363 ? -10.711 35.75 12.656 1 98.12 363 ARG B O 1
ATOM 6372 N N . ILE B 1 364 ? -9.898 33.844 13.594 1 98.75 364 ILE B N 1
ATOM 6373 C CA . ILE B 1 364 ? -8.859 33.719 12.578 1 98.75 364 ILE B CA 1
ATOM 6374 C C . ILE B 1 364 ? -9.5 33.438 11.219 1 98.75 364 ILE B C 1
ATOM 6376 O O . ILE B 1 364 ? -9.094 34.031 10.211 1 98.75 364 ILE B O 1
ATOM 6380 N N . LEU B 1 365 ? -10.461 32.562 11.195 1 98.62 365 LEU B N 1
ATOM 6381 C CA . LEU B 1 365 ? -11.18 32.25 9.961 1 98.62 365 LEU B CA 1
ATOM 6382 C C . LEU B 1 365 ? -11.828 33.5 9.375 1 98.62 365 LEU B C 1
ATOM 6384 O O . LEU B 1 365 ? -11.758 33.719 8.164 1 98.62 365 LEU B O 1
ATOM 6388 N N . GLU B 1 366 ? -12.477 34.281 10.203 1 98.25 366 GLU B N 1
ATOM 6389 C CA . GLU B 1 366 ? -13.117 35.5 9.758 1 98.25 366 GLU B CA 1
ATOM 6390 C C . GLU B 1 366 ? -12.109 36.469 9.125 1 98.25 366 GLU B C 1
ATOM 6392 O O . GLU B 1 366 ? -12.336 36.969 8.031 1 98.25 366 GLU B O 1
ATOM 6397 N N . TRP B 1 367 ? -11.062 36.719 9.844 1 98.38 367 TRP B N 1
ATOM 6398 C CA . TRP B 1 367 ? -10.031 37.594 9.305 1 98.38 367 TRP B CA 1
ATOM 6399 C C . TRP B 1 367 ? -9.523 37.062 7.965 1 98.38 367 TRP B C 1
ATOM 6401 O O . TRP B 1 367 ? -9.32 37.844 7.027 1 98.38 367 TRP B O 1
ATOM 6411 N N . THR B 1 368 ? -9.234 35.719 7.875 1 98.62 368 THR B N 1
ATOM 6412 C CA . THR B 1 368 ? -8.672 35.094 6.684 1 98.62 368 THR B CA 1
ATOM 6413 C C . THR B 1 368 ? -9.602 35.281 5.488 1 98.62 368 THR B C 1
ATOM 6415 O O . THR B 1 368 ? -9.156 35.656 4.402 1 98.62 368 THR B O 1
ATOM 6418 N N . LEU B 1 369 ? -10.875 35.062 5.652 1 98.31 369 LEU B N 1
ATOM 6419 C CA . LEU B 1 369 ? -11.852 35.156 4.574 1 98.31 369 LEU B CA 1
ATOM 6420 C C . LEU B 1 369 ? -12.008 36.625 4.133 1 98.31 369 LEU B C 1
ATOM 6422 O O . LEU B 1 369 ? -12.242 36.875 2.953 1 98.31 369 LEU B O 1
ATOM 6426 N N . GLU B 1 370 ? -11.844 37.5 5.047 1 97.44 370 GLU B N 1
ATOM 6427 C CA . GLU B 1 370 ? -11.969 38.938 4.734 1 97.44 370 GLU B CA 1
ATOM 6428 C C . GLU B 1 370 ? -10.75 39.438 3.967 1 97.44 370 GLU B C 1
ATOM 6430 O O . GLU B 1 370 ? -10.867 40.344 3.125 1 97.44 370 GLU B O 1
ATOM 6435 N N . ASN B 1 371 ? -9.609 38.875 4.27 1 97.44 371 ASN B N 1
ATOM 6436 C CA . ASN B 1 371 ? -8.391 39.531 3.816 1 97.44 371 ASN B CA 1
ATOM 6437 C C . ASN B 1 371 ? -7.664 38.688 2.762 1 97.44 371 ASN B C 1
ATOM 6439 O O . ASN B 1 371 ? -6.914 39.25 1.947 1 97.44 371 ASN B O 1
ATOM 6443 N N . LEU B 1 372 ? -7.895 37.344 2.746 1 98 372 LEU B N 1
ATOM 6444 C CA . LEU B 1 372 ? -7.059 36.531 1.882 1 98 372 LEU B CA 1
ATOM 6445 C C . LEU B 1 372 ? -7.91 35.625 0.988 1 98 372 LEU B C 1
ATOM 6447 O O . LEU B 1 372 ? -7.383 34.906 0.16 1 98 372 LEU B O 1
ATOM 6451 N N . TYR B 1 373 ? -9.211 35.625 1.131 1 98.12 373 TYR B N 1
ATOM 6452 C CA . TYR B 1 373 ? -10.086 34.875 0.244 1 98.12 373 TYR B CA 1
ATOM 6453 C C . TYR B 1 373 ? -10.297 35.625 -1.071 1 98.12 373 TYR B C 1
ATOM 6455 O O . TYR B 1 373 ? -10.727 36.781 -1.078 1 98.12 373 TYR B O 1
ATOM 6463 N N . ALA B 1 374 ? -10 35 -2.15 1 96.88 374 ALA B N 1
ATOM 6464 C CA . ALA B 1 374 ? -10.039 35.625 -3.471 1 96.88 374 ALA B CA 1
ATOM 6465 C C . ALA B 1 374 ? -11.383 35.375 -4.156 1 96.88 374 ALA B C 1
ATOM 6467 O O . ALA B 1 374 ? -11.68 35.969 -5.195 1 96.88 374 ALA B O 1
ATOM 6468 N N . GLY B 1 375 ? -12.18 34.469 -3.619 1 96.19 375 GLY B N 1
ATOM 6469 C CA . GLY B 1 375 ? -13.438 34.062 -4.227 1 96.19 375 GLY B CA 1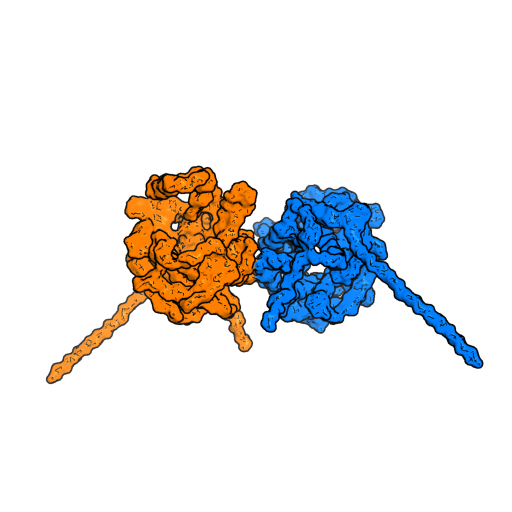
ATOM 6470 C C . GLY B 1 375 ? -13.359 32.688 -4.922 1 96.19 375 GLY B C 1
ATOM 6471 O O . GLY B 1 375 ? -12.273 32.281 -5.32 1 96.19 375 GLY B O 1
ATOM 6472 N N . ASP B 1 376 ? -14.492 31.953 -4.922 1 95.94 376 ASP B N 1
ATOM 6473 C CA . ASP B 1 376 ? -14.648 30.688 -5.641 1 95.94 376 ASP B CA 1
ATOM 6474 C C . ASP B 1 376 ? -13.695 29.625 -5.098 1 95.94 376 ASP B C 1
ATOM 6476 O O . ASP B 1 376 ? -13.078 28.891 -5.867 1 95.94 376 ASP B O 1
ATOM 6480 N N . GLY B 1 377 ? -13.484 29.719 -3.836 1 97.38 377 GLY B N 1
ATOM 6481 C CA . GLY B 1 377 ? -12.703 28.688 -3.17 1 97.38 377 GLY B CA 1
ATOM 6482 C C . GLY B 1 377 ? -11.211 28.938 -3.209 1 97.38 377 GLY B C 1
ATOM 6483 O O . GLY B 1 377 ? -10.414 28.125 -2.734 1 97.38 377 GLY B O 1
ATOM 6484 N N . ARG B 1 378 ? -10.75 30.062 -3.711 1 97.94 378 ARG B N 1
ATOM 6485 C CA . ARG B 1 378 ? -9.336 30.375 -3.855 1 97.94 378 ARG B CA 1
ATOM 6486 C C . ARG B 1 378 ? -8.859 31.297 -2.738 1 97.94 378 ARG B C 1
ATOM 6488 O O . ARG B 1 378 ? -9.609 32.156 -2.287 1 97.94 378 ARG B O 1
ATOM 6495 N N . PHE B 1 379 ? -7.57 31.141 -2.445 1 98.12 379 PHE B N 1
ATOM 6496 C CA . PHE B 1 379 ? -6.969 31.969 -1.409 1 98.12 379 PHE B CA 1
ATOM 6497 C C . PHE B 1 379 ? -5.664 32.594 -1.898 1 98.12 379 PHE B C 1
ATOM 6499 O O . PHE B 1 379 ? -4.879 31.922 -2.58 1 98.12 379 PHE B O 1
ATOM 6506 N N . TYR B 1 380 ? -5.496 33.875 -1.524 1 95.62 380 TYR B N 1
ATOM 6507 C CA . TYR B 1 380 ? -4.191 34.5 -1.676 1 95.62 380 TYR B CA 1
ATOM 6508 C C . TYR B 1 380 ? -3.219 34 -0.614 1 95.62 380 TYR B C 1
ATOM 6510 O O . TYR B 1 380 ? -3.619 33.719 0.514 1 95.62 380 TYR B O 1
ATOM 6518 N N . TYR B 1 381 ? -1.965 33.938 -0.967 1 92.56 381 TYR B N 1
ATOM 6519 C CA . TYR B 1 381 ? -1.095 33.25 -0.022 1 92.56 381 TYR B CA 1
ATOM 6520 C C . TYR B 1 381 ? -0.506 34.219 0.99 1 92.56 381 TYR B C 1
ATOM 6522 O O . TYR B 1 381 ? -0.062 33.812 2.066 1 92.56 381 TYR B O 1
ATOM 6530 N N . ARG B 1 382 ? -0.557 35.594 0.668 1 94.5 382 ARG B N 1
ATOM 6531 C CA . ARG B 1 382 ? 0.116 36.469 1.614 1 94.5 382 ARG B CA 1
ATOM 6532 C C . ARG B 1 382 ? -0.284 37.906 1.385 1 94.5 382 ARG B C 1
ATOM 6534 O O . ARG B 1 382 ? -0.529 38.344 0.249 1 94.5 382 ARG B O 1
ATOM 6541 N N . THR B 1 383 ? -0.374 38.688 2.508 1 95.19 383 THR B N 1
ATOM 6542 C CA . THR B 1 383 ? -0.57 40.125 2.418 1 95.19 383 THR B CA 1
ATOM 6543 C C . THR B 1 383 ? 0.504 40.875 3.205 1 95.19 383 THR B C 1
ATOM 6545 O O . THR B 1 383 ? 0.914 40.406 4.281 1 95.19 383 THR B O 1
ATOM 6548 N N . HIS B 1 384 ? 1.075 41.875 2.609 1 93.38 384 HIS B N 1
ATOM 6549 C CA . HIS B 1 384 ? 2.02 42.812 3.244 1 93.38 384 HIS B CA 1
ATOM 6550 C C . HIS B 1 384 ? 1.312 44.031 3.775 1 93.38 384 HIS B C 1
ATOM 6552 O O . HIS B 1 384 ? 0.088 44.156 3.682 1 93.38 384 HIS B O 1
ATOM 6558 N N . ARG B 1 385 ? 2.141 44.844 4.438 1 92.44 385 ARG B N 1
ATOM 6559 C CA . ARG B 1 385 ? 1.567 46.031 5.082 1 92.44 385 ARG B CA 1
ATOM 6560 C C . ARG B 1 385 ? 0.774 46.875 4.09 1 92.44 385 ARG B C 1
ATOM 6562 O O . ARG B 1 385 ? -0.276 47.406 4.43 1 92.44 385 ARG B O 1
ATOM 6569 N N . PHE B 1 386 ? 1.169 46.812 2.867 1 92.5 386 PHE B N 1
ATOM 6570 C CA . PHE B 1 386 ? 0.595 47.781 1.946 1 92.5 386 PHE B CA 1
ATOM 6571 C C . PHE B 1 386 ? 0.017 47.094 0.718 1 92.5 386 PHE B C 1
ATOM 6573 O O . PHE B 1 386 ? -0.685 47.719 -0.08 1 92.5 386 PHE B O 1
ATOM 6580 N N . TYR B 1 387 ? 0.264 45.844 0.476 1 90.5 387 TYR B N 1
ATOM 6581 C CA . TYR B 1 387 ? -0.254 45.156 -0.7 1 90.5 387 TYR B CA 1
ATOM 6582 C C . TYR B 1 387 ? -0.462 43.688 -0.415 1 90.5 387 TYR B C 1
ATOM 6584 O O . TYR B 1 387 ? 0.117 43.125 0.528 1 90.5 387 TYR B O 1
ATOM 6592 N N . THR B 1 388 ? -1.242 43.031 -1.307 1 92.25 388 THR B N 1
ATOM 6593 C CA . THR B 1 388 ? -1.522 41.594 -1.23 1 92.25 388 THR B CA 1
ATOM 6594 C C . THR B 1 388 ? -0.973 40.875 -2.457 1 92.25 388 THR B C 1
ATOM 6596 O O . THR B 1 388 ? -1.093 41.375 -3.58 1 92.25 388 THR B O 1
ATOM 6599 N N . VAL B 1 389 ? -0.25 39.781 -2.211 1 88.94 389 VAL B N 1
ATOM 6600 C CA . VAL B 1 389 ? 0.207 38.938 -3.307 1 88.94 389 VAL B CA 1
ATOM 6601 C C . VAL B 1 389 ? -0.938 38.031 -3.779 1 88.94 389 VAL B C 1
ATOM 6603 O O . VAL B 1 389 ? -1.296 37.062 -3.107 1 88.94 389 VAL B O 1
ATOM 6606 N N . LYS B 1 390 ? -1.414 38.312 -4.926 1 89.31 390 LYS B N 1
ATOM 6607 C CA . LYS B 1 390 ? -2.629 37.656 -5.422 1 89.31 390 LYS B CA 1
ATOM 6608 C C . LYS B 1 390 ? -2.303 36.375 -6.176 1 89.31 390 LYS B C 1
ATOM 6610 O O . LYS B 1 390 ? -2.715 36.219 -7.324 1 89.31 390 LYS B O 1
ATOM 6615 N N . THR B 1 391 ? -1.547 35.531 -5.582 1 90.12 391 THR B N 1
ATOM 6616 C CA . THR B 1 391 ? -1.179 34.219 -6.113 1 90.12 391 THR B CA 1
ATOM 6617 C C . THR B 1 391 ? -1.742 33.125 -5.238 1 90.12 391 THR B C 1
ATOM 6619 O O . THR B 1 391 ? -1.7 33.188 -4.008 1 90.12 391 THR B O 1
ATOM 6622 N N . THR B 1 392 ? -2.355 32.156 -5.941 1 92.69 392 THR B N 1
ATOM 6623 C CA . THR B 1 392 ? -2.881 30.984 -5.246 1 92.69 392 THR B CA 1
ATOM 6624 C C . THR B 1 392 ? -1.898 29.828 -5.332 1 92.69 392 THR B C 1
ATOM 6626 O O . THR B 1 392 ? -1.519 29.406 -6.43 1 92.69 392 THR B O 1
ATOM 6629 N N . LEU B 1 393 ? -1.489 29.375 -4.219 1 92.56 393 LEU B N 1
ATOM 6630 C CA . LEU B 1 393 ? -0.576 28.234 -4.152 1 92.56 393 LEU B CA 1
ATOM 6631 C C . LEU B 1 393 ? -1.31 26.969 -3.705 1 92.56 393 LEU B C 1
ATOM 6633 O O . LEU B 1 393 ? -2.092 27.016 -2.752 1 92.56 393 LEU B O 1
ATOM 6637 N N . MET B 1 394 ? -1.063 25.891 -4.336 1 94.88 394 MET B N 1
ATOM 6638 C CA . MET B 1 394 ? -1.878 24.688 -4.16 1 94.88 394 MET B CA 1
ATOM 6639 C C . MET B 1 394 ? -1.659 24.078 -2.779 1 94.88 394 MET B C 1
ATOM 6641 O O . MET B 1 394 ? -2.6 23.953 -1.992 1 94.88 394 MET B O 1
ATOM 6645 N N . ARG B 1 395 ? -0.483 23.688 -2.473 1 94.12 395 ARG B N 1
ATOM 6646 C CA . ARG B 1 395 ? -0.241 23.094 -1.162 1 94.12 395 ARG B CA 1
ATOM 6647 C C . ARG B 1 395 ? -0.31 24.156 -0.062 1 94.12 395 ARG B C 1
ATOM 6649 O O . ARG B 1 395 ? -1.009 23.969 0.937 1 94.12 395 ARG B O 1
ATOM 6656 N N . TRP B 1 396 ? 0.374 25.281 -0.288 1 93.56 396 TRP B N 1
ATOM 6657 C CA . TRP B 1 396 ? 0.645 26.281 0.736 1 93.56 396 TRP B CA 1
ATOM 6658 C C . TRP B 1 396 ? -0.642 26.984 1.177 1 93.56 396 TRP B C 1
ATOM 6660 O O . TRP B 1 396 ? -0.788 27.344 2.346 1 93.56 396 TRP B O 1
ATOM 6670 N N . ALA B 1 397 ? -1.504 27.125 0.208 1 96.56 397 ALA B N 1
ATOM 6671 C CA . ALA B 1 397 ? -2.736 27.844 0.505 1 96.56 397 ALA B CA 1
ATOM 6672 C C . ALA B 1 397 ? -3.947 26.922 0.431 1 96.56 397 ALA B C 1
ATOM 6674 O O . ALA B 1 397 ? -4.609 26.672 1.441 1 96.56 397 ALA B O 1
ATOM 6675 N N . GLN B 1 398 ? -4.172 26.312 -0.68 1 98 398 GLN B N 1
ATOM 6676 C CA . GLN B 1 398 ? -5.402 25.578 -0.939 1 98 398 GLN B CA 1
ATOM 6677 C C . GLN B 1 398 ? -5.504 24.344 -0.044 1 98 398 GLN B C 1
ATOM 6679 O O . GLN B 1 398 ? -6.523 24.125 0.617 1 98 398 GLN B O 1
ATOM 6684 N N . ALA B 1 399 ? -4.488 23.516 -0.019 1 98.5 399 ALA B N 1
ATOM 6685 C CA . ALA B 1 399 ? -4.531 22.281 0.753 1 98.5 399 ALA B CA 1
ATOM 6686 C C . ALA B 1 399 ? -4.68 22.562 2.244 1 98.5 399 ALA B C 1
ATOM 6688 O O . ALA B 1 399 ? -5.5 21.953 2.924 1 98.5 399 ALA B O 1
ATOM 6689 N N . TRP B 1 400 ? -3.914 23.5 2.723 1 98.5 400 TRP B N 1
ATOM 6690 C CA . TRP B 1 400 ? -3.932 23.828 4.145 1 98.5 400 TRP B CA 1
ATOM 6691 C C . TRP B 1 400 ? -5.273 24.422 4.543 1 98.5 400 TRP B C 1
ATOM 6693 O O . TRP B 1 400 ? -5.836 24.078 5.582 1 98.5 400 TRP B O 1
ATOM 6703 N N . MET B 1 401 ? -5.762 25.297 3.727 1 98.81 401 MET B N 1
ATOM 6704 C CA . MET B 1 401 ? -7.047 25.906 4.062 1 98.81 401 MET B CA 1
ATOM 6705 C C . MET B 1 401 ? -8.172 24.875 3.986 1 98.81 401 MET B C 1
ATOM 6707 O O . MET B 1 401 ? -9.086 24.891 4.816 1 98.81 401 MET B O 1
ATOM 6711 N N . ALA B 1 402 ? -8.133 24.047 2.969 1 98.88 402 ALA B N 1
ATOM 6712 C CA . ALA B 1 402 ? -9.141 22.984 2.891 1 98.88 402 ALA B CA 1
ATOM 6713 C C . ALA B 1 402 ? -9.125 22.125 4.152 1 98.88 402 ALA B C 1
ATOM 6715 O O . ALA B 1 402 ? -10.18 21.859 4.734 1 98.88 402 ALA B O 1
ATOM 6716 N N . TYR B 1 403 ? -7.992 21.766 4.543 1 98.88 403 TYR B N 1
ATOM 6717 C CA . TYR B 1 403 ? -7.832 20.953 5.742 1 98.88 403 TYR B CA 1
ATOM 6718 C C . TYR B 1 403 ? -8.328 21.688 6.977 1 98.88 403 TYR B C 1
ATOM 6720 O O . TYR B 1 403 ? -9.141 21.156 7.742 1 98.88 403 TYR B O 1
ATOM 6728 N N . ALA B 1 404 ? -7.871 22.906 7.16 1 98.88 404 ALA B N 1
ATOM 6729 C CA . ALA B 1 404 ? -8.211 23.688 8.344 1 98.88 404 ALA B CA 1
ATOM 6730 C C . ALA B 1 404 ? -9.719 23.922 8.422 1 98.88 404 ALA B C 1
ATOM 6732 O O . ALA B 1 404 ? -10.32 23.75 9.484 1 98.88 404 ALA B O 1
ATOM 6733 N N . MET B 1 405 ? -10.312 24.312 7.309 1 98.81 405 MET B N 1
ATOM 6734 C CA . MET B 1 405 ? -11.75 24.547 7.281 1 98.81 405 MET B CA 1
ATOM 6735 C C . MET B 1 405 ? -12.516 23.266 7.598 1 98.81 405 MET B C 1
ATOM 6737 O O . MET B 1 405 ? -13.5 23.281 8.336 1 98.81 405 MET B O 1
ATOM 6741 N N . SER B 1 406 ? -12.055 22.156 7.027 1 98.69 406 SER B N 1
ATOM 6742 C CA . SER B 1 406 ? -12.758 20.906 7.242 1 98.69 406 SER B CA 1
ATOM 6743 C C . SER B 1 406 ? -12.703 20.484 8.711 1 98.69 406 SER B C 1
ATOM 6745 O O . SER B 1 406 ? -13.68 19.969 9.25 1 98.69 406 SER B O 1
ATOM 6747 N N . GLU B 1 407 ? -11.539 20.703 9.367 1 98.5 407 GLU B N 1
ATOM 6748 C CA . GLU B 1 407 ? -11.414 20.391 10.789 1 98.5 407 GLU B CA 1
ATOM 6749 C C . GLU B 1 407 ? -12.359 21.25 11.617 1 98.5 407 GLU B C 1
ATOM 6751 O O . GLU B 1 407 ? -13.023 20.75 12.523 1 98.5 407 GLU B O 1
ATOM 6756 N N . TYR B 1 408 ? -12.391 22.516 11.289 1 98.44 408 TYR B N 1
ATOM 6757 C CA . TYR B 1 408 ? -13.25 23.453 12.016 1 98.44 408 TYR B CA 1
ATOM 6758 C C . TYR B 1 408 ? -14.719 23.094 11.852 1 98.44 408 TYR B C 1
ATOM 6760 O O . TYR B 1 408 ? -15.453 22.984 12.844 1 98.44 408 TYR B O 1
ATOM 6768 N N . ILE B 1 409 ? -15.141 22.844 10.656 1 97.94 409 ILE B N 1
ATOM 6769 C CA . ILE B 1 409 ? -16.531 22.516 10.344 1 97.94 409 ILE B CA 1
ATOM 6770 C C . ILE B 1 409 ? -16.953 21.281 11.117 1 97.94 409 ILE B C 1
ATOM 6772 O O . ILE B 1 409 ? -18 21.266 11.766 1 97.94 409 ILE B O 1
ATOM 6776 N N . ASN B 1 410 ? -16.125 20.281 11.07 1 97.19 410 ASN B N 1
ATOM 6777 C CA . ASN B 1 410 ? -16.469 19.016 11.719 1 97.19 410 ASN B CA 1
ATOM 6778 C C . ASN B 1 410 ? -16.547 19.172 13.234 1 97.19 410 ASN B C 1
ATOM 6780 O O . ASN B 1 410 ? -17.391 18.562 13.883 1 97.19 410 ASN B O 1
ATOM 6784 N N . GLU B 1 411 ? -15.641 20 13.773 1 96.69 411 GLU B N 1
ATOM 6785 C CA . GLU B 1 411 ? -15.68 20.203 15.219 1 96.69 411 GLU B CA 1
ATOM 6786 C C . GLU B 1 411 ? -16.922 20.984 15.633 1 96.69 411 GLU B C 1
ATOM 6788 O O . GLU B 1 411 ? -17.516 20.688 16.672 1 96.69 411 GLU B O 1
ATOM 6793 N N . VAL B 1 412 ? -17.328 21.938 14.852 1 95.62 412 VAL B N 1
ATOM 6794 C CA . VAL B 1 412 ? -18.547 22.688 15.133 1 95.62 412 VAL B CA 1
ATOM 6795 C C . VAL B 1 412 ? -19.75 21.766 15.094 1 95.62 412 VAL B C 1
ATOM 6797 O O . VAL B 1 412 ? -20.625 21.844 15.961 1 95.62 412 VAL B O 1
ATOM 6800 N N . VAL B 1 413 ? -19.766 20.922 14.094 1 92.44 413 VAL B N 1
ATOM 6801 C CA . VAL B 1 413 ? -20.875 19.984 13.938 1 92.44 413 VAL B CA 1
ATOM 6802 C C . VAL B 1 413 ? -20.891 19.016 15.117 1 92.44 413 VAL B C 1
ATOM 6804 O O . VAL B 1 413 ? -21.953 18.688 15.648 1 92.44 413 VAL B O 1
ATOM 6807 N N . ARG B 1 414 ? -19.797 18.547 15.523 1 90.75 414 ARG B N 1
ATOM 6808 C CA . ARG B 1 414 ? -19.703 17.656 16.656 1 90.75 414 ARG B CA 1
ATOM 6809 C C . ARG B 1 414 ? -20.219 18.312 17.938 1 90.75 414 ARG B C 1
ATOM 6811 O O . ARG B 1 414 ? -20.938 17.688 18.719 1 90.75 414 ARG B O 1
ATOM 6818 N N . GLU B 1 415 ? -19.922 19.547 18.141 1 87.81 415 GLU B N 1
ATOM 6819 C CA . GLU B 1 415 ? -20.328 20.281 19.344 1 87.81 415 GLU B CA 1
ATOM 6820 C C . GLU B 1 415 ? -21.844 20.547 19.328 1 87.81 415 GLU B C 1
ATOM 6822 O O . GLU B 1 415 ? -22.438 20.734 20.391 1 87.81 415 GLU B O 1
ATOM 6827 N N . SER B 1 416 ? -22.391 20.531 18.172 1 81.06 416 SER B N 1
ATOM 6828 C CA . SER B 1 416 ? -23.828 20.766 18.062 1 81.06 416 SER B CA 1
ATOM 6829 C C . SER B 1 416 ? -24.609 19.484 18.312 1 81.06 416 SER B C 1
ATOM 6831 O O . SER B 1 416 ? -25.844 19.5 18.312 1 81.06 416 SER B O 1
ATOM 6833 N N . GLY B 1 417 ? -23.953 18.375 18.562 1 73.44 417 GLY B N 1
ATOM 6834 C CA . GLY B 1 417 ? -24.625 17.125 18.922 1 73.44 417 GLY B CA 1
ATOM 6835 C C . GLY B 1 417 ? -24.812 16.188 17.75 1 73.44 417 GLY B C 1
ATOM 6836 O O . GLY B 1 417 ? -25.406 15.125 17.875 1 73.44 417 GLY B O 1
ATOM 6837 N N . THR B 1 418 ? -24.422 16.672 16.578 1 66.81 418 THR B N 1
ATOM 6838 C CA . THR B 1 418 ? -24.562 15.82 15.398 1 66.81 418 THR B CA 1
ATOM 6839 C C . THR B 1 418 ? -23.406 14.812 15.32 1 66.81 418 THR B C 1
ATOM 6841 O O . THR B 1 418 ? -22.25 15.172 15.5 1 66.81 418 THR B O 1
ATOM 6844 N N . GLN B 1 419 ? -23.75 13.438 15.219 1 61.5 419 GLN B N 1
ATOM 6845 C CA . GLN B 1 419 ? -22.734 12.391 15.133 1 61.5 419 GLN B CA 1
ATOM 6846 C C . GLN B 1 419 ? -22.078 12.367 13.758 1 61.5 419 GLN B C 1
ATOM 6848 O O . GLN B 1 419 ? -22.766 12.305 12.734 1 61.5 419 GLN B O 1
ATOM 6853 N N . LEU B 1 420 ? -20.906 12.789 13.781 1 67.69 420 LEU B N 1
ATOM 6854 C CA . LEU B 1 420 ? -20.141 12.688 12.547 1 67.69 420 LEU B CA 1
ATOM 6855 C C . LEU B 1 420 ? -19.625 11.266 12.344 1 67.69 420 LEU B C 1
ATOM 6857 O O . LEU B 1 420 ? -19.406 10.539 13.312 1 67.69 420 LEU B O 1
ATOM 6861 N N . GLY B 1 421 ? -20.016 10.422 11.383 1 49.56 421 GLY B N 1
ATOM 6862 C CA . GLY B 1 421 ? -19.5 9.086 11.133 1 49.56 421 GLY B CA 1
ATOM 6863 C C . GLY B 1 421 ? -18.156 8.836 11.766 1 49.56 421 GLY B C 1
ATOM 6864 O O . GLY B 1 421 ? -17.484 9.781 12.195 1 49.56 421 GLY B O 1
ATOM 6865 N N . ALA B 1 422 ? -17.953 7.531 12.32 1 42.56 422 ALA B N 1
ATOM 6866 C CA . ALA B 1 422 ? -16.922 6.949 13.172 1 42.56 422 ALA B CA 1
ATOM 6867 C C . ALA B 1 422 ? -15.547 7.512 12.82 1 42.56 422 ALA B C 1
ATOM 6869 O O . ALA B 1 422 ? -15.023 7.25 11.734 1 42.56 422 ALA B O 1
ATOM 6870 N N . SER B 1 423 ? -15.25 8.672 13.062 1 39.31 423 SER B N 1
ATOM 6871 C CA . SER B 1 423 ? -13.797 8.688 13.117 1 39.31 423 SER B CA 1
ATOM 6872 C C . SER B 1 423 ? -13.273 7.754 14.211 1 39.31 423 SER B C 1
ATOM 6874 O O . SER B 1 423 ? -12.102 7.816 14.578 1 39.31 423 SER B O 1
ATOM 6876 N N . HIS B 1 424 ? -14.164 7.035 14.984 1 31.19 424 HIS B N 1
ATOM 6877 C CA . HIS B 1 424 ? -13.609 6.387 16.156 1 31.19 424 HIS B CA 1
ATOM 6878 C C . HIS B 1 424 ? -12.656 5.262 15.773 1 31.19 424 HIS B C 1
ATOM 6880 O O . HIS B 1 424 ? -13.078 4.262 15.188 1 31.19 424 HIS B O 1
ATOM 6886 N N . VAL B 1 425 ? -11.414 5.5 15.523 1 31.44 425 VAL B N 1
ATOM 6887 C CA . VAL B 1 425 ? -10.609 4.289 15.461 1 31.44 425 VAL B CA 1
ATOM 6888 C C . VAL B 1 425 ? -10.984 3.355 16.609 1 31.44 425 VAL B C 1
ATOM 6890 O O . VAL B 1 425 ? -11.07 2.139 16.422 1 31.44 425 VAL B O 1
ATOM 6893 N N . GLY B 1 426 ? -10.727 3.775 17.953 1 28.42 426 GLY B N 1
ATOM 6894 C CA . GLY B 1 426 ? -10.344 2.918 19.062 1 28.42 426 GLY B CA 1
ATOM 6895 C C . GLY B 1 426 ? -11.531 2.281 19.75 1 28.42 426 GLY B C 1
ATOM 6896 O O . GLY B 1 426 ? -11.359 1.521 20.719 1 28.42 426 GLY B O 1
ATOM 6897 N N . GLU B 1 427 ? -12.75 2.758 19.672 1 27.02 427 GLU B N 1
ATOM 6898 C CA . GLU B 1 427 ? -13.484 2.354 20.875 1 27.02 427 GLU B CA 1
ATOM 6899 C C . GLU B 1 427 ? -13.914 0.893 20.797 1 27.02 427 GLU B C 1
ATOM 6901 O O . GLU B 1 427 ? -13.867 0.168 21.781 1 27.02 427 GLU B O 1
ATOM 6906 N N . ASP B 1 428 ? -14.68 0.463 19.812 1 26.81 428 ASP B N 1
ATOM 6907 C CA . ASP B 1 428 ? -15.727 -0.485 20.203 1 26.81 428 ASP B CA 1
ATOM 6908 C C . ASP B 1 428 ? -15.18 -1.91 20.25 1 26.81 428 ASP B C 1
ATOM 6910 O O . ASP B 1 428 ? -15.945 -2.873 20.297 1 26.81 428 ASP B O 1
ATOM 6914 N N . TYR B 1 429 ? -13.977 -2.227 19.891 1 24.75 429 TYR B N 1
ATOM 6915 C CA . TYR B 1 429 ? -13.828 -3.672 19.75 1 24.75 429 TYR B CA 1
ATOM 6916 C C . TYR B 1 429 ? -13.922 -4.352 21.125 1 24.75 429 TYR B C 1
ATOM 6918 O O . TYR B 1 429 ? -13.711 -5.559 21.234 1 24.75 429 TYR B O 1
ATOM 6926 N N . PHE B 1 430 ? -13.703 -3.592 22.281 1 25.62 430 PHE B N 1
ATOM 6927 C CA . PHE B 1 430 ? -13.648 -4.41 23.484 1 25.62 430 PHE B CA 1
ATOM 6928 C C . PHE B 1 430 ? -15.047 -4.809 23.938 1 25.62 430 PHE B C 1
ATOM 6930 O O . PHE B 1 430 ? -15.711 -4.059 24.641 1 25.62 430 PHE B O 1
ATOM 6937 N N . GLY B 1 431 ? -15.969 -5.16 23.016 1 18.61 431 GLY B N 1
ATOM 6938 C CA . GLY B 1 431 ? -17.156 -5.711 23.641 1 18.61 431 GLY B CA 1
ATOM 6939 C C . GLY B 1 431 ? -16.859 -6.691 24.75 1 18.61 431 GLY B C 1
ATOM 6940 O O . GLY B 1 431 ? -15.734 -7.188 24.859 1 18.61 431 GLY B O 1
ATOM 6941 N N . GLU B 1 432 ? -17.781 -6.914 25.734 1 19.91 432 GLU B N 1
ATOM 6942 C CA . GLU B 1 432 ? -18.078 -7.738 26.906 1 19.91 432 GLU B CA 1
ATOM 6943 C C . GLU B 1 432 ? -17.938 -9.219 26.578 1 19.91 432 GLU B C 1
ATOM 6945 O O . GLU B 1 432 ? -18.562 -9.727 25.656 1 19.91 432 GLU B O 1
ATOM 6950 N N . GLU B 1 433 ? -16.859 -9.992 26.484 1 17.69 433 GLU B N 1
ATOM 6951 C CA . GLU B 1 433 ? -17.125 -11.234 27.203 1 17.69 433 GLU B CA 1
ATOM 6952 C C . GLU B 1 433 ? -17.203 -10.992 28.703 1 17.69 433 GLU B C 1
ATOM 6954 O O . GLU B 1 433 ? -16.438 -10.188 29.25 1 17.69 433 GLU B O 1
#

pLDDT: mean 83.08, std 24.46, range [17.69, 98.88]

Foldseek 3Di:
DDDPPPCPPPPDPDPPVPPQQDQDFPNDGLLQLLVLLLVVCVVVVLWDFADCLVVLDPVVVVPPDPDPVVVVVVVVVVPDDLDPCVVVRVRDTDHFLLLLLLSLLLLVLSQLVCVLVVPDDPDPSLVSSVVSLVVNQVQFDPPAQATFFGDQRQPPDVPDRDRPGWTFLQSLLSSLVSLLLSCVVPVVSLVRLLSVLRRFPPQQPWDADPQFIAGHRTNPGDPPKGFLLSLLSNLLSLLSNCLQPVDVVSNRNSVRSLRVSLVQQDPQQFHARMVVNVVDPGGRFALSSLSNLQSVLSNCVRVVDCPCVVSNVSSVVCNQPQQADVQQFGAGGNVGHPWGFQLNLLSVLLSCLSVVNSVSSSSNVNVQCVPFNPDSNFGFGTAGPVGTNRDGHSSRHSSSNSSSSSSSSSSSCVVVVRDRPPSPSDPDPPDDD/DCPPPPCPVPPPPDPPVPPQQDQDFPNDGLLQLLVLLLVVCVVVVLWDFADCLVVLDPVVVVPPDPDPVVVVVVVVVVPDDLDPCVVVRVRDTDHFLLLLLLSLLLLVLSQLVCVLVVPDDPDPSLVSSVVSLVVNQVQFDPPAQATFFGDQRQPPPVPDRDRPRWTFLQSLLSSLVSLLLSCVVPVVSLVRLLSVLRRFPPQQPWDADPQFIAGHRTNPGDPPKGFLLSLLSNLLSLLSNCLQPVDVVSNRNSVRSLRVSLVQQDPQQAHARMVVNVVDPGGRFALSSLSNLQSVLSNCVRVVDCPCVVSNVSSVVCNQPQQADVQQFGAGGNVGHPWGFQLNLLSVLLSCLSVVNSVSSSSNVNVQCVPFNPDSNFGFGTAGPVGTNRDGHSSRHSSSNSSSSSSSSSSSCVVVVRDRPPSPSDPDPPDDD

Nearest PDB structures (foldseek):
  7nl5-assembly1_A  TM=7.078E-01  e=1.882E-07  Niallia circulans
  6zbw-assembly2_B  TM=6.876E-01  e=6.896E-07  Niallia circulans
  3k7x-assembly1_A  TM=6.644E-01  e=8.438E-06  Listeria innocua
  1vd5-assembly1_A  TM=6.493E-01  e=8.838E-06  Bacillus sp. GL1
  2fv0-assembly2_B  TM=6.303E-01  e=1.772E-05  Bacillus sp. GL1

Solvent-accessible surface area (backbone atoms only — not comparable to full-atom values): 45268 Å² total; per-residue (Å²): 136,87,80,79,79,77,78,76,76,77,76,71,79,77,74,75,70,82,75,72,62,76,60,63,52,97,89,38,53,44,71,57,43,45,51,31,27,52,48,57,35,56,80,45,70,50,37,34,52,42,83,57,54,74,65,70,33,61,64,57,70,63,46,81,72,88,52,68,60,55,60,43,44,49,52,50,51,72,70,58,68,94,68,81,59,57,76,76,63,67,65,79,62,46,67,44,53,42,27,37,18,31,41,17,42,19,29,38,41,44,34,33,45,32,62,52,67,67,50,88,66,98,64,65,31,52,60,51,15,51,52,36,45,50,47,50,63,74,61,37,32,80,83,49,63,12,48,32,19,34,62,70,46,74,36,78,44,96,81,58,78,50,57,46,62,58,37,27,34,57,32,24,27,42,38,35,50,29,25,50,71,48,23,90,70,38,53,48,30,42,47,30,37,54,31,26,52,38,22,48,45,67,52,17,51,48,43,80,50,96,62,27,27,48,50,42,51,28,73,84,51,66,86,79,50,42,54,48,36,40,34,24,29,42,19,32,36,25,36,54,44,20,63,74,71,64,48,60,66,39,39,53,53,19,47,29,25,47,42,31,52,59,72,56,47,42,94,75,22,48,37,48,45,26,47,54,50,85,76,40,93,51,48,43,35,35,40,53,42,33,40,34,50,42,22,54,52,48,47,31,71,69,66,70,51,68,86,52,48,68,61,48,52,39,30,51,49,26,48,52,66,49,26,18,43,94,68,27,46,40,18,34,21,74,87,35,54,59,52,29,40,36,45,36,44,20,38,40,28,38,35,29,38,75,70,66,39,41,66,60,20,49,32,26,50,48,37,42,53,72,73,31,48,71,55,82,38,39,35,27,36,35,34,47,93,85,50,66,48,87,45,65,24,34,39,50,20,46,17,38,38,37,27,18,51,30,53,41,52,49,51,47,42,46,73,70,68,47,70,53,65,76,79,59,81,74,65,76,83,75,64,87,127,133,87,77,74,76,76,76,75,73,75,74,68,78,77,74,75,73,84,74,71,62,74,60,62,51,97,88,38,52,44,71,56,42,44,50,32,27,50,48,54,34,57,80,45,70,51,36,34,52,43,82,58,52,75,66,71,33,60,66,57,70,64,49,80,70,89,51,68,59,56,60,45,44,49,53,49,51,73,70,58,69,94,67,83,59,57,76,75,61,66,66,79,62,47,68,44,51,42,26,37,18,31,41,17,43,20,28,38,41,45,34,30,45,33,61,52,68,68,52,89,66,96,63,64,30,50,61,51,15,50,52,37,46,50,47,49,65,75,61,37,34,79,83,51,64,12,49,32,17,35,61,71,47,74,42,78,46,94,79,60,79,50,61,48,59,59,37,28,34,57,31,23,27,43,38,35,50,29,26,49,71,46,24,90,70,35,51,48,31,41,46,30,37,51,31,26,53,38,21,47,46,66,52,17,52,48,44,80,51,98,61,26,27,48,48,43,52,29,70,85,52,67,88,79,48,42,54,46,34,40,37,24,30,41,20,31,36,25,36,54,44,20,60,72,71,64,48,61,66,39,38,52,53,18,49,28,26,45,41,30,52,58,73,56,46,42,94,78,23,49,36,47,44,27,46,54,50,84,77,41,93,52,47,43,35,34,41,53,41,33,41,33,50,41,22,53,50,50,46,30,71,68,67,71,51,68,86,54,49,66,61,49,51,40,28,49,49,26,47,52,67,49,28,20,43,95,68,27,48,40,19,34,19,74,86,34,56,60,52,29,41,36,45,36,44,20,40,40,26,37,36,29,39,75,71,65,37,42,65,61,20,48,32,25,50,47,37,42,54,74,73,31,47,71,57,81,37,39,35,27,35,35,34,45,94,85,51,66,48,88,45,65,23,35,40,51,21,46,16,38,39,36,28,18,50,28,50,41,51,48,50,46,40,44,73,70,69,48,69,54,63,81,75,65,81,71,65,74,82,74,64,86,128

Sequence (866 aa):
MAHGSSLVSTQEPTAYSEHRAPLEFGGQWLPHILEATLRYARTRDYKGWDYGDGMSSRLLQALPFENRWINLAFQELAKRPPINIRPLLLVEQRRNYKGTALFSLANLNFHHYTQATREEQDTDYLAEAKQLTDWLIQNRSVGYHGFCGGHKHEIQHLGEKGIPNDPDVVSTSFAVKALLAASPYDPIYAPVARTASDFVVEDLDYREVDDGAKINYHMNHPDTYYTLNSGALGARLLVDIYGHDGDGTDLERATAILDYIATNQADIGGWTYRVPASSSHLSMDNHHNGFILDAFLRYKAVTESSRYDDTIERGLEFYRTVLFEPNGAPNWDESNSYPRDIHACATAIAVFTAAGDLEFASRILEWTLENLYAGDGRFYYRTHRFYTVKTTLMRWAQAWMAYAMSEYINEVVRESGTQLGASHVGEDYFGEEMAHGSSLVSTQEPTAYSEHRAPLEFGGQWLPHILEATLRYARTRDYKGWDYGDGMSSRLLQALPFENRWINLAFQELAKRPPINIRPLLLVEQRRNYKGTALFSLANLNFHHYTQATREEQDTDYLAEAKQLTDWLIQNRSVGYHGFCGGHKHEIQHLGEKGIPNDPDVVSTSFAVKALLAASPYDPIYAPVARTASDFVVEDLDYREVDDGAKINYHMNHPDTYYTLNSGALGARLLVDIYGHDGDGTDLERATAILDYIATNQADIGGWTYRVPASSSHLSMDNHHNGFILDAFLRYKAVTESSRYDDTIERGLEFYRTVLFEPNGAPNWDESNSYPRDIHACATAIAVFTAAGDLEFASRILEWTLENLYAGDGRFYYRTHRFYTVKTTLMRWAQAWMAYAMSEYINEVVRESGTQLGASHVGEDYFGEE

Radius of gyration: 32.78 Å; Cα contacts (8 Å, |Δi|>4): 1483; chains: 2; bounding box: 68×128×105 Å

Secondary structure (DSSP, 8-state):
-------------------PPPSEETTEEHHHHHHHHHHHHHTTTTEE--TTHHHHSHHHHH-----HHHHHHHHHHHHS-SS--HHHHT---EE-HHHHHHHHHHHHHHHHHHHHHT---SS-HHHHHHHHHHHHHHT---SSSS-----B--EE-SS-EE--B--BHHHHHHHHHHHHHHGGG-TTHHHHHHTHHHIIIIITT-EEETTEEE--SBTT--TT-EEHHHHHHHHHHHHHHHHHH--HHHHHHHHHHHHHHHHT--TTS---SEESGGG-S--S-HHHHHHHHHHHHHHHHHH---TTHHHHHHHHHHHHHTSB-TTSPBPSSSS---SEEHHHHHHHHHHHHHTT-HHHHHHHHHHHHHHTEEETTEE-SEE-SS-EE----IIIIIIHHHHHHHHHHHHHHHHTT---S---SSSTT----/-------------------PPPSEETTEEHHHHHHHHHHHHHTTTTEE--TTHHHHSHHHHH-----HHHHHHHHHHHHS-S---HHHHT---EE-HHHHHHHHHHHHHHHHHHHHHT---SS-HHHHHHHHHHHHHHT---SSSS-----B-----SS-----B--BHHHHHHHHHHHHHHGGG-TTHHHHHHTHHHIIIIITT-EEETTEEE--SBTT--TT-EEHHHHHHHHHHHHHHHHHH--HHHHHHHHHHHHHHHHT--TTS---SEESGGG-S--S-HHHHHHHHHHHHHHHHHH---TTHHHHHHHHHHHHHTSB-TTSPBPSSSS---SEEHHHHHHHHHHHHHTT-HHHHHHHHHHHHHHTEEETTEE-SEE-SS-EE----IIIIIIHHHHHHHHHHHHHHHHTT---S---SSSTT----

Organism: Haloferax mediterranei (strain ATCC 33500 / DSM 1411 / JCM 8866 / NBRC 14739 / NCIMB 2177 / R-4) (NCBI:txid523841)

InterPro domains:
  IPR008930 Terpenoid cyclases/protein prenyltransferase alpha-alpha toroid [SSF48239] (133-405)